Protein AF-A0A1H7WXF0-F1 (afdb_monomer_lite)

InterPro domains:
  IPR003615 HNH nuclease [PF13395] (508-558)
  IPR028629 CRISPR-associated endonuclease Cas9 [MF_01480] (1-1045)
  IPR028629 CRISPR-associated endonuclease Cas9 [TIGR01865] (2-1042)
  IPR032237 CRISPR-associated endonuclease Cas9, PAM-interacting domain [PF16595] (796-1045)
  IPR032240 CRISPR-associated endonuclease Cas9, REC lobe [PF16592] (1-393)
  IPR033114 Cas9-type HNH domain [PS51749] (450-608)
  IPR055228 Cas9, RuvC domain [PF22702] (612-788)

Secondary structure (DSSP, 8-state):
-HHHHHHHHHHHHHHHHHHHHH-GGGHHHHHT-TTSSSHHHHHHS---HHHHHHHHHHHHTTSTT-HHHHHHHHTT-SS--SS-GGGGGS-HHHHHHHHHHHHHHHTTT-HHHHHHHHHHHHHHH----TTT-----SS-TT---EESSSSPP-TTTHHHHEEHHHHHHHHHHTTSPBPSSSTTSBEEETT-HHHHHHHHHHHHTT-EEEETT--EEE--HHHHHHIIIIIITT-SS-BHHHHHHHHHHH-GGG-EEEEESS-TTTSB-S---HHHHHHTTTS-HHHHH-GGGHHHHHHHHHHHHH---HHHHHHHHGGGTTTS-HHHHHHHTT-----EEEEEHIIIII-B-TTT--BHHHHHH--TTT---HHHHTT-TTSTHHHHHHHHH--S-TT-HHHHHHHSSS-HHHHHHHHHHHHHHHHHHHHHTS--SEEEE--------HHHHHHHHS-HHHHHHHHHHHHT--HHHH---TT-SS---TTGGGSHHHHHHHHTTTB-TTT-PBPPSS-GGGEEEEESS-TTT----SGGGEEEEEHHHHHT--SSSSPHHHHHHHHHHHHHHHHTTSS-HHHHHHHTGGGGTSS-HHHHHHHHHHHHS---HHHHHHHHHHHHHH---B-TTSPBP-SSEEEE--HHHHHHHHHHTT----TTT-THHHHHHHHHHHHHHHHHHHH-GGGHHHHBTT------GGGGT-SSSGGGSSS-HHHHHHHHHHTTTGGG-SEEE-TTS-EEEPPSEEE-TTS-EEEETTHHHHHHHHHTT-S----PPPPB--SS-TTSSSS-SSEEPPPPTT----PEESSTTS-HHHH-EE-SPPEEEEEEEEEEETTEEEEEEEEEETTTHHHHHH-HHHHHHHTT--SEEEEEEE-BT-EEEEEETTEEEEEEEEETTEEEE-------HHHHHHHHHHHHSTT--GGGTT-HHHHHHHHHHHHHHHHHTT-S-TTHHHHHHHHHHHS-HHHHHHHHHHHGGGSSTT---SEEESSSS-EEE---EE-SSHHHHHHHHTTEEEEEE-SSS-SEEEEEGGGTT--

Sequence (1055 aa):
MIKRYVEHHEDLEKLKEFIKTNKPELYHDIFKDENKNGYAGYIENGVKQDEFYKYLKNTLSKIDGSDYFLDKIEREDFLRKQRTFDNGSIPHQIHLQEMHAILRRQGDYYPFLKEKQDRIEKILTFRIPYYVGPLVRKDSRFAWAEYRSDEKITPWNFDKVIDKEKSAEKFITRMTLNDLYLPEEKVLPKHSHVYEIYAVYNELTKIKYVNEQGKESFFDSNMKQEIFDHVFKENRKVTKEKLLNYLNKEFPEYRIKDLIGLDKENKSFNASLGTYHDLKKILDKSFLDDKVNEEVIEDIIKTLTLFEDKDMIHERLQKYSDIFTANQLKKLERRHYTGWGRLSYKLINGIRNKENNKTILDYLIDDGSANRNFMQLINDDTLPFKQIIQKSQVVGDVDDIEAVVHDLPGSPAIKKGILQSVKIVDELVKVMGGNPDNIVIEMARENQTTNRGRSQSQQRLKKLQNSLKELGSNILNEEKPSYIEDKVENSHLQNDQLFLYYIQNGKDMYTGDELDIDHLSDYDIDHIIPQAFIKDDSIDNRVLTSSAKNRGKSDDVPSLDIVRARKAEWVRLYKSGLISKRKFDNLTKAERGGLTEADKAGFIKRQLVETRQITKHVAQILDARFNTEHDENDKVIRDVKVITLKSNLVSQFRKDFEFYKVREINDYHHAHDAYLNAVVGTALLKKYPKLAPEFVYGEYKKYDVRKLIAKSSDDHSEMGKATAKYFFYSNLMNFFKTKVKYADGSVYERPIIETNADGEVVWNKQKDFEIIRKVLSYPQVNIVKKVEEQTVGQNGGLFDNNILAKPEKDDKKKLFPIKKSLSTTSYGGYARATIAYSILIVSEFGKNKELKLLGLPLLDKVKYEKNPIAYLNSIGIINVKSIFKLPKYCLFEFQEKNTNYRRYMVSNQELKRANQLFLTCKETELVYKHIKSDNDNTHLVGNEKTILSIWNKLVIFMERTKLIDKKLFASLKQLKDEVDLINILDMAAKSFDFTKISAGQKKISLSDSLSLPIKRWQFKSDEKMLNQLKDATLIHQSITGLYETRIDLSKLGEE

Organism: NCBI:txid315405

Structure (mmCIF, N/CA/C/O backbone):
data_AF-A0A1H7WXF0-F1
#
_entry.id   AF-A0A1H7WXF0-F1
#
loop_
_atom_site.group_PDB
_atom_site.id
_atom_site.type_symbol
_atom_site.label_atom_id
_atom_site.label_alt_id
_atom_site.label_comp_id
_atom_site.label_asym_id
_atom_site.label_entity_id
_atom_site.label_seq_id
_atom_site.pdbx_PDB_ins_code
_atom_site.Cartn_x
_atom_site.Cartn_y
_atom_site.Cartn_z
_atom_site.occupancy
_atom_site.B_iso_or_equiv
_atom_site.auth_seq_id
_atom_site.auth_comp_id
_atom_site.auth_asym_id
_atom_site.auth_atom_id
_atom_site.pdbx_PDB_model_num
ATOM 1 N N . MET A 1 1 ? 17.605 -23.536 30.566 1.00 89.38 1 MET A N 1
ATOM 2 C CA . MET A 1 1 ? 16.292 -23.484 31.255 1.00 89.38 1 MET A CA 1
ATOM 3 C C . MET A 1 1 ? 16.360 -23.860 32.728 1.00 89.38 1 MET A C 1
ATOM 5 O O . MET A 1 1 ? 15.808 -23.113 33.521 1.00 89.38 1 MET A O 1
ATOM 9 N N . ILE A 1 2 ? 17.022 -24.961 33.112 1.00 94.56 2 ILE A N 1
ATOM 10 C CA . ILE A 1 2 ? 17.179 -25.343 34.533 1.00 94.56 2 ILE A CA 1
ATOM 11 C C . ILE A 1 2 ? 17.946 -24.272 35.313 1.00 94.56 2 ILE A C 1
ATOM 13 O O . ILE A 1 2 ? 17.425 -23.770 36.297 1.00 94.56 2 ILE A O 1
ATOM 17 N N . LYS A 1 3 ? 19.117 -23.849 34.812 1.00 93.25 3 LYS A N 1
ATOM 18 C CA . LYS A 1 3 ? 19.907 -22.757 35.405 1.00 93.25 3 LYS A CA 1
ATOM 19 C C . LYS A 1 3 ? 19.048 -21.513 35.697 1.00 93.25 3 LYS A C 1
ATOM 21 O O . LYS A 1 3 ? 18.972 -21.092 36.837 1.00 93.25 3 LYS A O 1
ATOM 26 N N . ARG A 1 4 ? 18.279 -21.049 34.704 1.00 92.12 4 ARG A N 1
ATOM 27 C CA . ARG A 1 4 ? 17.332 -19.929 34.845 1.00 92.12 4 ARG A CA 1
ATOM 28 C C . ARG A 1 4 ? 16.289 -20.144 35.953 1.00 92.12 4 ARG A C 1
ATOM 30 O O . ARG A 1 4 ? 15.952 -19.201 36.647 1.00 92.12 4 ARG A O 1
ATOM 37 N N . TYR A 1 5 ? 15.748 -21.356 36.102 1.00 94.44 5 TYR A N 1
ATOM 38 C CA . TYR A 1 5 ? 14.787 -21.673 37.169 1.00 94.44 5 TYR A CA 1
ATOM 39 C C . TYR A 1 5 ? 15.438 -21.619 38.558 1.00 94.44 5 TYR A C 1
ATOM 41 O O . TYR A 1 5 ? 14.850 -21.067 39.482 1.00 94.44 5 TYR A O 1
ATOM 49 N N . VAL A 1 6 ? 16.654 -22.157 38.683 1.00 96.00 6 VAL A N 1
ATOM 50 C CA . VAL A 1 6 ? 17.428 -22.136 39.933 1.00 96.00 6 VAL A CA 1
ATOM 51 C C . VAL A 1 6 ? 17.803 -20.701 40.305 1.00 96.00 6 VAL A C 1
ATOM 53 O O . VAL A 1 6 ? 17.476 -20.256 41.397 1.00 96.00 6 VAL A O 1
ATOM 56 N N . GLU A 1 7 ? 18.370 -19.940 39.367 1.00 94.38 7 GLU A N 1
ATOM 57 C CA . GLU A 1 7 ? 18.722 -18.530 39.574 1.00 94.38 7 GLU A CA 1
ATOM 58 C C . GLU A 1 7 ? 17.495 -17.682 39.918 1.00 94.38 7 GLU A C 1
ATOM 60 O O . GLU A 1 7 ? 17.568 -16.840 40.804 1.00 94.38 7 GLU A O 1
ATOM 65 N N . HIS A 1 8 ? 16.342 -17.933 39.284 1.00 96.06 8 HIS A N 1
ATOM 66 C CA . HIS A 1 8 ? 15.089 -17.269 39.644 1.00 96.06 8 HIS A CA 1
ATOM 67 C C . HIS A 1 8 ? 14.723 -17.526 41.109 1.00 96.06 8 HIS A C 1
ATOM 69 O O . HIS A 1 8 ? 14.340 -16.594 41.811 1.00 96.06 8 HIS A O 1
ATOM 75 N N . HIS A 1 9 ? 14.808 -18.775 41.569 1.00 96.44 9 HIS A N 1
ATOM 76 C CA . HIS A 1 9 ? 14.486 -19.126 42.949 1.00 96.44 9 HIS A CA 1
ATOM 77 C C . HIS A 1 9 ? 15.428 -18.428 43.940 1.00 96.44 9 HIS A C 1
ATOM 79 O O . HIS A 1 9 ? 14.948 -17.750 44.846 1.00 96.44 9 HIS A O 1
ATOM 85 N N . GLU A 1 10 ? 16.739 -18.513 43.709 1.00 96.38 10 GLU A N 1
ATOM 86 C CA . GLU A 1 10 ? 17.759 -17.874 44.551 1.00 96.38 10 GLU A CA 1
ATOM 87 C C . GLU A 1 10 ? 17.603 -16.346 44.592 1.00 96.38 10 GLU A C 1
ATOM 89 O O . GLU A 1 10 ? 17.648 -15.728 45.657 1.00 96.38 10 GLU A O 1
ATOM 94 N N . ASP A 1 11 ? 17.378 -15.719 43.437 1.00 96.44 11 ASP A N 1
ATOM 95 C CA . ASP A 1 11 ? 17.163 -14.275 43.332 1.00 96.44 11 ASP A CA 1
ATOM 96 C C . ASP A 1 11 ? 15.875 -13.836 44.035 1.00 96.44 11 ASP A C 1
ATOM 98 O O . ASP A 1 11 ? 15.829 -12.760 44.634 1.00 96.44 11 ASP A O 1
ATOM 102 N N . LEU A 1 12 ? 14.826 -14.663 43.989 1.00 97.56 12 LEU A N 1
ATOM 103 C CA . LEU A 1 12 ? 13.555 -14.368 44.643 1.00 97.56 12 LEU A CA 1
ATOM 104 C C . LEU A 1 12 ? 13.685 -14.429 46.163 1.00 97.56 12 LEU A C 1
ATOM 106 O O . LEU A 1 12 ? 13.104 -13.588 46.851 1.00 97.56 12 LEU A O 1
ATOM 110 N N . GLU A 1 13 ? 14.417 -15.411 46.688 1.00 97.31 13 GLU A N 1
ATOM 111 C CA . GLU A 1 13 ? 14.703 -15.506 48.120 1.00 97.31 13 GLU A CA 1
ATOM 112 C C . GLU A 1 13 ? 15.490 -14.287 48.599 1.00 97.31 13 GLU A C 1
ATOM 114 O O . GLU A 1 13 ? 15.035 -13.602 49.518 1.00 97.31 13 GLU A O 1
ATOM 119 N N . LYS A 1 14 ? 16.574 -13.933 47.894 1.00 95.94 14 LYS A N 1
ATOM 120 C CA . LYS A 1 14 ? 17.369 -12.729 48.183 1.00 95.94 14 LYS A CA 1
ATOM 121 C C . LYS A 1 14 ? 16.529 -11.459 48.144 1.00 95.94 14 LYS A C 1
ATOM 123 O O . LYS A 1 14 ? 16.638 -10.624 49.037 1.00 95.94 14 LYS A O 1
ATOM 128 N N . LEU A 1 15 ? 15.670 -11.302 47.135 1.00 96.38 15 LEU A N 1
ATOM 129 C CA . LEU A 1 15 ? 14.812 -10.123 47.019 1.00 96.38 15 LEU A CA 1
ATOM 130 C C . LEU A 1 15 ? 13.787 -10.058 48.160 1.00 96.38 15 LEU A C 1
ATOM 132 O O . LEU A 1 15 ? 13.555 -8.988 48.719 1.00 96.38 15 LEU A O 1
ATOM 136 N N . LYS A 1 16 ? 13.174 -11.189 48.535 1.00 95.94 16 LYS A N 1
ATOM 137 C CA . LYS A 1 16 ? 12.225 -11.245 49.659 1.00 95.94 16 LYS A CA 1
ATOM 138 C C . LYS A 1 16 ? 12.896 -10.900 50.981 1.00 95.94 16 LYS A C 1
ATOM 140 O O . LYS A 1 16 ? 12.304 -10.165 51.767 1.00 95.94 16 LYS A O 1
ATOM 145 N N . GLU A 1 17 ? 14.087 -11.433 51.232 1.00 95.88 17 GLU A N 1
ATOM 146 C CA . GLU A 1 17 ? 14.867 -11.129 52.431 1.00 95.88 17 GLU A CA 1
ATOM 147 C C . GLU A 1 17 ? 15.278 -9.653 52.460 1.00 95.88 17 GLU A C 1
ATOM 149 O O . GLU A 1 17 ? 14.994 -8.956 53.432 1.00 95.88 17 GLU A O 1
ATOM 154 N N . PHE A 1 18 ? 15.820 -9.134 51.355 1.00 95.69 18 PHE A N 1
ATOM 155 C CA . PHE A 1 18 ? 16.218 -7.732 51.231 1.00 95.69 18 PHE A CA 1
ATOM 156 C C . PHE A 1 18 ? 15.062 -6.761 51.502 1.00 95.69 18 PHE A C 1
ATOM 158 O O . PHE A 1 18 ? 15.226 -5.808 52.265 1.00 95.69 18 PHE A O 1
ATOM 165 N N . ILE A 1 19 ? 13.881 -7.007 50.924 1.00 95.19 19 ILE A N 1
ATOM 166 C CA . ILE A 1 19 ? 12.701 -6.158 51.142 1.00 95.19 19 ILE A CA 1
ATOM 167 C C . ILE A 1 19 ? 12.186 -6.282 52.579 1.00 95.19 19 ILE A C 1
ATOM 169 O O . ILE A 1 19 ? 11.849 -5.266 53.179 1.00 95.19 19 ILE A O 1
ATOM 173 N N . LYS A 1 20 ? 12.161 -7.487 53.167 1.00 93.62 20 LYS A N 1
ATOM 174 C CA . LYS A 1 20 ? 11.760 -7.669 54.574 1.00 93.62 20 LYS A CA 1
ATOM 175 C C . LYS A 1 20 ? 12.663 -6.917 55.547 1.00 93.62 20 LYS A C 1
ATOM 177 O O . LYS A 1 20 ? 12.160 -6.446 56.558 1.00 93.62 20 LYS A O 1
ATOM 182 N N . THR A 1 21 ? 13.958 -6.823 55.260 1.00 92.81 21 THR A N 1
ATOM 183 C CA . THR A 1 21 ? 14.923 -6.153 56.140 1.00 92.81 21 THR A CA 1
ATOM 184 C C . THR A 1 21 ? 14.911 -4.637 55.956 1.00 92.81 21 THR A C 1
ATOM 186 O O . THR A 1 21 ? 14.915 -3.906 56.940 1.00 92.81 21 THR A O 1
ATOM 189 N N . ASN A 1 22 ? 14.873 -4.152 54.711 1.00 91.31 22 ASN A N 1
ATOM 190 C CA . ASN A 1 22 ? 15.101 -2.732 54.420 1.00 91.31 22 ASN A CA 1
ATOM 191 C C . ASN A 1 22 ? 13.815 -1.911 54.228 1.00 91.31 22 ASN A C 1
ATOM 193 O O . ASN A 1 22 ? 13.808 -0.720 54.537 1.00 91.31 22 ASN A O 1
ATOM 197 N N . LYS A 1 23 ? 12.741 -2.514 53.692 1.00 90.44 23 LYS A N 1
ATOM 198 C CA . LYS A 1 23 ? 11.458 -1.845 53.381 1.00 90.44 23 LYS A CA 1
ATOM 199 C C . LYS A 1 23 ? 10.246 -2.792 53.523 1.00 90.44 23 LYS A C 1
ATOM 201 O O . LYS A 1 23 ? 9.610 -3.131 52.515 1.00 90.44 23 LYS A O 1
ATOM 206 N N . PRO A 1 24 ? 9.907 -3.247 54.747 1.00 91.00 24 PRO A N 1
ATOM 207 C CA . PRO A 1 24 ? 8.825 -4.209 54.980 1.00 91.00 24 PRO A CA 1
ATOM 208 C C . PRO A 1 24 ? 7.461 -3.767 54.428 1.00 91.00 24 PRO A C 1
ATOM 210 O O . PRO A 1 24 ? 6.664 -4.602 53.998 1.00 91.00 24 PRO A O 1
ATOM 213 N N . GLU A 1 25 ? 7.192 -2.461 54.413 1.00 92.50 25 GLU A N 1
ATOM 214 C CA . GLU A 1 25 ? 5.947 -1.860 53.938 1.00 92.50 25 GLU A CA 1
ATOM 215 C C . GLU A 1 25 ? 5.671 -2.135 52.452 1.00 92.50 25 GLU A C 1
ATOM 217 O O . GLU A 1 25 ? 4.515 -2.233 52.046 1.00 92.50 25 GLU A O 1
ATOM 222 N N . LEU A 1 26 ? 6.718 -2.344 51.644 1.00 91.44 26 LEU A N 1
ATOM 223 C CA . LEU A 1 26 ? 6.600 -2.637 50.212 1.00 91.44 26 LEU A CA 1
ATOM 224 C C . LEU A 1 26 ? 6.369 -4.123 49.920 1.00 91.44 26 LEU A C 1
ATOM 226 O O . LEU A 1 26 ? 6.064 -4.496 48.787 1.00 91.44 26 LEU A O 1
ATOM 230 N N . TYR A 1 27 ? 6.507 -4.994 50.922 1.00 94.12 27 TYR A N 1
ATOM 231 C CA . TYR A 1 27 ? 6.451 -6.440 50.723 1.00 94.12 27 TYR A CA 1
ATOM 232 C C . TYR A 1 27 ? 5.099 -6.897 50.160 1.00 94.12 27 TYR A C 1
ATOM 234 O O . TYR A 1 27 ? 5.050 -7.765 49.286 1.00 94.12 27 TYR A O 1
ATOM 242 N N . HIS A 1 28 ? 3.998 -6.315 50.645 1.00 94.19 28 HIS A N 1
ATOM 243 C CA . HIS A 1 28 ? 2.659 -6.636 50.152 1.00 94.19 28 HIS A CA 1
ATOM 244 C C . HIS A 1 28 ? 2.502 -6.245 48.676 1.00 94.19 28 HIS A C 1
ATOM 246 O O . HIS A 1 28 ? 2.142 -7.085 47.852 1.00 94.19 28 HIS A O 1
ATOM 252 N N . ASP A 1 29 ? 2.850 -5.008 48.329 1.00 92.88 29 ASP A N 1
ATOM 253 C CA . ASP A 1 29 ? 2.709 -4.479 46.971 1.00 92.88 29 ASP A CA 1
ATOM 254 C C . ASP A 1 29 ? 3.603 -5.210 45.962 1.00 92.88 29 ASP A C 1
ATOM 256 O O . ASP A 1 29 ? 3.214 -5.411 44.814 1.00 92.88 29 ASP A O 1
ATOM 260 N N . ILE A 1 30 ? 4.802 -5.635 46.374 1.00 93.62 30 ILE A N 1
ATOM 261 C CA . ILE A 1 30 ? 5.714 -6.372 45.495 1.00 93.62 30 ILE A CA 1
ATOM 262 C C . ILE A 1 30 ? 5.264 -7.830 45.341 1.00 93.62 30 ILE A C 1
ATOM 264 O O . ILE A 1 30 ? 5.238 -8.335 44.223 1.00 93.62 30 ILE A O 1
ATOM 268 N N . PHE A 1 31 ? 4.934 -8.538 46.424 1.00 96.38 31 PHE A N 1
ATOM 269 C CA . PHE A 1 31 ? 4.809 -10.003 46.390 1.00 96.38 31 PHE A CA 1
ATOM 270 C C . PHE A 1 31 ? 3.388 -10.551 46.535 1.00 96.38 31 PHE A C 1
ATOM 272 O O . PHE A 1 31 ? 3.223 -11.763 46.399 1.00 96.38 31 PHE A O 1
ATOM 279 N N . LYS A 1 32 ? 2.384 -9.718 46.831 1.00 93.00 32 LYS A N 1
ATOM 280 C CA . LYS A 1 32 ? 0.998 -10.164 47.063 1.00 93.00 32 LYS A CA 1
ATOM 281 C C . LYS A 1 32 ? -0.054 -9.430 46.231 1.00 93.00 32 LYS A C 1
ATOM 283 O O . LYS A 1 32 ? -1.064 -10.042 45.910 1.00 93.00 32 LYS A O 1
ATOM 288 N N . ASP A 1 33 ? 0.152 -8.160 45.888 1.00 92.12 33 ASP A N 1
ATOM 289 C CA . ASP A 1 33 ? -0.827 -7.403 45.097 1.00 92.12 33 ASP A CA 1
ATOM 290 C C . ASP A 1 33 ? -0.677 -7.672 43.589 1.00 92.12 33 ASP A C 1
ATOM 292 O O . ASP A 1 33 ? 0.231 -7.172 42.924 1.00 92.12 33 ASP A O 1
ATOM 296 N N . GLU A 1 34 ? -1.598 -8.460 43.036 1.00 90.44 34 GLU A N 1
ATOM 297 C CA . GLU A 1 34 ? -1.656 -8.802 41.608 1.00 90.44 34 GLU A CA 1
ATOM 298 C C . GLU A 1 34 ? -2.022 -7.608 40.704 1.00 90.44 34 GLU A C 1
ATOM 300 O O . GLU A 1 34 ? -1.801 -7.657 39.491 1.00 90.44 34 GLU A O 1
ATOM 305 N N . ASN A 1 35 ? -2.559 -6.518 41.269 1.00 89.31 35 ASN A N 1
ATOM 306 C CA . ASN A 1 35 ? -2.896 -5.299 40.524 1.00 89.31 35 ASN A CA 1
ATOM 307 C C . ASN A 1 35 ? -1.704 -4.346 40.375 1.00 89.31 35 ASN A C 1
ATOM 309 O O . ASN A 1 35 ? -1.792 -3.352 39.649 1.00 89.31 35 ASN A O 1
ATOM 313 N N . LYS A 1 36 ? -0.599 -4.619 41.073 1.00 90.44 36 LYS A N 1
ATOM 314 C CA . LYS A 1 36 ? 0.653 -3.875 40.949 1.00 90.44 36 LYS A CA 1
ATOM 315 C C . LYS A 1 36 ? 1.570 -4.573 39.959 1.00 90.44 36 LYS A C 1
ATOM 317 O O . LYS A 1 36 ? 1.553 -5.790 39.801 1.00 90.44 36 LYS A O 1
ATOM 322 N N . ASN A 1 37 ? 2.486 -3.801 39.387 1.00 91.50 37 ASN A N 1
ATOM 323 C CA . ASN A 1 37 ? 3.532 -4.326 38.507 1.00 91.50 37 ASN A CA 1
ATOM 324 C C . ASN A 1 37 ? 4.679 -5.000 39.287 1.00 91.50 37 ASN A C 1
ATOM 326 O O . ASN A 1 37 ? 5.806 -5.049 38.804 1.00 91.50 37 ASN A O 1
ATOM 330 N N . GLY A 1 38 ? 4.406 -5.483 40.502 1.00 92.38 38 GLY A N 1
ATOM 331 C CA . GLY A 1 38 ? 5.329 -6.258 41.321 1.00 92.38 38 GLY A CA 1
ATOM 332 C C . GLY A 1 38 ? 5.433 -7.716 40.868 1.00 92.38 38 GLY A C 1
ATOM 333 O O . GLY A 1 38 ? 4.913 -8.115 39.827 1.00 92.38 38 GLY A O 1
ATOM 334 N N . TYR A 1 39 ? 6.099 -8.536 41.676 1.00 96.31 39 TYR A N 1
ATOM 335 C CA . TYR A 1 39 ? 6.274 -9.964 41.428 1.00 96.31 39 TYR A CA 1
ATOM 336 C C . TYR A 1 39 ? 4.936 -10.714 41.318 1.00 96.31 39 TYR A C 1
ATOM 338 O O . TYR A 1 39 ? 4.796 -11.552 40.432 1.00 96.31 39 TYR A O 1
ATOM 346 N N . ALA A 1 40 ? 3.936 -10.388 42.150 1.00 94.56 40 ALA A N 1
ATOM 347 C CA . ALA A 1 40 ? 2.605 -11.004 42.066 1.00 94.56 40 ALA A CA 1
ATOM 348 C C . ALA A 1 40 ? 1.936 -10.744 40.705 1.00 94.56 40 ALA A C 1
ATOM 350 O O . ALA A 1 40 ? 1.576 -11.690 40.006 1.00 94.56 40 ALA A O 1
ATOM 351 N N . GLY A 1 41 ? 1.862 -9.482 40.268 1.00 92.75 41 GLY A N 1
ATOM 352 C CA . GLY A 1 41 ? 1.333 -9.140 38.944 1.00 92.75 41 GLY A CA 1
ATOM 353 C C . GLY A 1 41 ? 2.159 -9.727 37.792 1.00 92.75 41 GLY A C 1
ATOM 354 O O . GLY A 1 41 ? 1.598 -10.166 36.785 1.00 92.75 41 GLY A O 1
ATOM 355 N N . TYR A 1 42 ? 3.487 -9.807 37.945 1.00 93.19 42 TYR A N 1
ATOM 356 C CA . TYR A 1 42 ? 4.371 -10.459 36.976 1.00 93.19 42 TYR A CA 1
ATOM 357 C C . TYR A 1 42 ? 4.069 -11.945 36.825 1.00 93.19 42 TYR A C 1
ATOM 359 O O . TYR A 1 42 ? 4.034 -12.423 35.693 1.00 93.19 42 TYR A O 1
ATOM 367 N N . ILE A 1 43 ? 3.821 -12.691 37.903 1.00 93.62 43 ILE A N 1
ATOM 368 C CA . ILE A 1 43 ? 3.525 -14.127 37.822 1.00 93.62 43 ILE A CA 1
ATOM 369 C C . ILE A 1 43 ? 2.073 -14.390 37.400 1.00 93.62 43 ILE A C 1
ATOM 371 O O . ILE A 1 43 ? 1.875 -15.123 36.429 1.00 93.62 43 ILE A O 1
ATOM 375 N N . GLU A 1 44 ? 1.100 -13.757 38.057 1.00 88.38 44 GLU A N 1
ATOM 376 C CA . GLU A 1 44 ? -0.324 -14.130 37.986 1.00 88.38 44 GLU A CA 1
ATOM 377 C C . GLU A 1 44 ? -1.135 -13.291 36.984 1.00 88.38 44 GLU A C 1
ATOM 379 O O . GLU A 1 44 ? -1.994 -13.818 36.278 1.00 88.38 44 GLU A O 1
ATOM 384 N N . ASN A 1 45 ? -0.834 -11.995 36.845 1.00 84.31 45 ASN A N 1
ATOM 385 C CA . ASN A 1 45 ? -1.649 -11.054 36.058 1.00 84.31 45 ASN A CA 1
ATOM 386 C C . ASN A 1 45 ? -1.033 -10.687 34.694 1.00 84.31 45 ASN A C 1
ATOM 388 O O . ASN A 1 45 ? -1.462 -9.758 34.010 1.00 84.31 45 ASN A O 1
ATOM 392 N N . GLY A 1 46 ? 0.007 -11.413 34.276 1.00 80.25 46 GLY A N 1
ATOM 393 C CA . GLY A 1 46 ? 0.613 -11.248 32.955 1.00 80.25 46 GLY A CA 1
ATOM 394 C C . GLY A 1 46 ? 1.347 -9.920 32.740 1.00 80.25 46 GLY A C 1
ATOM 395 O O . GLY A 1 46 ? 1.554 -9.549 31.581 1.00 80.25 46 GLY A O 1
ATOM 396 N N . VAL A 1 47 ? 1.765 -9.229 33.811 1.00 84.56 47 VAL A N 1
ATOM 397 C CA . VAL A 1 47 ? 2.650 -8.055 33.707 1.00 84.56 47 VAL A CA 1
ATOM 398 C C . VAL A 1 47 ? 3.904 -8.458 32.932 1.00 84.56 47 VAL A C 1
ATOM 400 O O . VAL A 1 47 ? 4.462 -9.545 33.121 1.00 84.56 47 VAL A O 1
ATOM 403 N N . LYS A 1 48 ? 4.322 -7.607 31.995 1.00 80.50 48 LYS A N 1
ATOM 404 C CA . LYS A 1 48 ? 5.471 -7.901 31.137 1.00 80.50 48 LYS A CA 1
ATOM 405 C C . LYS A 1 48 ? 6.788 -7.670 31.880 1.00 80.50 48 LYS A C 1
ATOM 407 O O . LYS A 1 48 ? 6.846 -6.933 32.858 1.00 80.50 48 LYS A O 1
ATOM 412 N N . GLN A 1 49 ? 7.856 -8.310 31.402 1.00 80.50 49 GLN A N 1
ATOM 413 C CA . GLN A 1 49 ? 9.181 -8.239 32.028 1.00 80.50 49 GLN A CA 1
ATOM 414 C C . GLN A 1 49 ? 9.705 -6.795 32.120 1.00 80.50 49 GLN A C 1
ATOM 416 O O . GLN A 1 49 ? 10.237 -6.410 33.151 1.00 80.50 49 GLN A O 1
ATOM 421 N N . ASP A 1 50 ? 9.514 -5.993 31.075 1.00 77.12 50 ASP A N 1
ATOM 422 C CA . ASP A 1 50 ? 9.899 -4.580 31.012 1.00 77.12 50 ASP A CA 1
ATOM 423 C C . ASP A 1 50 ? 9.134 -3.714 32.024 1.00 77.12 50 ASP A C 1
ATOM 425 O O . ASP A 1 50 ? 9.733 -2.906 32.731 1.00 77.12 50 ASP A O 1
ATOM 429 N N . GLU A 1 51 ? 7.820 -3.912 32.147 1.00 81.88 51 GLU A N 1
ATOM 430 C CA . GLU A 1 51 ? 6.988 -3.209 33.133 1.00 81.88 51 GLU A CA 1
ATOM 431 C C . GLU A 1 51 ? 7.350 -3.597 34.573 1.00 81.88 51 GLU A C 1
ATOM 433 O O . GLU A 1 51 ? 7.436 -2.727 35.444 1.00 81.88 51 GLU A O 1
ATOM 438 N N . PHE A 1 52 ? 7.611 -4.885 34.808 1.00 90.69 52 PHE A N 1
ATOM 439 C CA . PHE A 1 52 ? 8.081 -5.413 36.088 1.00 90.69 52 PHE A CA 1
ATOM 440 C C . PHE A 1 52 ? 9.461 -4.854 36.464 1.00 90.69 52 PHE A C 1
ATOM 442 O O . PHE A 1 52 ? 9.659 -4.376 37.580 1.00 90.69 52 PHE A O 1
ATOM 449 N N . TYR A 1 53 ? 10.406 -4.840 35.523 1.00 88.31 53 TYR A N 1
ATOM 450 C CA . TYR A 1 53 ? 11.739 -4.277 35.731 1.00 88.31 53 TYR A CA 1
ATOM 451 C C . TYR A 1 53 ? 11.697 -2.777 35.977 1.00 88.31 53 TYR A C 1
ATOM 453 O O . TYR A 1 53 ? 12.357 -2.305 36.896 1.00 88.31 53 TYR A O 1
ATOM 461 N N . LYS A 1 54 ? 10.879 -2.024 35.233 1.00 84.75 54 LYS A N 1
ATOM 462 C CA . LYS A 1 54 ? 10.691 -0.589 35.474 1.00 84.75 54 LYS A CA 1
ATOM 463 C C . LYS A 1 54 ? 10.123 -0.322 36.868 1.00 84.75 54 LYS A C 1
ATOM 465 O O . LYS A 1 54 ? 10.598 0.576 37.562 1.00 84.75 54 LYS A O 1
ATOM 470 N N . TYR A 1 55 ? 9.132 -1.108 37.292 1.00 92.38 55 TYR A N 1
ATOM 471 C CA . TYR A 1 55 ? 8.567 -1.016 38.638 1.00 92.38 55 TYR A CA 1
ATOM 472 C C . TYR A 1 55 ? 9.623 -1.298 39.715 1.00 92.38 55 TYR A C 1
ATOM 474 O O . TYR A 1 55 ? 9.792 -0.489 40.630 1.00 92.38 55 TYR A O 1
ATOM 482 N N . LEU A 1 56 ? 10.378 -2.395 39.586 1.00 92.38 56 LEU A N 1
ATOM 483 C CA . LEU A 1 56 ? 11.430 -2.735 40.540 1.00 92.38 56 LEU A CA 1
ATOM 484 C C . LEU A 1 56 ? 12.575 -1.726 40.535 1.00 92.38 56 LEU A C 1
ATOM 486 O O . LEU A 1 56 ? 12.965 -1.297 41.611 1.00 92.38 56 LEU A O 1
ATOM 490 N N . LYS A 1 57 ? 13.070 -1.282 39.377 1.00 89.00 57 LYS A N 1
ATOM 491 C CA . LYS A 1 57 ? 14.149 -0.287 39.276 1.00 89.00 57 LYS A CA 1
ATOM 492 C C . LYS A 1 57 ? 13.779 1.000 40.013 1.00 89.00 57 LYS A C 1
ATOM 494 O O . LYS A 1 57 ? 14.536 1.439 40.868 1.00 89.00 57 LYS A O 1
ATOM 499 N N . ASN A 1 58 ? 12.571 1.525 39.785 1.00 89.31 58 ASN A N 1
ATOM 500 C CA . ASN A 1 58 ? 12.062 2.720 40.472 1.00 89.31 58 ASN A CA 1
ATOM 501 C C . ASN A 1 58 ? 11.887 2.545 41.989 1.00 89.31 58 ASN A C 1
ATOM 503 O O . ASN A 1 58 ? 11.902 3.528 42.736 1.00 89.31 58 ASN A O 1
ATOM 507 N N . THR A 1 59 ? 11.636 1.313 42.431 1.00 89.88 59 THR A N 1
ATOM 508 C CA . THR A 1 59 ? 11.396 0.986 43.839 1.00 89.88 59 THR A CA 1
ATOM 509 C C . THR A 1 59 ? 12.712 0.750 44.578 1.00 89.88 59 THR A C 1
ATOM 511 O O . THR A 1 59 ? 12.920 1.287 45.661 1.00 89.88 59 THR A O 1
ATOM 514 N N . LEU A 1 60 ? 13.609 -0.027 43.970 1.00 90.94 60 LEU A N 1
ATOM 515 C CA . LEU A 1 60 ? 14.881 -0.466 44.531 1.00 90.94 60 LEU A CA 1
ATOM 516 C C . LEU A 1 60 ? 15.943 0.634 44.500 1.00 90.94 60 LEU A C 1
ATOM 518 O O . LEU A 1 60 ? 16.697 0.736 45.457 1.00 90.94 60 LEU A O 1
ATOM 522 N N . SER A 1 61 ? 15.951 1.519 43.493 1.00 87.94 61 SER A N 1
ATOM 523 C CA . SER A 1 61 ? 16.927 2.623 43.393 1.00 87.94 61 SER A CA 1
ATOM 524 C C . SER A 1 61 ? 16.876 3.624 44.554 1.00 87.94 61 SER A C 1
ATOM 526 O O . SER A 1 61 ? 17.723 4.504 44.645 1.00 87.94 61 SER A O 1
ATOM 528 N N . LYS A 1 62 ? 15.853 3.535 45.411 1.00 86.31 62 LYS A N 1
ATOM 529 C CA . LYS A 1 62 ? 15.657 4.369 46.607 1.00 86.31 62 LYS A CA 1
ATOM 530 C C . LYS A 1 62 ? 16.079 3.657 47.899 1.00 86.31 62 LYS A C 1
ATOM 532 O O . LYS A 1 62 ? 15.763 4.140 48.985 1.00 86.31 62 LYS A O 1
ATOM 537 N N . ILE A 1 63 ? 16.691 2.478 47.783 1.00 89.38 63 ILE A N 1
ATOM 538 C CA . ILE A 1 63 ? 17.087 1.615 48.893 1.00 89.38 63 ILE A CA 1
ATOM 539 C C . ILE A 1 63 ? 18.577 1.307 48.740 1.00 89.38 63 ILE A C 1
ATOM 541 O O . ILE A 1 63 ? 18.994 0.727 47.732 1.00 89.38 63 ILE A O 1
ATOM 545 N N . ASP A 1 64 ? 19.360 1.672 49.751 1.00 85.38 64 ASP A N 1
ATOM 546 C CA . ASP A 1 64 ? 20.795 1.395 49.791 1.00 85.38 64 ASP A CA 1
ATOM 547 C C . ASP A 1 64 ? 21.061 -0.123 49.803 1.00 85.38 64 ASP A C 1
ATOM 549 O O . ASP A 1 64 ? 20.328 -0.897 50.424 1.00 85.38 64 ASP A O 1
ATOM 553 N N . GLY A 1 65 ? 22.098 -0.568 49.085 1.00 87.06 65 GLY A N 1
ATOM 554 C CA . GLY A 1 65 ? 22.458 -1.989 48.962 1.00 87.06 65 GLY A CA 1
ATOM 555 C C . GLY A 1 65 ? 21.662 -2.781 47.914 1.00 87.06 65 GLY A C 1
ATOM 556 O O . GLY A 1 65 ? 21.726 -4.010 47.893 1.00 87.06 65 GLY A O 1
ATOM 557 N N . SER A 1 66 ? 20.916 -2.106 47.033 1.00 90.38 66 SER A N 1
ATOM 558 C CA . SER A 1 66 ? 20.124 -2.742 45.970 1.00 90.38 66 SER A CA 1
ATOM 559 C C . SER A 1 66 ? 20.895 -3.043 44.671 1.00 90.38 66 SER A C 1
ATOM 561 O O . SER A 1 66 ? 20.316 -3.617 43.742 1.00 90.38 66 SER A O 1
ATOM 563 N N . ASP A 1 67 ? 22.193 -2.723 44.608 1.00 90.31 67 ASP A N 1
ATOM 564 C CA . ASP A 1 67 ? 23.032 -2.792 43.398 1.00 90.31 67 ASP A CA 1
ATOM 565 C C . ASP A 1 67 ? 23.002 -4.161 42.707 1.00 90.31 67 ASP A C 1
ATOM 567 O O . ASP A 1 67 ? 22.918 -4.243 41.482 1.00 90.31 67 ASP A O 1
ATOM 571 N N . TYR A 1 68 ? 22.992 -5.245 43.491 1.00 92.81 68 TYR A N 1
ATOM 572 C CA . TYR A 1 68 ? 22.912 -6.615 42.975 1.00 92.81 68 TYR A CA 1
ATOM 573 C C . TYR A 1 68 ? 21.682 -6.841 42.085 1.00 92.81 68 TYR A C 1
ATOM 575 O O . TYR A 1 68 ? 21.770 -7.455 41.019 1.00 92.81 68 TYR A O 1
ATOM 583 N N . PHE A 1 69 ? 20.523 -6.352 42.528 1.00 92.81 69 PHE A N 1
ATOM 584 C CA . PHE A 1 69 ? 19.267 -6.516 41.804 1.00 92.81 69 PHE A CA 1
ATOM 585 C C . PHE A 1 69 ? 19.227 -5.604 40.579 1.00 92.81 69 PHE A C 1
ATOM 587 O O . PHE A 1 69 ? 18.789 -6.034 39.513 1.00 92.81 69 PHE A O 1
ATOM 594 N N . LEU A 1 70 ? 19.707 -4.363 40.719 1.00 88.75 70 LEU A N 1
ATOM 595 C CA . LEU A 1 70 ? 19.741 -3.383 39.635 1.00 88.75 70 LEU A CA 1
ATOM 596 C C . LEU A 1 70 ? 20.651 -3.843 38.486 1.00 88.75 70 LEU A C 1
ATOM 598 O O . LEU A 1 70 ? 20.217 -3.814 37.339 1.00 88.75 70 LEU A O 1
ATOM 602 N N . ASP A 1 71 ? 21.846 -4.364 38.777 1.00 89.19 71 ASP A N 1
ATOM 603 C CA . ASP A 1 71 ? 22.765 -4.899 37.759 1.00 89.19 71 ASP A CA 1
ATOM 604 C C . ASP A 1 71 ? 22.148 -6.076 36.981 1.00 89.19 71 ASP A C 1
ATOM 606 O O . ASP A 1 71 ? 22.199 -6.114 35.750 1.00 89.19 71 ASP A O 1
ATOM 610 N N . LYS A 1 72 ? 21.481 -7.016 37.665 1.00 87.50 72 LYS A N 1
ATOM 611 C CA . LYS A 1 72 ? 20.782 -8.120 36.984 1.00 87.50 72 LYS A CA 1
ATOM 612 C C . LYS A 1 72 ? 19.576 -7.655 36.161 1.00 87.50 72 LYS A C 1
ATOM 614 O O . LYS A 1 72 ? 19.280 -8.268 35.133 1.00 87.50 72 LYS A O 1
ATOM 619 N N . ILE A 1 73 ? 18.878 -6.605 36.600 1.00 85.62 73 ILE A N 1
ATOM 620 C CA . ILE A 1 73 ? 17.776 -5.991 35.845 1.00 85.62 73 ILE A CA 1
ATOM 621 C C . ILE A 1 73 ? 18.307 -5.343 34.559 1.00 85.62 73 ILE A C 1
ATOM 623 O O . ILE A 1 73 ? 17.734 -5.584 33.498 1.00 85.62 73 ILE A O 1
ATOM 627 N N . GLU A 1 74 ? 19.416 -4.598 34.622 1.00 79.06 74 GLU A N 1
ATOM 628 C CA . GLU A 1 74 ? 20.054 -3.977 33.446 1.00 79.06 74 GLU A CA 1
ATOM 629 C C . GLU A 1 74 ? 20.526 -5.010 32.416 1.00 79.06 74 GLU A C 1
ATOM 631 O O . GLU A 1 74 ? 20.413 -4.800 31.210 1.00 79.06 74 GLU A O 1
ATOM 636 N N . ARG A 1 75 ? 21.007 -6.170 32.878 1.00 77.69 75 ARG A N 1
ATOM 637 C CA . ARG A 1 75 ? 21.397 -7.299 32.011 1.00 77.69 75 ARG A CA 1
ATOM 638 C C . ARG A 1 75 ? 20.212 -8.107 31.476 1.00 77.69 75 ARG A C 1
ATOM 640 O O . ARG A 1 75 ? 20.416 -9.076 30.749 1.00 77.69 75 ARG A O 1
ATOM 647 N N . GLU A 1 76 ? 18.993 -7.742 31.863 1.00 80.56 76 GLU A N 1
ATOM 648 C CA . GLU A 1 76 ? 17.751 -8.458 31.579 1.00 80.56 76 GLU A CA 1
ATOM 649 C C . GLU A 1 76 ? 17.751 -9.941 32.005 1.00 80.56 76 GLU A C 1
ATOM 651 O O . GLU A 1 76 ? 17.131 -10.788 31.353 1.00 80.56 76 GLU A O 1
ATOM 656 N N . ASP A 1 77 ? 18.431 -10.273 33.109 1.00 87.81 77 ASP A N 1
ATOM 657 C CA . ASP A 1 77 ? 18.582 -11.655 33.594 1.00 87.81 77 ASP A CA 1
ATOM 658 C C . ASP A 1 77 ? 18.028 -11.879 35.013 1.00 87.81 77 ASP A C 1
ATOM 660 O O . ASP A 1 77 ? 18.313 -12.877 35.669 1.00 87.81 77 ASP A O 1
ATOM 664 N N . PHE A 1 78 ? 17.196 -10.960 35.508 1.00 93.25 78 PHE A N 1
ATOM 665 C CA . PHE A 1 78 ? 16.619 -11.034 36.852 1.00 93.25 78 PHE A CA 1
ATOM 666 C C . PHE A 1 78 ? 15.232 -11.697 36.864 1.00 93.25 78 PHE A C 1
ATOM 668 O O . PHE A 1 78 ? 14.340 -11.274 36.127 1.00 93.25 78 PHE A O 1
ATOM 675 N N . LEU A 1 79 ? 15.007 -12.719 37.701 1.00 94.56 79 LEU A N 1
ATOM 676 C CA . LEU A 1 79 ? 13.692 -13.380 37.878 1.00 94.56 79 LEU A CA 1
ATOM 677 C C . LEU A 1 79 ? 13.005 -13.777 36.554 1.00 94.56 79 LEU A C 1
ATOM 679 O O . LEU A 1 79 ? 11.789 -13.652 36.353 1.00 94.56 79 LEU A O 1
ATOM 683 N N . ARG A 1 80 ? 13.796 -14.265 35.599 1.00 89.88 80 ARG A N 1
ATOM 684 C CA . ARG A 1 80 ? 13.319 -14.599 34.254 1.00 89.88 80 ARG A CA 1
ATOM 685 C C . ARG A 1 80 ? 12.397 -15.815 34.274 1.00 89.88 80 ARG A C 1
ATOM 687 O O . ARG A 1 80 ? 12.679 -16.827 34.917 1.00 89.88 80 ARG A O 1
ATOM 694 N N . LYS A 1 81 ? 11.299 -15.757 33.518 1.00 89.75 81 LYS A N 1
ATOM 695 C CA . LYS A 1 81 ? 10.448 -16.931 33.264 1.00 89.75 81 LYS A CA 1
ATOM 696 C C . LYS A 1 81 ? 11.151 -17.904 32.309 1.00 89.75 81 LYS A C 1
ATOM 698 O O . LYS A 1 81 ? 11.993 -17.523 31.493 1.00 89.75 81 LYS A O 1
ATOM 703 N N . GLN A 1 82 ? 10.783 -19.184 32.364 1.00 89.69 82 GLN A N 1
ATOM 704 C CA . GLN A 1 82 ? 11.307 -20.180 31.419 1.00 89.69 82 GLN A CA 1
ATOM 705 C C . GLN A 1 82 ? 10.728 -20.009 30.012 1.00 89.69 82 GLN A C 1
ATOM 707 O O . GLN A 1 82 ? 11.433 -20.252 29.041 1.00 89.69 82 GLN A O 1
ATOM 712 N N . ARG A 1 83 ? 9.456 -19.599 29.893 1.00 84.75 83 ARG A N 1
ATOM 713 C CA . ARG A 1 83 ? 8.778 -19.344 28.614 1.00 84.75 83 ARG A CA 1
ATOM 714 C C . ARG A 1 83 ? 8.717 -17.845 28.360 1.00 84.75 83 ARG A C 1
ATOM 716 O O . ARG A 1 83 ? 7.937 -17.143 28.995 1.00 84.75 83 ARG A O 1
ATOM 723 N N . THR A 1 84 ? 9.544 -17.377 27.440 1.00 77.12 84 THR A N 1
ATOM 724 C CA . THR A 1 84 ? 9.717 -15.958 27.120 1.00 77.12 84 THR A CA 1
ATOM 725 C C . THR A 1 84 ? 9.781 -15.764 25.606 1.00 77.12 84 THR A C 1
ATOM 727 O O . THR A 1 84 ? 9.931 -16.728 24.853 1.00 77.12 84 THR A O 1
ATOM 730 N N . PHE A 1 85 ? 9.627 -14.522 25.140 1.00 68.69 85 PHE A N 1
ATOM 731 C CA . PHE A 1 85 ? 9.594 -14.214 23.706 1.00 68.69 85 PHE A CA 1
ATOM 732 C C . PHE A 1 85 ? 10.934 -14.509 23.002 1.00 68.69 85 PHE A C 1
ATOM 734 O O . PHE A 1 85 ? 10.939 -14.922 21.845 1.00 68.69 85 PHE A O 1
ATOM 741 N N . ASP A 1 86 ? 12.063 -14.353 23.700 1.00 71.25 86 ASP A N 1
ATOM 742 C CA . ASP A 1 86 ? 13.416 -14.589 23.181 1.00 71.25 86 ASP A CA 1
ATOM 743 C C . ASP A 1 86 ? 13.695 -16.067 22.879 1.00 71.25 86 ASP A C 1
ATOM 745 O O . ASP A 1 86 ? 14.510 -16.376 22.007 1.00 71.25 86 ASP A O 1
ATOM 749 N N . ASN A 1 87 ? 12.946 -16.990 23.494 1.00 79.12 87 ASN A N 1
ATOM 750 C CA . ASN A 1 87 ? 13.028 -18.418 23.178 1.00 79.12 87 ASN A CA 1
ATOM 751 C C . ASN A 1 87 ? 12.635 -18.735 21.726 1.00 79.12 87 ASN A C 1
ATOM 753 O O . ASN A 1 87 ? 12.967 -19.810 21.236 1.00 79.12 87 ASN A O 1
ATOM 757 N N . GLY A 1 88 ? 11.966 -17.816 21.019 1.00 73.62 88 GLY A N 1
ATOM 758 C CA . GLY A 1 88 ? 11.688 -17.958 19.587 1.00 73.62 88 GLY A CA 1
ATOM 759 C C . GLY A 1 88 ? 12.944 -18.001 18.703 1.00 73.62 88 GLY A C 1
ATOM 760 O O . GLY A 1 88 ? 12.840 -18.343 17.529 1.00 73.62 88 GLY A O 1
ATOM 761 N N . SER A 1 89 ? 14.121 -17.672 19.248 1.00 75.88 89 SER A N 1
ATOM 762 C CA . SER A 1 89 ? 15.417 -17.784 18.564 1.00 75.88 89 SER A CA 1
ATOM 763 C C . SER A 1 89 ? 16.027 -19.191 18.604 1.00 75.88 89 SER A C 1
ATOM 765 O O . SER A 1 89 ? 16.982 -19.451 17.872 1.00 75.88 89 SER A O 1
ATOM 767 N N . ILE A 1 90 ? 15.495 -20.099 19.433 1.00 81.56 90 ILE A N 1
ATOM 768 C CA . ILE A 1 90 ? 16.024 -21.459 19.577 1.00 81.56 90 ILE A CA 1
ATOM 769 C C . ILE A 1 90 ? 15.740 -22.240 18.283 1.00 81.56 90 ILE A C 1
ATOM 771 O O . ILE A 1 90 ? 14.575 -22.422 17.919 1.00 81.56 90 ILE A O 1
ATOM 775 N N . PRO A 1 91 ? 16.775 -22.722 17.573 1.00 85.25 91 PRO A N 1
ATOM 776 C CA . PRO A 1 91 ? 16.574 -23.473 16.346 1.00 85.25 91 PRO A CA 1
ATOM 777 C C . PRO A 1 91 ? 16.049 -24.881 16.660 1.00 85.25 91 PRO A C 1
ATOM 779 O O . PRO A 1 91 ? 16.445 -25.507 17.648 1.00 85.25 91 PRO A O 1
ATOM 782 N N . HIS A 1 92 ? 15.176 -25.411 15.799 1.00 91.69 92 HIS A N 1
ATOM 783 C CA . HIS A 1 92 ? 14.526 -26.710 16.019 1.00 91.69 92 HIS A CA 1
ATOM 784 C C . HIS A 1 92 ? 15.524 -27.877 16.161 1.00 91.69 92 HIS A C 1
ATOM 786 O O . HIS A 1 92 ? 15.189 -28.901 16.750 1.00 91.69 92 HIS A O 1
ATOM 792 N N . GLN A 1 93 ? 16.751 -27.728 15.651 1.00 93.81 93 GLN A N 1
ATOM 793 C CA . GLN A 1 93 ? 17.839 -28.701 15.750 1.00 93.81 93 GLN A CA 1
ATOM 794 C C . GLN A 1 93 ? 18.237 -28.997 17.203 1.00 93.81 93 GLN A C 1
ATOM 796 O O . GLN A 1 93 ? 18.589 -30.133 17.502 1.00 93.81 93 GLN A O 1
ATOM 801 N N . ILE A 1 94 ? 18.139 -28.019 18.112 1.00 94.00 94 ILE A N 1
ATOM 802 C CA . ILE A 1 94 ? 18.416 -28.245 19.540 1.00 94.00 94 ILE A CA 1
ATOM 803 C C . ILE A 1 94 ? 17.363 -29.186 20.134 1.00 94.00 94 ILE A C 1
ATOM 805 O O . ILE A 1 94 ? 17.700 -30.167 20.790 1.00 94.00 94 ILE A O 1
ATOM 809 N N . HIS A 1 95 ? 16.086 -28.954 19.818 1.00 95.06 95 HIS A N 1
ATOM 810 C CA . HIS A 1 95 ? 15.002 -29.853 20.219 1.00 95.06 95 HIS A CA 1
ATOM 811 C C . HIS A 1 95 ? 15.128 -31.241 19.576 1.00 95.06 95 HIS A C 1
ATOM 813 O O . HIS A 1 95 ? 14.811 -32.242 20.214 1.00 95.06 95 HIS A O 1
ATOM 819 N N . LEU A 1 96 ? 15.618 -31.317 18.334 1.00 95.81 96 LEU A N 1
ATOM 820 C CA . LEU A 1 96 ? 15.857 -32.585 17.645 1.00 95.81 96 LEU A CA 1
ATOM 821 C C . LEU A 1 96 ? 16.954 -33.409 18.334 1.00 95.81 96 LEU A C 1
ATOM 823 O O . LEU A 1 96 ? 16.770 -34.607 18.511 1.00 95.81 96 LEU A O 1
ATOM 827 N N . GLN A 1 97 ? 18.051 -32.786 18.773 1.00 96.56 97 GLN A N 1
ATOM 828 C CA . GLN A 1 97 ? 19.116 -33.480 19.507 1.00 96.56 97 GLN A CA 1
ATOM 829 C C . GLN A 1 97 ? 18.614 -34.076 20.830 1.00 96.56 97 GLN A C 1
ATOM 831 O O . GLN A 1 97 ? 18.910 -35.231 21.142 1.00 96.56 97 GLN A O 1
ATOM 836 N N . GLU A 1 98 ? 17.819 -33.320 21.593 1.00 96.50 98 GLU A N 1
ATOM 837 C CA . GLU A 1 98 ? 17.183 -33.832 22.813 1.00 96.50 98 GLU A CA 1
ATOM 838 C C . GLU A 1 98 ? 16.218 -34.986 22.496 1.00 96.50 98 GLU A C 1
ATOM 840 O O . GLU A 1 98 ? 16.263 -36.029 23.152 1.00 96.50 98 GLU A O 1
ATOM 845 N N . MET A 1 99 ? 15.397 -34.846 21.448 1.00 97.00 99 MET A N 1
ATOM 846 C CA . MET A 1 99 ? 14.490 -35.897 20.977 1.00 97.00 99 MET A CA 1
ATOM 847 C C . MET A 1 99 ? 15.248 -37.170 20.576 1.00 97.00 99 MET A C 1
ATOM 849 O O . MET A 1 99 ? 14.861 -38.255 21.002 1.00 97.00 99 MET A O 1
ATOM 853 N N . HIS A 1 100 ? 16.347 -37.056 19.824 1.00 96.62 100 HIS A N 1
ATOM 854 C CA . HIS A 1 100 ? 17.209 -38.184 19.453 1.00 96.62 100 HIS A CA 1
ATOM 855 C C . HIS A 1 100 ? 17.765 -38.899 20.682 1.00 96.62 100 HIS A C 1
ATOM 857 O O . HIS A 1 100 ? 17.718 -40.126 20.756 1.00 96.62 100 HIS A O 1
ATOM 863 N N . ALA A 1 101 ? 18.254 -38.150 21.673 1.00 96.88 101 ALA A N 1
ATOM 864 C CA . ALA A 1 101 ? 18.762 -38.730 22.911 1.00 96.88 101 ALA A CA 1
ATOM 865 C C . ALA A 1 101 ? 17.664 -39.478 23.687 1.00 96.88 101 ALA A C 1
ATOM 867 O O . ALA A 1 101 ? 17.915 -40.572 24.200 1.00 96.88 101 ALA A O 1
ATOM 868 N N . ILE A 1 102 ? 16.447 -38.925 23.746 1.00 97.06 102 ILE A N 1
ATOM 869 C CA . ILE A 1 102 ? 15.290 -39.560 24.394 1.00 97.06 102 ILE A CA 1
ATOM 870 C C . ILE A 1 102 ? 14.890 -40.840 23.653 1.00 97.06 102 ILE A C 1
ATOM 872 O O . ILE A 1 102 ? 14.793 -41.894 24.283 1.00 97.06 102 ILE A O 1
ATOM 876 N N . LEU A 1 103 ? 14.701 -40.771 22.331 1.00 95.94 103 LEU A N 1
ATOM 877 C CA . LEU A 1 103 ? 14.303 -41.914 21.505 1.00 95.94 103 LEU A CA 1
ATOM 878 C C . LEU A 1 103 ? 15.343 -43.032 21.563 1.00 95.94 103 LEU A C 1
ATOM 880 O O . LEU A 1 103 ? 14.976 -44.187 21.756 1.00 95.94 103 LEU A O 1
ATOM 884 N N . ARG A 1 104 ? 16.637 -42.695 21.499 1.00 94.81 104 ARG A N 1
ATOM 885 C CA . ARG A 1 104 ? 17.727 -43.669 21.629 1.00 94.81 104 ARG A CA 1
ATOM 886 C C . ARG A 1 104 ? 17.695 -44.375 22.984 1.00 94.81 104 ARG A C 1
ATOM 888 O O . ARG A 1 104 ? 17.782 -45.593 23.022 1.00 94.81 104 ARG A O 1
ATOM 895 N N . ARG A 1 105 ? 17.558 -43.626 24.086 1.00 96.19 105 ARG A N 1
ATOM 896 C CA . ARG A 1 105 ? 17.545 -44.196 25.448 1.00 96.19 105 ARG A CA 1
ATOM 897 C C . ARG A 1 105 ? 16.296 -45.033 25.725 1.00 96.19 105 ARG A C 1
ATOM 899 O O . ARG A 1 105 ? 16.386 -46.044 26.408 1.00 96.19 105 ARG A O 1
ATOM 906 N N . GLN A 1 106 ? 15.130 -44.599 25.248 1.00 97.06 106 GLN A N 1
ATOM 907 C CA . GLN A 1 106 ? 13.858 -45.284 25.502 1.00 97.06 106 GLN A CA 1
ATOM 908 C C . GLN A 1 106 ? 13.574 -46.409 24.501 1.00 97.06 106 GLN A C 1
ATOM 910 O O . GLN A 1 106 ? 12.835 -47.337 24.819 1.00 97.06 106 GLN A O 1
ATOM 915 N N . GLY A 1 107 ? 14.178 -46.372 23.312 1.00 95.19 107 GLY A N 1
ATOM 916 C CA . GLY A 1 107 ? 13.988 -47.381 22.272 1.00 95.19 107 GLY A CA 1
ATOM 917 C C . GLY A 1 107 ? 14.471 -48.779 22.657 1.00 95.19 107 GLY A C 1
ATOM 918 O O . GLY A 1 107 ? 14.029 -49.756 22.057 1.00 95.19 107 GLY A O 1
ATOM 919 N N . ASP A 1 108 ? 15.353 -48.898 23.650 1.00 94.56 108 ASP A N 1
ATOM 920 C CA . ASP A 1 108 ? 15.765 -50.194 24.204 1.00 94.56 108 ASP A CA 1
ATOM 921 C C . ASP A 1 108 ? 14.651 -50.865 25.020 1.00 94.56 108 ASP A C 1
ATOM 923 O O . ASP A 1 108 ? 14.561 -52.089 25.036 1.00 94.56 108 ASP A O 1
ATOM 927 N N . TYR A 1 109 ? 13.760 -50.075 25.624 1.00 97.00 109 TYR A N 1
ATOM 928 C CA . TYR A 1 109 ? 12.632 -50.559 26.425 1.00 97.00 109 TYR A CA 1
ATOM 929 C C . TYR A 1 109 ? 11.333 -50.655 25.618 1.00 97.00 109 TYR A C 1
ATOM 931 O O . TYR A 1 109 ? 10.479 -51.491 25.902 1.00 97.00 109 TYR A O 1
ATOM 939 N N . TYR A 1 110 ? 11.181 -49.805 24.600 1.00 96.94 110 TYR A N 1
ATOM 940 C CA . TYR A 1 110 ? 9.966 -49.690 23.799 1.00 96.94 110 TYR A CA 1
ATOM 941 C C . TYR A 1 110 ? 10.281 -49.880 22.304 1.00 96.94 110 TYR A C 1
ATOM 943 O O . TYR A 1 110 ? 10.548 -48.896 21.607 1.00 96.94 110 TYR A O 1
ATOM 951 N N . PRO A 1 111 ? 10.214 -51.118 21.770 1.00 94.69 111 PRO A N 1
ATOM 952 C CA . PRO A 1 111 ? 10.612 -51.427 20.390 1.00 94.69 111 PRO A CA 1
ATOM 953 C C . PRO A 1 111 ? 9.911 -50.588 19.314 1.00 94.69 111 PRO A C 1
ATOM 955 O O . PRO A 1 111 ? 10.525 -50.228 18.310 1.00 94.69 111 PRO A O 1
ATOM 958 N N . PHE A 1 112 ? 8.650 -50.201 19.538 1.00 96.94 112 PHE A N 1
ATOM 959 C CA . PHE A 1 112 ? 7.908 -49.351 18.603 1.00 96.94 112 PHE A CA 1
ATOM 960 C C . PHE A 1 112 ? 8.565 -47.973 18.402 1.00 96.94 112 PHE A C 1
ATOM 962 O O . PHE A 1 112 ? 8.387 -47.368 17.348 1.00 96.94 112 PHE A O 1
ATOM 969 N N . LEU A 1 113 ? 9.332 -47.466 19.379 1.00 96.06 113 LEU A N 1
ATOM 970 C CA . LEU A 1 113 ? 10.059 -46.203 19.234 1.00 96.06 113 LEU A CA 1
ATOM 971 C C . LEU A 1 113 ? 11.189 -46.329 18.217 1.00 96.06 113 LEU A C 1
ATOM 973 O O . LEU A 1 113 ? 11.367 -45.408 17.429 1.00 96.06 113 LEU A O 1
ATOM 977 N N . LYS A 1 114 ? 11.892 -47.470 18.183 1.00 93.50 114 LYS A N 1
ATOM 978 C CA . LYS A 1 114 ? 12.898 -47.758 17.149 1.00 93.50 114 LYS A CA 1
ATOM 979 C C . LYS A 1 114 ? 12.239 -47.880 15.775 1.00 93.50 114 LYS A C 1
ATOM 981 O O . LYS A 1 114 ? 12.699 -47.271 14.820 1.00 93.50 114 LYS A O 1
ATOM 986 N N . GLU A 1 115 ? 11.117 -48.596 15.689 1.00 94.75 115 GLU A N 1
ATOM 987 C CA . GLU A 1 115 ? 10.380 -48.780 14.429 1.00 94.75 115 GLU A CA 1
ATOM 988 C C . GLU A 1 115 ? 9.801 -47.463 13.872 1.00 94.75 115 GLU A C 1
ATOM 990 O O . GLU A 1 115 ? 9.738 -47.258 12.660 1.00 94.75 115 GLU A O 1
ATOM 995 N N . LYS A 1 116 ? 9.336 -46.559 14.745 1.00 95.06 116 LYS A N 1
ATOM 996 C CA . LYS A 1 116 ? 8.692 -45.294 14.351 1.00 95.06 116 LYS A CA 1
ATOM 997 C C . LYS A 1 116 ? 9.616 -44.079 14.412 1.00 95.06 116 LYS A C 1
ATOM 999 O O . LYS A 1 116 ? 9.133 -42.982 14.126 1.00 95.06 116 LYS A O 1
ATOM 1004 N N . GLN A 1 117 ? 10.895 -44.252 14.744 1.00 93.94 117 GLN A N 1
ATOM 1005 C CA . GLN A 1 117 ? 11.849 -43.162 14.955 1.00 93.94 117 GLN A CA 1
ATOM 1006 C C . GLN A 1 117 ? 11.834 -42.158 13.793 1.00 93.94 117 GLN A C 1
ATOM 1008 O O . GLN A 1 117 ? 11.524 -40.987 14.010 1.00 93.94 117 GLN A O 1
ATOM 1013 N N . ASP A 1 118 ? 11.999 -42.632 12.554 1.00 92.81 118 ASP A N 1
ATOM 1014 C CA . ASP A 1 118 ? 11.994 -41.782 11.356 1.00 92.81 118 ASP A CA 1
ATOM 1015 C C . ASP A 1 118 ? 10.712 -40.951 11.220 1.00 92.81 118 ASP A C 1
ATOM 1017 O O . ASP A 1 118 ? 10.748 -39.783 10.834 1.00 92.81 118 ASP A O 1
ATOM 1021 N N . ARG A 1 119 ? 9.549 -41.525 11.559 1.00 95.12 119 ARG A N 1
ATOM 1022 C CA . ARG A 1 119 ? 8.263 -40.812 11.477 1.00 95.12 119 ARG A CA 1
ATOM 1023 C C . ARG A 1 119 ? 8.148 -39.740 12.553 1.00 95.12 119 ARG A C 1
ATOM 1025 O O . ARG A 1 119 ? 7.626 -38.665 12.263 1.00 95.12 119 ARG A O 1
ATOM 1032 N N . ILE A 1 120 ? 8.614 -40.024 13.769 1.00 95.50 120 ILE A N 1
ATOM 1033 C CA . ILE A 1 120 ? 8.606 -39.072 14.888 1.00 95.50 120 ILE A CA 1
ATOM 1034 C C . ILE A 1 120 ? 9.524 -37.890 14.560 1.00 95.50 120 ILE A C 1
ATOM 1036 O O . ILE A 1 120 ? 9.103 -36.737 14.652 1.00 95.50 120 ILE A O 1
ATOM 1040 N N . GLU A 1 121 ? 10.736 -38.171 14.084 1.00 95.19 121 GLU A N 1
ATOM 1041 C CA . GLU A 1 121 ? 11.695 -37.147 13.665 1.00 95.19 121 GLU A CA 1
ATOM 1042 C C . GLU A 1 121 ? 11.165 -36.307 12.499 1.00 95.19 121 GLU A C 1
ATOM 1044 O O . GLU A 1 121 ? 11.302 -35.078 12.490 1.00 95.19 121 GLU A O 1
ATOM 1049 N N . LYS A 1 122 ? 10.495 -36.944 11.528 1.00 95.19 122 LYS A N 1
ATOM 1050 C CA . LYS A 1 122 ? 9.880 -36.240 10.399 1.00 95.19 122 LYS A CA 1
ATOM 1051 C C . LYS A 1 122 ? 8.786 -35.274 10.848 1.00 95.19 122 LYS A C 1
ATOM 1053 O O . LYS A 1 122 ? 8.677 -34.212 10.256 1.00 95.19 122 LYS A O 1
ATOM 1058 N N . ILE A 1 123 ? 8.005 -35.571 11.891 1.00 96.06 123 ILE A N 1
ATOM 1059 C CA . ILE A 1 123 ? 6.983 -34.635 12.403 1.00 96.06 123 ILE A CA 1
ATOM 1060 C C . ILE A 1 123 ? 7.619 -33.326 12.899 1.00 96.06 123 ILE A C 1
ATOM 1062 O O . ILE A 1 123 ? 7.069 -32.258 12.638 1.00 96.06 123 ILE A O 1
ATOM 1066 N N . LEU A 1 124 ? 8.766 -33.397 13.586 1.00 94.81 124 LEU A N 1
ATOM 1067 C CA . LEU A 1 124 ? 9.464 -32.212 14.101 1.00 94.81 124 LEU A CA 1
ATOM 1068 C C . LEU A 1 124 ? 10.183 -31.432 12.991 1.00 94.81 124 LEU A C 1
ATOM 1070 O O . LEU A 1 124 ? 10.211 -30.204 13.013 1.00 94.81 124 LEU A O 1
ATOM 1074 N N . THR A 1 125 ? 10.803 -32.142 12.047 1.00 94.88 125 THR A N 1
ATOM 1075 C CA . THR A 1 125 ? 11.680 -31.538 11.029 1.00 94.88 125 THR A CA 1
ATOM 1076 C C . THR A 1 125 ? 10.949 -31.107 9.764 1.00 94.88 125 THR A C 1
ATOM 1078 O O . THR A 1 125 ? 11.445 -30.254 9.027 1.00 94.88 125 THR A O 1
ATOM 1081 N N . PHE A 1 126 ? 9.784 -31.688 9.481 1.00 95.06 126 PHE A N 1
ATOM 1082 C CA . PHE A 1 126 ? 9.054 -31.417 8.255 1.00 95.06 126 PHE A CA 1
ATOM 1083 C C . PHE A 1 126 ? 8.506 -29.994 8.227 1.00 95.06 126 PHE A C 1
ATOM 1085 O O . PHE A 1 126 ? 7.817 -29.529 9.135 1.00 95.06 126 PHE A O 1
ATOM 1092 N N . ARG A 1 127 ? 8.753 -29.327 7.104 1.00 92.75 127 ARG A N 1
ATOM 1093 C CA . ARG A 1 127 ? 8.222 -28.010 6.795 1.00 92.75 127 ARG A CA 1
ATOM 1094 C C . ARG A 1 127 ? 7.579 -28.071 5.423 1.00 92.75 127 ARG A C 1
ATOM 1096 O O . ARG A 1 127 ? 8.240 -28.445 4.460 1.00 92.75 127 ARG A O 1
ATOM 1103 N N . ILE A 1 128 ? 6.314 -27.661 5.330 1.00 92.81 128 ILE A N 1
ATOM 1104 C CA . ILE A 1 128 ? 5.653 -27.495 4.033 1.00 92.81 128 ILE A CA 1
ATOM 1105 C C . ILE A 1 128 ? 6.426 -26.417 3.262 1.00 92.81 128 ILE A C 1
ATOM 1107 O O . ILE A 1 128 ? 6.536 -25.288 3.764 1.00 92.81 128 ILE A O 1
ATOM 1111 N N . PRO A 1 129 ? 6.973 -26.726 2.076 1.00 88.44 129 PRO A N 1
ATOM 1112 C CA . PRO A 1 129 ? 7.685 -25.733 1.296 1.00 88.44 129 PRO A CA 1
ATOM 1113 C C . PRO A 1 129 ? 6.754 -24.592 0.887 1.00 88.44 129 PRO A C 1
ATOM 1115 O O . PRO A 1 129 ? 5.593 -24.808 0.529 1.00 88.44 129 PRO A O 1
ATOM 1118 N N . TYR A 1 130 ? 7.265 -23.361 0.920 1.00 85.19 130 TYR A N 1
ATOM 1119 C CA . TYR A 1 130 ? 6.456 -22.178 0.617 1.00 85.19 130 TYR A CA 1
ATOM 1120 C C . TYR A 1 130 ? 5.881 -22.218 -0.805 1.00 85.19 130 TYR A C 1
ATOM 1122 O O . TYR A 1 130 ? 4.785 -21.716 -1.024 1.00 85.19 130 TYR A O 1
ATOM 1130 N N . TYR A 1 131 ? 6.594 -22.847 -1.742 1.00 84.25 131 TYR A N 1
ATOM 1131 C CA . TYR A 1 131 ? 6.188 -23.008 -3.135 1.00 84.25 131 TYR A CA 1
ATOM 1132 C C . TYR A 1 131 ? 5.108 -24.081 -3.336 1.00 84.25 131 TYR A C 1
ATOM 1134 O O . TYR A 1 131 ? 4.496 -24.120 -4.394 1.00 84.25 131 TYR A O 1
ATOM 1142 N N . VAL A 1 132 ? 4.807 -24.911 -2.332 1.00 90.31 132 VAL A N 1
ATOM 1143 C CA . VAL A 1 132 ? 3.644 -25.819 -2.356 1.00 90.31 132 VAL A CA 1
ATOM 1144 C C . VAL A 1 132 ? 2.404 -25.124 -1.795 1.00 90.31 132 VAL A C 1
ATOM 1146 O O . VAL A 1 132 ? 1.310 -25.248 -2.340 1.00 90.31 132 VAL A O 1
ATOM 1149 N N . GLY A 1 133 ? 2.577 -24.342 -0.728 1.00 90.31 133 GLY A N 1
ATOM 1150 C CA . GLY A 1 133 ? 1.484 -23.592 -0.116 1.00 90.31 133 GLY A CA 1
ATOM 1151 C C . GLY A 1 133 ? 0.464 -24.479 0.618 1.00 90.31 133 GLY A C 1
ATOM 1152 O O . GLY A 1 133 ? 0.801 -25.565 1.095 1.00 90.31 133 GLY A O 1
ATOM 1153 N N . PRO A 1 134 ? -0.785 -24.006 0.791 1.00 93.25 134 PRO A N 1
ATOM 1154 C CA . PRO A 1 134 ? -1.824 -24.743 1.510 1.00 93.25 134 PRO A CA 1
ATOM 1155 C C . PRO A 1 134 ? -2.200 -26.073 0.835 1.00 93.25 134 PRO A C 1
ATOM 1157 O O . PRO A 1 134 ? -2.552 -26.096 -0.341 1.00 93.25 134 PRO A O 1
ATOM 1160 N N . LEU A 1 135 ? -2.230 -27.161 1.614 1.00 93.06 135 LEU A N 1
ATOM 1161 C CA . LEU A 1 135 ? -2.512 -28.536 1.156 1.00 93.06 135 LEU A CA 1
ATOM 1162 C C . LEU A 1 135 ? -4.016 -28.845 1.030 1.00 93.06 135 LEU A C 1
ATOM 1164 O O . LEU A 1 135 ? -4.484 -29.928 1.387 1.00 93.06 135 LEU A O 1
ATOM 1168 N N . VAL A 1 136 ? -4.799 -27.854 0.604 1.00 88.31 136 VAL A N 1
ATOM 1169 C CA . VAL A 1 136 ? -6.252 -27.978 0.451 1.00 88.31 136 VAL A CA 1
ATOM 1170 C C . VAL A 1 136 ? -6.558 -28.453 -0.970 1.00 88.31 136 VAL A C 1
ATOM 1172 O O . VAL A 1 136 ? -6.114 -27.830 -1.931 1.00 88.31 136 VAL A O 1
ATOM 1175 N N . ARG A 1 137 ? -7.321 -29.545 -1.110 1.00 82.38 137 ARG A N 1
ATOM 1176 C CA . ARG A 1 137 ? -7.649 -30.142 -2.420 1.00 82.38 137 ARG A CA 1
ATOM 1177 C C . ARG A 1 137 ? -8.766 -29.421 -3.186 1.00 82.38 137 ARG A C 1
ATOM 1179 O O . ARG A 1 137 ? -8.764 -29.460 -4.408 1.00 82.38 137 ARG A O 1
ATOM 1186 N N . LYS A 1 138 ? -9.729 -28.790 -2.501 1.00 78.25 138 LYS A N 1
ATOM 1187 C CA . LYS A 1 138 ? -10.888 -28.116 -3.123 1.00 78.25 138 LYS A CA 1
ATOM 1188 C C . LYS A 1 138 ? -11.165 -26.753 -2.485 1.00 78.25 138 LYS A C 1
ATOM 1190 O O . LYS A 1 138 ? -10.867 -26.548 -1.312 1.00 78.25 138 LYS A O 1
ATOM 1195 N N . ASP A 1 139 ? -11.736 -25.844 -3.271 1.00 69.56 139 ASP A N 1
ATOM 1196 C CA . ASP A 1 139 ? -12.376 -24.603 -2.807 1.00 69.56 139 ASP A CA 1
ATOM 1197 C C . ASP A 1 139 ? -11.475 -23.623 -2.037 1.00 69.56 139 ASP A C 1
ATOM 1199 O O . ASP A 1 139 ? -11.890 -22.978 -1.073 1.00 69.56 139 ASP A O 1
ATOM 1203 N N . SER A 1 140 ? -10.225 -23.457 -2.480 1.00 79.44 140 SER A N 1
ATOM 1204 C CA . SER A 1 140 ? -9.341 -22.418 -1.947 1.00 79.44 140 SER A CA 1
ATOM 1205 C C . SER A 1 140 ? -8.687 -21.604 -3.054 1.00 79.44 140 SER A C 1
ATOM 1207 O O . SER A 1 140 ? -7.788 -22.073 -3.745 1.00 79.44 140 SER A O 1
ATOM 1209 N N . ARG A 1 141 ? -9.037 -20.314 -3.128 1.00 79.88 141 ARG A N 1
ATOM 1210 C CA . ARG A 1 141 ? -8.343 -19.323 -3.979 1.00 79.88 141 ARG A CA 1
ATOM 1211 C C . ARG A 1 141 ? -6.857 -19.135 -3.627 1.00 79.88 141 ARG A C 1
ATOM 1213 O O . ARG A 1 141 ? -6.102 -18.486 -4.351 1.00 79.88 141 ARG A O 1
ATOM 1220 N N . PHE A 1 142 ? -6.442 -19.653 -2.472 1.00 83.19 142 PHE A N 1
ATOM 1221 C CA . PHE A 1 142 ? -5.085 -19.548 -1.949 1.00 83.19 142 PHE A CA 1
ATOM 1222 C C . PHE A 1 142 ? -4.310 -20.862 -2.026 1.00 83.19 142 PHE A C 1
ATOM 1224 O O . PHE A 1 142 ? -3.155 -20.867 -1.628 1.00 83.19 142 PHE A O 1
ATOM 1231 N N . ALA A 1 143 ? -4.907 -21.957 -2.499 1.00 89.19 143 ALA A N 1
ATOM 1232 C CA . ALA A 1 143 ? -4.194 -23.211 -2.708 1.00 89.19 143 ALA A CA 1
ATOM 1233 C C . ALA A 1 143 ? -3.722 -23.312 -4.162 1.00 89.19 143 ALA A C 1
ATOM 1235 O O . ALA A 1 143 ? -4.406 -22.884 -5.090 1.00 89.19 143 ALA A O 1
ATOM 1236 N N . TRP A 1 144 ? -2.526 -23.854 -4.349 1.00 90.56 144 TRP A N 1
ATOM 1237 C CA . TRP A 1 144 ? -1.945 -24.142 -5.663 1.00 90.56 144 TRP A CA 1
ATOM 1238 C C . TRP A 1 144 ? -1.118 -25.433 -5.649 1.00 90.56 144 TRP A C 1
ATOM 1240 O O . TRP A 1 144 ? -0.440 -25.725 -6.628 1.00 90.56 144 TRP A O 1
ATOM 1250 N N . ALA A 1 145 ? -1.165 -26.182 -4.545 1.00 92.25 145 ALA A N 1
ATOM 1251 C CA . ALA A 1 145 ? -0.565 -27.499 -4.469 1.00 92.25 145 ALA A CA 1
ATOM 1252 C C . ALA A 1 145 ? -1.218 -28.418 -5.509 1.00 92.25 145 ALA A C 1
ATOM 1254 O O . ALA A 1 145 ? -2.442 -28.430 -5.653 1.00 92.25 145 ALA A O 1
ATOM 1255 N N . GLU A 1 146 ? -0.382 -29.172 -6.207 1.00 92.62 146 GLU A N 1
ATOM 1256 C CA . GLU A 1 146 ? -0.754 -30.198 -7.170 1.00 92.62 146 GLU A CA 1
ATOM 1257 C C . GLU A 1 146 ? -0.440 -31.576 -6.584 1.00 92.62 146 GLU A C 1
ATOM 1259 O O . GLU A 1 146 ? 0.484 -31.742 -5.780 1.00 92.62 146 GLU A O 1
ATOM 1264 N N . TYR A 1 147 ? -1.236 -32.573 -6.961 1.00 93.06 147 TYR A N 1
ATOM 1265 C CA . TYR A 1 147 ? -1.261 -33.875 -6.298 1.00 93.06 147 TYR A CA 1
ATOM 1266 C C . TYR A 1 147 ? -1.009 -34.995 -7.312 1.00 93.06 147 TYR A C 1
ATOM 1268 O O . TYR A 1 147 ? -1.608 -35.011 -8.384 1.00 93.06 147 TYR A O 1
ATOM 1276 N N . ARG A 1 148 ? -0.146 -35.953 -6.955 1.00 93.06 148 ARG A N 1
ATOM 1277 C CA . ARG A 1 148 ? 0.099 -37.189 -7.720 1.00 93.06 148 ARG A CA 1
ATOM 1278 C C . ARG A 1 148 ? -0.944 -38.269 -7.416 1.00 93.06 148 ARG A C 1
ATOM 1280 O O . ARG A 1 148 ? -1.190 -39.134 -8.246 1.00 93.06 148 ARG A O 1
ATOM 1287 N N . SER A 1 149 ? -1.552 -38.227 -6.229 1.00 92.75 149 SER A N 1
ATOM 1288 C CA . SER A 1 149 ? -2.586 -39.173 -5.798 1.00 92.75 149 SER A CA 1
ATOM 1289 C C . SER A 1 149 ? -3.621 -38.516 -4.882 1.00 92.75 149 SER A C 1
ATOM 1291 O O . SER A 1 149 ? -3.403 -37.417 -4.361 1.00 92.75 149 SER A O 1
ATOM 1293 N N . ASP A 1 150 ? -4.740 -39.206 -4.645 1.00 89.81 150 ASP A N 1
ATOM 1294 C CA . ASP A 1 150 ? -5.820 -38.773 -3.743 1.00 89.81 150 ASP A CA 1
ATOM 1295 C C . ASP A 1 150 ? -5.647 -39.197 -2.278 1.00 89.81 150 ASP A C 1
ATOM 1297 O O . ASP A 1 150 ? -6.521 -38.974 -1.439 1.00 89.81 150 ASP A O 1
ATOM 1301 N N . GLU A 1 151 ? -4.484 -39.744 -1.926 1.00 92.75 151 GLU A N 1
ATOM 1302 C CA . GLU A 1 151 ? -4.193 -40.168 -0.559 1.00 92.75 151 GLU A CA 1
ATOM 1303 C C . GLU A 1 151 ? -4.143 -38.998 0.441 1.00 92.75 151 GLU A C 1
ATOM 1305 O O . GLU A 1 151 ? -3.911 -37.827 0.107 1.00 92.75 151 GLU A O 1
ATOM 1310 N N . LYS A 1 152 ? -4.330 -39.319 1.726 1.00 92.25 152 LYS A N 1
ATOM 1311 C CA . LYS A 1 152 ? -4.175 -38.349 2.813 1.00 92.25 152 LYS A CA 1
ATOM 1312 C C . LYS A 1 152 ? -2.702 -37.969 2.975 1.00 92.25 152 LYS A C 1
ATOM 1314 O O . LYS A 1 152 ? -1.841 -38.834 3.102 1.00 92.25 152 LYS A O 1
ATOM 1319 N N . ILE A 1 153 ? -2.432 -36.670 3.037 1.00 94.38 153 ILE A N 1
ATOM 1320 C CA . ILE A 1 153 ? -1.071 -36.127 3.086 1.00 94.38 153 ILE A CA 1
ATOM 1321 C C . ILE A 1 153 ? -0.553 -36.144 4.527 1.00 94.38 153 ILE A C 1
ATOM 1323 O O . ILE A 1 153 ? -1.237 -35.704 5.454 1.00 94.38 153 ILE A O 1
ATOM 1327 N N . THR A 1 154 ? 0.667 -36.635 4.710 1.00 94.94 154 THR A N 1
ATOM 1328 C CA . THR A 1 154 ? 1.413 -36.702 5.969 1.00 94.94 154 THR A CA 1
ATOM 1329 C C . THR A 1 154 ? 2.873 -36.290 5.734 1.00 94.94 154 THR A C 1
ATOM 1331 O O . THR A 1 154 ? 3.345 -36.304 4.595 1.00 94.94 154 THR A O 1
ATOM 1334 N N . PRO A 1 155 ? 3.644 -35.969 6.790 1.00 95.88 155 PRO A N 1
ATOM 1335 C CA . PRO A 1 155 ? 5.064 -35.632 6.649 1.00 95.88 155 PRO A CA 1
ATOM 1336 C C . PRO A 1 155 ? 5.932 -36.709 5.973 1.00 95.88 155 PRO A C 1
ATOM 1338 O O . PRO A 1 155 ? 6.940 -36.382 5.353 1.00 95.88 155 PRO A O 1
ATOM 1341 N N . TRP A 1 156 ? 5.572 -37.993 6.097 1.00 94.25 156 TRP A N 1
ATOM 1342 C CA . TRP A 1 156 ? 6.360 -39.123 5.578 1.00 94.25 156 TRP A CA 1
ATOM 1343 C C . TRP A 1 156 ? 5.910 -39.629 4.202 1.00 94.25 156 TRP A C 1
ATOM 1345 O O . TRP A 1 156 ? 6.655 -40.376 3.574 1.00 94.25 156 TRP A O 1
ATOM 1355 N N . ASN A 1 157 ? 4.716 -39.257 3.721 1.00 94.56 157 ASN A N 1
ATOM 1356 C CA . ASN A 1 157 ? 4.286 -39.548 2.346 1.00 94.56 157 ASN A CA 1
ATOM 1357 C C . ASN A 1 157 ? 4.229 -38.298 1.451 1.00 94.56 157 ASN A C 1
ATOM 1359 O O . ASN A 1 157 ? 3.838 -38.412 0.292 1.00 94.56 157 ASN A O 1
ATOM 1363 N N . PHE A 1 158 ? 4.637 -37.130 1.961 1.00 94.12 158 PHE A N 1
ATOM 1364 C CA . PHE A 1 158 ? 4.546 -35.846 1.265 1.00 94.12 158 PHE A CA 1
ATOM 1365 C C . PHE A 1 158 ? 5.111 -35.891 -0.159 1.00 94.12 158 PHE A C 1
ATOM 1367 O O . PHE A 1 158 ? 4.391 -35.563 -1.094 1.00 94.12 158 PHE A O 1
ATOM 1374 N N . ASP A 1 159 ? 6.342 -36.380 -0.337 1.00 89.62 159 ASP A N 1
ATOM 1375 C CA . ASP A 1 159 ? 7.009 -36.445 -1.650 1.00 89.62 159 ASP A CA 1
ATOM 1376 C C . ASP A 1 159 ? 6.359 -37.448 -2.626 1.00 89.62 159 ASP A C 1
ATOM 1378 O O . ASP A 1 159 ? 6.597 -37.397 -3.832 1.00 89.62 159 ASP A O 1
ATOM 1382 N N . LYS A 1 160 ? 5.528 -38.369 -2.118 1.00 93.06 160 LYS A N 1
ATOM 1383 C CA . LYS A 1 160 ? 4.777 -39.331 -2.938 1.00 93.06 160 LYS A CA 1
ATOM 1384 C C . LYS A 1 160 ? 3.427 -38.772 -3.379 1.00 93.06 160 LYS A C 1
ATOM 1386 O O . LYS A 1 160 ? 3.012 -39.017 -4.505 1.00 93.06 160 LYS A O 1
ATOM 1391 N N . VAL A 1 161 ? 2.743 -38.045 -2.492 1.00 94.88 161 VAL A N 1
ATOM 1392 C CA . VAL A 1 161 ? 1.376 -37.546 -2.726 1.00 94.88 161 VAL A CA 1
ATOM 1393 C C . VAL A 1 161 ? 1.371 -36.175 -3.401 1.00 94.88 161 VAL A C 1
ATOM 1395 O O . VAL A 1 161 ? 0.508 -35.919 -4.238 1.00 94.88 161 VAL A O 1
ATOM 1398 N N . ILE A 1 162 ? 2.308 -35.289 -3.056 1.00 92.94 162 ILE A N 1
ATOM 1399 C CA . ILE A 1 162 ? 2.416 -33.942 -3.628 1.00 92.94 162 ILE A CA 1
ATOM 1400 C C . ILE A 1 162 ? 3.322 -33.955 -4.854 1.00 92.94 162 ILE A C 1
ATOM 1402 O O . ILE A 1 162 ? 4.456 -34.428 -4.809 1.00 92.94 162 ILE A O 1
ATOM 1406 N N . ASP A 1 163 ? 2.839 -33.348 -5.933 1.00 91.19 163 ASP A N 1
ATOM 1407 C CA . ASP A 1 163 ? 3.664 -32.992 -7.077 1.00 91.19 163 ASP A CA 1
ATOM 1408 C C . ASP A 1 163 ? 4.362 -31.658 -6.781 1.00 91.19 163 ASP A C 1
ATOM 1410 O O . ASP A 1 163 ? 3.830 -30.574 -7.051 1.00 91.19 163 ASP A O 1
ATOM 1414 N N . LYS A 1 164 ? 5.534 -31.725 -6.134 1.00 86.56 164 LYS A N 1
ATOM 1415 C CA . LYS A 1 164 ? 6.285 -30.523 -5.735 1.00 86.56 164 LYS A CA 1
ATOM 1416 C C . LYS A 1 164 ? 6.628 -29.660 -6.945 1.00 86.56 164 LYS A C 1
ATOM 1418 O O . LYS A 1 164 ? 6.529 -28.438 -6.848 1.00 86.56 164 LYS A O 1
ATOM 1423 N N . GLU A 1 165 ? 6.981 -30.291 -8.064 1.00 81.88 165 GLU A N 1
ATOM 1424 C CA . GLU A 1 165 ? 7.358 -29.611 -9.299 1.00 81.88 165 GLU A CA 1
ATOM 1425 C C . GLU A 1 165 ? 6.190 -28.798 -9.855 1.00 81.88 165 GLU A C 1
ATOM 1427 O O . GLU A 1 165 ? 6.295 -27.574 -9.970 1.00 81.88 165 GLU A O 1
ATOM 1432 N N . LYS A 1 166 ? 5.043 -29.441 -10.110 1.00 88.00 166 LYS A N 1
ATOM 1433 C CA . LYS A 1 166 ? 3.868 -28.729 -10.633 1.00 88.00 166 LYS A CA 1
ATOM 1434 C C . LYS A 1 166 ? 3.347 -27.680 -9.658 1.00 88.00 166 LYS A C 1
ATOM 1436 O O . LYS A 1 166 ? 2.932 -26.604 -10.086 1.00 88.00 166 LYS A O 1
ATOM 1441 N N . SER A 1 167 ? 3.407 -27.954 -8.353 1.00 89.12 167 SER A N 1
ATOM 1442 C CA . SER A 1 167 ? 3.002 -26.988 -7.324 1.00 89.12 167 SER A CA 1
ATOM 1443 C C . SER A 1 167 ? 3.847 -25.714 -7.387 1.00 89.12 167 SER A C 1
ATOM 1445 O O . SER A 1 167 ? 3.310 -24.607 -7.397 1.00 89.12 167 SER A O 1
ATOM 1447 N N . ALA A 1 168 ? 5.168 -25.857 -7.468 1.00 83.31 168 ALA A N 1
ATOM 1448 C CA . ALA A 1 168 ? 6.089 -24.733 -7.576 1.00 83.31 168 ALA A CA 1
ATOM 1449 C C . ALA A 1 168 ? 5.975 -24.003 -8.924 1.00 83.31 168 ALA A C 1
ATOM 1451 O O . ALA A 1 168 ? 6.012 -22.771 -8.956 1.00 83.31 168 ALA A O 1
ATOM 1452 N N . GLU A 1 169 ? 5.754 -24.722 -10.029 1.00 83.00 169 GLU A N 1
ATOM 1453 C CA . GLU A 1 169 ? 5.469 -24.092 -11.322 1.00 83.00 169 GLU A CA 1
ATOM 1454 C C . GLU A 1 169 ? 4.189 -23.256 -11.256 1.00 83.00 169 GLU A C 1
ATOM 1456 O O . GLU A 1 169 ? 4.190 -22.084 -11.643 1.00 83.00 169 GLU A O 1
ATOM 1461 N N . LYS A 1 170 ? 3.119 -23.790 -10.660 1.00 86.12 170 LYS A N 1
ATOM 1462 C CA . LYS A 1 170 ? 1.865 -23.061 -10.437 1.00 86.12 170 LYS A CA 1
ATOM 1463 C C . LYS A 1 170 ? 2.037 -21.875 -9.488 1.00 86.12 170 LYS A C 1
ATOM 1465 O O . LYS A 1 170 ? 1.433 -20.826 -9.713 1.00 86.12 170 LYS A O 1
ATOM 1470 N N . PHE A 1 171 ? 2.871 -22.007 -8.454 1.00 84.69 171 PHE A N 1
ATOM 1471 C CA . PHE A 1 171 ? 3.198 -20.935 -7.508 1.00 84.69 171 PHE A CA 1
ATOM 1472 C C . PHE A 1 171 ? 3.859 -19.738 -8.181 1.00 84.69 171 PHE A C 1
ATOM 1474 O O . PHE A 1 171 ? 3.518 -18.591 -7.889 1.00 84.69 171 PHE A O 1
ATOM 1481 N N . ILE A 1 172 ? 4.808 -19.993 -9.074 1.00 78.94 172 ILE A N 1
ATOM 1482 C CA . ILE A 1 172 ? 5.527 -18.925 -9.751 1.00 78.94 172 ILE A CA 1
ATOM 1483 C C . ILE A 1 172 ? 4.685 -18.365 -10.894 1.00 78.94 172 ILE A C 1
ATOM 1485 O O . ILE A 1 172 ? 4.468 -17.159 -10.933 1.00 78.94 172 ILE A O 1
ATOM 1489 N N . THR A 1 173 ? 4.096 -19.206 -11.748 1.00 78.81 173 THR A N 1
ATOM 1490 C CA . THR A 1 173 ? 3.284 -18.756 -12.897 1.00 78.81 173 THR A CA 1
ATOM 1491 C C . THR A 1 173 ? 2.082 -17.895 -12.500 1.00 78.81 173 THR A C 1
ATOM 1493 O O . THR A 1 173 ? 1.790 -16.921 -13.196 1.00 78.81 173 THR A O 1
ATOM 1496 N N . ARG A 1 174 ? 1.422 -18.159 -11.359 1.00 78.31 174 ARG A N 1
ATOM 1497 C CA . ARG A 1 174 ? 0.353 -17.282 -10.824 1.00 78.31 174 ARG A CA 1
ATOM 1498 C C . ARG A 1 174 ? 0.847 -15.889 -10.410 1.00 78.31 174 ARG A C 1
ATOM 1500 O O . ARG A 1 174 ? 0.040 -14.971 -10.313 1.00 78.31 174 ARG A O 1
ATOM 1507 N N . MET A 1 175 ? 2.136 -15.745 -10.093 1.00 75.44 175 MET A N 1
ATOM 1508 C CA . MET A 1 175 ? 2.770 -14.476 -9.708 1.00 75.44 175 MET A CA 1
ATOM 1509 C C . MET A 1 175 ? 3.529 -13.827 -10.871 1.00 75.44 175 MET A C 1
ATOM 1511 O O . MET A 1 175 ? 3.804 -12.627 -10.827 1.00 75.44 175 MET A O 1
ATOM 1515 N N . THR A 1 176 ? 3.868 -14.602 -11.901 1.00 80.00 176 THR A N 1
ATOM 1516 C CA . THR A 1 176 ? 4.489 -14.124 -13.132 1.00 80.00 176 THR A CA 1
ATOM 1517 C C . THR A 1 176 ? 3.498 -13.270 -13.910 1.00 80.00 176 THR A C 1
ATOM 1519 O O . THR A 1 176 ? 2.355 -13.673 -14.146 1.00 80.00 176 THR A O 1
ATOM 1522 N N . LEU A 1 177 ? 3.963 -12.086 -14.310 1.00 76.50 177 LEU A N 1
ATOM 1523 C CA . LEU A 1 177 ? 3.201 -11.161 -15.139 1.00 76.50 177 LEU A CA 1
ATOM 1524 C C . LEU A 1 177 ? 2.844 -11.809 -16.479 1.00 76.50 177 LEU A C 1
ATOM 1526 O O . LEU A 1 177 ? 3.613 -12.598 -17.032 1.00 76.50 177 LEU A O 1
ATOM 1530 N N . ASN A 1 178 ? 1.691 -11.428 -17.010 1.00 80.44 178 ASN A N 1
ATOM 1531 C CA . ASN A 1 178 ? 1.382 -11.687 -18.407 1.00 80.44 178 ASN A CA 1
ATOM 1532 C C . ASN A 1 178 ? 2.016 -10.592 -19.272 1.00 80.44 178 ASN A C 1
ATOM 1534 O O . ASN A 1 178 ? 2.319 -9.494 -18.786 1.00 80.44 178 ASN A O 1
ATOM 1538 N N . ASP A 1 179 ? 2.240 -10.906 -20.540 1.00 79.81 179 ASP A N 1
ATOM 1539 C CA . ASP A 1 179 ? 2.687 -9.937 -21.530 1.00 79.81 179 ASP A CA 1
ATOM 1540 C C . ASP A 1 179 ? 1.616 -8.853 -21.716 1.00 79.81 179 ASP A C 1
ATOM 1542 O O . ASP A 1 179 ? 0.426 -9.136 -21.832 1.00 79.81 179 ASP A O 1
ATOM 1546 N N . LEU A 1 180 ? 2.038 -7.589 -21.732 1.00 75.06 180 LEU A N 1
ATOM 1547 C CA . LEU A 1 180 ? 1.133 -6.459 -21.933 1.00 75.06 180 LEU A CA 1
ATOM 1548 C C . LEU A 1 180 ? 0.475 -6.489 -23.322 1.00 75.06 180 LEU A C 1
ATOM 1550 O O . LEU A 1 180 ? -0.654 -6.028 -23.477 1.00 75.06 180 LEU A O 1
ATOM 1554 N N . TYR A 1 181 ? 1.196 -6.976 -24.331 1.00 78.31 181 TYR A N 1
ATOM 1555 C CA . TYR A 1 181 ? 0.744 -6.993 -25.720 1.00 78.31 181 TYR A CA 1
ATOM 1556 C C . TYR A 1 181 ? -0.024 -8.271 -26.066 1.00 78.31 181 TYR A C 1
ATOM 1558 O O . TYR A 1 181 ? -0.894 -8.231 -26.929 1.00 78.31 181 TYR A O 1
ATOM 1566 N N . LEU A 1 182 ? 0.263 -9.377 -25.373 1.00 81.38 182 LEU A N 1
ATOM 1567 C CA . LEU A 1 182 ? -0.429 -10.661 -25.509 1.00 81.38 182 LEU A CA 1
ATOM 1568 C C . LEU A 1 182 ? -0.884 -11.146 -24.117 1.00 81.38 182 LEU A C 1
ATOM 1570 O O . LEU A 1 182 ? -0.190 -11.955 -23.502 1.00 81.38 182 LEU A O 1
ATOM 1574 N N . PRO A 1 183 ? -2.027 -10.660 -23.593 1.00 73.50 183 PRO A N 1
ATOM 1575 C CA . PRO A 1 183 ? -2.445 -10.883 -22.202 1.00 73.50 183 PRO A CA 1
ATOM 1576 C C . PRO A 1 183 ? -2.617 -12.344 -21.768 1.00 73.50 183 PRO A C 1
ATOM 1578 O O . PRO A 1 183 ? -2.599 -12.616 -20.568 1.00 73.50 183 PRO A O 1
ATOM 1581 N N . GLU A 1 184 ? -2.775 -13.281 -22.702 1.00 80.50 184 GLU A N 1
ATOM 1582 C CA . GLU A 1 184 ? -2.857 -14.722 -22.420 1.00 80.50 184 GLU A CA 1
ATOM 1583 C C . GLU A 1 184 ? -1.480 -15.375 -22.204 1.00 80.50 184 GLU A C 1
ATOM 1585 O O . GLU A 1 184 ? -1.379 -16.454 -21.623 1.00 80.50 184 GLU A O 1
ATOM 1590 N N . GLU A 1 185 ? -0.401 -14.714 -22.627 1.00 84.75 185 GLU A N 1
ATOM 1591 C CA . GLU A 1 185 ? 0.951 -15.265 -22.625 1.00 84.75 185 GLU A CA 1
ATOM 1592 C C . GLU A 1 185 ? 1.747 -14.825 -21.394 1.00 84.75 185 GLU A C 1
ATOM 1594 O O . GLU A 1 185 ? 1.695 -13.672 -20.955 1.00 84.75 185 GLU A O 1
ATOM 1599 N 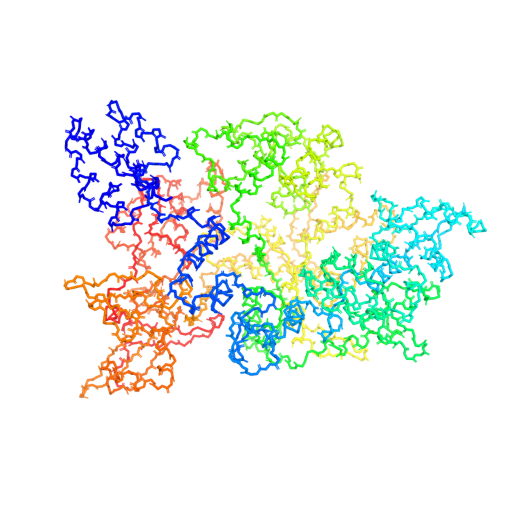N . LYS A 1 186 ? 2.559 -15.735 -20.845 1.00 86.31 186 LYS A N 1
ATOM 1600 C CA . LYS A 1 186 ? 3.486 -15.414 -19.750 1.00 86.31 186 LYS A CA 1
ATOM 1601 C C . LYS A 1 186 ? 4.757 -14.763 -20.284 1.00 86.31 186 LYS A C 1
ATOM 1603 O O . LYS A 1 186 ? 5.281 -15.140 -21.331 1.00 86.31 186 LYS A O 1
ATOM 1608 N N . VAL A 1 187 ? 5.285 -13.797 -19.533 1.00 91.50 187 VAL A N 1
ATOM 1609 C CA . VAL A 1 187 ? 6.579 -13.186 -19.864 1.00 91.50 187 VAL A CA 1
ATOM 1610 C C . VAL A 1 187 ? 7.726 -14.183 -19.679 1.00 91.50 187 VAL A C 1
ATOM 1612 O O . VAL A 1 187 ? 7.667 -15.064 -18.819 1.00 91.50 187 VAL A O 1
ATOM 1615 N N . LEU A 1 188 ? 8.798 -14.013 -20.451 1.00 93.94 188 LEU A N 1
ATOM 1616 C CA . LEU A 1 188 ? 10.028 -14.790 -20.294 1.00 93.94 188 LEU A CA 1
ATOM 1617 C C . LEU A 1 188 ? 10.780 -14.418 -19.003 1.00 93.94 188 LEU A C 1
ATOM 1619 O O . LEU A 1 188 ? 10.647 -13.288 -18.516 1.00 93.94 188 LEU A O 1
ATOM 1623 N N . PRO A 1 189 ? 11.612 -15.317 -18.443 1.00 94.25 189 PRO A N 1
ATOM 1624 C CA . PRO A 1 189 ? 12.613 -14.942 -17.449 1.00 94.25 189 PRO A CA 1
ATOM 1625 C C . PRO A 1 189 ? 13.462 -13.765 -17.937 1.00 94.25 189 PRO A C 1
ATOM 1627 O O . PRO A 1 189 ? 13.792 -13.675 -19.115 1.00 94.25 189 PRO A O 1
ATOM 1630 N N . LYS A 1 190 ? 13.876 -12.864 -17.040 1.00 93.69 190 LYS A N 1
ATOM 1631 C CA . LYS A 1 190 ? 14.719 -11.716 -17.432 1.00 93.69 190 LYS A CA 1
ATOM 1632 C C . LYS A 1 190 ? 16.061 -12.159 -18.035 1.00 93.69 190 LYS A C 1
ATOM 1634 O O . LYS A 1 190 ? 16.638 -11.439 -18.842 1.00 93.69 190 LYS A O 1
ATOM 1639 N N . HIS A 1 191 ? 16.531 -13.320 -17.595 1.00 95.69 191 HIS A N 1
ATOM 1640 C CA . HIS A 1 191 ? 17.775 -13.965 -17.998 1.00 95.69 191 HIS A CA 1
ATOM 1641 C C . HIS A 1 191 ? 17.589 -14.977 -19.138 1.00 95.69 191 HIS A C 1
ATOM 1643 O O . HIS A 1 191 ? 18.535 -15.677 -19.470 1.00 95.69 191 HIS A O 1
ATOM 1649 N N . SER A 1 192 ? 16.390 -15.079 -19.727 1.00 96.81 192 SER A N 1
ATOM 1650 C CA . SER A 1 192 ? 16.161 -15.880 -20.938 1.00 96.81 192 SER A CA 1
ATOM 1651 C C . SER A 1 192 ? 17.188 -15.516 -22.010 1.00 96.81 192 SER A C 1
ATOM 1653 O O . SER A 1 192 ? 17.499 -14.336 -22.204 1.00 96.81 192 SER A O 1
ATOM 1655 N N . HIS A 1 193 ? 17.711 -16.529 -22.694 1.00 94.31 193 HIS A N 1
ATOM 1656 C CA . HIS A 1 193 ? 18.659 -16.349 -23.780 1.00 94.31 193 HIS A CA 1
ATOM 1657 C C . HIS A 1 193 ? 18.010 -15.531 -24.898 1.00 94.31 193 HIS A C 1
ATOM 1659 O O . HIS A 1 193 ? 18.553 -14.506 -25.304 1.00 94.31 193 HIS A O 1
ATOM 1665 N N . VAL A 1 194 ? 16.783 -15.886 -25.284 1.00 96.31 194 VAL A N 1
ATOM 1666 C CA . VAL A 1 194 ? 15.992 -15.151 -26.282 1.00 96.31 194 VAL A CA 1
ATOM 1667 C C . VAL A 1 194 ? 15.713 -13.716 -25.839 1.00 96.31 194 VAL A C 1
ATOM 1669 O O . VAL A 1 194 ? 15.805 -12.786 -26.641 1.00 96.31 194 VAL A O 1
ATOM 1672 N N . TYR A 1 195 ? 15.422 -13.498 -24.553 1.00 97.19 195 TYR A N 1
ATOM 1673 C CA . TYR A 1 195 ? 15.177 -12.155 -24.027 1.00 97.19 195 TYR A CA 1
ATOM 1674 C C . TYR A 1 195 ? 16.441 -11.277 -24.030 1.00 97.19 195 TYR A C 1
ATOM 1676 O O . TYR A 1 195 ? 16.365 -10.093 -24.367 1.00 97.19 195 TYR A O 1
ATOM 1684 N N . GLU A 1 196 ? 17.606 -11.832 -23.678 1.00 97.00 196 GLU A N 1
ATOM 1685 C CA . GLU A 1 196 ? 18.890 -11.121 -23.747 1.00 97.00 196 GLU A CA 1
ATOM 1686 C C . GLU A 1 196 ? 19.288 -10.814 -25.199 1.00 97.00 196 GLU A C 1
ATOM 1688 O O . GLU A 1 196 ? 19.705 -9.689 -25.481 1.00 97.00 196 GLU A O 1
ATOM 1693 N N . ILE A 1 197 ? 19.091 -11.759 -26.125 1.00 96.38 197 ILE A N 1
ATOM 1694 C CA . ILE A 1 197 ? 19.304 -11.558 -27.567 1.00 96.38 197 ILE A CA 1
ATOM 1695 C C . ILE A 1 197 ? 18.427 -10.418 -28.081 1.00 96.38 197 ILE A C 1
ATOM 1697 O O . ILE A 1 197 ? 18.930 -9.468 -28.684 1.00 96.38 197 ILE A O 1
ATOM 1701 N N . TYR A 1 198 ? 17.126 -10.471 -27.787 1.00 97.31 198 TYR A N 1
ATOM 1702 C CA . TYR A 1 198 ? 16.185 -9.405 -28.113 1.00 97.31 198 TYR A CA 1
ATOM 1703 C C . TYR A 1 198 ? 16.662 -8.051 -27.581 1.00 97.31 198 TYR A C 1
ATOM 1705 O O . TYR A 1 198 ? 16.681 -7.068 -28.321 1.00 97.31 198 TYR A O 1
ATOM 1713 N N . ALA A 1 199 ? 17.077 -7.986 -26.312 1.00 96.94 199 ALA A N 1
ATOM 1714 C CA . ALA A 1 199 ? 17.532 -6.743 -25.701 1.00 96.94 199 ALA A CA 1
ATOM 1715 C C . ALA A 1 199 ? 18.773 -6.177 -26.410 1.00 96.94 199 ALA A C 1
ATOM 1717 O O . ALA A 1 199 ? 18.833 -4.968 -26.644 1.00 96.94 199 ALA A O 1
ATOM 1718 N N . VAL A 1 200 ? 19.724 -7.043 -26.781 1.00 97.25 200 VAL A N 1
ATOM 1719 C CA . VAL A 1 200 ? 20.934 -6.662 -27.521 1.00 97.25 200 VAL A CA 1
ATOM 1720 C C . VAL A 1 200 ? 20.581 -6.135 -28.907 1.00 97.25 200 VAL A C 1
ATOM 1722 O O . VAL A 1 200 ? 20.940 -5.001 -29.212 1.00 97.25 200 VAL A O 1
ATOM 1725 N N . TYR A 1 201 ? 19.841 -6.885 -29.728 1.00 97.62 201 TYR A N 1
ATOM 1726 C CA . TYR A 1 201 ? 19.508 -6.443 -31.089 1.00 97.62 201 TYR A CA 1
ATOM 1727 C C . TYR A 1 201 ? 18.606 -5.203 -31.106 1.00 97.62 201 TYR A C 1
ATOM 1729 O O . TYR A 1 201 ? 18.782 -4.318 -31.944 1.00 97.62 201 TYR A O 1
ATOM 1737 N N . ASN A 1 202 ? 17.689 -5.077 -30.144 1.00 96.75 202 ASN A N 1
ATOM 1738 C CA . ASN A 1 202 ? 16.831 -3.902 -30.016 1.00 96.75 202 ASN A CA 1
ATOM 1739 C C . ASN A 1 202 ? 17.612 -2.620 -29.664 1.00 96.75 202 ASN A C 1
ATOM 1741 O O . ASN A 1 202 ? 17.230 -1.535 -30.107 1.00 96.75 202 ASN A O 1
ATOM 1745 N N . GLU A 1 203 ? 18.695 -2.720 -28.884 1.00 95.19 203 GLU A N 1
ATOM 1746 C CA . GLU A 1 203 ? 19.619 -1.600 -28.648 1.00 95.19 203 GLU A CA 1
ATOM 1747 C C . GLU A 1 203 ? 20.531 -1.380 -29.867 1.00 95.19 203 GLU A C 1
ATOM 1749 O O . GLU A 1 203 ? 20.630 -0.260 -30.371 1.00 95.19 203 GLU A O 1
ATOM 1754 N N . LEU A 1 204 ? 21.131 -2.454 -30.392 1.00 94.50 204 LEU A N 1
ATOM 1755 C CA . LEU A 1 204 ? 22.099 -2.432 -31.489 1.00 94.50 204 LEU A CA 1
ATOM 1756 C C . LEU A 1 204 ? 21.525 -1.837 -32.778 1.00 94.50 204 LEU A C 1
ATOM 1758 O O . LEU A 1 204 ? 22.194 -1.031 -33.419 1.00 94.50 204 LEU A O 1
ATOM 1762 N N . THR A 1 205 ? 20.266 -2.134 -33.118 1.00 94.00 205 THR A N 1
ATOM 1763 C CA . THR A 1 205 ? 19.608 -1.583 -34.316 1.00 94.00 205 THR A CA 1
ATOM 1764 C C . THR A 1 205 ? 19.457 -0.058 -34.291 1.00 94.00 205 THR A C 1
ATOM 1766 O O . THR A 1 205 ? 19.126 0.544 -35.311 1.00 94.00 205 THR A O 1
ATOM 1769 N N . LYS A 1 206 ? 19.660 0.587 -33.132 1.00 93.81 206 LYS A N 1
ATOM 1770 C CA . LYS A 1 206 ? 19.621 2.049 -32.975 1.00 93.81 206 LYS A CA 1
ATOM 1771 C C . LYS A 1 206 ? 20.983 2.690 -32.755 1.00 93.81 206 LYS A C 1
ATOM 1773 O O . LYS A 1 206 ? 21.045 3.918 -32.679 1.00 93.81 206 LYS A O 1
ATOM 1778 N N . ILE A 1 207 ? 22.052 1.901 -32.715 1.00 93.25 207 ILE A N 1
ATOM 1779 C CA . ILE A 1 207 ? 23.412 2.429 -32.709 1.00 93.25 207 ILE A CA 1
ATOM 1780 C C . ILE A 1 207 ? 23.805 2.815 -34.132 1.00 93.25 207 ILE A C 1
ATOM 1782 O O . ILE A 1 207 ? 23.524 2.100 -35.094 1.00 93.25 207 ILE A O 1
ATOM 1786 N N . LYS A 1 208 ? 24.461 3.968 -34.250 1.00 93.44 208 LYS A N 1
ATOM 1787 C CA . LYS A 1 208 ? 25.063 4.438 -35.494 1.00 93.44 208 LYS A CA 1
ATOM 1788 C C . LYS A 1 208 ? 26.569 4.533 -35.345 1.00 93.44 208 LYS A C 1
ATOM 1790 O O . LYS A 1 208 ? 27.054 4.936 -34.286 1.00 93.44 208 LYS A O 1
ATOM 1795 N N . TYR A 1 209 ? 27.287 4.246 -36.418 1.00 93.25 209 TYR A N 1
ATOM 1796 C CA . TYR A 1 209 ? 28.695 4.587 -36.538 1.00 93.25 209 TYR A CA 1
ATOM 1797 C C . TYR A 1 209 ? 28.866 5.900 -37.308 1.00 93.25 209 TYR A C 1
ATOM 1799 O O . TYR A 1 209 ? 28.012 6.286 -38.111 1.00 93.25 209 TYR A O 1
ATOM 1807 N N . VAL A 1 210 ? 29.968 6.591 -37.034 1.00 92.81 210 VAL A N 1
ATOM 1808 C CA . VAL A 1 210 ? 30.379 7.830 -37.697 1.00 92.81 210 VAL A CA 1
ATOM 1809 C C . VAL A 1 210 ? 31.710 7.574 -38.380 1.00 92.81 210 VAL A C 1
ATOM 1811 O O . VAL A 1 210 ? 32.676 7.187 -37.718 1.00 92.81 210 VAL A O 1
ATOM 1814 N N . ASN A 1 211 ? 31.765 7.769 -39.694 1.00 90.88 211 ASN A N 1
ATOM 1815 C CA . ASN A 1 211 ? 33.003 7.615 -40.460 1.00 90.88 211 ASN A CA 1
ATOM 1816 C C . ASN A 1 211 ? 33.883 8.882 -40.403 1.00 90.88 211 ASN A C 1
ATOM 1818 O O . ASN A 1 211 ? 33.498 9.900 -39.825 1.00 90.88 211 ASN A O 1
ATOM 1822 N N . GLU A 1 212 ? 35.063 8.862 -41.031 1.00 88.44 212 GLU A N 1
ATOM 1823 C CA . GLU A 1 212 ? 35.975 10.023 -41.022 1.00 88.44 212 GLU A CA 1
ATOM 1824 C C . GLU A 1 212 ? 35.407 11.297 -41.652 1.00 88.44 212 GLU A C 1
ATOM 1826 O O . GLU A 1 212 ? 35.875 12.385 -41.325 1.00 88.44 212 GLU A O 1
ATOM 1831 N N . GLN A 1 213 ? 34.423 11.156 -42.542 1.00 84.50 213 GLN A N 1
ATOM 1832 C CA . GLN A 1 213 ? 33.731 12.263 -43.204 1.00 84.50 213 GLN A CA 1
ATOM 1833 C C . GLN A 1 213 ? 32.600 12.842 -42.337 1.00 84.50 213 GLN A C 1
ATOM 1835 O O . GLN A 1 213 ? 31.912 13.765 -42.763 1.00 84.50 213 GLN A O 1
ATOM 1840 N N . GLY A 1 214 ? 32.373 12.295 -41.137 1.00 84.12 214 GLY A N 1
ATOM 1841 C CA . GLY A 1 214 ? 31.289 12.704 -40.245 1.00 84.12 214 GLY A CA 1
ATOM 1842 C C . GLY A 1 214 ? 29.914 12.152 -40.636 1.00 84.12 214 GLY A C 1
ATOM 1843 O O . GLY A 1 214 ? 28.911 12.568 -40.059 1.00 84.12 214 GLY A O 1
ATOM 1844 N N . LYS A 1 215 ? 29.831 11.219 -41.596 1.00 89.94 215 LYS A N 1
ATOM 1845 C CA . LYS A 1 215 ? 28.565 10.602 -42.012 1.00 89.94 215 LYS A CA 1
ATOM 1846 C C . LYS A 1 215 ? 28.123 9.576 -40.973 1.00 89.94 215 LYS A C 1
ATOM 1848 O O . LYS A 1 215 ? 28.846 8.621 -40.692 1.00 89.94 215 LYS A O 1
ATOM 1853 N N . GLU A 1 216 ? 26.912 9.754 -40.451 1.00 92.94 216 GLU A N 1
ATOM 1854 C CA . GLU A 1 216 ? 26.267 8.784 -39.567 1.00 92.94 216 GLU A CA 1
ATOM 1855 C C . GLU A 1 216 ? 25.574 7.686 -40.379 1.00 92.94 216 GLU A C 1
ATOM 1857 O O . GLU A 1 216 ? 24.855 7.968 -41.341 1.00 92.94 216 GLU A O 1
ATOM 1862 N N . SER A 1 217 ? 25.728 6.426 -39.987 1.00 91.38 217 SER A N 1
ATOM 1863 C CA . SER A 1 217 ? 25.031 5.300 -40.620 1.00 91.38 217 SER A CA 1
ATOM 1864 C C . SER A 1 217 ? 24.693 4.224 -39.592 1.00 91.38 217 SER A C 1
ATOM 1866 O O . SER A 1 217 ? 25.413 4.043 -38.613 1.00 91.38 217 SER A O 1
ATOM 1868 N N . PHE A 1 218 ? 23.547 3.564 -39.769 1.00 93.50 218 PHE A N 1
ATOM 1869 C CA . PHE A 1 218 ? 23.189 2.396 -38.963 1.00 93.50 218 PHE A CA 1
ATOM 1870 C C . PHE A 1 218 ? 24.015 1.192 -39.410 1.00 93.50 218 PHE A C 1
ATOM 1872 O O . PHE A 1 218 ? 24.414 1.119 -40.571 1.00 93.50 218 PHE A O 1
ATOM 1879 N N . PHE A 1 219 ? 24.238 0.247 -38.501 1.00 93.56 219 PHE A N 1
ATOM 1880 C CA . PHE A 1 219 ? 24.801 -1.050 -38.865 1.00 93.56 219 PHE A CA 1
ATOM 1881 C C . PHE A 1 219 ? 23.822 -1.821 -39.752 1.00 93.56 219 PHE A C 1
ATOM 1883 O O . PHE A 1 219 ? 22.627 -1.875 -39.449 1.00 93.56 219 PHE A O 1
ATOM 1890 N N . ASP A 1 220 ? 24.331 -2.415 -40.828 1.00 92.06 220 ASP A N 1
ATOM 1891 C CA . ASP A 1 220 ? 23.577 -3.376 -41.628 1.00 92.06 220 ASP A CA 1
ATOM 1892 C C . ASP A 1 220 ? 23.482 -4.739 -40.917 1.00 92.06 220 ASP A C 1
ATOM 1894 O O . ASP A 1 220 ? 24.008 -4.931 -39.816 1.00 92.06 220 ASP A O 1
ATOM 1898 N N . SER A 1 221 ? 22.753 -5.681 -41.516 1.00 92.75 221 SER A N 1
ATOM 1899 C CA . SER A 1 221 ? 22.544 -7.013 -40.942 1.00 92.75 221 SER A CA 1
ATOM 1900 C C . SER A 1 221 ? 23.860 -7.761 -40.705 1.00 92.75 221 SER A C 1
ATOM 1902 O O . SER A 1 221 ? 24.028 -8.353 -39.638 1.00 92.75 221 SER A O 1
ATOM 1904 N N . ASN A 1 222 ? 24.808 -7.666 -41.642 1.00 93.81 222 ASN A N 1
ATOM 1905 C CA . ASN A 1 222 ? 26.112 -8.315 -41.547 1.00 93.81 222 ASN A CA 1
ATOM 1906 C C . ASN A 1 222 ? 26.926 -7.763 -40.369 1.00 93.81 222 ASN A C 1
ATOM 1908 O O . ASN A 1 222 ? 27.327 -8.512 -39.483 1.00 93.81 222 ASN A O 1
ATOM 1912 N N . MET A 1 223 ? 27.082 -6.438 -40.282 1.00 93.81 223 MET A N 1
ATOM 1913 C CA . MET A 1 223 ? 27.791 -5.797 -39.173 1.00 93.81 223 MET A CA 1
ATOM 1914 C C . MET A 1 223 ? 27.135 -6.114 -37.828 1.00 93.81 223 MET A C 1
ATOM 1916 O O . MET A 1 223 ? 27.835 -6.366 -36.850 1.00 93.81 223 MET A O 1
ATOM 1920 N N . LYS A 1 224 ? 25.797 -6.125 -37.740 1.00 96.12 224 LYS A N 1
ATOM 1921 C CA . LYS A 1 224 ? 25.115 -6.483 -36.487 1.00 96.12 224 LYS A CA 1
ATOM 1922 C C . LYS A 1 224 ? 25.417 -7.914 -36.060 1.00 96.12 224 LYS A C 1
ATOM 1924 O O . LYS A 1 224 ? 25.615 -8.147 -34.868 1.00 96.12 224 LYS A O 1
ATOM 1929 N N . GLN A 1 225 ? 25.414 -8.851 -37.003 1.00 95.12 225 GLN A N 1
ATOM 1930 C CA . GLN A 1 225 ? 25.695 -10.254 -36.729 1.00 95.12 225 GLN A CA 1
ATOM 1931 C C . GLN A 1 225 ? 27.150 -10.450 -36.288 1.00 95.12 225 GLN A C 1
ATOM 1933 O O . GLN A 1 225 ? 27.379 -11.020 -35.227 1.00 95.12 225 GLN A O 1
ATOM 1938 N N . GLU A 1 226 ? 28.108 -9.844 -36.988 1.00 96.19 226 GLU A N 1
ATOM 1939 C CA . GLU A 1 226 ? 29.530 -9.852 -36.618 1.00 96.19 226 GLU A CA 1
ATOM 1940 C C . GLU A 1 226 ? 29.770 -9.253 -35.219 1.00 96.19 226 GLU A C 1
ATOM 1942 O O . GLU A 1 226 ? 30.437 -9.842 -34.364 1.00 96.19 226 GLU A O 1
ATOM 1947 N N . ILE A 1 227 ? 29.136 -8.115 -34.908 1.00 96.25 227 ILE A N 1
ATOM 1948 C CA . ILE A 1 227 ? 29.189 -7.509 -33.568 1.00 96.25 227 ILE A CA 1
ATOM 1949 C C . ILE A 1 227 ? 28.606 -8.458 -32.511 1.00 96.25 227 ILE A C 1
ATOM 1951 O O . ILE A 1 227 ? 29.157 -8.596 -31.413 1.00 96.25 227 ILE A O 1
ATOM 1955 N N . PHE A 1 228 ? 27.478 -9.100 -32.805 1.00 96.62 228 PHE A N 1
ATOM 1956 C CA . PHE A 1 228 ? 26.844 -10.038 -31.889 1.00 96.62 228 PHE A CA 1
ATOM 1957 C C . PHE A 1 228 ? 27.750 -11.254 -31.618 1.00 96.62 228 PHE A C 1
ATOM 1959 O O . PHE A 1 228 ? 28.040 -11.560 -30.455 1.00 96.62 228 PHE A O 1
ATOM 1966 N N . ASP A 1 229 ? 28.267 -11.883 -32.672 1.00 94.62 229 ASP A N 1
ATOM 1967 C CA . ASP A 1 229 ? 29.029 -13.129 -32.598 1.00 94.62 229 ASP A CA 1
ATOM 1968 C C . ASP A 1 229 ? 30.457 -12.950 -32.069 1.00 94.62 229 ASP A C 1
ATOM 1970 O O . ASP A 1 229 ? 30.940 -13.791 -31.307 1.00 94.62 229 ASP A O 1
ATOM 1974 N N . HIS A 1 230 ? 31.123 -11.839 -32.387 1.00 95.25 230 HIS A N 1
ATOM 1975 C CA . HIS A 1 230 ? 32.534 -11.642 -32.038 1.00 95.25 230 HIS A CA 1
ATOM 1976 C C . HIS A 1 230 ? 32.774 -10.622 -30.925 1.00 95.25 230 HIS A C 1
ATOM 1978 O O . HIS A 1 230 ? 33.819 -10.663 -30.270 1.00 95.25 230 HIS A O 1
ATOM 1984 N N . VAL A 1 231 ? 31.813 -9.740 -30.635 1.00 95.81 231 VAL A N 1
ATOM 1985 C CA . VAL A 1 231 ? 31.945 -8.767 -29.540 1.00 95.81 231 VAL A CA 1
ATOM 1986 C C . VAL A 1 231 ? 31.098 -9.180 -28.342 1.00 95.81 231 VAL A C 1
ATOM 1988 O O . VAL A 1 231 ? 31.649 -9.337 -27.247 1.00 95.81 231 VAL A O 1
ATOM 1991 N N . PHE A 1 232 ? 29.790 -9.398 -28.517 1.00 96.38 232 PHE A N 1
ATOM 1992 C CA . PHE A 1 232 ? 28.890 -9.724 -27.401 1.00 96.38 232 PHE A CA 1
ATOM 1993 C C . PHE A 1 232 ? 29.102 -11.133 -26.842 1.00 96.38 232 PHE A C 1
ATOM 1995 O O . PHE A 1 232 ? 29.106 -11.283 -25.618 1.00 96.38 232 PHE A O 1
ATOM 2002 N N . LYS A 1 233 ? 29.333 -12.157 -27.675 1.00 95.06 233 LYS A N 1
ATOM 2003 C CA . LYS A 1 233 ? 29.621 -13.528 -27.194 1.00 95.06 233 LYS A CA 1
ATOM 2004 C C . LYS A 1 233 ? 31.014 -13.696 -26.573 1.00 95.06 233 LYS A C 1
ATOM 2006 O O . LYS A 1 233 ? 31.254 -14.670 -25.854 1.00 95.06 233 LYS A O 1
ATOM 2011 N N . GLU A 1 234 ? 31.921 -12.742 -26.780 1.00 93.81 234 GLU A N 1
ATOM 2012 C CA . GLU A 1 234 ? 33.268 -12.761 -26.188 1.00 93.81 234 GLU A CA 1
ATOM 2013 C C . GLU A 1 234 ? 33.418 -11.800 -24.998 1.00 93.81 234 GLU A C 1
ATOM 2015 O O . GLU A 1 234 ? 34.230 -12.032 -24.104 1.00 93.81 234 GLU A O 1
ATOM 2020 N N . ASN A 1 235 ? 32.570 -10.769 -24.891 1.00 92.75 235 ASN A N 1
ATOM 2021 C CA . ASN A 1 235 ? 32.623 -9.795 -23.803 1.00 92.75 235 ASN A CA 1
ATOM 2022 C C . ASN A 1 235 ? 31.293 -9.679 -23.057 1.00 92.75 235 ASN A C 1
ATOM 2024 O O . ASN A 1 235 ? 30.308 -9.183 -23.595 1.00 92.75 235 ASN A O 1
ATOM 2028 N N . ARG A 1 236 ? 31.291 -10.000 -21.754 1.00 92.69 236 ARG A N 1
ATOM 2029 C CA . ARG A 1 236 ? 30.096 -9.827 -20.903 1.00 92.69 236 ARG A CA 1
ATOM 2030 C C . ARG A 1 236 ? 29.593 -8.380 -20.859 1.00 92.69 236 ARG A C 1
ATOM 2032 O O . ARG A 1 236 ? 28.391 -8.160 -20.806 1.00 92.69 236 ARG A O 1
ATOM 2039 N N . LYS A 1 237 ? 30.499 -7.397 -20.864 1.00 92.56 237 LYS A N 1
ATOM 2040 C CA . LYS A 1 237 ? 30.170 -5.969 -20.985 1.00 92.56 237 LYS A CA 1
ATOM 2041 C C . LYS A 1 237 ? 30.864 -5.401 -22.217 1.00 92.56 237 LYS A C 1
ATOM 2043 O O . LYS A 1 237 ? 32.097 -5.431 -22.294 1.00 92.56 237 LYS A O 1
ATOM 2048 N N . VAL A 1 238 ? 30.069 -4.866 -23.140 1.00 94.62 238 VAL A N 1
ATOM 2049 C CA . VAL A 1 238 ? 30.547 -4.254 -24.383 1.00 94.62 238 VAL A CA 1
ATOM 2050 C C . VAL A 1 238 ? 30.636 -2.742 -24.196 1.00 94.62 238 VAL A C 1
ATOM 2052 O O . VAL A 1 238 ? 29.628 -2.056 -24.023 1.00 94.62 238 VAL A O 1
ATOM 2055 N N . THR A 1 239 ? 31.862 -2.223 -24.182 1.00 92.94 239 THR A N 1
ATOM 2056 C CA . THR A 1 239 ? 32.143 -0.784 -24.132 1.00 92.94 239 THR A CA 1
ATOM 2057 C C . THR A 1 239 ? 32.347 -0.238 -25.541 1.00 92.94 239 THR A C 1
ATOM 2059 O O . THR A 1 239 ? 32.683 -0.979 -26.465 1.00 92.94 239 THR A O 1
ATOM 2062 N N . LYS A 1 240 ? 32.186 1.078 -25.691 1.00 93.31 240 LYS A N 1
ATOM 2063 C CA . LYS A 1 240 ? 32.455 1.817 -26.927 1.00 93.31 240 LYS A CA 1
ATOM 2064 C C . LYS A 1 240 ? 33.841 1.504 -27.492 1.00 93.31 240 LYS A C 1
ATOM 2066 O O . LYS A 1 240 ? 33.969 1.255 -28.680 1.00 93.31 240 LYS A O 1
ATOM 2071 N N . GLU A 1 241 ? 34.849 1.471 -26.626 1.00 91.81 241 GLU A N 1
ATOM 2072 C CA . GLU A 1 241 ? 36.236 1.170 -26.990 1.00 91.81 241 GLU A CA 1
ATOM 2073 C C . GLU A 1 241 ? 36.392 -0.240 -27.572 1.00 91.81 241 GLU A C 1
ATOM 2075 O O . GLU A 1 241 ? 36.945 -0.400 -28.653 1.00 91.81 241 GLU A O 1
ATOM 2080 N N . LYS A 1 242 ? 35.838 -1.261 -26.904 1.00 93.62 242 LYS A N 1
ATOM 2081 C CA . LYS A 1 242 ? 35.906 -2.648 -27.386 1.00 93.62 242 LYS A CA 1
ATOM 2082 C C . LYS A 1 242 ? 35.244 -2.815 -28.749 1.00 93.62 242 LYS A C 1
ATOM 2084 O O . LYS A 1 242 ? 35.780 -3.516 -29.600 1.00 93.62 242 LYS A O 1
ATOM 2089 N N . LEU A 1 243 ? 34.095 -2.168 -28.942 1.00 94.12 243 LEU A N 1
ATOM 2090 C CA . LEU A 1 243 ? 33.383 -2.218 -30.211 1.00 94.12 243 LEU A CA 1
ATOM 2091 C C . LEU A 1 243 ? 34.151 -1.478 -31.317 1.00 94.12 243 LEU A C 1
ATOM 2093 O O . LEU A 1 243 ? 34.316 -2.033 -32.395 1.00 94.12 243 LEU A O 1
ATOM 2097 N N . LEU A 1 244 ? 34.670 -0.275 -31.054 1.00 93.25 244 LEU A N 1
ATOM 2098 C CA . LEU A 1 244 ? 35.484 0.467 -32.027 1.00 93.25 244 LEU A CA 1
ATOM 2099 C C . LEU A 1 244 ? 36.747 -0.300 -32.429 1.00 93.25 244 LEU A C 1
ATOM 2101 O O . LEU A 1 244 ? 37.065 -0.357 -33.611 1.00 93.25 244 LEU A O 1
ATOM 2105 N N . ASN A 1 245 ? 37.436 -0.927 -31.472 1.00 93.31 245 ASN A N 1
ATOM 2106 C CA . ASN A 1 245 ? 38.626 -1.728 -31.758 1.00 93.31 245 ASN A CA 1
ATOM 2107 C C . ASN A 1 245 ? 38.313 -2.899 -32.697 1.00 93.31 245 ASN A C 1
ATOM 2109 O O . ASN A 1 245 ? 39.082 -3.163 -33.616 1.00 93.31 245 ASN A O 1
ATOM 2113 N N . TYR A 1 246 ? 37.184 -3.579 -32.485 1.00 94.62 246 TYR A N 1
ATOM 2114 C CA . TYR A 1 246 ? 36.741 -4.657 -33.367 1.00 94.62 246 TYR A CA 1
ATOM 2115 C C . TYR A 1 246 ? 36.355 -4.128 -34.757 1.00 94.62 246 TYR A C 1
ATOM 2117 O O . TYR A 1 246 ? 36.865 -4.610 -35.764 1.00 94.62 246 TYR A O 1
ATOM 2125 N N . LEU A 1 247 ? 35.531 -3.078 -34.812 1.00 93.50 247 LEU A N 1
ATOM 2126 C CA . LEU A 1 247 ? 35.068 -2.482 -36.066 1.00 93.50 247 LEU A CA 1
ATOM 2127 C C . LEU A 1 247 ? 36.216 -1.946 -36.930 1.00 93.50 247 LEU A C 1
ATOM 2129 O O . LEU A 1 247 ? 36.219 -2.155 -38.134 1.00 93.50 247 LEU A O 1
ATOM 2133 N N . ASN A 1 248 ? 37.218 -1.303 -36.331 1.00 90.88 248 ASN A N 1
ATOM 2134 C CA . ASN A 1 248 ? 38.366 -0.779 -37.075 1.00 90.88 248 ASN A CA 1
ATOM 2135 C C . ASN A 1 248 ? 39.280 -1.873 -37.629 1.00 90.88 248 ASN A C 1
ATOM 2137 O O . ASN A 1 248 ? 40.032 -1.615 -38.567 1.00 90.88 248 ASN A O 1
ATOM 2141 N N . LYS A 1 249 ? 39.237 -3.071 -37.039 1.00 91.81 249 LYS A N 1
ATOM 2142 C CA . LYS A 1 249 ? 40.024 -4.215 -37.486 1.00 91.81 249 LYS A CA 1
ATOM 2143 C C . LYS A 1 249 ? 39.316 -4.991 -38.595 1.00 91.81 249 LYS A C 1
ATOM 2145 O O . LYS A 1 249 ? 39.952 -5.300 -39.594 1.00 91.81 249 LYS A O 1
ATOM 2150 N N . GLU A 1 250 ? 38.038 -5.309 -38.404 1.00 91.56 250 GLU A N 1
ATOM 2151 C CA . GLU A 1 250 ? 37.287 -6.182 -39.318 1.00 91.56 250 GLU A CA 1
ATOM 2152 C C . GLU A 1 250 ? 36.575 -5.406 -40.442 1.00 91.56 250 GLU A C 1
ATOM 2154 O O . GLU A 1 250 ? 36.304 -5.976 -41.491 1.00 91.56 250 GLU A O 1
ATOM 2159 N N . PHE A 1 251 ? 36.331 -4.100 -40.262 1.00 91.38 251 PHE A N 1
ATOM 2160 C CA . PHE A 1 251 ? 35.661 -3.223 -41.236 1.00 91.38 251 PHE A CA 1
ATOM 2161 C C . PHE A 1 251 ? 36.462 -1.932 -41.539 1.00 91.38 251 PHE A C 1
ATOM 2163 O O . PHE A 1 251 ? 35.921 -0.818 -41.437 1.00 91.38 251 PHE A O 1
ATOM 2170 N N . PRO A 1 252 ? 37.766 -2.022 -41.875 1.00 87.31 252 PRO A N 1
ATOM 2171 C CA . PRO A 1 252 ? 38.629 -0.855 -42.083 1.00 87.31 252 PRO A CA 1
ATOM 2172 C C . PRO A 1 252 ? 38.156 0.065 -43.223 1.00 87.31 252 PRO A C 1
ATOM 2174 O O . PRO A 1 252 ? 38.383 1.276 -43.182 1.00 87.31 252 PRO A O 1
ATOM 2177 N N . GLU A 1 253 ? 37.460 -0.474 -44.222 1.00 88.44 253 GLU A N 1
ATOM 2178 C CA . GLU A 1 253 ? 36.912 0.245 -45.373 1.00 88.44 253 GLU A CA 1
ATOM 2179 C C . GLU A 1 253 ? 35.859 1.294 -44.985 1.00 88.44 253 GLU A C 1
ATOM 2181 O O . GLU A 1 253 ? 35.724 2.316 -45.662 1.00 88.44 253 GLU A O 1
ATOM 2186 N N . TYR A 1 254 ? 35.173 1.104 -43.855 1.00 86.25 254 TYR A N 1
ATOM 2187 C CA . TYR A 1 254 ? 34.174 2.045 -43.343 1.00 86.25 254 TYR A CA 1
ATOM 2188 C C . TYR A 1 254 ? 34.795 3.212 -42.566 1.00 86.25 254 TYR A C 1
ATOM 2190 O O . TYR A 1 254 ? 34.113 4.212 -42.317 1.00 86.25 254 TYR A O 1
ATOM 2198 N N . ARG A 1 255 ? 36.080 3.095 -42.197 1.00 88.06 255 ARG A N 1
ATOM 2199 C CA . ARG A 1 255 ? 36.885 4.099 -41.483 1.00 88.06 255 ARG A CA 1
ATOM 2200 C C . ARG A 1 255 ? 36.135 4.760 -40.320 1.00 88.06 255 ARG A C 1
ATOM 2202 O O . ARG A 1 255 ? 35.873 5.969 -40.308 1.00 88.06 255 ARG A O 1
ATOM 2209 N N . ILE A 1 256 ? 35.733 3.934 -39.361 1.00 90.00 256 ILE A N 1
ATOM 2210 C CA . ILE A 1 256 ? 34.842 4.316 -38.266 1.00 90.00 256 ILE A CA 1
ATOM 2211 C C . ILE A 1 256 ? 35.625 5.077 -37.190 1.00 90.00 256 ILE A C 1
ATOM 2213 O O . ILE A 1 256 ? 36.564 4.567 -36.589 1.00 90.00 256 ILE A O 1
ATOM 2217 N N . LYS A 1 257 ? 35.217 6.316 -36.908 1.00 89.62 257 LYS A N 1
ATOM 2218 C CA . LYS A 1 257 ? 35.822 7.143 -35.853 1.00 89.62 257 LYS A CA 1
ATOM 2219 C C . LYS A 1 257 ? 35.027 7.135 -34.564 1.00 89.62 257 LYS A C 1
ATOM 2221 O O . LYS A 1 257 ? 35.621 7.230 -33.492 1.00 89.62 257 LYS A O 1
ATOM 2226 N N . ASP A 1 258 ? 33.700 7.066 -34.657 1.00 90.62 258 ASP A N 1
ATOM 2227 C CA . ASP A 1 258 ? 32.861 7.195 -33.474 1.00 90.62 258 ASP A CA 1
ATOM 2228 C C . ASP A 1 258 ? 31.554 6.392 -33.515 1.00 90.62 258 ASP A C 1
ATOM 2230 O O . ASP A 1 258 ? 31.125 5.926 -34.568 1.00 90.62 258 ASP A O 1
ATOM 2234 N N . LEU A 1 259 ? 30.916 6.245 -32.348 1.00 91.38 259 LEU A N 1
ATOM 2235 C CA . LEU A 1 259 ? 29.621 5.586 -32.156 1.00 91.38 259 LEU A CA 1
ATOM 2236 C C . LEU A 1 259 ? 28.619 6.507 -31.449 1.00 91.38 259 LEU A C 1
ATOM 2238 O O . LEU A 1 259 ? 28.919 7.082 -30.396 1.00 91.38 259 LEU A O 1
ATOM 2242 N N . ILE A 1 260 ? 27.397 6.561 -31.983 1.00 88.88 260 ILE A N 1
ATOM 2243 C CA . ILE A 1 260 ? 26.257 7.325 -31.463 1.00 88.88 260 ILE A CA 1
ATOM 2244 C C . ILE A 1 260 ? 25.149 6.358 -31.032 1.00 88.88 260 ILE A C 1
ATOM 2246 O O . ILE A 1 260 ? 24.845 5.394 -31.727 1.00 88.88 260 ILE A O 1
ATOM 2250 N N . GLY A 1 261 ? 24.510 6.645 -29.893 1.00 83.69 261 GLY A N 1
ATOM 2251 C CA . GLY A 1 261 ? 23.358 5.888 -29.380 1.00 83.69 261 GLY A CA 1
ATOM 2252 C C . GLY A 1 261 ? 23.639 5.065 -28.120 1.00 83.69 261 GLY A C 1
ATOM 2253 O O . GLY A 1 261 ? 22.696 4.581 -27.504 1.00 83.69 261 GLY A O 1
ATOM 2254 N N . LEU A 1 262 ? 24.907 4.951 -27.706 1.00 87.19 262 LEU A N 1
ATOM 2255 C CA . LEU A 1 262 ? 25.304 4.294 -26.455 1.00 87.19 262 LEU A CA 1
ATOM 2256 C C . LEU A 1 262 ? 24.982 5.148 -25.222 1.00 87.19 262 LEU A C 1
ATOM 2258 O O . LEU A 1 262 ? 24.799 6.367 -25.315 1.00 87.19 262 LEU A O 1
ATOM 2262 N N . ASP A 1 263 ? 24.978 4.506 -24.050 1.00 77.62 263 ASP A N 1
ATOM 2263 C CA . ASP A 1 263 ? 24.813 5.191 -22.771 1.00 77.62 263 ASP A CA 1
ATOM 2264 C C . ASP A 1 263 ? 25.876 6.286 -22.588 1.00 77.62 263 ASP A C 1
ATOM 2266 O O . ASP A 1 263 ? 27.081 6.042 -22.711 1.00 77.62 263 ASP A O 1
ATOM 2270 N N . LYS A 1 264 ? 25.425 7.511 -22.297 1.00 71.38 264 LYS A N 1
ATOM 2271 C CA . LYS A 1 264 ? 26.309 8.681 -22.210 1.00 71.38 264 LYS A CA 1
ATOM 2272 C C . LYS A 1 264 ? 27.256 8.619 -21.013 1.00 71.38 264 LYS A C 1
ATOM 2274 O O . LYS A 1 264 ? 28.341 9.190 -21.088 1.00 71.38 264 LYS A O 1
ATOM 2279 N N . GLU A 1 265 ? 26.856 7.956 -19.929 1.00 67.00 265 GLU A N 1
ATOM 2280 C CA . GLU A 1 265 ? 27.632 7.899 -18.687 1.00 67.00 265 GLU A CA 1
ATOM 2281 C C . GLU A 1 265 ? 28.704 6.813 -18.762 1.00 67.00 265 GLU A C 1
ATOM 2283 O O . GLU A 1 265 ? 29.887 7.069 -18.554 1.00 67.00 265 GLU A O 1
ATOM 2288 N N . ASN A 1 266 ? 28.292 5.595 -19.101 1.00 72.50 266 ASN A N 1
ATOM 2289 C CA . ASN A 1 266 ? 29.145 4.414 -19.060 1.00 72.50 266 ASN A CA 1
ATOM 2290 C C . ASN A 1 266 ? 29.872 4.154 -20.379 1.00 72.50 266 ASN A C 1
ATOM 2292 O O . ASN A 1 266 ? 30.743 3.282 -20.423 1.00 72.50 266 ASN A O 1
ATOM 2296 N N . LYS A 1 267 ? 29.499 4.872 -21.453 1.00 85.50 267 LYS A N 1
ATOM 2297 C CA . LYS A 1 267 ? 29.988 4.653 -22.823 1.00 85.50 267 LYS A CA 1
ATOM 2298 C C . LYS A 1 267 ? 29.952 3.163 -23.185 1.00 85.50 267 LYS A C 1
ATOM 2300 O O . LYS A 1 267 ? 30.909 2.619 -23.736 1.00 85.50 267 LYS A O 1
ATOM 2305 N N . SER A 1 268 ? 28.871 2.480 -22.819 1.00 89.69 268 SER A N 1
ATOM 2306 C CA . SER A 1 268 ? 28.684 1.040 -23.010 1.00 89.69 268 SER A CA 1
ATOM 2307 C C . SER A 1 268 ? 27.245 0.730 -23.395 1.00 89.69 268 SER A C 1
ATOM 2309 O O . SER A 1 268 ? 26.360 1.562 -23.194 1.00 89.69 268 SER A O 1
ATOM 2311 N N . PHE A 1 269 ? 27.016 -0.475 -23.908 1.00 91.56 269 PHE A N 1
ATOM 2312 C CA . PHE A 1 269 ? 25.662 -1.003 -24.054 1.00 91.56 269 PHE A CA 1
ATOM 2313 C C . PHE A 1 269 ? 25.022 -1.217 -22.682 1.00 91.56 269 PHE A C 1
ATOM 2315 O O . PHE A 1 269 ? 25.713 -1.528 -21.702 1.00 91.56 269 PHE A O 1
ATOM 2322 N N . ASN A 1 270 ? 23.706 -1.034 -22.621 1.00 89.94 270 ASN A N 1
ATOM 2323 C CA . ASN A 1 270 ? 22.903 -1.385 -21.454 1.00 89.94 270 ASN A CA 1
ATOM 2324 C C . ASN A 1 270 ? 22.542 -2.873 -21.465 1.00 89.94 270 ASN A C 1
ATOM 2326 O O . ASN A 1 270 ? 22.469 -3.500 -20.406 1.00 89.94 270 ASN A O 1
ATOM 2330 N N . ALA A 1 271 ? 22.311 -3.425 -22.656 1.00 92.94 271 ALA A N 1
ATOM 2331 C CA . ALA A 1 271 ? 22.093 -4.840 -22.878 1.00 92.94 271 ALA A CA 1
ATOM 2332 C C . ALA A 1 271 ? 23.412 -5.628 -22.827 1.00 92.94 271 ALA A C 1
ATOM 2334 O O . ALA A 1 271 ? 24.497 -5.128 -23.130 1.00 92.94 271 ALA A O 1
ATOM 2335 N N . SER A 1 272 ? 23.308 -6.895 -22.436 1.00 94.06 272 SER A N 1
ATOM 2336 C CA . SER A 1 272 ? 24.433 -7.824 -22.359 1.00 94.06 272 SER A CA 1
ATOM 2337 C C . SER A 1 272 ? 23.937 -9.260 -22.439 1.00 94.06 272 SER A C 1
ATOM 2339 O O . SER A 1 272 ? 22.889 -9.555 -21.867 1.00 94.06 272 SER A O 1
ATOM 2341 N N . LEU A 1 273 ? 24.741 -10.159 -23.009 1.00 96.06 273 LEU A N 1
ATOM 2342 C CA . LEU A 1 273 ? 24.493 -11.606 -23.003 1.00 96.06 273 LEU A CA 1
ATOM 2343 C C . LEU A 1 273 ? 24.990 -12.260 -21.701 1.00 96.06 273 LEU A C 1
ATOM 2345 O O . LEU A 1 273 ? 25.822 -13.169 -21.702 1.00 96.06 273 LEU A O 1
ATOM 2349 N N . GLY A 1 274 ? 24.558 -11.727 -20.557 1.00 94.50 274 GLY A N 1
ATOM 2350 C CA . GLY A 1 274 ? 25.041 -12.145 -19.241 1.00 94.50 274 GLY A CA 1
ATOM 2351 C C . GLY A 1 274 ? 24.872 -13.644 -18.994 1.00 94.50 274 GLY A C 1
ATOM 2352 O O . GLY A 1 274 ? 25.789 -14.277 -18.465 1.00 94.50 274 GLY A O 1
ATOM 2353 N N . THR A 1 275 ? 23.742 -14.199 -19.424 1.00 95.25 275 THR A N 1
ATOM 2354 C CA . THR A 1 275 ? 23.384 -15.607 -19.243 1.00 95.25 275 THR A CA 1
ATOM 2355 C C . THR A 1 275 ? 24.184 -16.509 -20.168 1.00 95.25 275 THR A C 1
ATOM 2357 O O . THR A 1 275 ? 24.736 -17.504 -19.702 1.00 95.25 275 THR A O 1
ATOM 2360 N N . TYR A 1 276 ? 24.381 -16.110 -21.428 1.00 95.94 276 TYR A N 1
ATOM 2361 C CA . TYR A 1 276 ? 25.276 -16.817 -22.351 1.00 95.94 276 TYR A CA 1
ATOM 2362 C C . TYR A 1 276 ? 26.688 -16.968 -21.760 1.00 95.94 276 TYR A C 1
ATOM 2364 O O . TYR A 1 276 ? 27.236 -18.065 -21.716 1.00 95.94 276 TYR A O 1
ATOM 2372 N N . HIS A 1 277 ? 27.257 -15.892 -21.201 1.00 95.94 277 HIS A N 1
ATOM 2373 C CA . HIS A 1 277 ? 28.578 -15.927 -20.551 1.00 95.94 277 HIS A CA 1
ATOM 2374 C C . HIS A 1 277 ? 28.616 -16.761 -19.269 1.00 95.94 277 HIS A C 1
ATOM 2376 O O . HIS A 1 277 ? 29.667 -17.286 -18.895 1.00 95.94 277 HIS A O 1
ATOM 2382 N N . ASP A 1 278 ? 27.501 -16.850 -18.548 1.00 94.81 278 ASP A N 1
ATOM 2383 C CA . ASP A 1 278 ? 27.402 -17.693 -17.361 1.00 94.81 278 ASP A CA 1
ATOM 2384 C C . ASP A 1 278 ? 27.317 -19.180 -17.719 1.00 94.81 278 ASP A C 1
ATOM 2386 O O . ASP A 1 278 ? 27.955 -19.986 -17.030 1.00 94.81 278 ASP A O 1
ATOM 2390 N N . LEU A 1 279 ? 26.601 -19.518 -18.797 1.00 94.75 279 LEU A N 1
ATOM 2391 C CA . LEU A 1 279 ? 26.461 -20.876 -19.317 1.00 94.75 279 LEU A CA 1
ATOM 2392 C C . LEU A 1 279 ? 27.699 -21.339 -20.092 1.00 94.75 279 LEU A C 1
ATOM 2394 O O . LEU A 1 279 ? 28.092 -22.480 -19.904 1.00 94.75 279 LEU A O 1
ATOM 2398 N N . LYS A 1 280 ? 28.400 -20.472 -20.839 1.00 94.88 280 LYS A N 1
ATOM 2399 C CA . LYS A 1 280 ? 29.663 -20.787 -21.557 1.00 94.88 280 LYS A CA 1
ATOM 2400 C C . LYS A 1 280 ? 30.790 -21.264 -20.627 1.00 94.88 280 LYS A C 1
ATOM 2402 O O . LYS A 1 280 ? 31.752 -21.882 -21.062 1.00 94.88 280 LYS A O 1
ATOM 2407 N N . LYS A 1 281 ? 30.688 -20.997 -19.318 1.00 94.06 281 LYS A N 1
ATOM 2408 C CA . LYS A 1 281 ? 31.608 -21.528 -18.286 1.00 94.06 281 LYS A CA 1
ATOM 2409 C C . LYS A 1 281 ? 31.306 -22.978 -17.882 1.00 94.06 281 LYS A C 1
ATOM 2411 O O . LYS A 1 281 ? 32.044 -23.560 -17.082 1.00 94.06 281 LYS A O 1
ATOM 2416 N N . ILE A 1 282 ? 30.175 -23.512 -18.329 1.00 93.81 282 ILE A N 1
ATOM 2417 C CA . ILE A 1 282 ? 29.621 -24.806 -17.926 1.00 93.81 282 ILE A CA 1
ATOM 2418 C C . ILE A 1 282 ? 29.413 -25.690 -19.160 1.00 93.81 282 ILE A C 1
ATOM 2420 O O . ILE A 1 282 ? 29.841 -26.839 -19.153 1.00 93.81 282 ILE A O 1
ATOM 2424 N N . LEU A 1 283 ? 28.769 -25.149 -20.190 1.00 93.00 283 LEU A N 1
ATOM 2425 C CA . LEU A 1 283 ? 28.398 -25.806 -21.436 1.00 93.00 283 LEU A CA 1
ATOM 2426 C C . LEU A 1 283 ? 29.343 -25.401 -22.568 1.00 93.00 283 LEU A C 1
ATOM 2428 O O . LEU A 1 283 ? 29.947 -24.325 -22.528 1.00 93.00 283 LEU A O 1
ATOM 2432 N N . ASP A 1 284 ? 29.429 -26.254 -23.584 1.00 90.94 284 ASP A N 1
ATOM 2433 C CA . ASP A 1 284 ? 30.267 -26.010 -24.753 1.00 90.94 284 ASP A CA 1
ATOM 2434 C C . ASP A 1 284 ? 29.699 -24.888 -25.626 1.00 90.94 284 ASP A C 1
ATOM 2436 O O . ASP A 1 284 ? 28.485 -24.747 -25.792 1.00 90.94 284 ASP A O 1
ATOM 2440 N N . LYS A 1 285 ? 30.594 -24.089 -26.220 1.00 90.06 285 LYS A N 1
ATOM 2441 C CA . LYS A 1 285 ? 30.212 -22.977 -27.105 1.00 90.06 285 LYS A CA 1
ATOM 2442 C C . LYS A 1 285 ? 29.368 -23.464 -28.289 1.00 90.06 285 LYS A C 1
ATOM 2444 O O . LYS A 1 285 ? 28.370 -22.832 -28.608 1.00 90.06 285 LYS A O 1
ATOM 2449 N N . SER A 1 286 ? 29.720 -24.608 -28.879 1.00 91.75 286 SER A N 1
ATOM 2450 C CA . SER A 1 286 ? 28.964 -25.217 -29.980 1.00 91.75 286 SER A CA 1
ATOM 2451 C C . SER A 1 286 ? 27.524 -25.556 -29.595 1.00 91.75 286 SER A C 1
ATOM 2453 O O . SER A 1 286 ? 26.631 -25.378 -30.411 1.00 91.75 286 SER A O 1
ATOM 2455 N N . PHE A 1 287 ? 27.282 -25.986 -28.352 1.00 93.19 287 PHE A N 1
ATOM 2456 C CA . PHE A 1 287 ? 25.932 -26.269 -27.865 1.00 93.19 287 PHE A CA 1
ATOM 2457 C C . PHE A 1 287 ? 25.098 -24.989 -27.735 1.00 93.19 287 PHE A C 1
ATOM 2459 O O . PHE A 1 287 ? 23.931 -24.977 -28.113 1.00 93.19 287 PHE A O 1
ATOM 2466 N N . LEU A 1 288 ? 25.700 -23.916 -27.210 1.00 92.19 288 LEU A N 1
ATOM 2467 C CA . LEU A 1 288 ? 25.026 -22.629 -27.006 1.00 92.19 288 LEU A CA 1
ATOM 2468 C C . LEU A 1 288 ? 24.750 -21.872 -28.309 1.00 92.19 288 LEU A C 1
ATOM 2470 O O . LEU A 1 288 ? 23.781 -21.124 -28.375 1.00 92.19 288 LEU A O 1
ATOM 2474 N N . ASP A 1 289 ? 25.619 -22.025 -29.307 1.00 91.31 289 ASP A N 1
ATOM 2475 C CA . ASP A 1 289 ? 25.509 -21.327 -30.590 1.00 91.31 289 ASP A CA 1
ATOM 2476 C C . ASP A 1 289 ? 24.572 -22.041 -31.587 1.00 91.31 289 ASP A C 1
ATOM 2478 O O . ASP A 1 289 ? 24.185 -21.444 -32.594 1.00 91.31 289 ASP A O 1
ATOM 2482 N N . ASP A 1 290 ? 24.180 -23.289 -31.314 1.00 91.81 290 ASP A N 1
ATOM 2483 C CA . ASP A 1 290 ? 23.265 -24.058 -32.160 1.00 91.81 290 ASP A CA 1
ATOM 2484 C C . ASP A 1 290 ? 21.793 -23.725 -31.857 1.00 91.81 290 ASP A C 1
ATOM 2486 O O . ASP A 1 290 ? 21.280 -23.968 -30.761 1.00 91.81 290 ASP A O 1
ATOM 2490 N N . LYS A 1 291 ? 21.085 -23.211 -32.872 1.00 87.19 291 LYS A N 1
ATOM 2491 C CA . LYS A 1 291 ? 19.659 -22.860 -32.794 1.00 87.19 291 LYS A CA 1
ATOM 2492 C C . LYS A 1 291 ? 18.758 -24.041 -32.429 1.00 87.19 291 LYS A C 1
ATOM 2494 O O . LYS A 1 291 ? 17.699 -23.809 -31.851 1.00 87.19 291 LYS A O 1
ATOM 2499 N N . VAL A 1 292 ? 19.147 -25.283 -32.732 1.00 91.94 292 VAL A N 1
ATOM 2500 C CA . VAL A 1 292 ? 18.352 -26.476 -32.381 1.00 91.94 292 VAL A CA 1
ATOM 2501 C C . VAL A 1 292 ? 18.222 -26.630 -30.860 1.00 91.94 292 VAL A C 1
ATOM 2503 O O . VAL A 1 292 ? 17.220 -27.151 -30.375 1.00 91.94 292 VAL A O 1
ATOM 2506 N N . ASN A 1 293 ? 19.184 -26.107 -30.094 1.00 92.81 293 ASN A N 1
ATOM 2507 C CA . ASN A 1 293 ? 19.203 -26.208 -28.637 1.00 92.81 293 ASN A CA 1
ATOM 2508 C C . ASN A 1 293 ? 18.472 -25.055 -27.923 1.00 92.81 293 ASN A C 1
ATOM 2510 O O . ASN A 1 293 ? 18.424 -25.058 -26.692 1.00 92.81 293 ASN A O 1
ATOM 2514 N N . GLU A 1 294 ? 17.894 -24.081 -28.644 1.00 92.75 294 GLU A N 1
ATOM 2515 C CA . GLU A 1 294 ? 17.246 -22.897 -28.046 1.00 92.75 294 GLU A CA 1
ATOM 2516 C C . GLU A 1 294 ? 16.178 -23.289 -27.014 1.00 92.75 294 GLU A C 1
ATOM 2518 O O . GLU A 1 294 ? 16.182 -22.774 -25.898 1.00 92.75 294 GLU A O 1
ATOM 2523 N N . GLU A 1 295 ? 15.307 -24.248 -27.342 1.00 91.81 295 GLU A N 1
ATOM 2524 C CA . GLU A 1 295 ? 14.226 -24.686 -26.451 1.00 91.81 295 GLU A CA 1
ATOM 2525 C C . GLU A 1 295 ? 14.761 -25.330 -25.161 1.00 91.81 295 GLU A C 1
ATOM 2527 O O . GLU A 1 295 ? 14.279 -25.040 -24.063 1.00 91.81 295 GLU A O 1
ATOM 2532 N N . VAL A 1 296 ? 15.812 -26.147 -25.278 1.00 94.12 296 VAL A N 1
ATOM 2533 C CA . VAL A 1 296 ? 16.480 -26.780 -24.132 1.00 94.12 296 VAL A CA 1
ATOM 2534 C C . VAL A 1 296 ? 17.129 -25.718 -23.244 1.00 94.12 296 VAL A C 1
ATOM 2536 O O . VAL A 1 296 ? 16.972 -25.748 -22.023 1.00 94.12 296 VAL A O 1
ATOM 2539 N N . ILE A 1 297 ? 17.823 -24.746 -23.841 1.00 94.56 297 ILE A N 1
ATOM 2540 C CA . ILE A 1 297 ? 18.462 -23.639 -23.118 1.00 94.56 297 ILE A CA 1
ATOM 2541 C C . ILE A 1 297 ? 17.407 -22.789 -22.396 1.00 94.56 297 ILE A C 1
ATOM 2543 O O . ILE A 1 297 ? 17.579 -22.472 -21.215 1.00 94.56 297 ILE A O 1
ATOM 2547 N N . GLU A 1 298 ? 16.301 -22.456 -23.062 1.00 94.62 298 GLU A N 1
ATOM 2548 C CA . GLU A 1 298 ? 15.203 -21.689 -22.471 1.00 94.62 298 GLU A CA 1
ATOM 2549 C C . GLU A 1 298 ? 14.540 -22.435 -21.308 1.00 94.62 298 GLU A C 1
ATOM 2551 O O . GLU A 1 298 ? 14.292 -21.824 -20.265 1.00 94.62 298 GLU A O 1
ATOM 2556 N N . ASP A 1 299 ? 14.303 -23.746 -21.414 1.00 92.44 299 ASP A N 1
ATOM 2557 C CA . ASP A 1 299 ? 13.732 -24.518 -20.304 1.00 92.44 299 ASP A CA 1
ATOM 2558 C C . ASP A 1 299 ? 14.716 -24.696 -19.135 1.00 92.44 299 ASP A C 1
ATOM 2560 O O . ASP A 1 299 ? 14.297 -24.622 -17.973 1.00 92.44 299 ASP A O 1
ATOM 2564 N N . ILE A 1 300 ? 16.023 -24.834 -19.393 1.00 93.75 300 ILE A N 1
ATOM 2565 C CA . ILE A 1 300 ? 17.045 -24.796 -18.334 1.00 93.75 300 ILE A CA 1
ATOM 2566 C C . ILE A 1 300 ? 16.988 -23.445 -17.619 1.00 93.75 300 ILE A C 1
ATOM 2568 O O . ILE A 1 300 ? 16.863 -23.402 -16.397 1.00 93.75 300 ILE A O 1
ATOM 2572 N N . ILE A 1 301 ? 17.020 -22.326 -18.346 1.00 94.50 301 ILE A N 1
ATOM 2573 C CA . ILE A 1 301 ? 16.977 -20.992 -17.733 1.00 94.50 301 ILE A CA 1
ATOM 2574 C C . ILE A 1 301 ? 15.660 -20.775 -16.981 1.00 94.50 301 ILE A C 1
ATOM 2576 O O . ILE A 1 301 ? 15.673 -20.251 -15.862 1.00 94.50 301 ILE A O 1
ATOM 2580 N N . LYS A 1 302 ? 14.525 -21.209 -17.544 1.00 90.56 302 LYS A N 1
ATOM 2581 C CA . LYS A 1 302 ? 13.217 -21.174 -16.879 1.00 90.56 302 LYS A CA 1
ATOM 2582 C C . LYS A 1 302 ? 13.267 -21.954 -15.568 1.00 90.56 302 LYS A C 1
ATOM 2584 O O . LYS A 1 302 ? 12.867 -21.408 -14.546 1.00 90.56 302 LYS A O 1
ATOM 2589 N N . THR A 1 303 ? 13.830 -23.161 -15.568 1.00 89.69 303 THR A N 1
ATOM 2590 C CA . THR A 1 303 ? 14.035 -23.993 -14.370 1.00 89.69 303 THR A CA 1
ATOM 2591 C C . THR A 1 303 ? 14.878 -23.261 -13.324 1.00 89.69 303 THR A C 1
ATOM 2593 O O . THR A 1 303 ? 14.441 -23.081 -12.189 1.00 89.69 303 THR A O 1
ATOM 2596 N N . LEU A 1 304 ? 16.041 -22.740 -13.718 1.00 92.19 304 LEU A N 1
ATOM 2597 C CA . LEU A 1 304 ? 16.956 -22.014 -12.829 1.00 92.19 304 LEU A CA 1
ATOM 2598 C C . LEU A 1 304 ? 16.383 -20.684 -12.311 1.00 92.19 304 LEU A C 1
ATOM 2600 O O . LEU A 1 304 ? 16.891 -20.142 -11.332 1.00 92.19 304 LEU A O 1
ATOM 2604 N N . THR A 1 305 ? 15.354 -20.143 -12.967 1.00 89.75 305 THR A N 1
ATOM 2605 C CA . THR A 1 305 ? 14.629 -18.942 -12.524 1.00 89.75 305 THR A CA 1
ATOM 2606 C C . THR A 1 305 ? 13.459 -19.300 -11.605 1.00 89.75 305 THR A C 1
ATOM 2608 O O . THR A 1 305 ? 13.140 -18.562 -10.674 1.00 89.75 305 THR A O 1
ATOM 2611 N N . LEU A 1 306 ? 12.791 -20.422 -11.879 1.00 83.12 306 LEU A N 1
ATOM 2612 C CA . LEU A 1 306 ? 11.565 -20.831 -11.202 1.00 83.12 306 LEU A CA 1
ATOM 2613 C C . LEU A 1 306 ? 11.839 -21.444 -9.822 1.00 83.12 306 LEU A C 1
ATOM 2615 O O . LEU A 1 306 ? 11.066 -21.212 -8.893 1.00 83.12 306 LEU A O 1
ATOM 2619 N N . PHE A 1 307 ? 12.946 -22.175 -9.671 1.00 81.94 307 PHE A N 1
ATOM 2620 C CA . PHE A 1 307 ? 13.295 -22.868 -8.432 1.00 81.94 307 PHE A CA 1
ATOM 2621 C C . PHE A 1 307 ? 14.518 -22.242 -7.755 1.00 81.94 307 PHE A C 1
ATOM 2623 O O . PHE A 1 307 ? 15.546 -22.018 -8.387 1.00 81.94 307 PHE A O 1
ATOM 2630 N N . GLU A 1 308 ? 14.407 -21.992 -6.450 1.00 77.75 308 GLU A N 1
ATOM 2631 C CA . GLU A 1 308 ? 15.536 -21.666 -5.561 1.00 77.75 308 GLU A CA 1
ATOM 2632 C C . GLU A 1 308 ? 16.106 -22.933 -4.889 1.00 77.75 308 GLU A C 1
ATOM 2634 O O . GLU A 1 308 ? 17.277 -22.992 -4.513 1.00 77.75 308 GLU A O 1
ATOM 2639 N N . ASP A 1 309 ? 15.265 -23.959 -4.739 1.00 79.44 309 ASP A N 1
ATOM 2640 C CA . ASP A 1 309 ? 15.589 -25.230 -4.098 1.00 79.44 309 ASP A CA 1
ATOM 2641 C C . ASP A 1 309 ? 16.454 -26.101 -5.021 1.00 79.44 309 ASP A C 1
ATOM 2643 O O . ASP A 1 309 ? 16.040 -26.466 -6.124 1.00 79.44 309 ASP A O 1
ATOM 2647 N N . LYS A 1 310 ? 17.661 -26.442 -4.559 1.00 84.25 310 LYS A N 1
ATOM 2648 C CA . LYS A 1 310 ? 18.631 -27.221 -5.338 1.00 84.25 310 LYS A CA 1
ATOM 2649 C C . LYS A 1 310 ? 18.134 -28.620 -5.671 1.00 84.25 310 LYS A C 1
ATOM 2651 O O . LYS A 1 310 ? 18.442 -29.099 -6.756 1.00 84.25 310 LYS A O 1
ATOM 2656 N N . ASP A 1 311 ? 17.369 -29.248 -4.782 1.00 81.12 311 ASP A N 1
ATOM 2657 C CA . ASP A 1 311 ? 16.877 -30.607 -5.006 1.00 81.12 311 ASP A CA 1
ATOM 2658 C C . ASP A 1 311 ? 15.836 -30.610 -6.133 1.00 81.12 311 ASP A C 1
ATOM 2660 O O . ASP A 1 311 ? 15.814 -31.512 -6.967 1.00 81.12 311 ASP A O 1
ATOM 2664 N N . MET A 1 312 ? 15.029 -29.547 -6.225 1.00 80.31 312 MET A N 1
ATOM 2665 C CA . MET A 1 312 ? 14.072 -29.371 -7.321 1.00 80.31 312 MET A CA 1
ATOM 2666 C C . MET A 1 312 ? 14.754 -29.069 -8.653 1.00 80.31 312 MET A C 1
ATOM 2668 O O . MET A 1 312 ? 14.359 -29.610 -9.685 1.00 80.31 312 MET A O 1
ATOM 2672 N N . ILE A 1 313 ? 15.782 -28.213 -8.635 1.00 87.44 313 ILE A N 1
ATOM 2673 C CA . ILE A 1 313 ? 16.588 -27.952 -9.831 1.00 87.44 313 ILE A CA 1
ATOM 2674 C C . ILE A 1 313 ? 17.229 -29.260 -10.304 1.00 87.44 313 ILE A C 1
ATOM 2676 O O . ILE A 1 313 ? 17.166 -29.572 -11.490 1.00 87.44 313 ILE A O 1
ATOM 2680 N N . HIS A 1 314 ? 17.798 -30.039 -9.381 1.00 87.25 314 HIS A N 1
ATOM 2681 C CA . HIS A 1 314 ? 18.390 -31.336 -9.678 1.00 87.25 314 HIS A CA 1
ATOM 2682 C C . HIS A 1 314 ? 17.378 -32.278 -10.343 1.00 87.25 314 HIS A C 1
ATOM 2684 O O . HIS A 1 314 ? 17.659 -32.762 -11.436 1.00 87.25 314 HIS A O 1
ATOM 2690 N N . GLU A 1 315 ? 16.196 -32.479 -9.742 1.00 83.12 315 GLU A N 1
ATOM 2691 C CA . GLU A 1 315 ? 15.136 -33.355 -10.274 1.00 83.12 315 GLU A CA 1
ATOM 2692 C C . GLU A 1 315 ? 14.734 -32.955 -11.703 1.00 83.12 315 GLU A C 1
ATOM 2694 O O . GLU A 1 315 ? 14.717 -33.798 -12.599 1.00 83.12 315 GLU A O 1
ATOM 2699 N N . ARG A 1 316 ? 14.501 -31.660 -11.960 1.00 84.19 316 ARG A N 1
ATOM 2700 C CA . ARG A 1 316 ? 14.065 -31.185 -13.283 1.00 84.19 316 ARG A CA 1
ATOM 2701 C C . ARG A 1 316 ? 15.168 -31.216 -14.339 1.00 84.19 316 ARG A C 1
ATOM 2703 O O . ARG A 1 316 ? 14.863 -31.401 -15.514 1.00 84.19 316 ARG A O 1
ATOM 2710 N N . LEU A 1 317 ? 16.434 -31.047 -13.954 1.00 90.38 317 LEU A N 1
ATOM 2711 C CA . LEU A 1 317 ? 17.562 -31.127 -14.885 1.00 90.38 317 LEU A CA 1
ATOM 2712 C C . LEU A 1 317 ? 17.954 -32.573 -15.236 1.00 90.38 317 LEU A C 1
ATOM 2714 O O . LEU A 1 317 ? 18.628 -32.768 -16.248 1.00 90.38 317 LEU A O 1
ATOM 2718 N N . GLN A 1 318 ? 17.505 -33.589 -14.482 1.00 88.12 318 GLN A N 1
ATOM 2719 C CA . GLN A 1 318 ? 17.808 -34.998 -14.788 1.00 88.12 318 GLN A CA 1
ATOM 2720 C C . GLN A 1 318 ? 17.307 -35.451 -16.164 1.00 88.12 318 GLN A C 1
ATOM 2722 O O . GLN A 1 318 ? 17.925 -36.325 -16.770 1.00 88.12 318 GLN A O 1
ATOM 2727 N N . LYS A 1 319 ? 16.248 -34.838 -16.710 1.00 89.06 319 LYS A N 1
ATOM 2728 C CA . LYS A 1 319 ? 15.771 -35.144 -18.073 1.00 89.06 319 LYS A CA 1
ATOM 2729 C C . LYS A 1 319 ? 16.785 -34.814 -19.176 1.00 89.06 319 LYS A C 1
ATOM 2731 O O . LYS A 1 319 ? 16.608 -35.245 -20.305 1.00 89.06 319 LYS A O 1
ATOM 2736 N N . TYR A 1 320 ? 17.831 -34.051 -18.855 1.00 92.12 320 TYR A N 1
ATOM 2737 C CA . TYR A 1 320 ? 18.925 -33.713 -19.765 1.00 92.12 320 TYR A CA 1
ATOM 2738 C C . TYR A 1 320 ? 20.219 -34.484 -19.455 1.00 92.12 320 TYR A C 1
ATOM 2740 O O . TYR A 1 320 ? 21.290 -34.100 -19.923 1.00 92.12 320 TYR A O 1
ATOM 2748 N N . SER A 1 321 ? 20.142 -35.560 -18.664 1.00 89.88 321 SER A N 1
ATOM 2749 C CA . SER A 1 321 ? 21.294 -36.413 -18.328 1.00 89.88 321 SER A CA 1
ATOM 2750 C C . SER A 1 321 ? 21.899 -37.136 -19.534 1.00 89.88 321 SER A C 1
ATOM 2752 O O . SER A 1 321 ? 23.096 -37.413 -19.524 1.00 89.88 321 SER A O 1
ATOM 2754 N N . ASP A 1 322 ? 21.118 -37.342 -20.596 1.00 90.38 322 ASP A N 1
ATOM 2755 C CA . ASP A 1 322 ? 21.606 -37.897 -21.864 1.00 90.38 322 ASP A CA 1
ATOM 2756 C C . ASP A 1 322 ? 22.441 -36.888 -22.677 1.00 90.38 322 ASP A C 1
ATOM 2758 O O . ASP A 1 322 ? 23.227 -37.277 -23.538 1.00 90.38 322 ASP A O 1
ATOM 2762 N N . ILE A 1 323 ? 22.280 -35.585 -22.406 1.00 90.69 323 ILE A N 1
ATOM 2763 C CA . ILE A 1 323 ? 22.916 -34.486 -23.154 1.00 90.69 323 ILE A CA 1
ATOM 2764 C C . ILE A 1 323 ? 24.089 -33.886 -22.363 1.00 90.69 323 ILE A C 1
ATOM 2766 O O . ILE A 1 323 ? 25.085 -33.463 -22.948 1.00 90.69 323 ILE A O 1
ATOM 2770 N N . PHE A 1 324 ? 23.996 -33.848 -21.028 1.00 92.19 324 PHE A N 1
ATOM 2771 C CA . PHE A 1 324 ? 24.991 -33.213 -20.162 1.00 92.19 324 PHE A CA 1
ATOM 2772 C C . PHE A 1 324 ? 25.670 -34.193 -19.212 1.00 92.19 324 PHE A C 1
ATOM 2774 O O . PHE A 1 324 ? 25.048 -35.047 -18.587 1.00 92.19 324 PHE A O 1
ATOM 2781 N N . THR A 1 325 ? 26.964 -33.973 -18.986 1.00 92.50 325 THR A N 1
ATOM 2782 C CA . THR A 1 325 ? 27.720 -34.728 -17.981 1.00 92.50 325 THR A CA 1
ATOM 2783 C C . THR A 1 325 ? 27.238 -34.420 -16.557 1.00 92.50 325 THR A C 1
ATOM 2785 O O . THR A 1 325 ? 26.820 -33.301 -16.243 1.00 92.50 325 THR A O 1
ATOM 2788 N N . ALA A 1 326 ? 27.413 -35.368 -15.630 1.00 90.81 326 ALA A N 1
ATOM 2789 C CA . ALA A 1 326 ? 27.065 -35.175 -14.216 1.00 90.81 326 ALA A CA 1
ATOM 2790 C C . ALA A 1 326 ? 27.735 -33.934 -13.580 1.00 90.81 326 ALA A C 1
ATOM 2792 O O . ALA A 1 326 ? 27.160 -33.277 -12.712 1.00 90.81 326 ALA A O 1
ATOM 2793 N N . ASN A 1 327 ? 28.945 -33.568 -14.025 1.00 92.56 327 ASN A N 1
ATOM 2794 C CA . ASN A 1 327 ? 29.633 -32.362 -13.554 1.00 92.56 327 ASN A CA 1
ATOM 2795 C C . ASN A 1 327 ? 28.980 -31.071 -14.084 1.00 92.56 327 ASN A C 1
ATOM 2797 O O . ASN A 1 327 ? 28.901 -30.081 -13.357 1.00 92.56 327 ASN A O 1
ATOM 2801 N N . GLN A 1 328 ? 28.504 -31.070 -15.333 1.00 93.00 328 GLN A N 1
ATOM 2802 C CA . GLN A 1 328 ? 27.772 -29.938 -15.908 1.00 93.00 328 GLN A CA 1
ATOM 2803 C C . GLN A 1 328 ? 26.443 -29.725 -15.185 1.00 93.00 328 GLN A C 1
ATOM 2805 O O . GLN A 1 328 ? 26.191 -28.611 -14.723 1.00 93.00 328 GLN A O 1
ATOM 2810 N N . LEU A 1 329 ? 25.663 -30.791 -14.980 1.00 92.31 329 LEU A N 1
ATOM 2811 C CA . LEU A 1 329 ? 24.411 -30.740 -14.216 1.00 92.31 329 LEU A CA 1
ATOM 2812 C C . LEU A 1 329 ? 24.638 -30.179 -12.805 1.00 92.31 329 LEU A C 1
ATOM 2814 O O . LEU A 1 329 ? 24.020 -29.186 -12.427 1.00 92.31 329 LEU A O 1
ATOM 2818 N N . LYS A 1 330 ? 25.647 -30.681 -12.081 1.00 91.75 330 LYS A N 1
ATOM 2819 C CA . LYS A 1 330 ? 26.001 -30.190 -10.737 1.00 91.75 330 LYS A CA 1
ATOM 2820 C C . LYS A 1 330 ? 26.410 -28.713 -10.701 1.00 91.75 330 LYS A C 1
ATOM 2822 O O . LYS A 1 330 ? 26.240 -28.038 -9.681 1.00 91.75 330 LYS A O 1
ATOM 2827 N N . LYS A 1 331 ? 27.001 -28.188 -11.780 1.00 93.44 331 LYS A N 1
ATOM 2828 C CA . LYS A 1 331 ? 27.313 -26.754 -11.909 1.00 93.44 331 LYS A CA 1
ATOM 2829 C C . LYS A 1 331 ? 26.060 -25.931 -12.218 1.00 93.44 331 LYS A C 1
ATOM 2831 O O . LYS A 1 331 ? 25.939 -24.840 -11.661 1.00 93.44 331 LYS A O 1
ATOM 2836 N N . LEU A 1 332 ? 25.151 -26.439 -13.054 1.00 92.88 332 LEU A N 1
ATOM 2837 C CA . LEU A 1 332 ? 23.861 -25.803 -13.351 1.00 92.88 332 LEU A CA 1
ATOM 2838 C C . LEU A 1 332 ? 22.978 -25.727 -12.099 1.00 92.88 332 LEU A C 1
ATOM 2840 O O . LEU A 1 332 ? 22.483 -24.652 -11.788 1.00 92.88 332 LEU A O 1
ATOM 2844 N N . GLU A 1 333 ? 22.900 -26.798 -11.305 1.00 91.38 333 GLU A N 1
ATOM 2845 C CA . GLU A 1 333 ? 22.153 -26.869 -10.033 1.00 91.38 333 GLU A CA 1
ATOM 2846 C C . GLU A 1 333 ? 22.538 -25.793 -9.005 1.00 91.38 333 GLU A C 1
ATOM 2848 O O . GLU A 1 333 ? 21.777 -25.466 -8.097 1.00 91.38 333 GLU A O 1
ATOM 2853 N N . ARG A 1 334 ? 23.754 -25.246 -9.107 1.00 89.44 334 ARG A N 1
ATOM 2854 C CA . ARG A 1 334 ? 24.262 -24.198 -8.208 1.00 89.44 334 ARG A CA 1
ATOM 2855 C C . ARG A 1 334 ? 23.949 -22.789 -8.695 1.00 89.44 334 ARG A C 1
ATOM 2857 O O . ARG A 1 334 ? 24.223 -21.832 -7.969 1.00 89.44 334 ARG A O 1
ATOM 2864 N N . ARG A 1 335 ? 23.455 -22.643 -9.923 1.00 89.88 335 ARG A N 1
ATOM 2865 C CA . ARG A 1 335 ? 23.055 -21.359 -10.495 1.00 89.88 335 ARG A CA 1
ATOM 2866 C C . ARG A 1 335 ? 21.586 -21.114 -10.173 1.00 89.88 335 ARG A C 1
ATOM 2868 O O . ARG A 1 335 ? 20.771 -22.021 -10.216 1.00 89.88 335 ARG A O 1
ATOM 2875 N N . HIS A 1 336 ? 21.260 -19.866 -9.870 1.00 89.94 336 HIS A N 1
ATOM 2876 C CA . HIS A 1 336 ? 19.887 -19.418 -9.703 1.00 89.94 336 HIS A CA 1
ATOM 2877 C C . HIS A 1 336 ? 19.765 -18.030 -10.323 1.00 89.94 336 HIS A C 1
ATOM 2879 O O . HIS A 1 336 ? 20.607 -17.159 -10.076 1.00 89.94 336 HIS A O 1
ATOM 2885 N N . TYR A 1 337 ? 18.740 -17.840 -11.145 1.00 92.12 337 TYR A N 1
ATOM 2886 C CA . TYR A 1 337 ? 18.423 -16.562 -11.769 1.00 92.12 337 TYR A CA 1
ATOM 2887 C C . TYR A 1 337 ? 17.193 -15.960 -11.102 1.00 92.12 337 TYR A C 1
ATOM 2889 O O . TYR A 1 337 ? 16.313 -16.668 -10.631 1.00 92.12 337 TYR A O 1
ATOM 2897 N N . THR A 1 338 ? 17.115 -14.630 -11.060 1.00 87.81 338 THR A N 1
ATOM 2898 C CA . THR A 1 338 ? 15.961 -13.945 -10.469 1.00 87.81 338 THR A CA 1
ATOM 2899 C C . THR A 1 338 ? 15.388 -12.912 -11.425 1.00 87.81 338 THR A C 1
ATOM 2901 O O . THR A 1 338 ? 16.103 -12.229 -12.159 1.00 87.81 338 THR A O 1
ATOM 2904 N N . GLY A 1 339 ? 14.068 -12.760 -11.370 1.00 85.62 339 GLY A N 1
ATOM 2905 C CA . GLY A 1 339 ? 13.347 -11.730 -12.104 1.00 85.62 339 GLY A CA 1
ATOM 2906 C C . GLY A 1 339 ? 12.807 -12.180 -13.460 1.00 85.62 339 GLY A C 1
ATOM 2907 O O . GLY A 1 339 ? 13.348 -13.044 -14.146 1.00 85.62 339 GLY A O 1
ATOM 2908 N N . TRP A 1 340 ? 11.720 -11.521 -13.844 1.00 89.75 340 TRP A N 1
ATOM 2909 C CA . TRP A 1 340 ? 10.980 -11.756 -15.076 1.00 89.75 340 TRP A CA 1
ATOM 2910 C C . TRP A 1 340 ? 11.134 -10.563 -16.020 1.00 89.75 340 TRP A C 1
ATOM 2912 O O . TRP A 1 340 ? 11.298 -9.420 -15.577 1.00 89.75 340 TRP A O 1
ATOM 2922 N N . GLY A 1 341 ? 11.123 -10.842 -17.319 1.00 90.44 341 GLY A N 1
ATOM 2923 C CA . GLY A 1 341 ? 11.096 -9.850 -18.381 1.00 90.44 341 GLY A CA 1
ATOM 2924 C C . GLY A 1 341 ? 9.748 -9.132 -18.464 1.00 90.44 341 GLY A C 1
ATOM 2925 O O . GLY A 1 341 ? 8.924 -9.166 -17.550 1.00 90.44 341 GLY A O 1
ATOM 2926 N N . ARG A 1 342 ? 9.535 -8.426 -19.575 1.00 88.25 342 ARG A N 1
ATOM 2927 C CA . ARG A 1 342 ? 8.289 -7.686 -19.858 1.00 88.25 342 ARG A CA 1
ATOM 2928 C C . ARG A 1 342 ? 7.475 -8.283 -21.002 1.00 88.25 342 ARG A C 1
ATOM 2930 O O . ARG A 1 342 ? 6.329 -7.888 -21.166 1.00 88.25 342 ARG A O 1
ATOM 2937 N N . LEU A 1 343 ? 8.093 -9.161 -21.785 1.00 92.56 343 LEU A N 1
ATOM 2938 C CA . LEU A 1 343 ? 7.577 -9.680 -23.045 1.00 92.56 343 LEU A CA 1
ATOM 2939 C C . LEU A 1 343 ? 7.636 -11.208 -23.015 1.00 92.56 343 LEU A C 1
ATOM 2941 O O . LEU A 1 343 ? 8.507 -11.792 -22.361 1.00 92.56 343 LEU A O 1
ATOM 2945 N N . SER A 1 344 ? 6.699 -11.834 -23.707 1.00 94.44 344 SER A N 1
ATOM 2946 C CA . SER A 1 344 ? 6.598 -13.276 -23.908 1.00 94.44 344 SER A CA 1
ATOM 2947 C C . SER A 1 344 ? 7.509 -13.754 -25.039 1.00 94.44 344 SER A C 1
ATOM 2949 O O . SER A 1 344 ? 7.888 -12.985 -25.928 1.00 94.44 344 SER A O 1
ATOM 2951 N N . TYR A 1 345 ? 7.812 -15.055 -25.040 1.00 95.81 345 TYR A N 1
ATOM 2952 C CA . TYR A 1 345 ? 8.478 -15.709 -26.171 1.00 95.81 345 TYR A CA 1
ATOM 2953 C C . TYR A 1 345 ? 7.658 -15.536 -27.449 1.00 95.81 345 TYR A C 1
ATOM 2955 O O . TYR A 1 345 ? 8.193 -15.152 -28.487 1.00 95.81 345 TYR A O 1
ATOM 2963 N N . LYS A 1 346 ? 6.337 -15.743 -27.354 1.00 95.50 346 LYS A N 1
ATOM 2964 C CA . LYS A 1 346 ? 5.422 -15.652 -28.493 1.00 95.50 346 LYS A CA 1
ATOM 2965 C C . LYS A 1 346 ? 5.469 -14.283 -29.163 1.00 95.50 346 LYS A C 1
ATOM 2967 O O . LYS A 1 346 ? 5.477 -14.221 -30.386 1.00 95.50 346 LYS A O 1
ATOM 2972 N N . LEU A 1 347 ? 5.559 -13.197 -28.398 1.00 95.38 347 LEU A N 1
ATOM 2973 C CA . LEU A 1 347 ? 5.689 -11.860 -28.972 1.00 95.38 347 LEU A CA 1
ATOM 2974 C C . LEU A 1 347 ? 7.048 -11.649 -29.654 1.00 95.38 347 LEU A C 1
ATOM 2976 O O . LEU A 1 347 ? 7.095 -11.135 -30.766 1.00 95.38 347 LEU A O 1
ATOM 2980 N N . ILE A 1 348 ? 8.148 -12.029 -28.996 1.00 96.44 348 ILE A N 1
ATOM 2981 C CA . ILE A 1 348 ? 9.507 -11.769 -29.499 1.00 96.44 348 ILE A CA 1
ATOM 2982 C C . ILE A 1 348 ? 9.828 -12.635 -30.726 1.00 96.44 348 ILE A C 1
ATOM 2984 O O . ILE A 1 348 ? 10.315 -12.115 -31.730 1.00 96.44 348 ILE A O 1
ATOM 2988 N N . ASN A 1 349 ? 9.569 -13.942 -30.640 1.00 94.62 349 ASN A N 1
ATOM 2989 C CA . ASN A 1 349 ? 10.034 -14.937 -31.610 1.00 94.62 349 ASN A CA 1
ATOM 2990 C C . ASN A 1 349 ? 8.953 -15.947 -32.057 1.00 94.62 349 ASN A C 1
ATOM 2992 O O . ASN A 1 349 ? 9.265 -16.924 -32.730 1.00 94.62 349 ASN A O 1
ATOM 2996 N N . GLY A 1 350 ? 7.679 -15.746 -31.695 1.00 92.81 350 GLY A N 1
ATOM 2997 C CA . GLY A 1 350 ? 6.586 -16.659 -32.068 1.00 92.81 350 GLY A CA 1
ATOM 2998 C C . GLY A 1 350 ? 5.669 -16.136 -33.174 1.00 92.81 350 GLY A C 1
ATOM 2999 O O . GLY A 1 350 ? 5.374 -16.863 -34.121 1.00 92.81 350 GLY A O 1
ATOM 3000 N N . ILE A 1 351 ? 5.203 -14.887 -33.075 1.00 93.31 351 ILE A N 1
ATOM 3001 C CA . ILE A 1 351 ? 4.351 -14.267 -34.096 1.00 93.31 351 ILE A CA 1
ATOM 3002 C C . ILE A 1 351 ? 5.178 -13.916 -35.332 1.00 93.31 351 ILE A C 1
ATOM 3004 O O . ILE A 1 351 ? 6.286 -13.389 -35.226 1.00 93.31 351 ILE A O 1
ATOM 3008 N N . ARG A 1 352 ? 4.629 -14.197 -36.514 1.00 93.19 352 ARG A N 1
ATOM 3009 C CA . ARG A 1 352 ? 5.331 -14.051 -37.794 1.00 93.19 352 ARG A CA 1
ATOM 3010 C C . ARG A 1 352 ? 4.563 -13.151 -38.743 1.00 93.19 352 ARG A C 1
ATOM 3012 O O . ARG A 1 352 ? 3.331 -13.182 -38.779 1.00 93.19 352 ARG A O 1
ATOM 3019 N N . ASN A 1 353 ? 5.297 -12.374 -39.533 1.00 91.56 353 ASN A N 1
ATOM 3020 C CA . ASN A 1 353 ? 4.718 -11.726 -40.696 1.00 91.56 353 ASN A CA 1
ATOM 3021 C C . ASN A 1 353 ? 4.373 -12.791 -41.748 1.00 91.56 353 ASN A C 1
ATOM 3023 O O . ASN A 1 353 ? 5.209 -13.621 -42.093 1.00 91.56 353 ASN A O 1
ATOM 3027 N N . LYS A 1 354 ? 3.138 -12.765 -42.255 1.00 85.81 354 LYS A N 1
ATOM 3028 C CA . LYS A 1 354 ? 2.643 -13.734 -43.238 1.00 85.81 354 LYS A CA 1
ATOM 3029 C C . LYS A 1 354 ? 3.403 -13.682 -44.565 1.00 85.81 354 LYS A C 1
ATOM 3031 O O . LYS A 1 354 ? 3.482 -14.702 -45.234 1.00 85.81 354 LYS A O 1
ATOM 3036 N N . GLU A 1 355 ? 3.949 -12.525 -44.937 1.00 87.25 355 GLU A N 1
ATOM 3037 C CA . GLU A 1 355 ? 4.579 -12.332 -46.250 1.00 87.25 355 GLU A CA 1
ATOM 3038 C C . GLU A 1 355 ? 6.004 -12.888 -46.327 1.00 87.25 355 GLU A C 1
ATOM 3040 O O . GLU A 1 355 ? 6.365 -13.535 -47.304 1.00 87.25 355 GLU A O 1
ATOM 3045 N N . ASN A 1 356 ? 6.824 -12.650 -45.301 1.00 89.19 356 ASN A N 1
ATOM 3046 C CA . ASN A 1 356 ? 8.248 -13.012 -45.304 1.00 89.19 356 ASN A CA 1
ATOM 3047 C C . ASN A 1 356 ? 8.648 -13.958 -44.161 1.00 89.19 356 ASN A C 1
ATOM 3049 O O . ASN A 1 356 ? 9.831 -14.238 -43.978 1.00 89.19 356 ASN A O 1
ATOM 3053 N N . ASN A 1 357 ? 7.672 -14.425 -43.379 1.00 91.75 357 ASN A N 1
ATOM 3054 C CA . ASN A 1 357 ? 7.834 -15.345 -42.256 1.00 91.75 357 ASN A CA 1
ATOM 3055 C C . ASN A 1 357 ? 8.763 -14.854 -41.122 1.00 91.75 357 ASN A C 1
ATOM 3057 O O . ASN A 1 357 ? 9.105 -15.642 -40.234 1.00 91.75 357 ASN A O 1
ATOM 3061 N N . LYS A 1 358 ? 9.146 -13.566 -41.115 1.00 94.50 358 LYS A N 1
ATOM 3062 C CA . LYS A 1 358 ? 10.012 -12.962 -40.090 1.00 94.50 358 LYS A CA 1
ATOM 3063 C C . LYS A 1 358 ? 9.246 -12.710 -38.789 1.00 94.50 358 LYS A C 1
ATOM 3065 O O . LYS A 1 358 ? 8.112 -12.218 -38.806 1.00 94.50 358 LYS A O 1
ATOM 3070 N N . THR A 1 359 ? 9.878 -13.022 -37.662 1.00 96.50 359 THR A N 1
ATOM 3071 C CA . THR A 1 359 ? 9.437 -12.620 -36.316 1.00 96.50 359 THR A CA 1
ATOM 3072 C C . THR A 1 359 ? 9.889 -11.195 -35.992 1.00 96.50 359 THR A C 1
ATOM 3074 O O . THR A 1 359 ? 10.645 -10.579 -36.744 1.00 96.50 359 THR A O 1
ATOM 3077 N N . ILE A 1 360 ? 9.460 -10.653 -34.847 1.00 96.44 360 ILE A N 1
ATOM 3078 C CA . ILE A 1 360 ? 9.984 -9.371 -34.353 1.00 96.44 360 ILE A CA 1
ATOM 3079 C C . ILE A 1 360 ? 11.506 -9.443 -34.183 1.00 96.44 360 ILE A C 1
ATOM 3081 O O . ILE A 1 360 ? 12.202 -8.513 -34.587 1.00 96.44 360 ILE A O 1
ATOM 3085 N N . LEU A 1 361 ? 12.029 -10.533 -33.616 1.00 96.75 361 LEU A N 1
ATOM 3086 C CA . LEU A 1 361 ? 13.468 -10.716 -33.458 1.00 96.75 361 LEU A CA 1
ATOM 3087 C C . LEU A 1 361 ? 14.196 -10.766 -34.810 1.00 96.75 361 LEU A C 1
ATOM 3089 O O . LEU A 1 361 ? 15.219 -10.101 -34.958 1.00 96.75 361 LEU A O 1
ATOM 3093 N N . ASP A 1 362 ? 13.642 -11.464 -35.805 1.00 96.31 362 ASP A N 1
ATOM 3094 C CA . ASP A 1 362 ? 14.227 -11.526 -37.152 1.00 96.31 362 ASP A CA 1
ATOM 3095 C C . ASP A 1 362 ? 14.321 -10.137 -37.800 1.00 96.31 362 ASP A C 1
ATOM 3097 O O . ASP A 1 362 ? 15.323 -9.820 -38.438 1.00 96.31 362 ASP A O 1
ATOM 3101 N N . TYR A 1 363 ? 13.316 -9.277 -37.599 1.00 96.19 363 TYR A N 1
ATOM 3102 C CA . TYR A 1 363 ? 13.383 -7.881 -38.038 1.00 96.19 363 TYR A CA 1
ATOM 3103 C C . TYR A 1 363 ? 14.459 -7.086 -37.288 1.00 96.19 363 TYR A C 1
ATOM 3105 O O . TYR A 1 363 ? 15.186 -6.309 -37.894 1.00 96.19 363 TYR A O 1
ATOM 3113 N N . LEU A 1 364 ? 14.627 -7.273 -35.977 1.00 96.50 364 LEU A N 1
ATOM 3114 C CA . LEU A 1 364 ? 15.686 -6.566 -35.241 1.00 96.50 364 LEU A CA 1
ATOM 3115 C C . LEU A 1 364 ? 17.095 -6.935 -35.741 1.00 96.50 364 LEU A C 1
ATOM 3117 O O . LEU A 1 364 ? 17.989 -6.077 -35.755 1.00 96.50 364 LEU A O 1
ATOM 3121 N N . ILE A 1 365 ? 17.276 -8.188 -36.167 1.00 95.62 365 ILE A N 1
ATOM 3122 C CA . ILE A 1 365 ? 18.498 -8.676 -36.815 1.00 95.62 365 ILE A CA 1
ATOM 3123 C C . ILE A 1 365 ? 18.628 -8.043 -38.207 1.00 95.62 365 ILE A C 1
ATOM 3125 O O . ILE A 1 365 ? 19.620 -7.368 -38.487 1.00 95.62 365 ILE A O 1
ATOM 3129 N N . ASP A 1 366 ? 17.603 -8.183 -39.048 1.00 94.38 366 ASP A N 1
ATOM 3130 C CA . ASP A 1 366 ? 17.585 -7.692 -40.424 1.00 94.38 366 ASP A CA 1
ATOM 3131 C C . ASP A 1 366 ? 16.234 -7.054 -40.807 1.00 94.38 366 ASP A C 1
ATOM 3133 O O . ASP A 1 366 ? 15.259 -7.734 -41.147 1.00 94.38 366 ASP A O 1
ATOM 3137 N N . ASP A 1 367 ? 16.223 -5.720 -40.823 1.00 92.38 367 ASP A N 1
ATOM 3138 C CA . ASP A 1 367 ? 15.113 -4.871 -41.274 1.00 92.38 367 ASP A CA 1
ATOM 3139 C C . ASP A 1 367 ? 15.503 -4.031 -42.506 1.00 92.38 367 ASP A C 1
ATOM 3141 O O . ASP A 1 367 ? 15.018 -2.909 -42.696 1.00 92.38 367 ASP A O 1
ATOM 3145 N N . GLY A 1 368 ? 16.465 -4.511 -43.304 1.00 88.06 368 GLY A N 1
ATOM 3146 C CA . GLY A 1 368 ? 17.056 -3.727 -44.386 1.00 88.06 368 GLY A CA 1
ATOM 3147 C C . GLY A 1 368 ? 17.602 -2.380 -43.889 1.00 88.06 368 GLY A C 1
ATOM 3148 O O . GLY A 1 368 ? 18.279 -2.295 -42.864 1.00 88.06 368 GLY A O 1
ATOM 3149 N N . SER A 1 369 ? 17.288 -1.293 -44.596 1.00 83.94 369 SER A N 1
ATOM 3150 C CA . SER A 1 369 ? 17.733 0.059 -44.225 1.00 83.94 369 SER A CA 1
ATOM 3151 C C . SER A 1 369 ? 16.865 0.734 -43.152 1.00 83.94 369 SER A C 1
ATOM 3153 O O . SER A 1 369 ? 17.301 1.725 -42.558 1.00 83.94 369 SER A O 1
ATOM 3155 N N . ALA A 1 370 ? 15.668 0.207 -42.863 1.00 87.25 370 ALA A N 1
ATOM 3156 C CA . ALA A 1 370 ? 14.705 0.833 -41.954 1.00 87.25 370 ALA A CA 1
ATOM 3157 C C . ALA A 1 370 ? 15.126 0.727 -40.478 1.00 87.25 370 ALA A C 1
ATOM 3159 O O . ALA A 1 370 ? 14.916 1.671 -39.704 1.00 87.25 370 ALA A O 1
ATOM 3160 N N . ASN A 1 371 ? 15.779 -0.381 -40.100 1.00 89.94 371 ASN A N 1
ATOM 3161 C CA . ASN A 1 371 ? 16.364 -0.599 -38.773 1.00 89.94 371 ASN A CA 1
ATOM 3162 C C . ASN A 1 371 ? 15.387 -0.298 -37.622 1.00 89.94 371 ASN A C 1
ATOM 3164 O O . ASN A 1 371 ? 15.764 0.321 -36.617 1.00 89.94 371 ASN A O 1
ATOM 3168 N N . ARG A 1 372 ? 14.108 -0.652 -37.780 1.00 93.19 372 ARG A N 1
ATOM 3169 C CA . ARG A 1 372 ? 13.043 -0.405 -36.801 1.00 93.19 372 ARG A CA 1
ATOM 3170 C C . ARG A 1 372 ? 13.349 -1.149 -35.501 1.00 93.19 372 ARG A C 1
ATOM 3172 O O . ARG A 1 372 ? 13.759 -2.300 -35.508 1.00 93.19 372 ARG A O 1
ATOM 3179 N N . ASN A 1 373 ? 13.166 -0.474 -34.364 1.00 92.94 373 ASN A N 1
ATOM 3180 C CA . ASN A 1 373 ? 13.220 -1.141 -33.058 1.00 92.94 373 ASN A CA 1
ATOM 3181 C C . ASN A 1 373 ? 11.855 -1.747 -32.702 1.00 92.94 373 ASN A C 1
ATOM 3183 O O . ASN A 1 373 ? 10.865 -1.498 -33.388 1.00 92.94 373 ASN A O 1
ATOM 3187 N N . PHE A 1 374 ? 11.778 -2.468 -31.583 1.00 94.50 374 PHE A N 1
ATOM 3188 C CA . PHE A 1 374 ? 10.560 -3.124 -31.104 1.00 94.50 374 PHE A CA 1
ATOM 3189 C C . PHE A 1 374 ? 9.323 -2.219 -31.152 1.00 94.50 374 PHE A C 1
ATOM 3191 O O . PHE A 1 374 ? 8.310 -2.580 -31.741 1.00 94.50 374 PHE A O 1
ATOM 3198 N N . MET A 1 375 ? 9.424 -1.010 -30.584 1.00 87.88 375 MET A N 1
ATOM 3199 C CA . MET A 1 375 ? 8.299 -0.071 -30.526 1.00 87.88 375 MET A CA 1
ATOM 3200 C C . MET A 1 375 ? 7.847 0.401 -31.907 1.00 87.88 375 MET A C 1
ATOM 3202 O O . MET A 1 375 ? 6.675 0.720 -32.072 1.00 87.88 375 MET A O 1
ATOM 3206 N N . GLN A 1 376 ? 8.754 0.490 -32.877 1.00 90.50 376 GLN A N 1
ATOM 3207 C CA . GLN A 1 376 ? 8.392 0.826 -34.249 1.00 90.50 376 GLN A CA 1
ATOM 3208 C C . GLN A 1 376 ? 7.724 -0.363 -34.938 1.00 90.50 376 GLN A C 1
ATOM 3210 O O . GLN A 1 376 ? 6.679 -0.168 -35.537 1.00 90.50 376 GLN A O 1
ATOM 3215 N N . LEU A 1 377 ? 8.258 -1.579 -34.779 1.00 92.56 377 LEU A N 1
ATOM 3216 C CA . LEU A 1 377 ? 7.715 -2.793 -35.399 1.00 92.56 377 LEU A CA 1
ATOM 3217 C C . LEU A 1 377 ? 6.272 -3.088 -34.964 1.00 92.56 377 LEU A C 1
ATOM 3219 O O . LEU A 1 377 ? 5.432 -3.396 -35.801 1.00 92.56 377 LEU A O 1
ATOM 3223 N N . ILE A 1 378 ? 5.956 -2.957 -33.671 1.00 89.38 378 ILE A N 1
ATOM 3224 C CA . ILE A 1 378 ? 4.602 -3.248 -33.162 1.00 89.38 378 ILE A CA 1
ATOM 3225 C C . ILE A 1 378 ? 3.563 -2.163 -33.484 1.00 89.38 378 ILE A C 1
ATOM 3227 O O . ILE A 1 378 ? 2.373 -2.390 -33.292 1.00 89.38 378 ILE A O 1
ATOM 3231 N N . ASN A 1 379 ? 4.002 -0.977 -33.915 1.00 83.31 379 ASN A N 1
ATOM 3232 C CA . ASN A 1 379 ? 3.127 0.146 -34.268 1.00 83.31 379 ASN A CA 1
ATOM 3233 C C . ASN A 1 379 ? 3.129 0.438 -35.774 1.00 83.31 379 ASN A C 1
ATOM 3235 O O . ASN A 1 379 ? 2.535 1.430 -36.192 1.00 83.31 379 ASN A O 1
ATOM 3239 N N . ASP A 1 380 ? 3.815 -0.383 -36.567 1.00 84.94 380 ASP A N 1
ATOM 3240 C CA . ASP A 1 380 ? 3.895 -0.217 -38.009 1.00 84.94 380 ASP A CA 1
ATOM 3241 C C . ASP A 1 380 ? 2.622 -0.751 -38.670 1.00 84.94 380 ASP A C 1
ATOM 3243 O O . ASP A 1 380 ? 2.301 -1.932 -38.536 1.00 84.94 380 ASP A O 1
ATOM 3247 N N . ASP A 1 381 ? 1.905 0.116 -39.384 1.00 83.88 381 ASP A N 1
ATOM 3248 C CA . ASP A 1 381 ? 0.668 -0.238 -40.089 1.00 83.88 381 ASP A CA 1
ATOM 3249 C C . ASP A 1 381 ? 0.908 -1.185 -41.273 1.00 83.88 381 ASP A C 1
ATOM 3251 O O . ASP A 1 381 ? -0.014 -1.869 -41.711 1.00 83.88 381 ASP A O 1
ATOM 3255 N N . THR A 1 382 ? 2.148 -1.264 -41.769 1.00 85.81 382 THR A N 1
ATOM 3256 C CA . THR A 1 382 ? 2.534 -2.195 -42.841 1.00 85.81 382 THR A CA 1
ATOM 3257 C C . THR A 1 382 ? 2.806 -3.610 -42.332 1.00 85.81 382 THR A C 1
ATOM 3259 O O . THR A 1 382 ? 2.933 -4.533 -43.132 1.00 85.81 382 THR A O 1
ATOM 3262 N N . LEU A 1 383 ? 2.902 -3.807 -41.011 1.00 89.06 383 LEU A N 1
ATOM 3263 C CA . LEU A 1 383 ? 3.191 -5.104 -40.404 1.00 89.06 383 LEU A CA 1
ATOM 3264 C C . LEU A 1 383 ? 1.960 -5.661 -39.674 1.00 89.06 383 LEU A C 1
ATOM 3266 O O . LEU A 1 383 ? 1.234 -4.928 -39.001 1.00 89.06 383 LEU A O 1
ATOM 3270 N N . PRO A 1 384 ? 1.748 -6.990 -39.687 1.00 88.62 384 PRO A N 1
ATOM 3271 C CA . PRO A 1 384 ? 0.572 -7.590 -39.056 1.00 88.62 384 PRO A CA 1
ATOM 3272 C C . PRO A 1 384 ? 0.617 -7.560 -37.520 1.00 88.62 384 PRO A C 1
ATOM 3274 O O . PRO A 1 384 ? -0.392 -7.833 -36.870 1.00 88.62 384 PRO A O 1
ATOM 3277 N N . PHE A 1 385 ? 1.767 -7.237 -36.916 1.00 90.50 385 PHE A N 1
ATOM 3278 C CA . PHE A 1 385 ? 1.958 -7.269 -35.465 1.00 90.50 385 PHE A CA 1
ATOM 3279 C C . PHE A 1 385 ? 0.988 -6.343 -34.725 1.00 90.50 385 PHE A C 1
ATOM 3281 O O . PHE A 1 385 ? 0.408 -6.762 -33.724 1.00 90.50 385 PHE A O 1
ATOM 3288 N N . LYS A 1 386 ? 0.750 -5.130 -35.243 1.00 86.44 386 LYS A N 1
ATOM 3289 C CA . LYS A 1 386 ? -0.174 -4.158 -34.639 1.00 86.44 386 LYS A CA 1
ATOM 3290 C C . LYS A 1 386 ? -1.586 -4.734 -34.504 1.00 86.44 386 LYS A C 1
ATOM 3292 O O . LYS A 1 386 ? -2.163 -4.707 -33.420 1.00 86.44 386 LYS A O 1
ATOM 3297 N N . GLN A 1 387 ? -2.099 -5.333 -35.579 1.00 83.12 387 GLN A N 1
ATOM 3298 C CA . GLN A 1 387 ? -3.436 -5.930 -35.611 1.00 83.12 387 GLN A CA 1
ATOM 3299 C C . GLN A 1 387 ? -3.540 -7.180 -34.724 1.00 83.12 387 GLN A C 1
ATOM 3301 O O . GLN A 1 387 ? -4.547 -7.370 -34.045 1.00 83.12 387 GLN A O 1
ATOM 3306 N N . ILE A 1 388 ? -2.510 -8.038 -34.706 1.00 85.19 388 ILE A N 1
ATOM 3307 C CA . ILE A 1 388 ? -2.473 -9.236 -33.846 1.00 85.19 388 ILE A CA 1
ATOM 3308 C C . ILE A 1 388 ? -2.524 -8.836 -32.364 1.00 85.19 388 ILE A C 1
ATOM 3310 O O . ILE A 1 388 ? -3.287 -9.421 -31.593 1.00 85.19 388 ILE A O 1
ATOM 3314 N N . ILE A 1 389 ? -1.747 -7.821 -31.976 1.00 81.62 389 ILE A N 1
ATOM 3315 C CA . ILE A 1 389 ? -1.723 -7.282 -30.611 1.00 81.62 389 ILE A CA 1
ATOM 3316 C C . ILE A 1 389 ? -3.084 -6.684 -30.249 1.00 81.62 389 ILE A C 1
ATOM 3318 O O . ILE A 1 389 ? -3.645 -7.046 -29.220 1.00 81.62 389 ILE A O 1
ATOM 3322 N N . GLN A 1 390 ? -3.652 -5.831 -31.109 1.00 76.06 390 GLN A N 1
ATOM 3323 C CA . GLN A 1 390 ? -4.962 -5.216 -30.871 1.00 76.06 390 GLN A CA 1
ATOM 3324 C C . GLN A 1 390 ? -6.055 -6.266 -30.657 1.00 76.06 390 GLN A C 1
ATOM 3326 O O . GLN A 1 390 ? -6.782 -6.185 -29.673 1.00 76.06 390 GLN A O 1
ATOM 3331 N N . LYS A 1 391 ? -6.121 -7.298 -31.511 1.00 79.00 391 LYS A N 1
ATOM 3332 C CA . LYS A 1 391 ? -7.085 -8.404 -31.370 1.00 79.00 391 LYS A CA 1
ATOM 3333 C C . LYS A 1 391 ? -6.916 -9.178 -30.064 1.00 79.00 391 LYS A C 1
ATOM 3335 O O . LYS A 1 391 ? -7.905 -9.588 -29.474 1.00 79.00 391 LYS A O 1
ATOM 3340 N N . SER A 1 392 ? -5.677 -9.348 -29.606 1.00 73.38 392 SER A N 1
ATOM 3341 C CA . SER A 1 392 ? -5.369 -10.052 -28.353 1.00 73.38 392 SER A CA 1
ATOM 3342 C C . SER A 1 392 ? -5.688 -9.218 -27.102 1.00 73.38 392 SER A C 1
ATOM 3344 O O . SER A 1 392 ? -5.756 -9.761 -26.005 1.00 73.38 392 SER A O 1
ATOM 3346 N N . GLN A 1 393 ? -5.853 -7.899 -27.246 1.00 66.50 393 GLN A N 1
ATOM 3347 C CA . GLN A 1 393 ? -6.139 -6.963 -26.155 1.00 66.50 393 GLN A CA 1
ATOM 3348 C C . GLN A 1 393 ? -7.628 -6.620 -26.007 1.00 66.50 393 GLN A C 1
ATOM 3350 O O . GLN A 1 393 ? -7.985 -5.915 -25.061 1.00 66.50 393 GLN A O 1
ATOM 3355 N N . VAL A 1 394 ? -8.495 -7.094 -26.910 1.00 59.50 394 VAL A N 1
ATOM 3356 C CA . VAL A 1 394 ? -9.945 -6.893 -26.801 1.00 59.50 394 VAL A CA 1
ATOM 3357 C C . VAL A 1 394 ? -10.461 -7.692 -25.605 1.00 59.50 394 VAL A C 1
ATOM 3359 O O . VAL A 1 394 ? -10.522 -8.918 -25.633 1.00 59.50 394 VAL A O 1
ATOM 3362 N N . VAL A 1 395 ? -10.808 -6.985 -24.532 1.00 51.38 395 VAL A N 1
ATOM 3363 C CA . VAL A 1 395 ? -11.465 -7.562 -23.357 1.00 51.38 395 VAL A CA 1
ATOM 3364 C C . VAL A 1 395 ? -12.925 -7.831 -23.725 1.00 51.38 395 VAL A C 1
ATOM 3366 O O . VAL A 1 395 ? -13.632 -6.910 -24.128 1.00 51.38 395 VAL A O 1
ATOM 3369 N N . GLY A 1 396 ? -13.365 -9.086 -23.613 1.00 45.50 396 GLY A N 1
ATOM 3370 C CA . GLY A 1 396 ? -14.784 -9.438 -23.705 1.00 45.50 396 GLY A CA 1
ATOM 3371 C C . GLY A 1 396 ? -15.594 -8.801 -22.567 1.00 45.50 396 GLY A C 1
ATOM 3372 O O . GLY A 1 396 ? -15.119 -8.770 -21.436 1.00 45.50 396 GLY A O 1
ATOM 3373 N N . ASP A 1 397 ? -16.782 -8.291 -22.908 1.00 48.25 397 ASP A N 1
ATOM 3374 C CA . ASP A 1 397 ? -17.789 -7.611 -22.072 1.00 48.25 397 ASP A CA 1
ATOM 3375 C C . ASP A 1 397 ? -17.286 -6.503 -21.126 1.00 48.25 397 ASP A C 1
ATOM 3377 O O . ASP A 1 397 ? -16.992 -6.702 -19.948 1.00 48.25 397 ASP A O 1
ATOM 3381 N N . VAL A 1 398 ? -17.315 -5.267 -21.640 1.00 54.31 398 VAL A N 1
ATOM 3382 C CA . VAL A 1 398 ? -17.113 -4.009 -20.889 1.00 54.31 398 VAL A CA 1
ATOM 3383 C C . VAL A 1 398 ? -18.259 -3.734 -19.891 1.00 54.31 398 VAL A C 1
ATOM 3385 O O . VAL A 1 398 ? -18.156 -2.829 -19.060 1.00 54.31 398 VAL A O 1
ATOM 3388 N N . ASP A 1 399 ? -19.336 -4.524 -19.929 1.00 57.25 399 ASP A N 1
ATOM 3389 C CA . ASP A 1 399 ? -20.535 -4.315 -19.113 1.00 57.25 399 ASP A CA 1
ATOM 3390 C C . ASP A 1 399 ? -20.338 -4.659 -17.623 1.00 57.25 399 ASP A C 1
ATOM 3392 O O . ASP A 1 399 ? -20.958 -4.024 -16.763 1.00 57.25 399 ASP A O 1
ATOM 3396 N N . ASP A 1 400 ? -19.424 -5.578 -17.271 1.00 71.19 400 ASP A N 1
ATOM 3397 C CA . ASP A 1 400 ? -19.079 -5.860 -15.868 1.00 71.19 400 ASP A CA 1
ATOM 3398 C C . ASP A 1 400 ? -17.842 -5.071 -15.406 1.00 71.19 400 ASP A C 1
ATOM 3400 O O . ASP A 1 400 ? -16.712 -5.563 -15.308 1.00 71.19 400 ASP A O 1
ATOM 3404 N N . ILE A 1 401 ? -18.080 -3.807 -15.047 1.00 74.81 401 ILE A N 1
ATOM 3405 C CA . ILE A 1 401 ? -17.055 -2.918 -14.488 1.00 74.81 401 ILE A CA 1
ATOM 3406 C C . ILE A 1 401 ? -16.398 -3.478 -13.215 1.00 74.81 401 ILE A C 1
ATOM 3408 O O . ILE A 1 401 ? -15.250 -3.146 -12.907 1.00 74.81 401 ILE A O 1
ATOM 3412 N N . GLU A 1 402 ? -17.108 -4.302 -12.440 1.00 77.94 402 GLU A N 1
ATOM 3413 C CA . GLU A 1 402 ? -16.568 -4.873 -11.208 1.00 77.94 402 GLU A CA 1
ATOM 3414 C C . GLU A 1 402 ? -15.536 -5.953 -11.525 1.00 77.94 402 GLU A C 1
ATOM 3416 O O . GLU A 1 402 ? -14.463 -5.938 -10.913 1.00 77.94 402 GLU A O 1
ATOM 3421 N N . ALA A 1 403 ? -15.801 -6.802 -12.522 1.00 73.88 403 ALA A N 1
ATOM 3422 C CA . ALA A 1 403 ? -14.844 -7.777 -13.041 1.00 73.88 403 ALA A CA 1
ATOM 3423 C C . ALA A 1 403 ? -13.616 -7.097 -13.669 1.00 73.88 403 ALA A C 1
ATOM 3425 O O . ALA A 1 403 ? -12.482 -7.379 -13.271 1.00 73.88 403 ALA A O 1
ATOM 3426 N N . VAL A 1 404 ? -13.823 -6.108 -14.549 1.00 72.50 404 VAL A N 1
ATOM 3427 C CA . VAL A 1 404 ? -12.724 -5.368 -15.198 1.00 72.50 404 VAL A CA 1
ATOM 3428 C C . VAL A 1 404 ? -11.796 -4.731 -14.158 1.00 72.50 404 VAL A C 1
ATOM 3430 O O . VAL A 1 404 ? -10.573 -4.862 -14.229 1.00 72.50 404 VAL A O 1
ATOM 3433 N N . VAL A 1 405 ? -12.354 -4.066 -13.139 1.00 76.75 405 VAL A N 1
ATOM 3434 C CA . VAL A 1 405 ? -11.556 -3.436 -12.073 1.00 76.75 405 VAL A CA 1
ATOM 3435 C C . VAL A 1 405 ? -10.932 -4.473 -11.132 1.00 76.75 405 VAL A C 1
ATOM 3437 O O . VAL A 1 405 ? -9.847 -4.235 -10.583 1.00 76.75 405 VAL A O 1
ATOM 3440 N N . HIS A 1 406 ? -11.585 -5.619 -10.930 1.00 74.00 406 HIS A N 1
ATOM 3441 C CA . HIS A 1 406 ? -11.047 -6.721 -10.140 1.00 74.00 406 HIS A CA 1
ATOM 3442 C C . HIS A 1 406 ? -9.772 -7.298 -10.760 1.00 74.00 406 HIS A C 1
ATOM 3444 O O . HIS A 1 406 ? -8.840 -7.600 -10.010 1.00 74.00 406 HIS A O 1
ATOM 3450 N N . ASP A 1 407 ? -9.671 -7.365 -12.082 1.00 68.25 407 ASP A N 1
ATOM 3451 C CA . ASP A 1 407 ? -8.522 -7.980 -12.756 1.00 68.25 407 ASP A CA 1
ATOM 3452 C C . ASP A 1 407 ? -7.350 -7.015 -12.972 1.00 68.25 407 ASP A C 1
ATOM 3454 O O . ASP A 1 407 ? -6.213 -7.439 -13.195 1.00 68.25 407 ASP A O 1
ATOM 3458 N N . LEU A 1 408 ? -7.568 -5.709 -12.772 1.00 66.06 408 LEU A N 1
ATOM 3459 C CA . LEU A 1 408 ? -6.484 -4.729 -12.806 1.00 66.06 408 LEU A CA 1
ATOM 3460 C C . LEU A 1 408 ? -5.381 -5.056 -11.778 1.00 66.06 408 LEU A C 1
ATOM 3462 O O . LEU A 1 408 ? -5.661 -5.375 -10.615 1.00 66.06 408 LEU A O 1
ATOM 3466 N N . PRO A 1 409 ? -4.096 -4.904 -12.127 1.00 56.38 409 PRO A N 1
ATOM 3467 C CA . PRO A 1 409 ? -3.013 -5.033 -11.162 1.00 56.38 409 PRO A CA 1
ATOM 3468 C C . PRO A 1 409 ? -3.027 -3.836 -10.196 1.00 56.38 409 PRO A C 1
ATOM 3470 O O . PRO A 1 409 ? -2.967 -2.679 -10.608 1.00 56.38 409 PRO A O 1
ATOM 3473 N N . GLY A 1 410 ? -3.081 -4.081 -8.883 1.00 56.94 410 GLY A N 1
ATOM 3474 C CA . GLY A 1 410 ? -3.070 -2.998 -7.893 1.00 56.94 410 GLY A CA 1
ATOM 3475 C C . GLY A 1 410 ? -3.615 -3.384 -6.521 1.00 56.94 410 GLY A C 1
ATOM 3476 O O . GLY A 1 410 ? -4.132 -4.483 -6.322 1.00 56.94 410 GLY A O 1
ATOM 3477 N N . SER A 1 411 ? -3.494 -2.469 -5.553 1.00 56.53 411 SER A N 1
ATOM 3478 C CA . SER A 1 411 ? -4.023 -2.680 -4.199 1.00 56.53 411 SER A CA 1
ATOM 3479 C C . SER A 1 411 ? -5.565 -2.672 -4.195 1.00 56.53 411 SER A C 1
ATOM 3481 O O . SER A 1 411 ? -6.178 -1.998 -5.026 1.00 56.53 411 SER A O 1
ATOM 3483 N N . PRO A 1 412 ? -6.230 -3.335 -3.232 1.00 66.12 412 PRO A N 1
ATOM 3484 C CA . PRO A 1 412 ? -7.684 -3.240 -3.084 1.00 66.12 412 PRO A CA 1
ATOM 3485 C C . PRO A 1 412 ? -8.198 -1.803 -2.896 1.00 66.12 412 PRO A C 1
ATOM 3487 O O . PRO A 1 412 ? -9.305 -1.483 -3.324 1.00 66.12 412 PRO A O 1
ATOM 3490 N N . ALA A 1 413 ? -7.397 -0.919 -2.288 1.00 65.75 413 ALA A N 1
ATOM 3491 C CA . ALA A 1 413 ? -7.753 0.489 -2.115 1.00 65.75 413 ALA A CA 1
ATOM 3492 C C . ALA A 1 413 ? -7.765 1.246 -3.456 1.00 65.75 413 ALA A C 1
ATOM 3494 O O . ALA A 1 413 ? -8.705 2.000 -3.707 1.00 65.75 413 ALA A O 1
ATOM 3495 N N . ILE A 1 414 ? -6.789 0.980 -4.338 1.00 68.44 414 ILE A N 1
ATOM 3496 C CA . ILE A 1 414 ? -6.758 1.482 -5.726 1.00 68.44 414 ILE A CA 1
ATOM 3497 C C . ILE A 1 414 ? -8.030 1.038 -6.449 1.00 68.44 414 ILE A C 1
ATOM 3499 O O . ILE A 1 414 ? -8.762 1.875 -6.968 1.00 68.44 414 ILE A O 1
ATOM 3503 N N . LYS A 1 415 ? -8.323 -0.267 -6.432 1.00 78.69 415 LYS A N 1
ATOM 3504 C CA . LYS A 1 415 ? -9.488 -0.851 -7.117 1.00 78.69 415 LYS A CA 1
ATOM 3505 C C . LYS A 1 415 ? -10.804 -0.251 -6.626 1.00 78.69 415 LYS A C 1
ATOM 3507 O O . LYS A 1 415 ? -11.641 0.138 -7.434 1.00 78.69 415 LYS A O 1
ATOM 3512 N N . LYS A 1 416 ? -10.962 -0.088 -5.304 1.00 80.44 416 LYS A N 1
ATOM 3513 C CA . LYS A 1 416 ? -12.131 0.587 -4.714 1.00 80.44 416 LYS A CA 1
ATOM 3514 C C . LYS A 1 416 ? -12.258 2.019 -5.240 1.00 80.44 416 LYS A C 1
ATOM 3516 O O . LYS A 1 416 ? -13.359 2.410 -5.607 1.00 80.44 416 LYS A O 1
ATOM 3521 N N . GLY A 1 417 ? -11.157 2.773 -5.300 1.00 81.12 417 GLY A N 1
ATOM 3522 C CA . GLY A 1 417 ? -11.131 4.131 -5.850 1.00 81.12 417 GLY A CA 1
ATOM 3523 C C . GLY A 1 417 ? -11.587 4.186 -7.310 1.00 81.12 417 GLY A C 1
ATOM 3524 O O . GLY A 1 417 ? -12.529 4.911 -7.609 1.00 81.12 417 GLY A O 1
ATOM 3525 N N . ILE A 1 418 ? -10.990 3.358 -8.179 1.00 83.19 418 ILE A N 1
ATOM 3526 C CA . ILE A 1 418 ? -11.354 3.248 -9.605 1.00 83.19 418 ILE A CA 1
ATOM 3527 C C . ILE A 1 418 ? -12.853 2.964 -9.752 1.00 83.19 418 ILE A C 1
ATOM 3529 O O . ILE A 1 418 ? -13.560 3.708 -10.429 1.00 83.19 418 ILE A O 1
ATOM 3533 N N . LEU A 1 419 ? -13.351 1.932 -9.063 1.00 87.62 419 LEU A N 1
ATOM 3534 C CA . LEU A 1 419 ? -14.747 1.516 -9.166 1.00 87.62 419 LEU A CA 1
ATOM 3535 C C . LEU A 1 419 ? -15.718 2.618 -8.721 1.00 87.62 419 LEU A C 1
ATOM 3537 O O . LEU A 1 419 ? -16.748 2.824 -9.354 1.00 87.62 419 LEU A O 1
ATOM 3541 N N . GLN A 1 420 ? -15.423 3.321 -7.620 1.00 88.19 420 GLN A N 1
ATOM 3542 C CA . GLN A 1 420 ? -16.289 4.417 -7.172 1.00 88.19 420 GLN A CA 1
ATOM 3543 C C . GLN A 1 420 ? -16.247 5.610 -8.132 1.00 88.19 420 GLN A C 1
ATOM 3545 O O . GLN A 1 420 ? -17.298 6.183 -8.391 1.00 88.19 420 GLN A O 1
ATOM 3550 N N . SER A 1 421 ? -15.081 5.961 -8.685 1.00 88.88 421 SER A N 1
ATOM 3551 C CA . SER A 1 421 ? -14.972 7.042 -9.671 1.00 88.88 421 SER A CA 1
ATOM 3552 C C . SER A 1 421 ? -15.836 6.775 -10.902 1.00 88.88 421 SER A C 1
ATOM 3554 O O . SER A 1 421 ? -16.580 7.661 -11.308 1.00 88.88 421 SER A O 1
ATOM 3556 N N . VAL A 1 422 ? -15.802 5.553 -11.446 1.00 89.00 422 VAL A N 1
ATOM 3557 C CA . VAL A 1 422 ? -16.632 5.186 -12.606 1.00 89.00 422 VAL A CA 1
ATOM 3558 C C . VAL A 1 422 ? -18.122 5.248 -12.260 1.00 89.00 422 VAL A C 1
ATOM 3560 O O . VAL A 1 422 ? -18.883 5.895 -12.970 1.00 89.00 422 VAL A O 1
ATOM 3563 N N . LYS A 1 423 ? -18.537 4.687 -11.114 1.00 91.00 423 LYS A N 1
ATOM 3564 C CA . LYS A 1 423 ? -19.946 4.734 -10.673 1.00 91.00 423 LYS A CA 1
ATOM 3565 C C . LYS A 1 423 ? -20.466 6.159 -10.435 1.00 91.00 423 LYS A C 1
ATOM 3567 O O . LYS A 1 423 ? -21.639 6.419 -10.678 1.00 91.00 423 LYS A O 1
ATOM 3572 N N . ILE A 1 424 ? -19.618 7.076 -9.957 1.00 93.38 424 ILE A N 1
ATOM 3573 C CA . ILE A 1 424 ? -19.979 8.495 -9.798 1.00 93.38 424 ILE A CA 1
ATOM 3574 C C . ILE A 1 424 ? -20.237 9.134 -11.163 1.00 93.38 424 ILE A C 1
ATOM 3576 O O . ILE A 1 424 ? -21.244 9.817 -11.320 1.00 93.38 424 ILE A O 1
ATOM 3580 N N . VAL A 1 425 ? -19.357 8.903 -12.144 1.00 93.31 425 VAL A N 1
ATOM 3581 C CA . VAL A 1 425 ? -19.543 9.434 -13.502 1.00 93.31 425 VAL A CA 1
ATOM 3582 C C . VAL A 1 425 ? -20.839 8.896 -14.112 1.00 93.31 425 VAL A C 1
ATOM 3584 O O . VAL A 1 425 ? -21.632 9.687 -14.609 1.00 93.31 425 VAL A O 1
ATOM 3587 N N . ASP A 1 426 ? -21.107 7.594 -13.987 1.00 90.75 426 ASP A N 1
ATOM 3588 C CA . ASP A 1 426 ? -22.340 6.978 -14.495 1.00 90.75 426 ASP A CA 1
ATOM 3589 C C . ASP A 1 426 ? -23.607 7.625 -13.924 1.00 90.75 426 ASP A C 1
ATOM 3591 O O . ASP A 1 426 ? -24.570 7.868 -14.651 1.00 90.75 426 ASP A O 1
ATOM 3595 N N . GLU A 1 427 ? -23.634 7.893 -12.614 1.00 94.94 427 GLU A N 1
ATOM 3596 C CA . GLU A 1 427 ? -24.782 8.542 -11.979 1.00 94.94 427 GLU A CA 1
ATOM 3597 C C . GLU A 1 427 ? -24.927 9.998 -12.438 1.00 94.94 427 GLU A C 1
ATOM 3599 O O . GLU A 1 427 ? -26.040 10.428 -12.726 1.00 94.94 427 GLU A O 1
ATOM 3604 N N . LEU A 1 428 ? -23.825 10.742 -12.580 1.00 95.31 428 LEU A N 1
ATOM 3605 C CA . LEU A 1 428 ? -23.864 12.122 -13.073 1.00 95.31 428 LEU A CA 1
ATOM 3606 C C . LEU A 1 428 ? -24.364 12.208 -14.522 1.00 95.31 428 LEU A C 1
ATOM 3608 O O . LEU A 1 428 ? -25.181 13.073 -14.821 1.00 95.31 428 LEU A O 1
ATOM 3612 N N . VAL A 1 429 ? -23.944 11.296 -15.405 1.00 94.00 429 VAL A N 1
ATOM 3613 C CA . VAL A 1 429 ? -24.444 11.228 -16.792 1.00 94.00 429 VAL A CA 1
ATOM 3614 C C . VAL A 1 429 ? -25.948 10.960 -16.816 1.00 94.00 429 VAL A C 1
ATOM 3616 O O . VAL A 1 429 ? -26.685 11.638 -17.528 1.00 94.00 429 VAL A O 1
ATOM 3619 N N . LYS A 1 430 ? -26.429 10.036 -15.974 1.00 93.88 430 LYS A N 1
ATOM 3620 C CA . LYS A 1 430 ? -27.868 9.760 -15.831 1.00 93.88 430 LYS A CA 1
ATOM 3621 C C . LYS A 1 430 ? -28.650 10.974 -15.333 1.00 93.88 430 LYS A C 1
ATOM 3623 O O . LYS A 1 430 ? -29.730 11.238 -15.847 1.00 93.88 430 LYS A O 1
ATOM 3628 N N . VAL A 1 431 ? -28.112 11.711 -14.358 1.00 95.00 431 VAL A N 1
ATOM 3629 C CA . VAL A 1 431 ? -28.734 12.938 -13.830 1.00 95.00 431 VAL A CA 1
ATOM 3630 C C . VAL A 1 431 ? -28.822 14.024 -14.904 1.00 95.00 431 VAL A C 1
ATOM 3632 O O . VAL A 1 431 ? -29.835 14.711 -14.988 1.00 95.00 431 VAL A O 1
ATOM 3635 N N . MET A 1 432 ? -27.773 14.184 -15.715 1.00 94.12 432 MET A N 1
ATOM 3636 C CA . MET A 1 432 ? -27.705 15.225 -16.746 1.00 94.12 432 MET A CA 1
ATOM 3637 C C . MET A 1 432 ? -28.457 14.864 -18.036 1.00 94.12 432 MET A C 1
ATOM 3639 O O . MET A 1 432 ? -28.763 15.758 -18.819 1.00 94.12 432 MET A O 1
ATOM 3643 N N . GLY A 1 433 ? -28.760 13.581 -18.264 1.00 92.00 433 GLY A N 1
ATOM 3644 C CA . GLY A 1 433 ? -29.492 13.102 -19.442 1.00 92.00 433 GLY A CA 1
ATOM 3645 C C . GLY A 1 433 ? -28.670 13.042 -20.737 1.00 92.00 433 GLY A C 1
ATOM 3646 O O . GLY A 1 433 ? -29.241 12.805 -21.797 1.00 92.00 433 GLY A O 1
ATOM 3647 N N . GLY A 1 434 ? -27.350 13.242 -20.670 1.00 90.38 434 GLY A N 1
ATOM 3648 C CA . GLY A 1 434 ? -26.455 13.238 -21.828 1.00 90.38 434 GLY A CA 1
ATOM 3649 C C . GLY A 1 434 ? -24.979 13.125 -21.441 1.00 90.38 434 GLY A C 1
ATOM 3650 O O . GLY A 1 434 ? -24.609 13.329 -20.280 1.00 90.38 434 GLY A O 1
ATOM 3651 N N . ASN A 1 435 ? -24.139 12.781 -22.421 1.00 91.75 435 ASN A N 1
ATOM 3652 C CA . ASN A 1 435 ? -22.695 12.648 -22.230 1.00 91.75 435 ASN A CA 1
ATOM 3653 C C . ASN A 1 435 ? -22.032 14.022 -22.002 1.00 91.75 435 ASN A C 1
ATOM 3655 O O . ASN A 1 435 ? -22.463 15.016 -22.587 1.00 91.75 435 ASN A O 1
ATOM 3659 N N . PRO A 1 436 ? -20.984 14.105 -21.164 1.00 94.62 436 PRO A N 1
ATOM 3660 C CA . PRO A 1 436 ? -20.258 15.347 -20.933 1.00 94.62 436 PRO A CA 1
ATOM 3661 C C . PRO A 1 436 ? -19.232 15.607 -22.042 1.00 94.62 436 PRO A C 1
ATOM 3663 O O . PRO A 1 436 ? -18.573 14.679 -22.495 1.00 94.62 436 PRO A O 1
ATOM 3666 N N . ASP A 1 437 ? -18.969 16.875 -22.367 1.00 93.12 437 ASP A N 1
ATOM 3667 C CA . ASP A 1 437 ? -17.890 17.228 -23.309 1.00 93.12 437 ASP A CA 1
ATOM 3668 C C . ASP A 1 437 ? -16.503 16.798 -22.797 1.00 93.12 437 ASP A C 1
ATOM 3670 O O . ASP A 1 437 ? -15.613 16.406 -23.552 1.00 93.12 437 ASP A O 1
ATOM 3674 N N . ASN A 1 438 ? -16.280 16.937 -21.485 1.00 94.50 438 ASN A N 1
ATOM 3675 C CA . ASN A 1 438 ? -14.995 16.666 -20.852 1.00 94.50 438 ASN A CA 1
ATOM 3676 C C . ASN A 1 438 ? -15.188 15.994 -19.489 1.00 94.50 438 ASN A C 1
ATOM 3678 O O . ASN A 1 438 ? -15.984 16.453 -18.669 1.00 94.50 438 ASN A O 1
ATOM 3682 N N . ILE A 1 439 ? -14.371 14.982 -19.200 1.00 95.25 439 ILE A N 1
ATOM 3683 C CA . ILE A 1 439 ? -14.254 14.373 -17.871 1.00 95.25 439 ILE A CA 1
ATOM 3684 C C . ILE A 1 439 ? -12.848 14.650 -17.355 1.00 95.25 439 ILE A C 1
ATOM 3686 O O . ILE A 1 439 ? -11.876 14.109 -17.879 1.00 95.25 439 ILE A O 1
ATOM 3690 N N . VAL A 1 440 ? -12.721 15.490 -16.324 1.00 93.75 440 VAL A N 1
ATOM 3691 C CA . VAL A 1 440 ? -11.413 15.845 -15.753 1.00 93.75 440 VAL A CA 1
ATOM 3692 C C . VAL A 1 440 ? -11.136 15.044 -14.494 1.00 93.75 440 VAL A C 1
ATOM 3694 O O . VAL A 1 440 ? -11.877 15.118 -13.517 1.00 93.75 440 VAL A O 1
ATOM 3697 N N . ILE A 1 441 ? -10.036 14.298 -14.511 1.00 89.94 441 ILE A N 1
ATOM 3698 C CA . ILE A 1 441 ? -9.660 13.374 -13.449 1.00 89.94 441 ILE A CA 1
ATOM 3699 C C . ILE A 1 441 ? -8.347 13.838 -12.829 1.00 89.94 441 ILE A C 1
ATOM 3701 O O . ILE A 1 441 ? -7.323 13.990 -13.501 1.00 89.94 441 ILE A O 1
ATOM 3705 N N . GLU A 1 442 ? -8.372 13.988 -11.511 1.00 86.44 442 GLU A N 1
ATOM 3706 C CA . GLU A 1 442 ? -7.190 14.150 -10.678 1.00 86.44 442 GLU A CA 1
ATOM 3707 C C . GLU A 1 442 ? -7.219 13.073 -9.598 1.00 86.44 442 GLU A C 1
ATOM 3709 O O . GLU A 1 442 ? -8.229 12.876 -8.924 1.00 86.44 442 GLU A O 1
ATOM 3714 N N . MET A 1 443 ? -6.103 12.373 -9.418 1.00 70.44 443 MET A N 1
ATOM 3715 C CA . MET A 1 443 ? -5.953 11.434 -8.313 1.00 70.44 443 MET A CA 1
ATOM 3716 C C . MET A 1 443 ? -4.960 11.990 -7.306 1.00 70.44 443 MET A C 1
ATOM 3718 O O . MET A 1 443 ? -3.785 12.220 -7.619 1.00 70.44 443 MET A O 1
ATOM 3722 N N . ALA A 1 444 ? -5.427 12.140 -6.067 1.00 57.84 444 ALA A N 1
ATOM 3723 C CA . ALA A 1 444 ? -4.629 12.647 -4.966 1.00 57.84 444 ALA A CA 1
ATOM 3724 C C . ALA A 1 444 ? -3.316 11.861 -4.803 1.00 57.84 444 ALA A C 1
ATOM 3726 O O . ALA A 1 444 ? -3.201 10.669 -5.112 1.00 57.84 444 ALA A O 1
ATOM 3727 N N . ARG A 1 445 ? -2.280 12.518 -4.266 1.00 51.94 445 ARG A N 1
ATOM 3728 C CA . ARG A 1 445 ? -1.029 11.869 -3.840 1.00 51.94 445 ARG A CA 1
ATOM 3729 C C . ARG A 1 445 ? -1.226 10.979 -2.606 1.00 51.94 445 ARG A C 1
ATOM 3731 O O . ARG A 1 445 ? -0.474 11.101 -1.646 1.00 51.94 445 ARG A O 1
ATOM 3738 N N . GLU A 1 446 ? -2.155 10.034 -2.632 1.00 40.03 446 GLU A N 1
ATOM 3739 C CA . GLU A 1 446 ? -2.036 8.899 -1.729 1.00 40.03 446 GLU A CA 1
ATOM 3740 C C . GLU A 1 446 ? -0.914 8.013 -2.255 1.00 40.03 446 GLU A C 1
ATOM 3742 O O . GLU A 1 446 ? -0.980 7.439 -3.341 1.00 40.03 446 GLU A O 1
ATOM 3747 N N . ASN A 1 447 ? 0.180 7.975 -1.499 1.00 37.44 447 ASN A N 1
ATOM 3748 C CA . ASN A 1 447 ? 1.300 7.080 -1.741 1.00 37.44 447 ASN A CA 1
ATOM 3749 C C . ASN A 1 447 ? 0.853 5.642 -1.469 1.00 37.44 447 ASN A C 1
ATOM 3751 O O . ASN A 1 447 ? 1.225 5.045 -0.464 1.00 37.44 447 ASN A O 1
ATOM 3755 N N . GLN A 1 448 ? 0.047 5.088 -2.371 1.00 35.06 448 GLN A N 1
ATOM 3756 C CA . GLN A 1 448 ? -0.398 3.702 -2.347 1.00 35.06 448 GLN A CA 1
ATOM 3757 C C . GLN A 1 448 ? 0.696 2.780 -2.894 1.00 35.06 448 GLN A C 1
ATOM 3759 O O . GLN A 1 448 ? 0.489 2.018 -3.834 1.00 35.06 448 GLN A O 1
ATOM 3764 N N . THR A 1 449 ? 1.891 2.852 -2.307 1.00 32.50 449 THR A N 1
ATOM 3765 C CA . THR A 1 449 ? 2.874 1.781 -2.445 1.00 32.50 449 THR A CA 1
ATOM 3766 C C . THR A 1 449 ? 2.938 1.013 -1.136 1.00 32.50 449 THR A C 1
ATOM 3768 O O . THR A 1 449 ? 3.156 1.568 -0.057 1.00 32.50 449 THR A O 1
ATOM 3771 N N . THR A 1 450 ? 2.805 -0.307 -1.246 1.00 36.06 450 THR A N 1
ATOM 3772 C CA . THR A 1 450 ? 3.148 -1.271 -0.193 1.00 36.06 450 THR A CA 1
ATOM 3773 C C . THR A 1 450 ? 4.568 -1.055 0.333 1.00 36.06 450 THR A C 1
ATOM 3775 O O . THR A 1 450 ? 4.836 -1.395 1.476 1.00 36.06 450 THR A O 1
ATOM 3778 N N . ASN A 1 451 ? 5.451 -0.418 -0.448 1.00 33.41 451 ASN A N 1
ATOM 3779 C CA . ASN A 1 451 ? 6.792 -0.011 -0.031 1.00 33.41 451 ASN A CA 1
ATOM 3780 C C . ASN A 1 451 ? 6.805 1.106 1.018 1.00 33.41 451 ASN A C 1
ATOM 3782 O O . ASN A 1 451 ? 7.673 1.060 1.879 1.00 33.41 451 ASN A O 1
ATOM 3786 N N . ARG A 1 452 ? 5.868 2.070 1.010 1.00 37.09 452 ARG A N 1
ATOM 3787 C CA . ARG A 1 452 ? 5.774 3.078 2.085 1.00 37.09 452 ARG A CA 1
ATOM 3788 C C . ARG A 1 452 ? 5.017 2.540 3.296 1.00 37.09 452 ARG A C 1
ATOM 3790 O O . ARG A 1 452 ? 5.407 2.844 4.410 1.00 37.09 452 ARG A O 1
ATOM 3797 N N . GLY A 1 453 ? 4.038 1.654 3.091 1.00 37.06 453 GLY A N 1
ATOM 3798 C CA . GLY A 1 453 ? 3.481 0.826 4.169 1.00 37.06 453 GLY A CA 1
ATOM 3799 C C . GLY A 1 453 ? 4.568 -0.020 4.838 1.00 37.06 453 GLY A C 1
ATOM 3800 O O . GLY A 1 453 ? 4.658 -0.023 6.055 1.00 37.06 453 GLY A O 1
ATOM 3801 N N . ARG A 1 454 ? 5.479 -0.615 4.052 1.00 35.19 454 ARG A N 1
ATOM 3802 C CA . ARG A 1 454 ? 6.712 -1.267 4.522 1.00 35.19 454 ARG A CA 1
ATOM 3803 C C . ARG A 1 454 ? 7.760 -0.299 5.059 1.00 35.19 454 ARG A C 1
ATOM 3805 O O . ARG A 1 454 ? 8.518 -0.732 5.899 1.00 35.19 454 ARG A O 1
ATOM 3812 N N . SER A 1 455 ? 7.839 0.961 4.627 1.00 39.41 455 SER A N 1
ATOM 3813 C CA . SER A 1 455 ? 8.789 1.953 5.173 1.00 39.41 455 SER A CA 1
ATOM 3814 C C . SER A 1 455 ? 8.247 2.698 6.398 1.00 39.41 455 SER A C 1
ATOM 3816 O O . SER A 1 455 ? 8.997 3.408 7.056 1.00 39.41 455 SER A O 1
ATOM 3818 N N . GLN A 1 456 ? 6.940 2.608 6.650 1.00 41.25 456 GLN A N 1
ATOM 3819 C CA . GLN A 1 456 ? 6.281 2.993 7.895 1.00 41.25 456 GLN A CA 1
ATOM 3820 C C . GLN A 1 456 ? 6.204 1.791 8.850 1.00 41.25 456 GLN A C 1
ATOM 3822 O O . GLN A 1 456 ? 6.297 1.985 10.055 1.00 41.25 456 GLN A O 1
ATOM 3827 N N . SER A 1 457 ? 6.088 0.555 8.333 1.00 36.94 457 SER A N 1
ATOM 3828 C CA . SER A 1 457 ? 6.101 -0.683 9.132 1.00 36.94 457 SER A CA 1
ATOM 3829 C C . SER A 1 457 ? 7.511 -1.205 9.425 1.00 36.94 457 SER A C 1
ATOM 3831 O O . SER A 1 457 ? 7.712 -1.872 10.435 1.00 36.94 457 SER A O 1
ATOM 3833 N N . GLN A 1 458 ? 8.502 -0.928 8.571 1.00 47.62 458 GLN A N 1
ATOM 3834 C CA . GLN A 1 458 ? 9.912 -1.005 8.935 1.00 47.62 458 GLN A CA 1
ATOM 3835 C C . GLN A 1 458 ? 10.233 0.282 9.666 1.00 47.62 458 GLN A C 1
ATOM 3837 O O . GLN A 1 458 ? 10.288 1.358 9.078 1.00 47.62 458 GLN A O 1
ATOM 3842 N N . GLN A 1 459 ? 10.429 0.130 10.965 1.00 59.19 459 GLN A N 1
ATOM 3843 C CA . GLN A 1 459 ? 10.998 1.128 11.847 1.00 59.19 459 GLN A CA 1
ATOM 3844 C C . GLN A 1 459 ? 12.151 1.862 11.136 1.00 59.19 459 GLN A C 1
ATOM 3846 O O . GLN A 1 459 ? 13.150 1.221 10.796 1.00 59.19 459 GLN A O 1
ATOM 3851 N N . ARG A 1 460 ? 12.007 3.180 10.879 1.00 70.44 460 ARG A N 1
ATOM 3852 C CA . ARG A 1 460 ? 13.073 4.058 10.335 1.00 70.44 460 ARG A CA 1
ATOM 3853 C C . ARG A 1 460 ? 14.399 3.775 11.049 1.00 70.44 460 ARG A C 1
ATOM 3855 O O . ARG A 1 460 ? 15.438 3.682 10.399 1.00 70.44 460 ARG A O 1
ATOM 3862 N N . LEU A 1 461 ? 14.307 3.515 12.353 1.00 79.88 461 LEU A N 1
ATOM 3863 C CA . LEU A 1 461 ? 15.396 3.116 13.231 1.00 79.88 461 LEU A CA 1
ATOM 3864 C C . LEU A 1 461 ? 16.144 1.863 12.753 1.00 79.88 461 LEU A C 1
ATOM 3866 O O . LEU A 1 461 ? 17.361 1.893 12.673 1.00 79.88 461 LEU A O 1
ATOM 3870 N N . LYS A 1 462 ? 15.458 0.783 12.358 1.00 78.25 462 LYS A N 1
ATOM 3871 C CA . LYS A 1 462 ? 16.112 -0.472 11.939 1.00 78.25 462 LYS A CA 1
ATOM 3872 C C . LYS A 1 462 ? 16.906 -0.308 10.642 1.00 78.25 462 LYS A C 1
ATOM 3874 O O . LYS A 1 462 ? 17.999 -0.851 10.503 1.00 78.25 462 LYS A O 1
ATOM 3879 N N . LYS A 1 463 ? 16.358 0.439 9.676 1.00 78.12 463 LYS A N 1
ATOM 3880 C CA . LYS A 1 463 ? 17.070 0.745 8.425 1.00 78.12 463 LYS A CA 1
ATOM 3881 C C . LYS A 1 463 ? 18.302 1.601 8.713 1.00 78.12 463 LYS A C 1
ATOM 3883 O O . LYS A 1 463 ? 19.372 1.321 8.175 1.00 78.12 463 LYS A O 1
ATOM 3888 N N . LEU A 1 464 ? 18.131 2.614 9.558 1.00 84.44 464 LEU A N 1
ATOM 3889 C CA . LEU A 1 464 ? 19.199 3.507 9.973 1.00 84.44 464 LEU A CA 1
ATOM 3890 C C . LEU A 1 464 ? 20.308 2.729 10.698 1.00 84.44 464 LEU A C 1
ATOM 3892 O O . LEU A 1 464 ? 21.442 2.796 10.251 1.00 84.44 464 LEU A O 1
ATOM 3896 N N . GLN A 1 465 ? 19.975 1.895 11.690 1.00 83.75 465 GLN A N 1
ATOM 3897 C CA . GLN A 1 465 ? 20.908 1.024 12.423 1.00 83.75 465 GLN A CA 1
ATOM 3898 C C . GLN A 1 465 ? 21.735 0.126 11.497 1.00 83.75 465 GLN A C 1
ATOM 3900 O O . GLN A 1 465 ? 22.955 0.082 11.616 1.00 83.75 465 GLN A O 1
ATOM 3905 N N . ASN A 1 466 ? 21.094 -0.561 10.545 1.00 84.44 466 ASN A N 1
ATOM 3906 C CA . ASN A 1 466 ? 21.812 -1.406 9.587 1.00 84.44 466 ASN A CA 1
ATOM 3907 C C . ASN A 1 466 ? 22.775 -0.588 8.710 1.00 84.44 466 ASN A C 1
ATOM 3909 O O . ASN A 1 466 ? 23.894 -1.022 8.460 1.00 84.44 466 ASN A O 1
ATOM 3913 N N . SER A 1 467 ? 22.340 0.591 8.259 1.00 86.19 467 SER A N 1
ATOM 3914 C CA . SER A 1 467 ? 23.117 1.440 7.345 1.00 86.19 467 SER A CA 1
ATOM 3915 C C . SER A 1 467 ? 24.278 2.149 8.063 1.00 86.19 467 SER A C 1
ATOM 3917 O O . SER A 1 467 ? 25.363 2.281 7.509 1.00 86.19 467 SER A O 1
ATOM 3919 N N . LEU A 1 468 ? 24.082 2.568 9.317 1.00 88.88 468 LEU A N 1
ATOM 3920 C CA . LEU A 1 468 ? 25.126 3.127 10.187 1.00 88.88 468 LEU A CA 1
ATOM 3921 C C . LEU A 1 468 ? 26.164 2.066 10.564 1.00 88.88 468 LEU A C 1
ATOM 3923 O O . LEU A 1 468 ? 27.360 2.342 10.504 1.00 88.88 468 LEU A O 1
ATOM 3927 N N . LYS A 1 469 ? 25.722 0.832 10.851 1.00 87.62 469 LYS A N 1
ATOM 3928 C CA . LYS A 1 469 ? 26.623 -0.302 11.092 1.00 87.62 469 LYS A CA 1
ATOM 3929 C C . LYS A 1 469 ? 27.511 -0.590 9.880 1.00 87.62 469 LYS A C 1
ATOM 3931 O O . LYS A 1 469 ? 28.706 -0.789 10.054 1.00 87.62 469 LYS A O 1
ATOM 3936 N N . GLU A 1 470 ? 26.948 -0.563 8.672 1.00 87.44 470 GLU A N 1
ATOM 3937 C CA . GLU A 1 470 ? 27.709 -0.724 7.423 1.00 87.44 470 GLU A CA 1
ATOM 3938 C C . GLU A 1 470 ? 28.680 0.443 7.175 1.00 87.44 470 GLU A C 1
ATOM 3940 O O . GLU A 1 470 ? 29.776 0.251 6.654 1.00 87.44 470 GLU A O 1
ATOM 3945 N N . LEU A 1 471 ? 28.308 1.666 7.573 1.00 88.19 471 LEU A N 1
ATOM 3946 C CA . LEU A 1 471 ? 29.204 2.825 7.523 1.00 88.19 471 LEU A CA 1
ATOM 3947 C C . LEU A 1 471 ? 30.354 2.727 8.549 1.00 88.19 471 LEU A C 1
ATOM 3949 O O . LEU A 1 471 ? 31.395 3.356 8.347 1.00 88.19 471 LEU A O 1
ATOM 3953 N N . GLY A 1 472 ? 30.161 1.958 9.627 1.00 86.75 472 GLY A N 1
ATOM 3954 C CA . GLY A 1 472 ? 31.043 1.911 10.795 1.00 86.75 472 GLY A CA 1
ATOM 3955 C C . GLY A 1 472 ? 30.827 3.074 11.769 1.00 86.75 472 GLY A C 1
ATOM 3956 O O . GLY A 1 472 ? 31.759 3.449 12.469 1.00 86.75 472 GLY A O 1
ATOM 3957 N N . SER A 1 473 ? 29.632 3.675 11.784 1.00 88.00 473 SER A N 1
ATOM 3958 C CA . SER A 1 473 ? 29.283 4.799 12.661 1.00 88.00 473 SER A CA 1
ATOM 3959 C C . SER A 1 473 ? 28.382 4.362 13.814 1.00 88.00 473 SER A C 1
ATOM 3961 O O . SER A 1 473 ? 27.426 3.607 13.615 1.00 88.00 473 SER A O 1
ATOM 3963 N N . ASN A 1 474 ? 28.667 4.888 15.005 1.00 86.81 474 ASN A N 1
ATOM 3964 C CA . ASN A 1 474 ? 27.926 4.639 16.239 1.00 86.81 474 ASN A CA 1
ATOM 3965 C C . ASN A 1 474 ? 27.136 5.876 16.724 1.00 86.81 474 ASN A C 1
ATOM 3967 O O . ASN A 1 474 ? 26.605 5.881 17.832 1.00 86.81 474 ASN A O 1
ATOM 3971 N N . ILE A 1 475 ? 26.962 6.880 15.851 1.00 87.50 475 ILE A N 1
ATOM 3972 C CA . ILE A 1 475 ? 26.293 8.161 16.145 1.00 87.50 475 ILE A CA 1
ATOM 3973 C C . ILE A 1 475 ? 24.895 8.015 16.774 1.00 87.50 475 ILE A C 1
ATOM 3975 O O . ILE A 1 475 ? 24.474 8.859 17.545 1.00 87.50 475 ILE A O 1
ATOM 3979 N N . LEU A 1 476 ? 24.171 6.925 16.494 1.00 84.44 476 LEU A N 1
ATOM 3980 C CA . LEU A 1 476 ? 22.854 6.647 17.092 1.00 84.44 476 LEU A CA 1
ATOM 3981 C C . LEU A 1 476 ? 22.896 6.417 18.614 1.00 84.44 476 LEU A C 1
ATOM 3983 O O . LEU A 1 476 ? 21.873 6.593 19.273 1.00 84.44 476 LEU A O 1
ATOM 3987 N N . ASN A 1 477 ? 24.033 5.951 19.135 1.00 80.31 477 ASN A N 1
ATOM 3988 C CA . ASN A 1 477 ? 24.248 5.681 20.556 1.00 80.31 477 ASN A CA 1
ATOM 3989 C C . ASN A 1 477 ? 25.056 6.795 21.239 1.00 80.31 477 ASN A C 1
ATOM 3991 O O . ASN A 1 477 ? 24.950 6.947 22.451 1.00 80.31 477 ASN A O 1
ATOM 3995 N N . GLU A 1 478 ? 25.864 7.529 20.471 1.00 82.44 478 GLU A N 1
ATOM 3996 C CA . GLU A 1 478 ? 26.743 8.601 20.960 1.00 82.44 478 GLU A CA 1
ATOM 3997 C C . GLU A 1 478 ? 26.031 9.958 21.003 1.00 82.44 478 GLU A C 1
ATOM 3999 O O . GLU A 1 478 ? 26.128 10.656 22.004 1.00 82.44 478 GLU A O 1
ATOM 4004 N N . GLU A 1 479 ? 25.250 10.288 19.970 1.00 82.81 479 GLU A N 1
ATOM 4005 C CA . GLU A 1 479 ? 24.609 11.595 19.804 1.00 82.81 479 GLU A CA 1
ATOM 4006 C C . GLU A 1 479 ? 23.080 11.455 19.832 1.00 82.81 479 GLU A C 1
ATOM 4008 O O . GLU A 1 479 ? 22.456 10.849 18.945 1.00 82.81 479 GLU A O 1
ATOM 4013 N N . LYS A 1 480 ? 22.445 12.038 20.855 1.00 84.94 480 LYS A N 1
ATOM 4014 C CA . LYS A 1 480 ? 20.983 12.125 20.989 1.00 84.94 480 LYS A CA 1
ATOM 4015 C C . LYS A 1 480 ? 20.574 13.521 21.474 1.00 84.94 480 LYS A C 1
ATOM 4017 O O . LYS A 1 480 ? 21.287 14.084 22.297 1.00 84.94 480 LYS A O 1
ATOM 4022 N N . PRO A 1 481 ? 19.419 14.051 21.033 1.00 83.38 481 PRO A N 1
ATOM 4023 C CA . PRO A 1 481 ? 18.890 15.288 21.590 1.00 83.38 481 PRO A CA 1
ATOM 4024 C C . PRO A 1 481 ? 18.677 15.190 23.104 1.00 83.38 481 PRO A C 1
ATOM 4026 O O . PRO A 1 481 ? 18.187 14.174 23.601 1.00 83.38 481 PRO A O 1
ATOM 4029 N N . SER A 1 482 ? 18.947 16.280 23.811 1.00 82.88 482 SER A N 1
ATOM 4030 C CA . SER A 1 482 ? 18.794 16.458 25.260 1.00 82.88 482 SER A CA 1
ATOM 4031 C C . SER A 1 482 ? 17.395 16.128 25.797 1.00 82.88 482 SER A C 1
ATOM 4033 O O . SER A 1 482 ? 17.262 15.667 26.929 1.00 82.88 482 SER A O 1
ATOM 4035 N N . TYR A 1 483 ? 16.343 16.283 24.986 1.00 79.06 483 TYR A N 1
ATOM 4036 C CA . TYR A 1 483 ? 14.973 15.899 25.357 1.00 79.06 483 TYR A CA 1
ATOM 4037 C C . TYR A 1 483 ? 14.711 14.378 25.317 1.00 79.06 483 TYR A C 1
ATOM 4039 O O . TYR A 1 483 ? 13.606 13.940 25.643 1.00 79.06 483 TYR A O 1
ATOM 4047 N N . ILE A 1 484 ? 15.683 13.560 24.893 1.00 78.00 484 ILE A N 1
ATOM 4048 C CA . ILE A 1 484 ? 15.586 12.094 24.850 1.00 78.00 484 ILE A CA 1
ATOM 4049 C C . ILE A 1 484 ? 16.378 11.484 26.016 1.00 78.00 484 ILE A C 1
ATOM 4051 O O . ILE A 1 484 ? 17.594 11.302 25.946 1.00 78.00 484 ILE A O 1
ATOM 4055 N N . GLU A 1 485 ? 15.668 11.083 27.072 1.00 69.94 485 GLU A N 1
ATOM 4056 C CA . GLU A 1 485 ? 16.278 10.544 28.298 1.00 69.94 485 GLU A CA 1
ATOM 4057 C C . GLU A 1 485 ? 17.009 9.210 28.073 1.00 69.94 485 GLU A C 1
ATOM 4059 O O . GLU A 1 485 ? 18.173 9.081 28.447 1.00 69.94 485 GLU A O 1
ATOM 4064 N N . ASP A 1 486 ? 16.388 8.247 27.384 1.00 73.44 486 ASP A N 1
ATOM 4065 C CA . ASP A 1 486 ? 16.934 6.890 27.226 1.00 73.44 486 ASP A CA 1
ATOM 4066 C C . ASP A 1 486 ? 17.589 6.673 25.850 1.00 73.44 486 ASP A C 1
ATOM 4068 O O . ASP A 1 486 ? 18.799 6.845 25.684 1.00 73.44 486 ASP A O 1
ATOM 4072 N N . LYS A 1 487 ? 16.792 6.287 24.845 1.00 78.06 487 LYS A N 1
ATOM 4073 C CA . LYS A 1 487 ? 17.253 5.874 23.511 1.00 78.06 487 LYS A CA 1
ATOM 4074 C C . LYS A 1 487 ? 16.397 6.463 22.396 1.00 78.06 487 LYS A C 1
ATOM 4076 O O . LYS A 1 487 ? 15.205 6.719 22.563 1.00 78.06 487 LYS A O 1
ATOM 4081 N N . VAL A 1 488 ? 16.987 6.598 21.210 1.00 77.62 488 VAL A N 1
ATOM 4082 C CA . VAL A 1 488 ? 16.278 7.076 20.018 1.00 77.62 488 VAL A CA 1
ATOM 4083 C C . VAL A 1 488 ? 15.248 6.043 19.556 1.00 77.62 488 VAL A C 1
ATOM 4085 O O . VAL A 1 488 ? 15.565 5.025 18.944 1.00 77.62 488 VAL A O 1
ATOM 4088 N N . GLU A 1 489 ? 13.978 6.314 19.836 1.00 74.12 489 GLU A N 1
ATOM 4089 C CA . GLU A 1 489 ? 12.846 5.544 19.311 1.00 74.12 489 GLU A CA 1
ATOM 4090 C C . GLU A 1 489 ? 12.344 6.013 17.931 1.00 74.12 489 GLU A C 1
ATOM 4092 O O . GLU A 1 489 ? 12.657 7.094 17.432 1.00 74.12 489 GLU A O 1
ATOM 4097 N N . ASN A 1 490 ? 11.495 5.196 17.297 1.00 72.06 490 ASN A N 1
ATOM 4098 C CA . ASN A 1 490 ? 10.925 5.506 15.979 1.00 72.06 490 ASN A CA 1
ATOM 4099 C C . ASN A 1 490 ? 9.980 6.712 15.962 1.00 72.06 490 ASN A C 1
ATOM 4101 O O . ASN A 1 490 ? 9.799 7.307 14.901 1.00 72.06 490 ASN A O 1
ATOM 4105 N N . SER A 1 491 ? 9.349 7.035 17.093 1.00 70.06 491 SER A N 1
ATOM 4106 C CA . SER A 1 491 ? 8.513 8.227 17.264 1.00 70.06 491 SER A CA 1
ATOM 4107 C C . SER A 1 491 ? 9.329 9.501 17.039 1.00 70.06 491 SER A C 1
ATOM 4109 O O . SER A 1 491 ? 8.898 10.360 16.276 1.00 70.06 491 SER A O 1
ATOM 4111 N N . HIS A 1 492 ? 10.538 9.578 17.602 1.00 76.81 492 HIS A N 1
ATOM 4112 C CA . HIS A 1 492 ? 11.439 10.724 17.446 1.00 76.81 492 HIS A CA 1
ATOM 4113 C C . HIS A 1 492 ? 11.876 10.911 15.989 1.00 76.81 492 HIS A C 1
ATOM 4115 O O . HIS A 1 492 ? 11.846 12.016 15.452 1.00 76.81 492 HIS A O 1
ATOM 4121 N N . LEU A 1 493 ? 12.175 9.808 15.295 1.00 77.81 493 LEU A N 1
ATOM 4122 C CA . LEU A 1 493 ? 12.570 9.816 13.882 1.00 77.81 493 LEU A CA 1
ATOM 4123 C C . LEU A 1 493 ? 11.438 10.208 12.917 1.00 77.81 493 LEU A C 1
ATOM 4125 O O . LEU A 1 493 ? 11.643 10.134 11.705 1.00 77.81 493 LEU A O 1
ATOM 4129 N N . GLN A 1 494 ? 10.244 10.580 13.397 1.00 71.31 494 GLN A N 1
ATOM 4130 C CA . GLN A 1 494 ? 9.217 11.226 12.570 1.00 71.31 494 GLN A CA 1
ATOM 4131 C C . GLN A 1 494 ? 9.572 12.679 12.240 1.00 71.31 494 GLN A C 1
ATOM 4133 O O . GLN A 1 494 ? 9.145 13.162 11.191 1.00 71.31 494 GLN A O 1
ATOM 4138 N N . ASN A 1 495 ? 10.376 13.338 13.082 1.00 80.00 495 ASN A N 1
ATOM 4139 C CA . ASN A 1 495 ? 10.940 14.647 12.781 1.00 80.00 495 ASN A CA 1
ATOM 4140 C C . ASN A 1 495 ? 11.942 14.513 11.620 1.00 80.00 495 ASN A C 1
ATOM 4142 O O . ASN A 1 495 ? 12.901 13.738 11.683 1.00 80.00 495 ASN A O 1
ATOM 4146 N N . ASP A 1 496 ? 11.696 15.248 10.536 1.00 82.12 496 ASP A N 1
ATOM 4147 C CA . ASP A 1 496 ? 12.510 15.166 9.328 1.00 82.12 496 ASP A CA 1
ATOM 4148 C C . ASP A 1 496 ? 13.921 15.745 9.519 1.00 82.12 496 ASP A C 1
ATOM 4150 O O . ASP A 1 496 ? 14.843 15.197 8.923 1.00 82.12 496 ASP A O 1
ATOM 4154 N N . GLN A 1 497 ? 14.124 16.771 10.355 1.00 89.06 497 GLN A N 1
ATOM 4155 C CA . GLN A 1 497 ? 15.461 17.314 10.647 1.00 89.06 497 GLN A CA 1
ATOM 4156 C C . GLN A 1 497 ? 16.310 16.281 11.392 1.00 89.06 497 GLN A C 1
ATOM 4158 O O . GLN A 1 497 ? 17.402 15.950 10.940 1.00 89.06 497 GLN A O 1
ATOM 4163 N N . LEU A 1 498 ? 15.766 15.675 12.454 1.00 88.50 498 LEU A N 1
ATOM 4164 C CA . LEU A 1 498 ? 16.462 14.629 13.214 1.00 88.50 498 LEU A CA 1
ATOM 4165 C C . LEU A 1 498 ? 16.763 13.399 12.346 1.00 88.50 498 LEU A C 1
ATOM 4167 O O . LEU A 1 498 ? 17.835 12.802 12.420 1.00 88.50 498 LEU A O 1
ATOM 4171 N N . PHE A 1 499 ? 15.831 13.013 11.473 1.00 89.19 499 PHE A N 1
ATOM 4172 C CA . PHE A 1 499 ? 16.079 11.911 10.550 1.00 89.19 499 PHE A CA 1
ATOM 4173 C C . PHE A 1 499 ? 17.153 12.256 9.505 1.00 89.19 499 PHE A C 1
ATOM 4175 O O . PHE A 1 499 ? 17.987 11.405 9.193 1.00 89.19 499 PHE A O 1
ATOM 4182 N N . LEU A 1 500 ? 17.146 13.484 8.969 1.00 92.25 500 LEU A N 1
ATOM 4183 C CA . LEU A 1 500 ? 18.167 13.969 8.038 1.00 92.25 500 LEU A CA 1
ATOM 4184 C C . LEU A 1 500 ? 19.550 14.024 8.700 1.00 92.25 500 LEU A C 1
ATOM 4186 O O . LEU A 1 500 ? 20.506 13.551 8.094 1.00 92.25 500 LEU A O 1
ATOM 4190 N N . TYR A 1 501 ? 19.638 14.488 9.947 1.00 94.44 501 TYR A N 1
ATOM 4191 C CA . TYR A 1 501 ? 20.864 14.490 10.746 1.00 94.44 501 TYR A CA 1
ATOM 4192 C C . TYR A 1 501 ? 21.531 13.106 10.767 1.00 94.44 501 TYR A C 1
ATOM 4194 O O . TYR A 1 501 ? 22.679 12.952 10.345 1.00 94.44 501 TYR A O 1
ATOM 4202 N N . TYR A 1 502 ? 20.787 12.061 11.146 1.00 92.81 502 TYR A N 1
ATOM 4203 C CA . TYR A 1 502 ? 21.363 10.720 11.249 1.00 92.81 502 TYR A CA 1
ATOM 4204 C C . TYR A 1 502 ? 21.724 10.092 9.896 1.00 92.81 502 TYR A C 1
ATOM 4206 O O . TYR A 1 502 ? 22.753 9.425 9.796 1.00 92.81 502 TYR A O 1
ATOM 4214 N N . ILE A 1 503 ? 20.934 10.292 8.830 1.00 93.00 503 ILE A N 1
ATOM 4215 C CA . ILE A 1 503 ? 21.311 9.755 7.504 1.00 93.00 503 ILE A CA 1
ATOM 4216 C C . ILE A 1 503 ? 22.501 10.497 6.883 1.00 93.00 503 ILE A C 1
ATOM 4218 O O . ILE A 1 503 ? 23.146 9.972 5.977 1.00 93.00 503 ILE A O 1
ATOM 4222 N N . GLN A 1 504 ? 22.771 11.715 7.349 1.00 95.06 504 GLN A N 1
ATOM 4223 C CA . GLN A 1 504 ? 23.940 12.508 6.981 1.00 95.06 504 GLN A CA 1
ATOM 4224 C C . GLN A 1 504 ? 25.123 12.268 7.920 1.00 95.06 504 GLN A C 1
ATOM 4226 O O . GLN A 1 504 ? 26.174 12.872 7.740 1.00 95.06 504 GLN A O 1
ATOM 4231 N N . ASN A 1 505 ? 24.962 11.368 8.895 1.00 94.19 505 ASN A N 1
ATOM 4232 C CA . ASN A 1 505 ? 25.968 11.053 9.896 1.00 94.19 505 ASN A CA 1
ATOM 4233 C C . ASN A 1 505 ? 26.455 12.294 10.668 1.00 94.19 505 ASN A C 1
ATOM 4235 O O . ASN A 1 505 ? 27.657 12.465 10.858 1.00 94.19 505 ASN A O 1
ATOM 4239 N N . GLY A 1 506 ? 25.516 13.162 11.060 1.00 92.94 506 GLY A N 1
ATOM 4240 C CA . GLY A 1 506 ? 25.780 14.339 11.892 1.00 92.94 506 GLY A CA 1
ATOM 4241 C C . GLY A 1 506 ? 26.493 15.482 11.180 1.00 92.94 506 GLY A C 1
ATOM 4242 O O . GLY A 1 506 ? 27.022 16.364 11.840 1.00 92.94 506 GLY A O 1
ATOM 4243 N N . LYS A 1 507 ? 26.536 15.471 9.843 1.00 93.81 507 LYS A N 1
ATOM 4244 C CA . LYS A 1 507 ? 27.265 16.473 9.060 1.00 93.81 507 LYS A CA 1
ATOM 4245 C C . LYS A 1 507 ? 26.387 17.219 8.072 1.00 93.81 507 LYS A C 1
ATOM 4247 O O . LYS A 1 507 ? 25.424 16.679 7.516 1.00 93.81 507 LYS A O 1
ATOM 4252 N N . ASP A 1 508 ? 26.756 18.467 7.825 1.00 93.62 508 ASP A N 1
ATOM 4253 C CA . ASP A 1 508 ? 26.188 19.295 6.774 1.00 93.62 508 ASP A CA 1
ATOM 4254 C C . ASP A 1 508 ? 26.524 18.684 5.405 1.00 93.62 508 ASP A C 1
ATOM 4256 O O . ASP A 1 508 ? 27.678 18.375 5.097 1.00 93.62 508 ASP A O 1
ATOM 4260 N N . MET A 1 509 ? 25.513 18.511 4.551 1.00 91.50 509 MET A N 1
ATOM 4261 C CA . MET A 1 509 ? 25.701 17.862 3.249 1.00 91.50 509 MET A CA 1
ATOM 4262 C C . MET A 1 509 ? 26.523 18.670 2.247 1.00 91.50 509 MET A C 1
ATOM 4264 O O . MET A 1 509 ? 27.022 18.078 1.288 1.00 91.50 509 MET A O 1
ATOM 4268 N N . TYR A 1 510 ? 26.644 19.983 2.424 1.00 87.00 510 TYR A N 1
ATOM 4269 C CA . TYR A 1 510 ? 27.333 20.887 1.510 1.00 87.00 510 TYR A CA 1
ATOM 4270 C C . TYR A 1 510 ? 28.685 21.348 2.043 1.00 87.00 510 TYR A C 1
ATOM 4272 O O . TYR A 1 510 ? 29.634 21.411 1.259 1.00 87.00 510 TYR A O 1
ATOM 4280 N N . THR A 1 511 ? 28.806 21.638 3.339 1.00 85.44 511 THR A N 1
ATOM 4281 C CA . THR A 1 511 ? 30.091 22.067 3.920 1.00 85.44 511 THR A CA 1
ATOM 4282 C C . THR A 1 511 ? 30.915 20.896 4.442 1.00 85.44 511 THR A C 1
ATOM 4284 O O . THR A 1 511 ? 32.132 20.869 4.254 1.00 85.44 511 THR A O 1
ATOM 4287 N N . GLY A 1 512 ? 30.249 19.876 4.991 1.00 85.75 512 GLY A N 1
ATOM 4288 C CA . GLY A 1 512 ? 30.885 18.778 5.716 1.00 85.75 512 GLY A CA 1
ATOM 4289 C C . GLY A 1 512 ? 31.192 19.093 7.180 1.00 85.75 512 GLY A C 1
ATOM 4290 O O . GLY A 1 512 ? 31.825 18.261 7.832 1.00 85.75 512 GLY A O 1
ATOM 4291 N N . ASP A 1 513 ? 30.765 20.258 7.672 1.00 91.69 513 ASP A N 1
ATOM 4292 C CA . ASP A 1 513 ? 30.886 20.637 9.080 1.00 91.69 513 ASP A CA 1
ATOM 4293 C C . ASP A 1 513 ? 29.939 19.794 9.938 1.00 91.69 513 ASP A C 1
ATOM 4295 O O . ASP A 1 513 ? 28.927 19.278 9.452 1.00 91.69 513 ASP A O 1
ATOM 4299 N N . GLU A 1 514 ? 30.271 19.646 11.215 1.00 92.44 514 GLU A N 1
ATOM 4300 C CA . GLU A 1 514 ? 29.414 18.954 12.173 1.00 92.44 514 GLU A CA 1
ATOM 4301 C C . GLU A 1 514 ? 28.158 19.782 12.461 1.00 92.44 514 GLU A C 1
ATOM 4303 O O . GLU A 1 514 ? 28.195 21.010 12.558 1.00 92.44 514 GLU A O 1
ATOM 4308 N N . LEU A 1 515 ? 27.027 19.090 12.545 1.00 92.25 515 LEU A N 1
ATOM 4309 C CA . LEU A 1 515 ? 25.750 19.657 12.944 1.00 92.25 515 LEU A CA 1
ATOM 4310 C C . LEU A 1 515 ? 25.560 19.409 14.437 1.00 92.25 515 LEU A C 1
ATOM 4312 O O . LEU A 1 515 ? 25.860 18.326 14.938 1.00 92.25 515 LEU A O 1
ATOM 4316 N N . ASP A 1 516 ? 25.001 20.391 15.121 1.00 91.88 516 ASP A N 1
ATOM 4317 C CA . ASP A 1 516 ? 24.607 20.263 16.513 1.00 91.88 516 ASP A CA 1
ATOM 4318 C C . ASP A 1 516 ? 23.213 19.616 16.600 1.00 91.88 516 ASP A C 1
ATOM 4320 O O . ASP A 1 516 ? 22.246 20.068 15.977 1.00 91.88 516 ASP A O 1
ATOM 4324 N N . ILE A 1 517 ? 23.113 18.511 17.339 1.00 91.19 517 ILE A N 1
ATOM 4325 C CA . ILE A 1 517 ? 21.883 17.724 17.448 1.00 91.19 517 ILE A CA 1
ATOM 4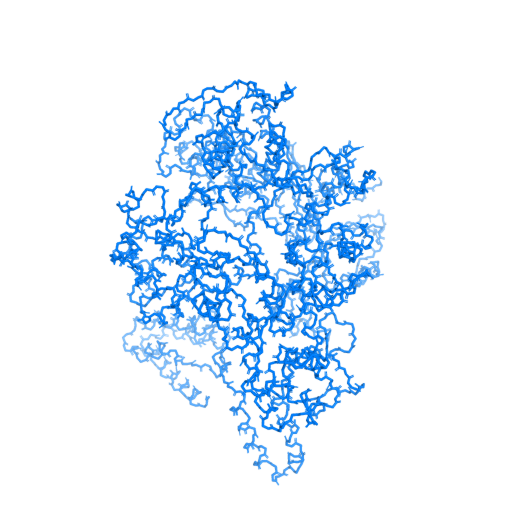326 C C . ILE A 1 517 ? 20.823 18.375 18.351 1.00 91.19 517 ILE A C 1
ATOM 4328 O O . ILE A 1 517 ? 19.633 18.084 18.196 1.00 91.19 517 ILE A O 1
ATOM 4332 N N . ASP A 1 518 ? 21.224 19.268 19.257 1.00 89.31 518 ASP A N 1
ATOM 4333 C CA . ASP A 1 518 ? 20.308 20.009 20.129 1.00 89.31 518 ASP A CA 1
ATOM 4334 C C . ASP A 1 518 ? 19.758 21.269 19.447 1.00 89.31 518 ASP A C 1
ATOM 4336 O O . ASP A 1 518 ? 18.649 21.712 19.748 1.00 89.31 518 ASP A O 1
ATOM 4340 N N . HIS A 1 519 ? 20.476 21.779 18.446 1.00 88.12 519 HIS A N 1
ATOM 4341 C CA . HIS A 1 519 ? 20.158 23.012 17.723 1.00 88.12 519 HIS A CA 1
ATOM 4342 C C . HIS A 1 519 ? 19.648 22.770 16.293 1.00 88.12 519 HIS A C 1
ATOM 4344 O O . HIS A 1 519 ? 19.829 23.582 15.386 1.00 88.12 519 HIS A O 1
ATOM 4350 N N . LEU A 1 520 ? 18.942 21.655 16.068 1.00 86.62 520 LEU A N 1
ATOM 4351 C CA . LEU A 1 520 ? 18.453 21.287 14.732 1.00 86.62 520 LEU A CA 1
ATOM 4352 C C . LEU A 1 520 ? 17.486 22.303 14.100 1.00 86.62 520 LEU A C 1
ATOM 4354 O O . LEU A 1 520 ? 17.371 22.340 12.874 1.00 86.62 520 LEU A O 1
ATOM 4358 N N . SER A 1 521 ? 16.800 23.114 14.912 1.00 84.62 521 SER A N 1
ATOM 4359 C CA . SER A 1 521 ? 15.923 24.201 14.455 1.00 84.62 521 SER A CA 1
ATOM 4360 C C . SER A 1 521 ? 16.667 25.316 13.725 1.00 84.62 521 SER A C 1
ATOM 4362 O O . SER A 1 521 ? 16.053 26.014 12.922 1.00 84.62 521 SER A O 1
ATOM 4364 N N . ASP A 1 522 ? 17.966 25.461 13.985 1.00 85.88 522 ASP A N 1
ATOM 4365 C CA . ASP A 1 522 ? 18.798 26.543 13.456 1.00 85.88 522 ASP A CA 1
ATOM 4366 C C . ASP A 1 522 ? 19.330 26.214 12.049 1.00 85.88 522 ASP A C 1
ATOM 4368 O O . ASP A 1 522 ? 19.911 27.066 11.373 1.00 85.88 522 ASP A O 1
ATOM 4372 N N . TYR A 1 523 ? 19.115 24.975 11.590 1.00 85.94 523 TYR A N 1
ATOM 4373 C CA . TYR A 1 523 ? 19.487 24.494 10.264 1.00 85.94 523 TYR A CA 1
ATOM 4374 C C . TYR A 1 523 ? 18.281 24.393 9.326 1.00 85.94 523 TYR A C 1
ATOM 4376 O O . TYR A 1 523 ? 17.162 24.034 9.708 1.00 85.94 523 TYR A O 1
ATOM 4384 N N . ASP A 1 524 ? 18.547 24.600 8.040 1.00 82.94 524 ASP A N 1
ATOM 4385 C CA . ASP A 1 524 ? 17.535 24.559 6.998 1.00 82.94 524 ASP A CA 1
ATOM 4386 C C . ASP A 1 524 ? 17.448 23.172 6.354 1.00 82.94 524 ASP A C 1
ATOM 4388 O O . ASP A 1 524 ? 18.446 22.475 6.145 1.00 82.94 524 ASP A O 1
ATOM 4392 N N . ILE A 1 525 ? 16.237 22.803 5.937 1.00 84.75 525 ILE A N 1
ATOM 4393 C CA . ILE A 1 525 ? 16.040 21.705 4.991 1.00 84.75 525 ILE A CA 1
ATOM 4394 C C . ILE A 1 525 ? 16.033 22.278 3.570 1.00 84.75 525 ILE A C 1
ATOM 4396 O O . ILE A 1 525 ? 15.047 22.884 3.151 1.00 84.75 525 ILE A O 1
ATOM 4400 N N . ASP A 1 526 ? 17.102 22.034 2.813 1.00 83.44 526 ASP A N 1
ATOM 4401 C CA . ASP A 1 526 ? 17.212 22.412 1.400 1.00 83.44 526 ASP A CA 1
ATOM 4402 C C . ASP A 1 526 ? 16.732 21.288 0.469 1.00 83.44 526 ASP A C 1
ATOM 4404 O O . ASP A 1 526 ? 16.876 20.093 0.761 1.00 83.44 526 ASP A O 1
ATOM 4408 N N . HIS A 1 527 ? 16.206 21.668 -0.698 1.00 83.62 527 HIS A N 1
ATOM 4409 C CA . HIS A 1 527 ? 15.869 20.746 -1.776 1.00 83.62 527 HIS A CA 1
ATOM 4410 C C . HIS A 1 527 ? 17.007 20.658 -2.794 1.00 83.62 527 HIS A C 1
ATOM 4412 O O . HIS A 1 527 ? 17.326 21.637 -3.467 1.00 83.62 527 HIS A O 1
ATOM 4418 N N . ILE A 1 528 ? 17.579 19.461 -2.979 1.00 84.06 528 ILE A N 1
ATOM 4419 C CA . ILE A 1 528 ? 18.743 19.238 -3.860 1.00 84.06 528 ILE A CA 1
ATOM 4420 C C . ILE A 1 528 ? 18.458 19.763 -5.270 1.00 84.06 528 ILE A C 1
ATOM 4422 O O . ILE A 1 528 ? 19.209 20.596 -5.771 1.00 84.06 528 ILE A O 1
ATOM 4426 N N . ILE A 1 529 ? 17.357 19.307 -5.880 1.00 80.00 529 ILE A N 1
ATOM 4427 C CA . ILE A 1 529 ? 16.776 19.951 -7.058 1.00 80.00 529 ILE A CA 1
ATOM 4428 C C . ILE A 1 529 ? 15.746 20.976 -6.564 1.00 80.00 529 ILE A C 1
ATOM 4430 O O . ILE A 1 529 ? 14.788 20.564 -5.894 1.00 80.00 529 ILE A O 1
ATOM 4434 N N . PRO A 1 530 ? 15.883 22.264 -6.933 1.00 78.38 530 PRO A N 1
ATOM 4435 C CA . PRO A 1 530 ? 15.002 23.322 -6.458 1.00 78.38 530 PRO A CA 1
ATOM 4436 C C . PRO A 1 530 ? 13.517 23.045 -6.705 1.00 78.38 530 PRO A C 1
ATOM 4438 O O . PRO A 1 530 ? 13.104 22.558 -7.769 1.00 78.38 530 PRO A O 1
ATOM 4441 N N . GLN A 1 531 ? 12.685 23.439 -5.737 1.00 65.00 531 GLN A N 1
ATOM 4442 C CA . GLN A 1 531 ? 11.232 23.274 -5.814 1.00 65.00 531 GLN A CA 1
ATOM 4443 C C . GLN A 1 531 ? 10.575 24.013 -6.987 1.00 65.00 531 GLN A C 1
ATOM 4445 O O . GLN A 1 531 ? 9.453 23.664 -7.370 1.00 65.00 531 GLN A O 1
ATOM 4450 N N . ALA A 1 532 ? 11.251 25.022 -7.545 1.00 64.69 532 ALA A N 1
ATOM 4451 C CA . ALA A 1 532 ? 10.822 25.714 -8.755 1.00 64.69 532 ALA A CA 1
ATOM 4452 C C . ALA A 1 532 ? 10.693 24.744 -9.945 1.00 64.69 532 ALA A C 1
ATOM 4454 O O . ALA A 1 532 ? 9.745 24.839 -10.722 1.00 64.69 532 ALA A O 1
ATOM 4455 N N . PHE A 1 533 ? 11.582 23.746 -10.045 1.00 65.44 533 PHE A N 1
ATOM 4456 C CA . PHE A 1 533 ? 11.590 22.782 -11.150 1.00 65.44 533 PHE A CA 1
ATOM 4457 C C . PHE A 1 533 ? 10.901 21.470 -10.808 1.00 65.44 533 PHE A C 1
ATOM 4459 O O . PHE A 1 533 ? 10.264 20.875 -11.680 1.00 65.44 533 PHE A O 1
ATOM 4466 N N . ILE A 1 534 ? 10.971 21.002 -9.556 1.00 69.38 534 ILE A N 1
ATOM 4467 C CA . ILE A 1 534 ? 10.318 19.758 -9.129 1.00 69.38 534 ILE A CA 1
ATOM 4468 C C . ILE A 1 534 ? 9.717 19.864 -7.719 1.00 69.38 534 ILE A C 1
ATOM 4470 O O . ILE A 1 534 ? 10.412 20.060 -6.730 1.00 69.38 534 ILE A O 1
ATOM 4474 N N . LYS A 1 535 ? 8.401 19.652 -7.599 1.00 64.31 535 LYS A N 1
ATOM 4475 C CA . LYS A 1 535 ? 7.704 19.530 -6.303 1.00 64.31 535 LYS A CA 1
ATOM 4476 C C . LYS A 1 535 ? 7.861 18.125 -5.702 1.00 64.31 535 LYS A C 1
ATOM 4478 O O . LYS A 1 535 ? 6.916 17.318 -5.724 1.00 64.31 535 LYS A O 1
ATOM 4483 N N . ASP A 1 536 ? 9.071 17.834 -5.221 1.00 63.88 536 ASP A N 1
ATOM 4484 C CA . ASP A 1 536 ? 9.468 16.582 -4.562 1.00 63.88 536 ASP A CA 1
ATOM 4485 C C . ASP A 1 536 ? 9.961 16.835 -3.125 1.00 63.88 536 ASP A C 1
ATOM 4487 O O . ASP A 1 536 ? 11.110 17.217 -2.920 1.00 63.88 536 ASP A O 1
ATOM 4491 N N . ASP A 1 537 ? 9.085 16.581 -2.146 1.00 68.75 537 ASP A N 1
ATOM 4492 C CA . ASP A 1 537 ? 9.371 16.664 -0.701 1.00 68.75 537 ASP A CA 1
ATOM 4493 C C . ASP A 1 537 ? 9.809 15.320 -0.095 1.00 68.75 537 ASP A C 1
ATOM 4495 O O . ASP A 1 537 ? 9.735 15.104 1.115 1.00 68.75 537 ASP A O 1
ATOM 4499 N N . SER A 1 538 ? 10.215 14.353 -0.920 1.00 73.56 538 SER A N 1
ATOM 4500 C CA . SER A 1 538 ? 10.785 13.113 -0.396 1.00 73.56 538 SER A CA 1
ATOM 4501 C C . SER A 1 538 ? 12.168 13.354 0.218 1.00 73.56 538 SER A C 1
ATOM 4503 O O . SER A 1 538 ? 12.887 14.281 -0.146 1.00 73.56 538 SER A O 1
ATOM 4505 N N . ILE A 1 539 ? 12.582 12.475 1.136 1.00 81.50 539 ILE A N 1
ATOM 4506 C CA . ILE A 1 539 ? 13.942 12.481 1.710 1.00 81.50 539 ILE A CA 1
ATOM 4507 C C . ILE A 1 539 ? 15.033 12.379 0.624 1.00 81.50 539 ILE A C 1
ATOM 4509 O O . ILE A 1 539 ? 16.145 12.867 0.819 1.00 81.50 539 ILE A O 1
ATOM 4513 N N . ASP A 1 540 ? 14.712 11.795 -0.536 1.00 83.25 540 ASP A N 1
ATOM 4514 C CA . ASP A 1 540 ? 15.628 11.673 -1.677 1.00 83.25 540 ASP A CA 1
ATOM 4515 C C . ASP A 1 540 ? 15.942 13.006 -2.368 1.00 83.25 540 ASP A C 1
ATOM 4517 O O . ASP A 1 540 ? 16.900 13.077 -3.135 1.00 83.25 540 ASP A O 1
ATOM 4521 N N . ASN A 1 541 ? 15.156 14.054 -2.111 1.00 83.69 541 ASN A N 1
ATOM 4522 C CA . ASN A 1 541 ? 15.397 15.392 -2.642 1.00 83.69 541 ASN A CA 1
ATOM 4523 C C . ASN A 1 541 ? 15.626 16.434 -1.540 1.00 83.69 541 ASN A C 1
ATOM 4525 O O . ASN A 1 541 ? 15.647 17.610 -1.859 1.00 83.69 541 ASN A O 1
ATOM 4529 N N . ARG A 1 542 ? 15.790 16.034 -0.271 1.00 90.19 542 ARG A N 1
ATOM 4530 C CA . ARG A 1 542 ? 15.977 16.959 0.860 1.00 90.19 542 ARG A CA 1
ATOM 4531 C C . ARG A 1 542 ? 17.273 16.692 1.609 1.00 90.19 542 ARG A C 1
ATOM 4533 O O . ARG A 1 542 ? 17.623 15.527 1.797 1.00 90.19 542 ARG A O 1
ATOM 4540 N N . VAL A 1 543 ? 17.953 17.732 2.062 1.00 91.44 543 VAL A N 1
ATOM 4541 C CA . VAL A 1 543 ? 19.152 17.652 2.909 1.00 91.44 543 VAL A CA 1
ATOM 4542 C C . VAL A 1 543 ? 19.068 18.683 4.024 1.00 91.44 543 VAL A C 1
ATOM 4544 O O . VAL A 1 543 ? 18.433 19.714 3.847 1.00 91.44 543 VAL A O 1
ATOM 4547 N N . LEU A 1 544 ? 19.684 18.389 5.161 1.00 93.38 544 LEU A N 1
ATOM 4548 C CA . LEU A 1 544 ? 19.874 19.320 6.264 1.00 93.38 544 LEU A CA 1
ATOM 4549 C C . LEU A 1 544 ? 21.208 20.051 6.067 1.00 93.38 544 LEU A C 1
ATOM 4551 O O . LEU A 1 544 ? 22.231 19.401 5.827 1.00 93.38 544 LEU A O 1
ATOM 4555 N N . THR A 1 545 ? 21.185 21.380 6.113 1.00 89.06 545 THR A N 1
ATOM 4556 C CA . THR A 1 545 ? 22.356 22.238 5.879 1.00 89.06 545 THR A CA 1
ATOM 4557 C C . THR A 1 545 ? 22.215 23.572 6.617 1.00 89.06 545 THR A C 1
ATOM 4559 O O . THR A 1 545 ? 21.120 23.987 6.987 1.00 89.06 545 THR A O 1
ATOM 4562 N N . SER A 1 546 ? 23.325 24.268 6.819 1.00 82.25 546 SER A N 1
ATOM 4563 C CA . SER A 1 546 ? 23.387 25.606 7.396 1.00 82.25 546 SER A CA 1
ATOM 4564 C C . SER A 1 546 ? 22.675 26.658 6.534 1.00 82.25 546 SER A C 1
ATOM 4566 O O . SER A 1 546 ? 22.867 26.749 5.315 1.00 82.25 546 SER A O 1
ATOM 4568 N N . SER A 1 547 ? 21.893 27.536 7.173 1.00 69.00 547 SER A N 1
ATOM 4569 C CA . SER A 1 547 ? 21.094 28.557 6.474 1.00 69.00 547 SER A CA 1
ATOM 4570 C C . SER A 1 547 ? 21.938 29.569 5.690 1.00 69.00 547 SER A C 1
ATOM 4572 O O . SER A 1 547 ? 21.473 30.180 4.726 1.00 69.00 547 SER A O 1
ATOM 4574 N N . ALA A 1 548 ? 23.205 29.768 6.072 1.00 61.88 548 ALA A N 1
ATOM 4575 C CA . ALA A 1 548 ? 24.143 30.606 5.324 1.00 61.88 548 ALA A CA 1
ATOM 4576 C C . ALA A 1 548 ? 24.461 30.024 3.934 1.00 61.88 548 ALA A C 1
ATOM 4578 O O . ALA A 1 548 ? 24.522 30.768 2.955 1.00 61.88 548 ALA A O 1
ATOM 4579 N N . LYS A 1 549 ? 24.616 28.698 3.822 1.00 65.75 549 LYS A N 1
ATOM 4580 C CA . LYS A 1 549 ? 24.864 28.028 2.539 1.00 65.75 549 LYS A CA 1
ATOM 4581 C C . LYS A 1 549 ? 23.594 27.784 1.744 1.00 65.75 549 LYS A C 1
ATOM 4583 O O . LYS A 1 549 ? 23.640 27.924 0.524 1.00 65.75 549 LYS A O 1
ATOM 4588 N N . ASN A 1 550 ? 22.472 27.526 2.413 1.00 58.66 550 ASN A N 1
ATOM 4589 C CA . ASN A 1 550 ? 21.171 27.444 1.756 1.00 58.66 550 ASN A CA 1
ATOM 4590 C C . ASN A 1 550 ? 20.835 28.743 0.991 1.00 58.66 550 ASN A C 1
ATOM 4592 O O . ASN A 1 550 ? 20.485 28.705 -0.184 1.00 58.66 550 ASN A O 1
ATOM 4596 N N . ARG A 1 551 ? 21.059 29.913 1.612 1.00 51.75 551 ARG A N 1
ATOM 4597 C CA . ARG A 1 551 ? 20.842 31.235 0.985 1.00 51.75 551 ARG A CA 1
ATOM 4598 C C . ARG A 1 551 ? 21.807 31.574 -0.160 1.00 51.75 551 ARG A C 1
ATOM 4600 O O . ARG A 1 551 ? 21.478 32.416 -0.989 1.00 51.75 551 ARG A O 1
ATOM 4607 N N . GLY A 1 552 ? 22.988 30.954 -0.201 1.00 46.97 552 GLY A N 1
ATOM 4608 C CA . GLY A 1 552 ? 24.010 31.184 -1.232 1.00 46.97 552 GLY A CA 1
ATOM 4609 C C . GLY A 1 552 ? 23.890 30.284 -2.468 1.00 46.97 552 GLY A C 1
ATOM 4610 O O . GLY A 1 552 ? 24.675 30.432 -3.405 1.00 46.97 552 GLY A O 1
ATOM 4611 N N . LYS A 1 553 ? 22.948 29.334 -2.477 1.00 55.66 553 LYS A N 1
ATOM 4612 C CA . LYS A 1 553 ? 22.706 28.421 -3.597 1.00 55.66 553 LYS A CA 1
ATOM 4613 C C . LYS A 1 553 ? 21.862 29.126 -4.670 1.00 55.66 553 LYS A C 1
ATOM 4615 O O . LYS A 1 553 ? 20.805 29.672 -4.374 1.00 55.66 553 LYS A O 1
ATOM 4620 N N . SER A 1 554 ? 22.334 29.125 -5.917 1.00 53.75 554 SER A N 1
ATOM 4621 C CA . SER A 1 554 ? 21.552 29.563 -7.084 1.00 53.75 554 SER A CA 1
ATOM 4622 C C . SER A 1 554 ? 20.385 28.596 -7.359 1.00 53.75 554 SER A C 1
ATOM 4624 O O . SER A 1 554 ? 20.334 27.516 -6.775 1.00 53.75 554 SER A O 1
ATOM 4626 N N . ASP A 1 555 ? 19.445 28.945 -8.250 1.00 61.56 555 ASP A N 1
ATOM 4627 C CA . ASP A 1 555 ? 18.350 28.059 -8.706 1.00 61.56 555 ASP A CA 1
ATOM 4628 C C . ASP A 1 555 ? 18.875 26.855 -9.537 1.00 61.56 555 ASP A C 1
ATOM 4630 O O . ASP A 1 555 ? 18.462 26.619 -10.674 1.00 61.56 555 ASP A O 1
ATOM 4634 N N . ASP A 1 556 ? 19.816 26.079 -8.997 1.00 64.44 556 ASP A N 1
ATOM 4635 C CA . ASP A 1 556 ? 20.427 24.905 -9.620 1.00 64.44 556 ASP A CA 1
ATOM 4636 C C . ASP A 1 556 ? 20.812 23.842 -8.566 1.00 64.44 556 ASP A C 1
ATOM 4638 O O . ASP A 1 556 ? 20.621 24.015 -7.363 1.00 64.44 556 ASP A O 1
ATOM 4642 N N . VAL A 1 557 ? 21.303 22.688 -9.016 1.00 77.75 557 VAL A N 1
ATOM 4643 C CA . VAL A 1 557 ? 21.878 21.629 -8.164 1.00 77.75 557 VAL A CA 1
ATOM 4644 C C . VAL A 1 557 ? 23.160 22.108 -7.456 1.00 77.75 557 VAL A C 1
ATOM 4646 O O . VAL A 1 557 ? 23.704 23.147 -7.834 1.00 77.75 557 VAL A O 1
ATOM 4649 N N . PRO A 1 558 ? 23.684 21.379 -6.443 1.00 80.19 558 PRO A N 1
ATOM 4650 C CA . PRO A 1 558 ? 24.926 21.767 -5.769 1.00 80.19 558 PRO A CA 1
ATOM 4651 C C . PRO A 1 558 ? 26.053 22.052 -6.767 1.00 80.19 558 PRO A C 1
ATOM 4653 O O . PRO A 1 558 ? 26.233 21.294 -7.721 1.00 80.19 558 PRO A O 1
ATOM 4656 N N . SER A 1 559 ? 26.802 23.139 -6.556 1.00 78.62 559 SER A N 1
ATOM 4657 C CA . SER A 1 559 ? 27.843 23.581 -7.492 1.00 78.62 559 SER A CA 1
ATOM 4658 C C . SER A 1 559 ? 28.950 22.538 -7.652 1.00 78.62 559 SER A C 1
ATOM 4660 O O . SER A 1 559 ? 29.188 21.713 -6.769 1.00 78.62 559 SER A O 1
ATOM 4662 N N . LEU A 1 560 ? 29.668 22.586 -8.778 1.00 77.38 560 LEU A N 1
ATOM 4663 C CA . LEU A 1 560 ? 30.724 21.617 -9.079 1.00 77.38 560 LEU A CA 1
ATOM 4664 C C . LEU A 1 560 ? 31.802 21.553 -7.983 1.00 77.38 560 LEU A C 1
ATOM 4666 O O . LEU A 1 560 ? 32.307 20.469 -7.699 1.00 77.38 560 LEU A O 1
ATOM 4670 N N . ASP A 1 561 ? 32.111 22.678 -7.338 1.00 77.06 561 ASP A N 1
ATOM 4671 C CA . ASP A 1 561 ? 33.088 22.739 -6.248 1.00 77.06 561 ASP A CA 1
ATOM 4672 C C . ASP A 1 561 ? 32.594 22.019 -4.989 1.00 77.06 561 ASP A C 1
ATOM 4674 O O . ASP A 1 561 ? 33.342 21.242 -4.395 1.00 77.06 561 ASP A O 1
ATOM 4678 N N . ILE A 1 562 ? 31.311 22.182 -4.635 1.00 84.06 562 ILE A N 1
ATOM 4679 C CA . ILE A 1 562 ? 30.680 21.425 -3.542 1.00 84.06 562 ILE A CA 1
ATOM 4680 C C . ILE A 1 562 ? 30.700 19.933 -3.874 1.00 84.06 562 ILE A C 1
ATOM 4682 O O . ILE A 1 562 ? 31.085 19.116 -3.037 1.00 84.06 562 ILE A O 1
ATOM 4686 N N . VAL A 1 563 ? 30.336 19.568 -5.110 1.00 85.25 563 VAL A N 1
ATOM 4687 C CA . VAL A 1 563 ? 30.353 18.167 -5.543 1.00 85.25 563 VAL A CA 1
ATOM 4688 C C . VAL A 1 563 ? 31.756 17.585 -5.423 1.00 85.25 563 VAL A C 1
ATOM 4690 O O . VAL A 1 563 ? 31.920 16.533 -4.813 1.00 85.25 563 VAL A O 1
ATOM 4693 N N . ARG A 1 564 ? 32.784 18.267 -5.932 1.00 84.50 564 ARG A N 1
ATOM 4694 C CA . ARG A 1 564 ? 34.176 17.803 -5.835 1.00 84.50 564 ARG A CA 1
ATOM 4695 C C . ARG A 1 564 ? 34.628 17.641 -4.383 1.00 84.50 564 ARG A C 1
ATOM 4697 O O . ARG A 1 564 ? 35.249 16.630 -4.068 1.00 84.50 564 ARG A O 1
ATOM 4704 N N . ALA A 1 565 ? 34.274 18.582 -3.508 1.00 85.69 565 ALA A N 1
ATOM 4705 C CA . ALA A 1 565 ? 34.650 18.544 -2.098 1.00 85.69 565 ALA A CA 1
ATOM 4706 C C . ALA A 1 565 ? 33.950 17.421 -1.311 1.00 85.69 565 ALA A C 1
ATOM 4708 O O . ALA A 1 565 ? 34.562 16.819 -0.432 1.00 85.69 565 ALA A O 1
ATOM 4709 N N . ARG A 1 566 ? 32.675 17.131 -1.607 1.00 90.75 566 ARG A N 1
ATOM 4710 C CA . ARG A 1 566 ? 31.836 16.227 -0.795 1.00 90.75 566 ARG A CA 1
ATOM 4711 C C . ARG A 1 566 ? 31.597 14.846 -1.404 1.00 90.75 566 ARG A C 1
ATOM 4713 O O . ARG A 1 566 ? 31.171 13.928 -0.706 1.00 90.75 566 ARG A O 1
ATOM 4720 N N . LYS A 1 567 ? 31.884 14.636 -2.692 1.00 91.19 567 LYS A N 1
ATOM 4721 C CA . LYS A 1 567 ? 31.554 13.389 -3.405 1.00 91.19 567 LYS A CA 1
ATOM 4722 C C . LYS A 1 567 ? 32.117 12.134 -2.747 1.00 91.19 567 LYS A C 1
ATOM 4724 O O . LYS A 1 567 ? 31.418 11.125 -2.717 1.00 91.19 567 LYS A O 1
ATOM 4729 N N . ALA A 1 568 ? 33.339 12.175 -2.213 1.00 92.38 568 ALA A N 1
ATOM 4730 C CA . ALA A 1 568 ? 33.924 11.026 -1.518 1.00 92.38 568 ALA A CA 1
ATOM 4731 C C . ALA A 1 568 ? 33.056 10.579 -0.326 1.00 92.38 568 ALA A C 1
ATOM 4733 O O . ALA A 1 568 ? 32.788 9.389 -0.154 1.00 92.38 568 ALA A O 1
ATOM 4734 N N . GLU A 1 569 ? 32.550 11.540 0.444 1.00 91.25 569 GLU A N 1
ATOM 4735 C CA . GLU A 1 569 ? 31.659 11.315 1.579 1.00 91.25 569 GLU A CA 1
ATOM 4736 C C . GLU A 1 569 ? 30.278 10.834 1.119 1.00 91.25 569 GLU A C 1
ATOM 4738 O O . GLU A 1 569 ? 29.795 9.803 1.586 1.00 91.25 569 GLU A O 1
ATOM 4743 N N . TRP A 1 570 ? 29.687 11.472 0.106 1.00 95.19 570 TRP A N 1
ATOM 4744 C CA . TRP A 1 570 ? 28.409 11.026 -0.458 1.00 95.19 570 TRP A CA 1
ATOM 4745 C C . TRP A 1 570 ? 28.474 9.610 -1.051 1.00 95.19 570 TRP A C 1
ATOM 4747 O O . TRP A 1 570 ? 27.508 8.858 -0.939 1.00 95.19 570 TRP A O 1
ATOM 4757 N N . VAL A 1 571 ? 29.606 9.203 -1.640 1.00 93.38 571 VAL A N 1
ATOM 4758 C CA . VAL A 1 571 ? 29.822 7.819 -2.098 1.00 93.38 571 VAL A CA 1
ATOM 4759 C C . VAL A 1 571 ? 29.805 6.847 -0.917 1.00 93.38 571 VAL A C 1
ATOM 4761 O O . VAL A 1 571 ? 29.232 5.765 -1.048 1.00 93.38 571 VAL A O 1
ATOM 4764 N N . ARG A 1 572 ? 30.391 7.211 0.234 1.00 92.88 572 ARG A N 1
ATOM 4765 C CA . ARG A 1 572 ? 30.330 6.381 1.451 1.00 92.88 572 ARG A CA 1
ATOM 4766 C C . ARG A 1 572 ? 28.894 6.246 1.954 1.00 92.88 572 ARG A C 1
ATOM 4768 O O . ARG A 1 572 ? 28.448 5.121 2.156 1.00 92.88 572 ARG A O 1
ATOM 4775 N N . LEU A 1 573 ? 28.161 7.358 2.057 1.00 93.19 573 LEU A N 1
ATOM 4776 C CA . LEU A 1 573 ? 26.748 7.362 2.464 1.00 93.19 573 LEU A CA 1
ATOM 4777 C C . LEU A 1 573 ? 25.862 6.541 1.510 1.00 93.19 573 LEU A C 1
ATOM 4779 O O . LEU A 1 573 ? 24.913 5.883 1.934 1.00 93.19 573 LEU A O 1
ATOM 4783 N N . TYR A 1 574 ? 26.153 6.582 0.208 1.00 92.38 574 TYR A N 1
ATOM 4784 C CA . TYR A 1 574 ? 25.430 5.800 -0.793 1.00 92.38 574 TYR A CA 1
ATOM 4785 C C . TYR A 1 574 ? 25.727 4.301 -0.663 1.00 92.38 574 TYR A C 1
ATOM 4787 O O . TYR A 1 574 ? 24.799 3.493 -0.636 1.00 92.38 574 TYR A O 1
ATOM 4795 N N . LYS A 1 575 ? 27.007 3.923 -0.545 1.00 90.25 575 LYS A N 1
ATOM 4796 C CA . LYS A 1 575 ? 27.424 2.519 -0.405 1.00 90.25 575 LYS A CA 1
ATOM 4797 C C . LYS A 1 575 ? 26.887 1.868 0.870 1.00 90.25 575 LYS A C 1
ATOM 4799 O O . LYS A 1 575 ? 26.531 0.697 0.818 1.00 90.25 575 LYS A O 1
ATOM 4804 N N . SER A 1 576 ? 26.776 2.618 1.969 1.00 89.88 576 SER A N 1
ATOM 4805 C CA . SER A 1 576 ? 26.190 2.127 3.224 1.00 89.88 576 SER A CA 1
ATOM 4806 C C . SER A 1 576 ? 24.655 2.089 3.222 1.00 89.88 576 SER A C 1
ATOM 4808 O O . SER A 1 576 ? 24.045 1.552 4.143 1.00 89.88 576 SER A O 1
ATOM 4810 N N . GLY A 1 577 ? 24.004 2.650 2.195 1.00 86.81 577 GLY A N 1
ATOM 4811 C CA . GLY A 1 577 ? 22.546 2.669 2.060 1.00 86.81 577 GLY A CA 1
ATOM 4812 C C . GLY A 1 577 ? 21.826 3.792 2.821 1.00 86.81 577 GLY A C 1
ATOM 4813 O O . GLY A 1 577 ? 20.588 3.801 2.845 1.00 86.81 577 GLY A O 1
ATOM 4814 N N . LEU A 1 578 ? 22.563 4.753 3.399 1.00 88.81 578 LEU A N 1
ATOM 4815 C CA . LEU A 1 578 ? 21.998 5.927 4.083 1.00 88.81 578 LEU A CA 1
ATOM 4816 C C . LEU A 1 578 ? 21.311 6.890 3.110 1.00 88.81 578 LEU A C 1
ATOM 4818 O O . LEU A 1 578 ? 20.239 7.420 3.412 1.00 88.81 578 LEU A O 1
ATOM 4822 N N . ILE A 1 579 ? 21.876 7.060 1.911 1.00 91.19 579 ILE A N 1
ATOM 4823 C CA . ILE A 1 579 ? 21.246 7.804 0.813 1.00 91.19 579 ILE A CA 1
ATOM 4824 C C . ILE A 1 579 ? 20.970 6.892 -0.383 1.00 91.19 579 ILE A C 1
ATOM 4826 O O . ILE A 1 579 ? 21.695 5.936 -0.650 1.00 91.19 579 ILE A O 1
ATOM 4830 N N . SER A 1 580 ? 19.898 7.175 -1.124 1.00 86.88 580 SER A N 1
ATOM 4831 C CA . SER A 1 580 ? 19.555 6.404 -2.321 1.00 86.88 580 SER A CA 1
ATOM 4832 C C . SER A 1 580 ? 20.451 6.763 -3.508 1.00 86.88 580 SER A C 1
ATOM 4834 O O . SER A 1 580 ? 21.011 7.860 -3.574 1.00 86.88 580 SER A O 1
ATOM 4836 N N . LYS A 1 581 ? 20.497 5.872 -4.510 1.00 85.56 581 LYS A N 1
ATOM 4837 C CA . LYS A 1 581 ? 21.145 6.161 -5.798 1.00 85.56 581 LYS A CA 1
ATOM 4838 C C . LYS A 1 581 ? 20.602 7.455 -6.412 1.00 85.56 581 LYS A C 1
ATOM 4840 O O . LYS A 1 581 ? 21.366 8.311 -6.821 1.00 85.56 581 LYS A O 1
ATOM 4845 N N . ARG A 1 582 ? 19.277 7.640 -6.388 1.00 85.31 582 ARG A N 1
ATOM 4846 C CA . ARG A 1 582 ? 18.619 8.846 -6.909 1.00 85.31 582 ARG A CA 1
ATOM 4847 C C . ARG A 1 582 ? 19.101 10.117 -6.204 1.00 85.31 582 ARG A C 1
ATOM 4849 O O . ARG A 1 582 ? 19.361 11.110 -6.875 1.00 85.31 582 ARG A O 1
ATOM 4856 N N . LYS A 1 583 ? 19.219 10.093 -4.871 1.00 91.50 583 LYS A N 1
ATOM 4857 C CA . LYS A 1 583 ? 19.724 11.231 -4.091 1.00 91.50 583 LYS A CA 1
ATOM 4858 C C . LYS A 1 583 ? 21.177 11.542 -4.454 1.00 91.50 583 LYS A C 1
ATOM 4860 O O . LYS A 1 583 ? 21.496 12.693 -4.730 1.00 91.50 583 LYS A O 1
ATOM 4865 N N . PHE A 1 584 ? 22.025 10.516 -4.532 1.00 92.62 584 PHE A N 1
ATOM 4866 C CA . PHE A 1 584 ? 23.421 10.642 -4.957 1.00 92.62 584 PHE A CA 1
ATOM 4867 C C . PHE A 1 584 ? 23.562 11.203 -6.385 1.00 92.62 584 PHE A C 1
ATOM 4869 O O . PHE A 1 584 ? 24.344 12.126 -6.623 1.00 92.62 584 PHE A O 1
ATOM 4876 N N . ASP A 1 585 ? 22.762 10.703 -7.327 1.00 88.25 585 ASP A N 1
ATOM 4877 C CA . ASP A 1 585 ? 22.749 11.166 -8.716 1.00 88.25 585 ASP A CA 1
ATOM 4878 C C . ASP A 1 585 ? 22.260 12.624 -8.818 1.00 88.25 585 ASP A C 1
ATOM 4880 O O . ASP A 1 585 ? 22.745 13.385 -9.651 1.00 88.25 585 ASP A O 1
ATOM 4884 N N . ASN A 1 586 ? 21.332 13.059 -7.964 1.00 87.75 586 ASN A N 1
ATOM 4885 C CA . ASN A 1 586 ? 20.908 14.460 -7.926 1.00 87.75 586 ASN A CA 1
ATOM 4886 C C . ASN A 1 586 ? 21.998 15.369 -7.336 1.00 87.75 586 ASN A C 1
ATOM 4888 O O . ASN A 1 586 ? 22.275 16.424 -7.901 1.00 87.75 586 ASN A O 1
ATOM 4892 N N . LEU A 1 587 ? 22.639 14.948 -6.239 1.00 89.50 587 LEU A N 1
ATOM 4893 C CA . LEU A 1 587 ? 23.720 15.696 -5.583 1.00 89.50 587 LEU A CA 1
ATOM 4894 C C . LEU A 1 587 ? 24.920 15.894 -6.512 1.00 89.50 587 LEU A C 1
ATOM 4896 O O . LEU A 1 587 ? 25.492 16.973 -6.562 1.00 89.50 587 LEU A O 1
ATOM 4900 N N . THR A 1 588 ? 25.277 14.870 -7.290 1.00 89.44 588 THR A N 1
ATOM 4901 C CA . THR A 1 588 ? 26.444 14.893 -8.191 1.00 89.44 588 THR A CA 1
ATOM 4902 C C . THR A 1 588 ? 26.136 15.420 -9.593 1.00 89.44 588 THR A C 1
ATOM 4904 O O . THR A 1 588 ? 26.978 15.336 -10.488 1.00 89.44 588 THR A O 1
ATOM 4907 N N . LYS A 1 589 ? 24.930 15.950 -9.834 1.00 85.19 589 LYS A N 1
ATOM 4908 C CA . LYS A 1 589 ? 24.478 16.294 -11.189 1.00 85.19 589 LYS A CA 1
ATOM 4909 C C . LYS A 1 589 ? 25.296 17.414 -11.850 1.00 85.19 589 LYS A C 1
ATOM 4911 O O . LYS A 1 589 ? 25.411 17.414 -13.074 1.00 85.19 589 LYS A O 1
ATOM 4916 N N . ALA A 1 590 ? 25.934 18.302 -11.084 1.00 82.00 590 ALA A N 1
ATOM 4917 C CA . ALA A 1 590 ? 26.804 19.344 -11.638 1.00 82.00 590 ALA A CA 1
ATOM 4918 C C . ALA A 1 590 ? 27.989 18.792 -12.454 1.00 82.00 590 ALA A C 1
ATOM 4920 O O . ALA A 1 590 ? 28.342 19.376 -13.473 1.00 82.00 590 ALA A O 1
ATOM 4921 N N . GLU A 1 591 ? 28.541 17.623 -12.101 1.00 83.75 591 GLU A N 1
ATOM 4922 C CA . GLU A 1 591 ? 29.607 16.971 -12.890 1.00 83.75 591 GLU A CA 1
ATOM 4923 C C . GLU A 1 591 ? 29.144 16.535 -14.287 1.00 83.75 591 GLU A C 1
ATOM 4925 O O . GLU A 1 591 ? 29.962 16.296 -15.171 1.00 83.75 591 GLU A O 1
ATOM 4930 N N . ARG A 1 592 ? 27.827 16.427 -14.490 1.00 79.88 592 ARG A N 1
ATOM 4931 C CA . ARG A 1 592 ? 27.191 16.030 -15.752 1.00 79.88 592 ARG A CA 1
ATOM 4932 C C . ARG A 1 592 ? 26.565 17.220 -16.488 1.00 79.88 592 ARG A C 1
ATOM 4934 O O . ARG A 1 592 ? 25.686 17.026 -17.323 1.00 79.88 592 ARG A O 1
ATOM 4941 N N . GLY A 1 593 ? 27.011 18.440 -16.182 1.00 73.00 593 GLY A N 1
ATOM 4942 C CA . GLY A 1 593 ? 26.528 19.667 -16.822 1.00 73.00 593 GLY A CA 1
ATOM 4943 C C . GLY A 1 593 ? 25.317 20.312 -16.143 1.00 73.00 593 GLY A C 1
ATOM 4944 O O . GLY A 1 593 ? 24.652 21.132 -16.768 1.00 73.00 593 GLY A O 1
ATOM 4945 N N . GLY A 1 594 ? 25.021 19.952 -14.886 1.00 79.94 594 GLY A N 1
ATOM 4946 C CA . GLY A 1 594 ? 23.982 20.604 -14.079 1.00 79.94 594 GLY A CA 1
ATOM 4947 C C . GLY A 1 594 ? 22.558 20.361 -14.587 1.00 79.94 594 GLY A C 1
ATOM 4948 O O . GLY A 1 594 ? 22.265 19.338 -15.217 1.00 79.94 594 GLY A O 1
ATOM 4949 N N . LEU A 1 595 ? 21.636 21.277 -14.278 1.00 77.38 595 LEU A N 1
ATOM 4950 C CA . LEU A 1 595 ? 20.285 21.253 -14.838 1.00 77.38 595 LEU A CA 1
ATOM 4951 C C . LEU A 1 595 ? 20.268 21.915 -16.217 1.00 77.38 595 LEU A C 1
ATOM 4953 O O . LEU A 1 595 ? 20.144 23.132 -16.346 1.00 77.38 595 LEU A O 1
ATOM 4957 N N . THR A 1 596 ? 20.312 21.097 -17.269 1.00 77.62 596 THR A N 1
ATOM 4958 C CA . THR A 1 596 ? 20.123 21.592 -18.640 1.00 77.62 596 THR A CA 1
ATOM 4959 C C . THR A 1 596 ? 18.716 22.172 -18.837 1.00 77.62 596 THR A C 1
ATOM 4961 O O . THR A 1 596 ? 17.755 21.750 -18.191 1.00 77.62 596 THR A O 1
ATOM 4964 N N . GLU A 1 597 ? 18.536 23.076 -19.802 1.00 67.12 597 GLU A N 1
ATOM 4965 C CA . GLU A 1 597 ? 17.200 23.600 -20.145 1.00 67.12 597 GLU A CA 1
ATOM 4966 C C . GLU A 1 597 ? 16.212 22.488 -20.547 1.00 67.12 597 GLU A C 1
ATOM 4968 O O . GLU A 1 597 ? 15.014 22.563 -20.271 1.00 67.12 597 GLU A O 1
ATOM 4973 N N . ALA A 1 598 ? 16.710 21.398 -21.143 1.00 65.31 598 ALA A N 1
ATOM 4974 C CA . ALA A 1 598 ? 15.900 20.226 -21.466 1.00 65.31 598 ALA A CA 1
ATOM 4975 C C . ALA A 1 598 ? 15.455 19.464 -20.207 1.00 65.31 598 ALA A C 1
ATOM 4977 O O . ALA A 1 598 ? 14.310 19.007 -20.142 1.00 65.31 598 ALA A O 1
ATOM 4978 N N . ASP A 1 599 ? 16.329 19.362 -19.201 1.00 68.31 599 ASP A N 1
ATOM 4979 C CA . ASP A 1 599 ? 15.994 18.794 -17.897 1.00 68.31 599 ASP A CA 1
ATOM 4980 C C . ASP A 1 599 ? 14.945 19.642 -17.186 1.00 68.31 599 ASP A C 1
ATOM 4982 O O . ASP A 1 599 ? 13.925 19.096 -16.762 1.00 68.31 599 ASP A O 1
ATOM 4986 N N . LYS A 1 600 ? 15.142 20.966 -17.114 1.00 71.06 600 LYS A N 1
ATOM 4987 C CA . LYS A 1 600 ? 14.182 21.908 -16.516 1.00 71.06 600 LYS A CA 1
ATOM 4988 C C . LYS A 1 600 ? 12.817 21.803 -17.198 1.00 71.06 600 LYS A C 1
ATOM 4990 O O . LYS A 1 600 ? 11.815 21.554 -16.529 1.00 71.06 600 LYS A O 1
ATOM 4995 N N . ALA A 1 601 ? 12.772 21.858 -18.533 1.00 67.56 601 ALA A N 1
ATOM 4996 C CA . ALA A 1 601 ? 11.542 21.663 -19.303 1.00 67.56 601 ALA A CA 1
ATOM 4997 C C . ALA A 1 601 ? 10.904 20.284 -19.054 1.00 67.56 601 ALA A C 1
ATOM 4999 O O . ALA A 1 601 ? 9.682 20.158 -18.980 1.00 67.56 601 ALA A O 1
ATOM 5000 N N . GLY A 1 602 ? 11.716 19.232 -18.916 1.00 66.81 602 GLY A N 1
ATOM 5001 C CA . GLY A 1 602 ? 11.260 17.880 -18.606 1.00 66.81 602 GLY A CA 1
ATOM 5002 C C . GLY A 1 602 ? 10.726 17.725 -17.180 1.00 66.81 602 GLY A C 1
ATOM 5003 O O . GLY A 1 602 ? 9.780 16.966 -16.962 1.00 66.81 602 GLY A O 1
ATOM 5004 N N . PHE A 1 603 ? 11.301 18.423 -16.199 1.00 70.25 603 PHE A N 1
ATOM 5005 C CA . PHE A 1 603 ? 10.797 18.462 -14.828 1.00 70.25 603 PHE A CA 1
ATOM 5006 C C . PHE A 1 603 ? 9.466 19.208 -14.760 1.00 70.25 603 PHE A C 1
ATOM 5008 O O . PHE A 1 603 ? 8.505 18.641 -14.244 1.00 70.25 603 PHE A O 1
ATOM 5015 N N . ILE A 1 604 ? 9.360 20.384 -15.386 1.00 66.62 604 ILE A N 1
ATOM 5016 C CA . ILE A 1 604 ? 8.109 21.153 -15.445 1.00 66.62 604 ILE A CA 1
ATOM 5017 C C . ILE A 1 604 ? 7.032 20.379 -16.212 1.00 66.62 604 ILE A C 1
ATOM 5019 O O . ILE A 1 604 ? 5.930 20.208 -15.701 1.00 66.62 604 ILE A O 1
ATOM 5023 N N . LYS A 1 605 ? 7.346 19.790 -17.375 1.00 69.25 605 LYS A N 1
ATOM 5024 C CA . LYS A 1 605 ? 6.400 18.922 -18.099 1.00 69.25 605 LYS A CA 1
ATOM 5025 C C . LYS A 1 605 ? 5.918 17.759 -17.225 1.00 69.25 605 LYS A C 1
ATOM 5027 O O . LYS A 1 605 ? 4.730 17.447 -17.207 1.00 69.25 605 LYS A O 1
ATOM 5032 N N . ARG A 1 606 ? 6.813 17.139 -16.446 1.00 67.56 606 ARG A N 1
ATOM 5033 C CA . ARG A 1 606 ? 6.434 16.110 -15.465 1.00 67.56 606 ARG A CA 1
ATOM 5034 C C . ARG A 1 606 ? 5.578 16.656 -14.327 1.00 67.56 606 ARG A C 1
ATOM 5036 O O . ARG A 1 606 ? 4.882 15.856 -13.716 1.00 67.56 606 ARG A O 1
ATOM 5043 N N . GLN A 1 607 ? 5.599 17.947 -14.008 1.00 64.56 607 GLN A N 1
ATOM 5044 C CA . GLN A 1 607 ? 4.655 18.526 -13.046 1.00 64.56 607 GLN A CA 1
ATOM 5045 C C . GLN A 1 607 ? 3.241 18.676 -13.617 1.00 64.56 607 GLN A C 1
ATOM 5047 O O . GLN A 1 607 ? 2.296 18.728 -12.833 1.00 64.56 607 GLN A O 1
ATOM 5052 N N . LEU A 1 608 ? 3.104 18.715 -14.943 1.00 67.44 608 LEU A N 1
ATOM 5053 C CA . LEU A 1 608 ? 1.845 18.953 -15.651 1.00 67.44 608 LEU A CA 1
ATOM 5054 C C . LEU A 1 608 ? 1.155 17.649 -16.063 1.00 67.44 608 LEU A C 1
ATOM 5056 O O . LEU A 1 608 ? -0.032 17.478 -15.808 1.00 67.44 608 LEU A O 1
ATOM 5060 N N . VAL A 1 609 ? 1.913 16.718 -16.647 1.00 66.81 609 VAL A N 1
ATOM 5061 C CA . VAL A 1 609 ? 1.381 15.467 -17.207 1.00 66.81 609 VAL A CA 1
ATOM 5062 C C . VAL A 1 609 ? 1.274 14.387 -16.134 1.00 66.81 609 VAL A C 1
ATOM 5064 O O . VAL A 1 609 ? 2.248 14.105 -15.420 1.00 66.81 609 VAL A O 1
ATOM 5067 N N . GLU A 1 610 ? 0.105 13.749 -16.038 1.00 70.25 610 GLU A N 1
ATOM 5068 C CA . GLU A 1 610 ? -0.122 12.615 -15.145 1.00 70.25 610 GLU A CA 1
ATOM 5069 C C . GLU A 1 610 ? 0.553 11.340 -15.670 1.00 70.25 610 GLU A C 1
ATOM 5071 O O . GLU A 1 610 ? 0.393 10.918 -16.812 1.00 70.25 610 GLU A O 1
ATOM 5076 N N . THR A 1 611 ? 1.354 10.707 -14.817 1.00 63.03 611 THR A N 1
ATOM 5077 C CA . THR A 1 611 ? 2.149 9.522 -15.167 1.00 63.03 611 THR A CA 1
ATOM 5078 C C . THR A 1 611 ? 1.766 8.297 -14.345 1.00 63.03 611 THR A C 1
ATOM 5080 O O . THR A 1 611 ? 2.329 7.226 -14.559 1.00 63.03 611 THR A O 1
ATOM 5083 N N . ARG A 1 612 ? 0.845 8.432 -13.387 1.00 65.31 612 ARG A N 1
ATOM 5084 C CA . ARG A 1 612 ? 0.423 7.344 -12.502 1.00 65.31 612 ARG A CA 1
ATOM 5085 C C . ARG A 1 612 ? -0.473 6.345 -13.217 1.00 65.31 612 ARG A C 1
ATOM 5087 O O . ARG A 1 612 ? -1.459 6.709 -13.848 1.00 65.31 612 ARG A O 1
ATOM 5094 N N . GLN A 1 613 ? -0.158 5.069 -13.018 1.00 63.19 613 GLN A N 1
ATOM 5095 C CA . GLN A 1 613 ? -0.869 3.955 -13.634 1.00 63.19 613 GLN A CA 1
ATOM 5096 C C . GLN A 1 613 ? -2.352 3.898 -13.226 1.00 63.19 613 GLN A C 1
ATOM 5098 O O . GLN A 1 613 ? -3.196 3.638 -14.072 1.00 63.19 613 GLN A O 1
ATOM 5103 N N . ILE A 1 614 ? -2.690 4.218 -11.968 1.00 66.75 614 ILE A N 1
ATOM 5104 C CA . ILE A 1 614 ? -4.090 4.264 -11.506 1.00 66.75 614 ILE A CA 1
ATOM 5105 C C . ILE A 1 614 ? -4.925 5.284 -12.288 1.00 66.75 614 ILE A C 1
ATOM 5107 O O . ILE A 1 614 ? -5.992 4.938 -12.781 1.00 66.75 614 ILE A O 1
ATOM 5111 N N . THR A 1 615 ? -4.434 6.517 -12.442 1.00 71.81 615 THR A N 1
ATOM 5112 C CA . THR A 1 615 ? -5.163 7.569 -13.161 1.00 71.81 615 THR A CA 1
ATOM 5113 C C . THR A 1 615 ? -5.322 7.201 -14.628 1.00 71.81 615 THR A C 1
ATOM 5115 O O . THR A 1 615 ? -6.386 7.415 -15.195 1.00 71.81 615 THR A O 1
ATOM 5118 N N . LYS A 1 616 ? -4.294 6.577 -15.220 1.00 74.25 616 LYS A N 1
ATOM 5119 C CA . LYS A 1 616 ? -4.366 6.045 -16.583 1.00 74.25 616 LYS A CA 1
ATOM 5120 C C . LYS A 1 616 ? -5.409 4.940 -16.728 1.00 74.25 616 LYS A C 1
ATOM 5122 O O . LYS A 1 616 ? -6.098 4.943 -17.731 1.00 74.25 616 LYS A O 1
ATOM 5127 N N . HIS A 1 617 ? -5.559 4.046 -15.749 1.00 75.06 617 HIS A N 1
ATOM 5128 C CA . HIS A 1 617 ? -6.599 3.014 -15.790 1.00 75.06 617 HIS A CA 1
ATOM 5129 C C . HIS A 1 617 ? -8.009 3.595 -15.672 1.00 75.06 617 HIS A C 1
ATOM 5131 O O . HIS A 1 617 ? -8.880 3.188 -16.429 1.00 75.06 617 HIS A O 1
ATOM 5137 N N . VAL A 1 618 ? -8.241 4.571 -14.784 1.00 80.44 618 VAL A N 1
ATOM 5138 C CA . VAL A 1 618 ? -9.547 5.259 -14.736 1.00 80.44 618 VAL A CA 1
ATOM 5139 C C . VAL A 1 618 ? -9.824 5.967 -16.057 1.00 80.44 618 VAL A C 1
ATOM 5141 O O . VAL A 1 618 ? -10.916 5.832 -16.597 1.00 80.44 618 VAL A O 1
ATOM 5144 N N . ALA A 1 619 ? -8.830 6.679 -16.594 1.00 84.94 619 ALA A N 1
ATOM 5145 C CA . ALA A 1 619 ? -8.973 7.377 -17.862 1.00 84.94 619 ALA A CA 1
ATOM 5146 C C . ALA A 1 619 ? -9.254 6.413 -19.023 1.00 84.94 619 ALA A C 1
ATOM 5148 O O . ALA A 1 619 ? -10.148 6.676 -19.811 1.00 84.94 619 ALA A O 1
ATOM 5149 N N . GLN A 1 620 ? -8.553 5.277 -19.072 1.00 82.75 620 GLN A N 1
ATOM 5150 C CA . GLN A 1 620 ? -8.755 4.220 -20.062 1.00 82.75 620 GLN A CA 1
ATOM 5151 C C . GLN A 1 620 ? -10.164 3.634 -20.004 1.00 82.75 620 GLN A C 1
ATOM 5153 O O . GLN A 1 620 ? -10.799 3.492 -21.039 1.00 82.75 620 GLN A O 1
ATOM 5158 N N . ILE A 1 621 ? -10.643 3.288 -18.806 1.00 83.69 621 ILE A N 1
ATOM 5159 C CA . ILE A 1 621 ? -11.977 2.705 -18.626 1.00 83.69 621 ILE A CA 1
ATOM 5160 C C . ILE A 1 621 ? -13.054 3.695 -19.071 1.00 83.69 621 ILE A C 1
ATOM 5162 O O . ILE A 1 621 ? -13.995 3.307 -19.752 1.00 83.69 621 ILE A O 1
ATOM 5166 N N . LEU A 1 622 ? -12.925 4.968 -18.689 1.00 87.69 622 LEU A N 1
ATOM 5167 C CA . LEU A 1 622 ? -13.889 5.993 -19.081 1.00 87.69 622 LEU A CA 1
ATOM 5168 C C . LEU A 1 622 ? -13.819 6.282 -20.589 1.00 87.69 622 LEU A C 1
ATOM 5170 O O . LEU A 1 622 ? -14.864 6.351 -21.219 1.00 87.69 622 LEU A O 1
ATOM 5174 N N . ASP A 1 623 ? -12.622 6.386 -21.177 1.00 87.00 623 ASP A N 1
ATOM 5175 C CA . ASP A 1 623 ? -12.444 6.596 -22.625 1.00 87.00 623 ASP A CA 1
ATOM 5176 C C . ASP A 1 623 ? -13.079 5.454 -23.425 1.00 87.00 623 ASP A C 1
ATOM 5178 O O . ASP A 1 623 ? -13.914 5.708 -24.283 1.00 87.00 623 ASP A O 1
ATOM 5182 N N . ALA A 1 624 ? -12.777 4.200 -23.073 1.00 83.31 624 ALA A N 1
ATOM 5183 C CA . ALA A 1 624 ? -13.340 3.025 -23.740 1.00 83.31 624 ALA A CA 1
ATOM 5184 C C . ALA A 1 624 ? -14.867 2.926 -23.604 1.00 83.31 624 ALA A C 1
ATOM 5186 O O . ALA A 1 624 ? -15.530 2.371 -24.473 1.00 83.31 624 ALA A O 1
ATOM 5187 N N . ARG A 1 625 ? -15.428 3.449 -22.510 1.00 83.50 625 ARG A N 1
ATOM 5188 C CA . ARG A 1 625 ? -16.868 3.402 -22.250 1.00 83.50 625 ARG A CA 1
ATOM 5189 C C . ARG A 1 625 ? -17.650 4.476 -22.998 1.00 83.50 625 ARG A C 1
ATOM 5191 O O . ARG A 1 625 ? -18.780 4.220 -23.397 1.00 83.50 625 ARG A O 1
ATOM 5198 N N . PHE A 1 626 ? -17.089 5.676 -23.123 1.00 87.12 626 PHE A N 1
ATOM 5199 C CA . PHE A 1 626 ? -17.781 6.810 -23.739 1.00 87.12 626 PHE A CA 1
ATOM 5200 C C . PHE A 1 626 ? -17.466 6.987 -25.228 1.00 87.12 626 PHE A C 1
ATOM 5202 O O . PHE A 1 626 ? -18.277 7.581 -25.929 1.00 87.12 626 PHE A O 1
ATOM 5209 N N . ASN A 1 627 ? -16.328 6.479 -25.708 1.00 87.69 627 ASN A N 1
ATOM 5210 C CA . ASN A 1 627 ? -15.863 6.657 -27.084 1.00 87.69 627 ASN A CA 1
ATOM 5211 C C . ASN A 1 627 ? -15.791 5.298 -27.802 1.00 87.69 627 ASN A C 1
ATOM 5213 O O . ASN A 1 627 ? -14.714 4.720 -27.952 1.00 87.69 627 ASN A O 1
ATOM 5217 N N . THR A 1 628 ? -16.950 4.768 -28.202 1.00 82.75 628 THR A N 1
ATOM 5218 C CA . THR A 1 628 ? -17.087 3.451 -28.856 1.00 82.75 628 THR A CA 1
ATOM 5219 C C . THR A 1 628 ? -17.177 3.523 -30.380 1.00 82.75 628 THR A C 1
ATOM 5221 O O . THR A 1 628 ? -17.052 2.497 -31.045 1.00 82.75 628 THR A O 1
ATOM 5224 N N . GLU A 1 629 ? -17.400 4.710 -30.944 1.00 84.19 629 GLU A N 1
ATOM 5225 C CA . GLU A 1 629 ? -17.546 4.916 -32.385 1.00 84.19 629 GLU A CA 1
ATOM 5226 C C . GLU A 1 629 ? -16.189 5.134 -33.070 1.00 84.19 629 GLU A C 1
ATOM 5228 O O . GLU A 1 629 ? -15.251 5.690 -32.493 1.00 84.19 629 GLU A O 1
ATOM 5233 N N . HIS A 1 630 ? -16.080 4.688 -34.322 1.00 81.19 630 HIS A N 1
ATOM 5234 C CA . HIS A 1 630 ? -14.870 4.771 -35.140 1.00 81.19 630 HIS A CA 1
ATOM 5235 C C . HIS A 1 630 ? -15.178 5.493 -36.457 1.00 81.19 630 HIS A C 1
ATOM 5237 O O . HIS A 1 630 ? -16.263 5.335 -37.015 1.00 81.19 630 HIS A O 1
ATOM 5243 N N . ASP A 1 631 ? -14.223 6.285 -36.948 1.00 82.44 631 ASP A N 1
ATOM 5244 C CA . ASP A 1 631 ? -14.313 6.925 -38.259 1.00 82.44 631 ASP A CA 1
ATOM 5245 C C . ASP A 1 631 ? -14.011 5.938 -39.405 1.00 82.44 631 ASP A C 1
ATOM 5247 O O . ASP A 1 631 ? -13.661 4.775 -39.196 1.00 82.44 631 ASP A O 1
ATOM 5251 N N . GLU A 1 632 ? -14.132 6.418 -40.643 1.00 79.75 632 GLU A N 1
ATOM 5252 C CA . GLU A 1 632 ? -13.872 5.656 -41.875 1.00 79.75 632 GLU A CA 1
ATOM 5253 C C . GLU A 1 632 ? -12.452 5.057 -41.974 1.00 79.75 632 GLU A C 1
ATOM 5255 O O . GLU A 1 632 ? -12.227 4.141 -42.763 1.00 79.75 632 GLU A O 1
ATOM 5260 N N . ASN A 1 633 ? -11.502 5.533 -41.159 1.00 72.56 633 ASN A N 1
ATOM 5261 C CA . ASN A 1 633 ? -10.124 5.046 -41.086 1.00 72.56 633 ASN A CA 1
ATOM 5262 C C . ASN A 1 633 ? -9.866 4.194 -39.826 1.00 72.56 633 ASN A C 1
ATOM 5264 O O . ASN A 1 633 ? -8.714 4.057 -39.404 1.00 72.56 633 ASN A O 1
ATOM 5268 N N . ASP A 1 634 ? -10.923 3.653 -39.209 1.00 70.06 634 ASP A N 1
ATOM 5269 C CA . ASP A 1 634 ? -10.887 2.863 -37.969 1.00 70.06 634 ASP A CA 1
ATOM 5270 C C . ASP A 1 634 ? -10.280 3.619 -36.770 1.00 70.06 634 ASP A C 1
ATOM 5272 O O . ASP A 1 634 ? -9.724 3.046 -35.827 1.00 70.06 634 ASP A O 1
ATOM 5276 N N . LYS A 1 635 ? -10.359 4.953 -36.783 1.00 73.81 635 LYS A N 1
ATOM 5277 C CA . LYS A 1 635 ? -9.870 5.777 -35.682 1.00 73.81 635 LYS A CA 1
ATOM 5278 C C . LYS A 1 635 ? -11.033 6.173 -34.781 1.00 73.81 635 LYS A C 1
ATOM 5280 O O . LYS A 1 635 ? -12.002 6.775 -35.221 1.00 73.81 635 LYS A O 1
ATOM 5285 N N . VAL A 1 636 ? -10.879 5.890 -33.487 1.00 78.06 636 VAL A N 1
ATOM 5286 C CA . VAL A 1 636 ? -11.861 6.234 -32.446 1.00 78.06 636 VAL A CA 1
ATOM 5287 C C . VAL A 1 636 ? -12.246 7.717 -32.513 1.00 78.06 636 VAL A C 1
ATOM 5289 O O . VAL A 1 636 ? -11.375 8.594 -32.378 1.00 78.06 636 VAL A O 1
ATOM 5292 N N . ILE A 1 637 ? -13.545 7.971 -32.673 1.00 84.31 637 ILE A N 1
ATOM 5293 C CA . ILE A 1 637 ? -14.175 9.288 -32.586 1.00 84.31 637 ILE A CA 1
ATOM 5294 C C . ILE A 1 637 ? -14.315 9.623 -31.099 1.00 84.31 637 ILE A C 1
ATOM 5296 O O . ILE A 1 637 ? -14.878 8.859 -30.321 1.00 84.31 637 ILE A O 1
ATOM 5300 N N . ARG A 1 638 ? -13.712 10.739 -30.676 1.00 85.00 638 ARG A N 1
ATOM 5301 C CA . ARG A 1 638 ? -13.660 11.152 -29.265 1.00 85.00 638 ARG A CA 1
ATOM 5302 C C . ARG A 1 638 ? -14.560 12.346 -29.019 1.00 85.00 638 ARG A C 1
ATOM 5304 O O . ARG A 1 638 ? -14.084 13.484 -28.999 1.00 85.00 638 ARG A O 1
ATOM 5311 N N . ASP A 1 639 ? -15.829 12.061 -28.784 1.00 87.19 639 ASP A N 1
ATOM 5312 C CA . ASP A 1 639 ? -16.797 13.077 -28.378 1.00 87.19 639 ASP A CA 1
ATOM 5313 C C . ASP A 1 639 ? -16.596 13.466 -26.912 1.00 87.19 639 ASP A C 1
ATOM 5315 O O . ASP A 1 639 ? -16.633 14.647 -26.564 1.00 87.19 639 ASP A O 1
ATOM 5319 N N . VAL A 1 640 ? -16.273 12.489 -26.055 1.00 92.00 640 VAL A N 1
ATOM 5320 C CA . VAL A 1 640 ? -15.990 12.720 -24.635 1.00 92.00 640 VAL A CA 1
ATOM 5321 C C . VAL A 1 640 ? -14.484 12.773 -24.399 1.00 92.00 640 VAL A C 1
ATOM 5323 O O . VAL A 1 640 ? -13.774 11.768 -24.481 1.00 92.00 640 VAL A O 1
ATOM 5326 N N . LYS A 1 641 ? -13.966 13.948 -24.028 1.00 93.00 641 LYS A N 1
ATOM 5327 C CA . LYS A 1 641 ? -12.532 14.126 -23.749 1.00 93.00 641 LYS A CA 1
ATOM 5328 C C . LYS A 1 641 ? -12.205 13.786 -22.300 1.00 93.00 641 LYS A C 1
ATOM 5330 O O . LYS A 1 641 ? -12.540 14.528 -21.375 1.00 93.00 641 LYS A O 1
ATOM 5335 N N . VAL A 1 642 ? -11.477 12.692 -22.088 1.00 91.75 642 VAL A N 1
ATOM 5336 C CA . VAL A 1 642 ? -11.012 12.295 -20.752 1.00 91.75 642 VAL A CA 1
ATOM 5337 C C . VAL A 1 642 ? -9.659 12.940 -20.443 1.00 91.75 642 VAL A C 1
ATOM 5339 O O . VAL A 1 642 ? -8.618 12.531 -20.959 1.00 91.75 642 VAL A O 1
ATOM 5342 N N . ILE A 1 643 ? -9.674 13.969 -19.595 1.00 90.94 643 ILE A N 1
ATOM 5343 C CA . ILE A 1 643 ? -8.531 14.827 -19.265 1.00 90.94 643 ILE A CA 1
ATOM 5344 C C . ILE A 1 643 ? -7.898 14.368 -17.950 1.00 90.94 643 ILE A C 1
ATOM 5346 O O . ILE A 1 643 ? -8.571 14.247 -16.929 1.00 90.94 643 ILE A O 1
ATOM 5350 N N . THR A 1 644 ? -6.580 14.190 -17.937 1.00 87.38 644 THR A N 1
ATOM 5351 C CA . THR A 1 644 ? -5.816 13.878 -16.722 1.00 87.38 644 THR A CA 1
ATOM 5352 C C . THR A 1 644 ? -4.978 15.073 -16.281 1.00 87.38 644 THR A C 1
ATOM 5354 O O . THR A 1 644 ? -4.148 15.576 -17.037 1.00 87.38 644 THR A O 1
ATOM 5357 N N . LEU A 1 645 ? -5.177 15.532 -15.042 1.00 83.19 645 LEU A N 1
ATOM 5358 C CA . LEU A 1 645 ? -4.424 16.647 -14.462 1.00 83.19 645 LEU A CA 1
ATOM 5359 C C . LEU A 1 645 ? -3.620 16.209 -13.240 1.00 83.19 645 LEU A C 1
ATOM 5361 O O . LEU A 1 645 ? -4.040 15.358 -12.455 1.00 83.19 645 LEU A O 1
ATOM 5365 N N . LYS A 1 646 ? -2.469 16.854 -13.032 1.00 79.25 646 LYS A N 1
ATOM 5366 C CA . LYS A 1 646 ? -1.738 16.768 -11.766 1.00 79.25 646 LYS A CA 1
ATOM 5367 C C . LYS A 1 646 ? -2.247 17.782 -10.749 1.00 79.25 646 LYS A C 1
ATOM 5369 O O . LYS A 1 646 ? -2.389 18.964 -11.052 1.00 79.25 646 LYS A O 1
ATOM 5374 N N . SER A 1 647 ? -2.339 17.343 -9.492 1.00 72.31 647 SER A N 1
ATOM 5375 C CA . SER A 1 647 ? -2.762 18.147 -8.331 1.00 72.31 647 SER A CA 1
ATOM 5376 C C . SER A 1 647 ? -2.007 19.477 -8.163 1.00 72.31 647 SER A C 1
ATOM 5378 O O . SER A 1 647 ? -2.499 20.410 -7.524 1.00 72.31 647 SER A O 1
ATOM 5380 N N . ASN A 1 648 ? -0.786 19.574 -8.704 1.00 75.31 648 ASN A N 1
ATOM 5381 C CA . ASN A 1 648 ? 0.034 20.780 -8.624 1.00 75.31 648 ASN A CA 1
ATOM 5382 C C . ASN A 1 648 ? -0.576 21.957 -9.398 1.00 75.31 648 ASN A C 1
ATOM 5384 O O . ASN A 1 648 ? -0.449 23.089 -8.947 1.00 75.31 648 ASN A O 1
ATOM 5388 N N . LEU A 1 649 ? -1.273 21.701 -10.512 1.00 82.44 649 LEU A N 1
ATOM 5389 C CA . LEU A 1 649 ? -1.896 22.753 -11.322 1.00 82.44 649 LEU A CA 1
ATOM 5390 C C . LEU A 1 649 ? -2.978 23.499 -10.539 1.00 82.44 649 LEU A C 1
ATOM 5392 O O . LEU A 1 649 ? -2.917 24.719 -10.408 1.00 82.44 649 LEU A O 1
ATOM 5396 N N . VAL A 1 650 ? -3.916 22.763 -9.941 1.00 87.00 650 VAL A N 1
ATOM 5397 C CA . VAL A 1 650 ? -4.958 23.348 -9.084 1.00 87.00 650 VAL A CA 1
ATOM 5398 C C . VAL A 1 650 ? -4.369 23.939 -7.805 1.00 87.00 650 VAL A C 1
ATOM 5400 O O . VAL A 1 650 ? -4.824 24.984 -7.349 1.00 87.00 650 VAL A O 1
ATOM 5403 N N . SER A 1 651 ? -3.325 23.333 -7.232 1.00 83.06 651 SER A N 1
ATOM 5404 C CA . SER A 1 651 ? -2.650 23.910 -6.057 1.00 83.06 651 SER A CA 1
ATOM 5405 C C . SER A 1 651 ? -2.009 25.268 -6.369 1.00 83.06 651 SER A C 1
ATOM 5407 O O . SER A 1 651 ? -2.161 26.206 -5.587 1.00 83.06 651 SER A O 1
ATOM 5409 N N . GLN A 1 652 ? -1.344 25.394 -7.521 1.00 81.88 652 GLN A N 1
ATOM 5410 C CA . GLN A 1 652 ? -0.779 26.659 -7.987 1.00 81.88 652 GLN A CA 1
ATOM 5411 C C . GLN A 1 652 ? -1.884 27.678 -8.280 1.00 81.88 652 GLN A C 1
ATOM 5413 O O . GLN A 1 652 ? -1.801 28.808 -7.812 1.00 81.88 652 GLN A O 1
ATOM 5418 N N . PHE A 1 653 ? -2.949 27.264 -8.975 1.00 89.00 653 PHE A N 1
ATOM 5419 C CA . PHE A 1 653 ? -4.109 28.111 -9.258 1.00 89.00 653 PHE A CA 1
ATOM 5420 C C . PHE A 1 653 ? -4.737 28.666 -7.973 1.00 89.00 653 PHE A C 1
ATOM 5422 O O . PHE A 1 653 ? -4.997 29.860 -7.865 1.00 89.00 653 PHE A O 1
ATOM 5429 N N . ARG A 1 654 ? -4.910 27.824 -6.948 1.00 90.00 654 ARG A N 1
ATOM 5430 C CA . ARG A 1 654 ? -5.394 28.261 -5.633 1.00 90.00 654 ARG A CA 1
ATOM 5431 C C . ARG A 1 654 ? -4.491 29.307 -4.989 1.00 90.00 654 ARG A C 1
ATOM 5433 O O . ARG A 1 654 ? -5.008 30.267 -4.432 1.00 90.00 654 ARG A O 1
ATOM 5440 N N . LYS A 1 655 ? -3.170 29.111 -5.041 1.00 85.06 655 LYS A N 1
ATOM 5441 C CA . LYS A 1 655 ? -2.196 30.041 -4.455 1.00 85.06 655 LYS A CA 1
ATOM 5442 C C . LYS A 1 655 ? -2.198 31.385 -5.184 1.00 85.06 655 LYS A C 1
ATOM 5444 O O . LYS A 1 655 ? -2.218 32.415 -4.526 1.00 85.06 655 LYS A O 1
ATOM 5449 N N . ASP A 1 656 ? -2.195 31.357 -6.513 1.00 85.44 656 ASP A N 1
ATOM 5450 C CA . ASP A 1 656 ? -2.101 32.556 -7.351 1.00 85.44 656 ASP A CA 1
ATOM 5451 C C . ASP A 1 656 ? -3.347 33.450 -7.262 1.00 85.44 656 ASP A C 1
ATOM 5453 O O . ASP A 1 656 ? -3.230 34.662 -7.418 1.00 85.44 656 ASP A O 1
ATOM 5457 N N . PHE A 1 657 ? -4.522 32.865 -7.009 1.00 89.44 657 PHE A N 1
ATOM 5458 C CA . PHE A 1 657 ? -5.805 33.582 -6.970 1.00 89.44 657 PHE A CA 1
ATOM 5459 C C . PHE A 1 657 ? -6.480 33.568 -5.594 1.00 89.44 657 PHE A C 1
ATOM 5461 O O . PHE A 1 657 ? -7.663 33.890 -5.482 1.00 89.44 657 PHE A O 1
ATOM 5468 N N . GLU A 1 658 ? -5.726 33.208 -4.551 1.00 89.94 658 GLU A N 1
ATOM 5469 C CA . GLU A 1 658 ? -6.158 33.284 -3.149 1.00 89.94 658 GLU A CA 1
ATOM 5470 C C . GLU A 1 658 ? -7.405 32.427 -2.836 1.00 89.94 658 GLU A C 1
ATOM 5472 O O . GLU A 1 658 ? -8.238 32.753 -1.991 1.00 89.94 658 GLU A O 1
ATOM 5477 N N . PHE A 1 659 ? -7.534 31.272 -3.497 1.00 91.75 659 PHE A N 1
ATOM 5478 C CA . PHE A 1 659 ? -8.559 30.264 -3.197 1.00 91.75 659 PHE A CA 1
ATOM 5479 C C . PHE A 1 659 ? -8.062 29.289 -2.130 1.00 91.75 659 PHE A C 1
ATOM 5481 O O . PHE A 1 659 ? -7.783 28.109 -2.397 1.00 91.75 659 PHE A O 1
ATOM 5488 N N . TYR A 1 660 ? -7.934 29.808 -0.913 1.00 88.38 660 TYR A N 1
ATOM 5489 C CA . TYR A 1 660 ? -7.352 29.101 0.221 1.00 88.38 660 TYR A CA 1
ATOM 5490 C C . TYR A 1 660 ? -8.100 27.814 0.588 1.00 88.38 660 TYR A C 1
ATOM 5492 O O . TYR A 1 660 ? -9.310 27.674 0.403 1.00 88.38 660 TYR A O 1
ATOM 5500 N N . LYS A 1 661 ? -7.340 26.843 1.102 1.00 88.94 661 LYS A N 1
ATOM 5501 C CA . LYS A 1 661 ? -7.825 25.521 1.505 1.00 88.94 661 LYS A CA 1
ATOM 5502 C C . LYS A 1 661 ? -7.298 25.193 2.897 1.00 88.94 661 LYS A C 1
ATOM 5504 O O . LYS A 1 661 ? -6.087 25.101 3.075 1.00 88.94 661 LYS A O 1
ATOM 5509 N N . VAL A 1 662 ? -8.215 24.940 3.826 1.00 86.62 662 VAL A N 1
ATOM 5510 C CA . VAL A 1 662 ? -7.939 24.473 5.191 1.00 86.62 662 VAL A CA 1
ATOM 5511 C C . VAL A 1 662 ? -8.704 23.161 5.370 1.00 86.62 662 VAL A C 1
ATOM 5513 O O . VAL A 1 662 ? -9.933 23.145 5.320 1.00 86.62 662 VAL A O 1
ATOM 5516 N N . ARG A 1 663 ? -7.985 22.038 5.459 1.00 84.38 663 ARG A N 1
ATOM 5517 C CA . ARG A 1 663 ? -8.577 20.680 5.428 1.00 84.38 663 ARG A CA 1
ATOM 5518 C C . ARG A 1 663 ? -9.229 20.299 6.753 1.00 84.38 663 ARG A C 1
ATOM 5520 O O . ARG A 1 663 ? -10.015 19.358 6.818 1.00 84.38 663 ARG A O 1
ATOM 5527 N N . GLU A 1 664 ? -8.853 21.008 7.801 1.00 8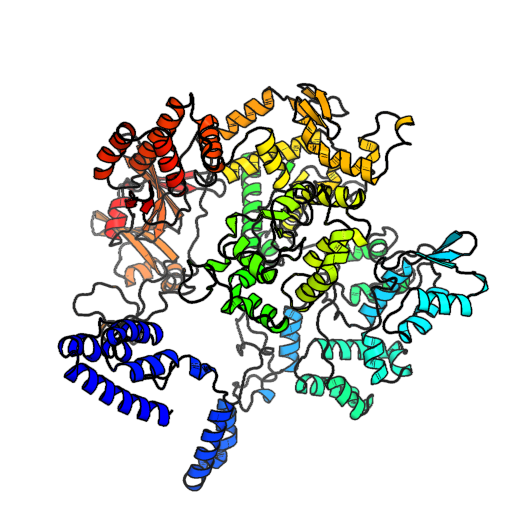4.25 664 GLU A N 1
ATOM 5528 C CA . GLU A 1 664 ? -9.254 20.800 9.179 1.00 84.25 664 GLU A CA 1
ATOM 5529 C C . GLU A 1 664 ? -10.734 21.172 9.349 1.00 84.25 664 GLU A C 1
ATOM 5531 O O . GLU A 1 664 ? -11.458 20.454 10.027 1.00 84.25 664 GLU A O 1
ATOM 5536 N N . ILE A 1 665 ? -11.215 22.210 8.646 1.00 86.81 665 ILE A N 1
ATOM 5537 C CA . ILE A 1 665 ? -12.595 22.724 8.740 1.00 86.81 665 ILE A CA 1
ATOM 5538 C C . ILE A 1 665 ? -13.626 21.697 8.251 1.00 86.81 665 ILE A C 1
ATOM 5540 O O . ILE A 1 665 ? -14.608 21.406 8.926 1.00 86.81 665 ILE A O 1
ATOM 5544 N N . ASN A 1 666 ? -13.472 21.165 7.041 1.00 89.50 666 ASN A N 1
ATOM 5545 C CA . ASN A 1 666 ? -14.454 20.249 6.463 1.00 89.50 666 ASN A CA 1
ATOM 5546 C C . ASN A 1 666 ? -13.881 19.452 5.284 1.00 89.50 666 ASN A C 1
ATOM 5548 O O . ASN A 1 666 ? -12.785 19.705 4.778 1.00 89.50 666 ASN A O 1
ATOM 5552 N N . ASP A 1 667 ? -14.670 18.488 4.816 1.00 90.12 667 ASP A N 1
ATOM 5553 C CA . ASP A 1 667 ? -14.332 17.624 3.685 1.00 90.12 667 ASP A CA 1
ATOM 5554 C C . ASP A 1 667 ? -14.730 18.254 2.322 1.00 90.12 667 ASP A C 1
ATOM 5556 O O . ASP A 1 667 ? -14.525 17.633 1.278 1.00 90.12 667 ASP A O 1
ATOM 5560 N N . TYR A 1 668 ? -15.241 19.501 2.287 1.00 91.88 668 TYR A N 1
ATOM 5561 C CA . TYR A 1 668 ? -15.688 20.170 1.044 1.00 91.88 668 TYR A CA 1
ATOM 5562 C C . TYR A 1 668 ? -14.536 20.414 0.076 1.00 91.88 668 TYR A C 1
ATOM 5564 O O . TYR A 1 668 ? -14.731 20.515 -1.134 1.00 91.88 668 TYR A O 1
ATOM 5572 N N . HIS A 1 669 ? -13.312 20.473 0.598 1.00 87.38 669 HIS A N 1
ATOM 5573 C CA . HIS A 1 669 ? -12.119 20.674 -0.201 1.00 87.38 669 HIS A CA 1
ATOM 5574 C C . HIS A 1 669 ? -11.955 19.631 -1.321 1.00 87.38 669 HIS A C 1
ATOM 5576 O O . HIS A 1 669 ? -11.408 19.980 -2.362 1.00 87.38 669 HIS A O 1
ATOM 5582 N N . HIS A 1 670 ? -12.474 18.405 -1.161 1.00 88.62 670 HIS A N 1
ATOM 5583 C CA . HIS A 1 670 ? -12.502 17.405 -2.233 1.00 88.62 670 HIS A CA 1
ATOM 5584 C C . HIS A 1 670 ? -13.410 17.822 -3.399 1.00 88.62 670 HIS A C 1
ATOM 5586 O O . HIS A 1 670 ? -12.986 17.771 -4.551 1.00 88.62 670 HIS A O 1
ATOM 5592 N N . ALA A 1 671 ? -14.627 18.289 -3.107 1.00 92.88 671 ALA A N 1
ATOM 5593 C CA . ALA A 1 671 ? -15.560 18.785 -4.119 1.00 92.88 671 ALA A CA 1
ATOM 5594 C C . ALA A 1 671 ? -15.034 20.068 -4.782 1.00 92.88 671 ALA A C 1
ATOM 5596 O O . ALA A 1 671 ? -15.084 20.210 -6.001 1.00 92.88 671 ALA A O 1
ATOM 5597 N N . HIS A 1 672 ? -14.458 20.977 -3.991 1.00 93.56 672 HIS A N 1
ATOM 5598 C CA . HIS A 1 672 ? -13.842 22.198 -4.505 1.00 93.56 672 HIS A CA 1
ATOM 5599 C C . HIS A 1 672 ? -12.642 21.902 -5.413 1.00 93.56 672 HIS A C 1
ATOM 5601 O O . HIS A 1 672 ? -12.493 22.543 -6.447 1.00 93.56 672 HIS A O 1
ATOM 5607 N N . ASP A 1 673 ? -11.775 20.954 -5.044 1.00 92.19 673 ASP A N 1
ATOM 5608 C CA . ASP A 1 673 ? -10.658 20.532 -5.895 1.00 92.19 673 ASP A CA 1
ATOM 5609 C C . ASP A 1 673 ? -11.180 19.893 -7.200 1.00 92.19 673 ASP A C 1
ATOM 5611 O O . ASP A 1 673 ? -10.692 20.243 -8.270 1.00 92.19 673 ASP A O 1
ATOM 5615 N N . ALA A 1 674 ? -12.221 19.049 -7.154 1.00 93.12 674 ALA A N 1
ATOM 5616 C CA . ALA A 1 674 ? -12.853 18.482 -8.354 1.00 93.12 674 ALA A CA 1
ATOM 5617 C C . ALA A 1 674 ? -13.442 19.559 -9.288 1.00 93.12 674 ALA A C 1
ATOM 5619 O O . ALA A 1 674 ? -13.195 19.531 -10.493 1.00 93.12 674 ALA A O 1
ATOM 5620 N N . TYR A 1 675 ? -14.144 20.552 -8.733 1.00 96.12 675 TYR A N 1
ATOM 5621 C CA . TYR A 1 675 ? -14.647 21.702 -9.490 1.00 96.12 675 TYR A CA 1
ATOM 5622 C C . TYR A 1 675 ? -13.507 22.496 -10.143 1.00 96.12 675 TYR A C 1
ATOM 5624 O O . TYR A 1 675 ? -13.535 22.756 -11.344 1.00 96.12 675 TYR A O 1
ATOM 5632 N N . LEU A 1 676 ? -12.466 22.843 -9.379 1.00 95.31 676 LEU A N 1
ATOM 5633 C CA . LEU A 1 676 ? -11.327 23.591 -9.912 1.00 95.31 676 LEU A CA 1
ATOM 5634 C C . LEU A 1 676 ? -10.542 22.795 -10.959 1.00 95.31 676 LEU A C 1
ATOM 5636 O O . LEU A 1 676 ? -10.041 23.395 -11.906 1.00 95.31 676 LEU A O 1
ATOM 5640 N N . ASN A 1 677 ? -10.455 21.468 -10.834 1.00 93.19 677 ASN A N 1
ATOM 5641 C CA . ASN A 1 677 ? -9.886 20.617 -11.879 1.00 93.19 677 ASN A CA 1
ATOM 5642 C C . ASN A 1 677 ? -10.682 20.754 -13.180 1.00 93.19 677 ASN A C 1
ATOM 5644 O O . ASN A 1 677 ? -10.078 20.981 -14.228 1.00 93.19 677 ASN A O 1
ATOM 5648 N N . ALA A 1 678 ? -12.017 20.689 -13.118 1.00 95.00 678 ALA A N 1
ATOM 5649 C CA . ALA A 1 678 ? -12.859 20.882 -14.296 1.00 95.00 678 ALA A CA 1
ATOM 5650 C C . ALA A 1 678 ? -12.655 22.272 -14.925 1.00 95.00 678 ALA A C 1
ATOM 5652 O O . ALA A 1 678 ? -12.446 22.370 -16.134 1.00 95.00 678 ALA A O 1
ATOM 5653 N N . VAL A 1 679 ? -12.619 23.334 -14.111 1.00 94.88 679 VAL A N 1
ATOM 5654 C CA . VAL A 1 679 ? -12.404 24.716 -14.581 1.00 94.88 679 VAL A CA 1
ATOM 5655 C C . VAL A 1 679 ? -11.028 24.885 -15.228 1.00 94.88 679 VAL A C 1
ATOM 5657 O O . VAL A 1 679 ? -10.924 25.384 -16.346 1.00 94.88 679 VAL A O 1
ATOM 5660 N N . VAL A 1 680 ? -9.963 24.447 -14.554 1.00 92.12 680 VAL A N 1
ATOM 5661 C CA . VAL A 1 680 ? -8.585 24.630 -15.031 1.00 92.12 680 VAL A CA 1
ATOM 5662 C C . VAL A 1 680 ? -8.323 23.764 -16.261 1.00 92.12 680 VAL A C 1
ATOM 5664 O O . VAL A 1 680 ? -7.761 24.255 -17.236 1.00 92.12 680 VAL A O 1
ATOM 5667 N N . GLY A 1 681 ? -8.749 22.499 -16.249 1.00 90.31 681 GLY A N 1
ATOM 5668 C CA . GLY A 1 681 ? -8.537 21.570 -17.360 1.00 90.31 681 GLY A CA 1
ATOM 5669 C C . GLY A 1 681 ? -9.256 21.994 -18.633 1.00 90.31 681 GLY A C 1
ATOM 5670 O O . GLY A 1 681 ? -8.649 21.998 -19.704 1.00 90.31 681 GLY A O 1
ATOM 5671 N N . THR A 1 682 ? -10.520 22.414 -18.516 1.00 92.00 682 THR A N 1
ATOM 5672 C CA . THR A 1 682 ? -11.293 22.867 -19.681 1.00 92.00 682 THR A CA 1
ATOM 5673 C C . THR A 1 682 ? -10.767 24.195 -20.222 1.00 92.00 682 THR A C 1
ATOM 5675 O O . THR A 1 682 ? -10.546 24.306 -21.426 1.00 92.00 682 THR A O 1
ATOM 5678 N N . ALA A 1 683 ? -10.473 25.176 -19.359 1.00 91.38 683 ALA A N 1
ATOM 5679 C CA . ALA A 1 683 ? -9.893 26.452 -19.780 1.00 91.38 683 ALA A CA 1
ATOM 5680 C C . ALA A 1 683 ? -8.517 26.280 -20.448 1.00 91.38 683 ALA A C 1
ATOM 5682 O O . ALA A 1 683 ? -8.239 26.929 -21.457 1.00 91.38 683 ALA A O 1
ATOM 5683 N N . LEU A 1 684 ? -7.668 25.376 -19.940 1.00 88.50 684 LEU A N 1
ATOM 5684 C CA . LEU A 1 684 ? -6.363 25.077 -20.539 1.00 88.50 684 LEU A CA 1
ATOM 5685 C C . LEU A 1 684 ? -6.493 24.517 -21.956 1.00 88.50 684 LEU A C 1
ATOM 5687 O O . LEU A 1 684 ? -5.793 24.987 -22.853 1.00 88.50 684 LEU A O 1
ATOM 5691 N N . LEU A 1 685 ? -7.383 23.542 -22.171 1.00 87.81 685 LEU A N 1
ATOM 5692 C CA . LEU A 1 685 ? -7.591 22.966 -23.501 1.00 87.81 685 LEU A CA 1
ATOM 5693 C C . LEU A 1 685 ? -8.290 23.934 -24.455 1.00 87.81 685 LEU A C 1
ATOM 5695 O O . LEU A 1 685 ? -7.937 23.958 -25.628 1.00 87.81 685 LEU A O 1
ATOM 5699 N N . LYS A 1 686 ? -9.212 24.776 -23.974 1.00 88.81 686 LYS A N 1
ATOM 5700 C CA . LYS A 1 686 ? -9.810 25.839 -24.797 1.00 88.81 686 LYS A CA 1
ATOM 5701 C C . LYS A 1 686 ? -8.776 26.885 -25.214 1.00 88.81 686 LYS A C 1
ATOM 5703 O O . LYS A 1 686 ? -8.754 27.286 -26.374 1.00 88.81 686 LYS A O 1
ATOM 5708 N N . LYS A 1 687 ? -7.886 27.306 -24.301 1.00 86.06 687 LYS A N 1
ATOM 5709 C CA . LYS A 1 687 ? -6.812 28.267 -24.616 1.00 86.06 687 LYS A CA 1
ATOM 5710 C C . LYS A 1 687 ? -5.780 27.673 -25.566 1.00 86.06 687 LYS A C 1
ATOM 5712 O O . LYS A 1 687 ? -5.310 28.352 -26.477 1.00 86.06 687 LYS A O 1
ATOM 5717 N N . TYR A 1 688 ? -5.405 26.421 -25.318 1.00 85.12 688 TYR A N 1
ATOM 5718 C CA . TYR A 1 688 ? -4.335 25.732 -26.021 1.00 85.12 688 TYR A CA 1
ATOM 5719 C C . TYR A 1 688 ? -4.795 24.351 -26.524 1.00 85.12 688 TYR A C 1
ATOM 5721 O O . TYR A 1 688 ? -4.322 23.331 -26.014 1.00 85.12 688 TYR A O 1
ATOM 5729 N N . PRO A 1 689 ? -5.643 24.279 -27.572 1.00 83.44 689 PRO A N 1
ATOM 5730 C CA . PRO A 1 689 ? -6.176 23.005 -28.073 1.00 83.44 689 PRO A CA 1
ATOM 5731 C C . PRO A 1 689 ? -5.093 22.008 -28.493 1.00 83.44 689 PRO A C 1
ATOM 5733 O O . PRO A 1 689 ? -5.233 20.803 -28.302 1.00 83.44 689 PRO A O 1
ATOM 5736 N N . LYS A 1 690 ? -3.943 22.500 -28.978 1.00 80.06 690 LYS A N 1
ATOM 5737 C CA . LYS A 1 690 ? -2.803 21.649 -29.363 1.00 80.06 690 LYS A CA 1
ATOM 5738 C C . LYS A 1 690 ? -2.123 20.944 -28.174 1.00 80.06 690 LYS A C 1
ATOM 5740 O O . LYS A 1 690 ? -1.205 20.165 -28.406 1.00 80.06 690 LYS A O 1
ATOM 5745 N N . LEU A 1 691 ? -2.527 21.214 -26.926 1.00 78.50 691 LEU A N 1
ATOM 5746 C CA . LEU A 1 691 ? -2.082 20.474 -25.737 1.00 78.50 691 LEU A CA 1
ATOM 5747 C C . LEU A 1 691 ? -2.934 19.244 -25.428 1.00 78.50 691 LEU A C 1
ATOM 5749 O O . LEU A 1 691 ? -2.587 18.512 -24.501 1.00 78.50 691 LEU A O 1
ATOM 5753 N N . ALA A 1 692 ? -3.999 18.980 -26.191 1.00 82.81 692 ALA A N 1
ATOM 5754 C CA . ALA A 1 692 ? -4.797 17.771 -26.024 1.00 82.81 692 ALA A CA 1
ATOM 5755 C C . ALA A 1 692 ? -3.938 16.486 -25.954 1.00 82.81 692 ALA A C 1
ATOM 5757 O O . ALA A 1 692 ? -4.125 15.739 -24.998 1.00 82.81 692 ALA A O 1
ATOM 5758 N N . PRO A 1 693 ? -2.879 16.291 -26.773 1.00 79.88 693 PRO A N 1
ATOM 5759 C CA . PRO A 1 693 ? -1.992 15.127 -26.658 1.00 79.88 693 PRO A CA 1
ATOM 5760 C C . PRO A 1 693 ? -1.261 14.930 -25.322 1.00 79.88 693 PRO A C 1
ATOM 5762 O O . PRO A 1 693 ? -0.742 13.843 -25.065 1.00 79.88 693 PRO A O 1
ATOM 5765 N N . GLU A 1 694 ? -1.143 15.972 -24.492 1.00 75.38 694 GLU A N 1
ATOM 5766 C CA . GLU A 1 694 ? -0.486 15.890 -23.179 1.00 75.38 694 GLU A CA 1
ATOM 5767 C C . GLU A 1 694 ? -1.461 15.574 -22.039 1.00 75.38 694 GLU A C 1
ATOM 5769 O O . GLU A 1 694 ? -1.032 15.050 -21.010 1.00 75.38 694 GLU A O 1
ATOM 5774 N N . PHE A 1 695 ? -2.747 15.906 -22.199 1.00 81.12 695 PHE A N 1
ATOM 5775 C CA . PHE A 1 695 ? -3.742 15.830 -21.125 1.00 81.12 695 PHE A CA 1
ATOM 5776 C C . PHE A 1 695 ? -4.902 14.876 -21.428 1.00 81.12 695 PHE A C 1
ATOM 5778 O O . PHE A 1 695 ? -5.393 14.232 -20.500 1.00 81.12 695 PHE A O 1
ATOM 5785 N N . VAL A 1 696 ? -5.324 14.776 -22.691 1.00 84.50 696 VAL A N 1
ATOM 5786 C CA . VAL A 1 696 ? -6.420 13.919 -23.156 1.00 84.50 696 VAL A CA 1
ATOM 5787 C C . VAL A 1 696 ? -5.893 12.510 -23.396 1.00 84.50 696 VAL A C 1
ATOM 5789 O O . VAL A 1 696 ? -4.914 12.293 -24.115 1.00 84.50 696 VAL A O 1
ATOM 5792 N N . TYR A 1 697 ? -6.532 11.537 -22.758 1.00 81.69 697 TYR A N 1
ATOM 5793 C CA . TYR A 1 697 ? -6.194 10.133 -22.933 1.00 81.69 697 TYR A CA 1
ATOM 5794 C C . TYR A 1 697 ? -6.456 9.679 -24.383 1.00 81.69 697 TYR A C 1
ATOM 5796 O O . TYR A 1 697 ? -7.430 10.085 -25.006 1.00 81.69 697 TYR A O 1
ATOM 5804 N N . GLY A 1 698 ? -5.560 8.860 -24.944 1.00 71.88 698 GLY A N 1
ATOM 5805 C CA . GLY A 1 698 ? -5.697 8.317 -26.304 1.00 71.88 698 GLY A CA 1
ATOM 5806 C C . GLY A 1 698 ? -5.220 9.229 -27.446 1.00 71.88 698 GLY A C 1
ATOM 5807 O O . GLY A 1 698 ? -4.987 8.737 -28.547 1.00 71.88 698 GLY A O 1
ATOM 5808 N N . GLU A 1 699 ? -4.959 10.519 -27.205 1.00 74.62 699 GLU A N 1
ATOM 5809 C CA . GLU A 1 699 ? -4.521 11.475 -28.242 1.00 74.62 699 GLU A CA 1
ATOM 5810 C C . GLU A 1 699 ? -2.996 11.686 -28.325 1.00 74.62 699 GLU A C 1
ATOM 5812 O O . GLU A 1 699 ? -2.521 12.749 -28.722 1.00 74.62 699 GLU A O 1
ATOM 5817 N N . TYR A 1 700 ? -2.186 10.684 -27.973 1.00 63.69 700 TYR A N 1
ATOM 5818 C CA . TYR A 1 700 ? -0.726 10.813 -27.863 1.00 63.69 700 TYR A CA 1
ATOM 5819 C C . TYR A 1 700 ? -0.013 11.063 -29.212 1.00 63.69 700 TYR A C 1
ATOM 5821 O O . TYR A 1 700 ? 0.595 10.167 -29.795 1.00 63.69 700 TYR A O 1
ATOM 5829 N N . LYS A 1 701 ? -0.020 12.306 -29.705 1.00 59.72 701 LYS A N 1
ATOM 5830 C CA . LYS A 1 701 ? 0.754 12.761 -30.871 1.00 59.72 701 LYS A CA 1
ATOM 5831 C C . LYS A 1 701 ? 1.954 13.607 -30.446 1.00 59.72 701 LYS A C 1
ATOM 5833 O O . LYS A 1 701 ? 1.859 14.471 -29.577 1.00 59.72 701 LYS A O 1
ATOM 5838 N N . LYS A 1 702 ? 3.105 13.406 -31.099 1.00 52.22 702 LYS A N 1
ATOM 5839 C CA . LYS A 1 702 ? 4.248 14.328 -30.979 1.00 52.22 702 LYS A CA 1
ATOM 5840 C C . LYS A 1 702 ? 3.916 15.626 -31.718 1.00 52.22 702 LYS A C 1
ATOM 5842 O O . LYS A 1 702 ? 3.739 15.606 -32.930 1.00 52.22 702 LYS A O 1
ATOM 5847 N N . TYR A 1 703 ? 3.903 16.746 -31.005 1.00 59.62 703 TYR A N 1
ATOM 5848 C CA . TYR A 1 703 ? 3.794 18.082 -31.591 1.00 59.62 703 TYR A CA 1
ATOM 5849 C C . TYR A 1 703 ? 5.005 18.938 -31.197 1.00 59.62 703 TYR A C 1
ATOM 5851 O O . TYR A 1 703 ? 5.612 18.742 -30.139 1.00 59.62 703 TYR A O 1
ATOM 5859 N N . ASP A 1 704 ? 5.395 19.871 -32.070 1.00 59.12 704 ASP A N 1
ATOM 5860 C CA . ASP A 1 704 ? 6.478 20.810 -31.773 1.00 59.12 704 ASP A CA 1
ATOM 5861 C C . ASP A 1 704 ? 5.918 22.009 -31.000 1.00 59.12 704 ASP A C 1
ATOM 5863 O O . ASP A 1 704 ? 5.205 22.846 -31.555 1.00 59.12 704 ASP A O 1
ATOM 5867 N N . VAL A 1 705 ? 6.256 22.087 -29.710 1.00 57.72 705 VAL A N 1
ATOM 5868 C CA . VAL A 1 705 ? 5.854 23.175 -28.804 1.00 57.72 705 VAL A CA 1
ATOM 5869 C C . VAL A 1 705 ? 6.319 24.542 -29.332 1.00 57.72 705 VAL A C 1
ATOM 5871 O O . VAL A 1 705 ? 5.662 25.542 -29.068 1.00 57.72 705 VAL A O 1
ATOM 5874 N N . ARG A 1 706 ? 7.383 24.612 -30.151 1.00 57.91 706 ARG A N 1
ATOM 5875 C CA . ARG A 1 706 ? 7.833 25.869 -30.779 1.00 57.91 706 ARG A CA 1
ATOM 5876 C C . ARG A 1 706 ? 6.778 26.504 -31.689 1.00 57.91 706 ARG A C 1
ATOM 5878 O O . ARG A 1 706 ? 6.677 27.726 -31.736 1.00 57.91 706 ARG A O 1
ATOM 5885 N N . LYS A 1 707 ? 5.948 25.692 -32.358 1.00 59.34 707 LYS A N 1
ATOM 5886 C CA . LYS A 1 707 ? 4.874 26.160 -33.259 1.00 59.34 707 LYS A CA 1
ATOM 5887 C C . LYS A 1 707 ? 3.677 26.784 -32.521 1.00 59.34 707 LYS A C 1
ATOM 5889 O O . LYS A 1 707 ? 2.707 27.176 -33.162 1.00 59.34 707 LYS A O 1
ATOM 5894 N N . LEU A 1 708 ? 3.699 26.811 -31.186 1.00 55.41 708 LEU A N 1
ATOM 5895 C CA . LEU A 1 708 ? 2.674 27.434 -30.341 1.00 55.41 708 LEU A CA 1
ATOM 5896 C C . LEU A 1 708 ? 3.072 28.821 -29.815 1.00 55.41 708 LEU A C 1
ATOM 5898 O O . LEU A 1 708 ? 2.222 29.505 -29.255 1.00 55.41 708 LEU A O 1
ATOM 5902 N N . ILE A 1 709 ? 4.345 29.210 -29.951 1.00 51.72 709 ILE A N 1
ATOM 5903 C CA . ILE A 1 709 ? 4.914 30.406 -29.306 1.00 51.72 709 ILE A CA 1
ATOM 5904 C C . ILE A 1 709 ? 5.331 31.466 -30.336 1.00 51.72 709 ILE A C 1
ATOM 5906 O O . ILE A 1 709 ? 5.274 32.653 -30.034 1.00 51.72 709 ILE A O 1
ATOM 5910 N N . ALA A 1 710 ? 5.730 31.059 -31.545 1.00 49.75 710 ALA A N 1
ATOM 5911 C CA . ALA A 1 710 ? 6.162 31.985 -32.591 1.00 49.75 710 ALA A CA 1
ATOM 5912 C C . ALA A 1 710 ? 4.971 32.745 -33.206 1.00 49.75 710 ALA A C 1
ATOM 5914 O O . ALA A 1 710 ? 3.982 32.120 -33.595 1.00 49.75 710 ALA A O 1
ATOM 5915 N N . LYS A 1 711 ? 5.076 34.080 -33.295 1.00 45.53 711 LYS A N 1
ATOM 5916 C CA . LYS A 1 711 ? 4.058 34.958 -33.902 1.00 45.53 711 LYS A CA 1
ATOM 5917 C C . LYS A 1 711 ? 4.286 35.207 -35.404 1.00 45.53 711 LYS A C 1
ATOM 5919 O O . LYS A 1 711 ? 3.348 35.623 -36.075 1.00 45.53 711 LYS A O 1
ATOM 5924 N N . SER A 1 712 ? 5.475 34.910 -35.938 1.00 45.06 712 SER A N 1
ATOM 5925 C CA . SER A 1 712 ? 5.807 34.963 -37.373 1.00 45.06 712 SER A CA 1
ATOM 5926 C C . SER A 1 712 ? 6.918 33.961 -37.741 1.00 45.06 712 SER A C 1
ATOM 5928 O O . SER A 1 712 ? 7.500 33.316 -36.863 1.00 45.06 712 SER A O 1
ATOM 5930 N N . SER A 1 713 ? 7.194 33.814 -39.043 1.00 42.31 713 SER A N 1
ATOM 5931 C CA . SER A 1 713 ? 8.232 32.930 -39.594 1.00 42.31 713 SER A CA 1
ATOM 5932 C C . SER A 1 713 ? 9.671 33.376 -39.310 1.00 42.31 713 SER A C 1
ATOM 5934 O O . SER A 1 713 ? 10.578 32.545 -39.353 1.00 42.31 713 SER A O 1
ATOM 5936 N N . ASP A 1 714 ? 9.876 34.652 -38.980 1.00 41.72 714 ASP A N 1
ATOM 5937 C CA . ASP A 1 714 ? 11.208 35.240 -38.783 1.00 41.72 714 ASP A CA 1
ATOM 5938 C C . ASP A 1 714 ? 11.701 35.124 -37.324 1.00 41.72 714 ASP A C 1
ATOM 5940 O O . ASP A 1 714 ? 12.903 35.059 -37.086 1.00 41.72 714 ASP A O 1
ATOM 5944 N N . ASP A 1 715 ? 10.793 34.925 -36.354 1.00 44.78 715 ASP A N 1
ATOM 5945 C CA . ASP A 1 715 ? 11.098 34.604 -34.939 1.00 44.78 715 ASP A CA 1
ATOM 5946 C C . ASP A 1 715 ? 11.640 33.166 -34.740 1.00 44.78 715 ASP A C 1
ATOM 5948 O O . ASP A 1 715 ? 11.892 32.704 -33.621 1.00 44.78 715 ASP A O 1
ATOM 5952 N N . HIS A 1 716 ? 11.766 32.387 -35.819 1.00 44.50 716 HIS A N 1
ATOM 5953 C CA . HIS A 1 716 ? 12.113 30.966 -35.775 1.00 44.50 716 HIS A CA 1
ATOM 5954 C C . HIS A 1 716 ? 13.595 30.672 -35.463 1.00 44.50 716 HIS A C 1
ATOM 5956 O O . HIS A 1 716 ? 13.913 29.517 -35.154 1.00 44.50 716 HIS A O 1
ATOM 5962 N N . SER A 1 717 ? 14.491 31.666 -35.525 1.00 45.25 717 SER A N 1
ATOM 5963 C CA . SER A 1 717 ? 15.950 31.460 -35.530 1.00 45.25 717 SER A CA 1
ATOM 5964 C C . SER A 1 717 ? 16.667 31.656 -34.180 1.00 45.25 717 SER A C 1
ATOM 5966 O O . SER A 1 717 ? 17.705 31.025 -33.986 1.00 45.25 717 SER A O 1
ATOM 5968 N N . GLU A 1 718 ? 16.130 32.420 -33.215 1.00 46.78 718 GLU A N 1
ATOM 5969 C CA . GLU A 1 718 ? 16.899 32.788 -32.003 1.00 46.78 718 GLU A CA 1
ATOM 5970 C C . GLU A 1 718 ? 16.684 31.890 -30.760 1.00 46.78 718 GLU A C 1
ATOM 5972 O O . GLU A 1 718 ? 17.596 31.743 -29.947 1.00 46.78 718 GLU A O 1
ATOM 5977 N N . MET A 1 719 ? 15.531 31.217 -30.587 1.00 51.31 719 MET A N 1
ATOM 5978 C CA . MET A 1 719 ? 15.258 30.412 -29.372 1.00 51.31 719 MET A CA 1
ATOM 5979 C C . MET A 1 719 ? 15.439 28.883 -29.527 1.00 51.31 719 MET A C 1
ATOM 5981 O O . MET A 1 719 ? 14.801 28.183 -30.328 1.00 51.31 719 MET A O 1
ATOM 5985 N N . GLY A 1 720 ? 16.254 28.299 -28.641 1.00 56.38 720 GLY A N 1
ATOM 5986 C CA . GLY A 1 720 ? 16.453 26.850 -28.494 1.00 56.38 720 GLY A CA 1
ATOM 5987 C C . GLY A 1 720 ? 15.165 26.055 -28.187 1.00 56.38 720 GLY A C 1
ATOM 5988 O O . GLY A 1 720 ? 14.231 26.542 -27.559 1.00 56.38 720 GLY A O 1
ATOM 5989 N N . LYS A 1 721 ? 15.098 24.788 -28.632 1.00 59.38 721 LYS A N 1
ATOM 5990 C CA . LYS A 1 721 ? 13.903 23.899 -28.600 1.00 59.38 721 LYS A CA 1
ATOM 5991 C C . LYS A 1 721 ? 13.506 23.565 -27.166 1.00 59.38 721 LYS A C 1
ATOM 5993 O O . LYS A 1 721 ? 12.326 23.483 -26.835 1.00 59.38 721 LYS A O 1
ATOM 5998 N N . ALA A 1 722 ? 14.519 23.413 -26.319 1.00 50.25 722 ALA A N 1
ATOM 5999 C CA . ALA A 1 722 ? 14.381 23.216 -24.887 1.00 50.25 722 ALA A CA 1
ATOM 6000 C C . ALA A 1 722 ? 13.937 24.500 -24.169 1.00 50.25 722 ALA A C 1
ATOM 6002 O O . ALA A 1 722 ? 12.995 24.444 -23.388 1.00 50.25 722 ALA A O 1
ATOM 6003 N N . THR A 1 723 ? 14.539 25.644 -24.503 1.00 57.62 723 THR A N 1
ATOM 6004 C CA . THR A 1 723 ? 14.228 26.965 -23.935 1.00 57.62 723 THR A CA 1
ATOM 6005 C C . THR A 1 723 ? 12.780 27.368 -24.214 1.00 57.62 723 THR A C 1
ATOM 6007 O O . THR A 1 723 ? 12.031 27.661 -23.289 1.00 57.62 723 THR A O 1
ATOM 6010 N N . ALA A 1 724 ? 12.325 27.252 -25.464 1.00 61.19 724 ALA A N 1
ATOM 6011 C CA . ALA A 1 724 ? 10.934 27.494 -25.850 1.00 61.19 724 ALA A CA 1
ATOM 6012 C C . ALA A 1 724 ? 9.947 26.609 -25.062 1.00 61.19 724 ALA A C 1
ATOM 6014 O O . ALA A 1 724 ? 8.921 27.071 -24.568 1.00 61.19 724 ALA A O 1
ATOM 6015 N N . LYS A 1 725 ? 10.283 25.326 -24.888 1.00 62.22 725 LYS A N 1
ATOM 6016 C CA . LYS A 1 725 ? 9.471 24.373 -24.125 1.00 62.22 725 LYS A CA 1
ATOM 6017 C C . LYS A 1 725 ? 9.444 24.704 -22.627 1.00 62.22 725 LYS A C 1
ATOM 6019 O O . LYS A 1 725 ? 8.389 24.584 -22.010 1.00 62.22 725 LYS A O 1
ATOM 6024 N N . TYR A 1 726 ? 10.575 25.120 -22.058 1.00 62.81 726 TYR A N 1
ATOM 6025 C CA . TYR A 1 726 ? 10.677 25.599 -20.679 1.00 62.81 726 TYR A CA 1
ATOM 6026 C C . TYR A 1 726 ? 9.784 26.825 -20.461 1.00 62.81 726 TYR A C 1
ATOM 6028 O O . TYR A 1 726 ? 8.886 26.759 -19.625 1.00 62.81 726 TYR A O 1
ATOM 6036 N N . PHE A 1 727 ? 9.956 27.876 -21.273 1.00 64.38 727 PHE A N 1
ATOM 6037 C CA . PHE A 1 727 ? 9.157 29.104 -21.206 1.00 64.38 727 PHE A CA 1
ATOM 6038 C C . PHE A 1 727 ? 7.662 28.846 -21.397 1.00 64.38 727 PHE A C 1
ATOM 6040 O O . PHE A 1 727 ? 6.842 29.451 -20.715 1.00 64.38 727 PHE A O 1
ATOM 6047 N N . PHE A 1 728 ? 7.276 27.949 -22.303 1.00 67.69 728 PHE A N 1
ATOM 6048 C CA . PHE A 1 728 ? 5.867 27.631 -22.516 1.00 67.69 728 PHE A CA 1
ATOM 6049 C C . PHE A 1 728 ? 5.229 26.990 -21.283 1.00 67.69 728 PHE A C 1
ATOM 6051 O O . PHE A 1 728 ? 4.180 27.431 -20.819 1.00 67.69 728 PHE A O 1
ATOM 6058 N N . TYR A 1 729 ? 5.867 25.957 -20.729 1.00 67.50 729 TYR A N 1
ATOM 6059 C CA . TYR A 1 729 ? 5.299 25.229 -19.600 1.00 67.50 729 TYR A CA 1
ATOM 6060 C C . TYR A 1 729 ? 5.378 26.003 -18.282 1.00 67.50 729 TYR A C 1
ATOM 6062 O O . TYR A 1 729 ? 4.469 25.871 -17.465 1.00 67.50 729 TYR A O 1
ATOM 6070 N N . SER A 1 730 ? 6.411 26.827 -18.077 1.00 64.75 730 SER A N 1
ATOM 6071 C CA . SER A 1 730 ? 6.506 27.705 -16.902 1.00 64.75 730 SER A CA 1
ATOM 6072 C C . SER A 1 730 ? 5.454 28.818 -16.921 1.00 64.75 730 SER A C 1
ATOM 6074 O O . SER A 1 730 ? 4.976 29.225 -15.866 1.00 64.75 730 SER A O 1
ATOM 6076 N N . ASN A 1 731 ? 5.028 29.250 -18.113 1.00 71.12 731 ASN A N 1
ATOM 6077 C CA . ASN A 1 731 ? 4.044 30.316 -18.295 1.00 71.12 731 ASN A CA 1
ATOM 6078 C C . ASN A 1 731 ? 2.626 29.816 -18.619 1.00 71.12 731 ASN A C 1
ATOM 6080 O O . ASN A 1 731 ? 1.738 30.630 -18.879 1.00 71.12 731 ASN A O 1
ATOM 6084 N N . LEU A 1 732 ? 2.382 28.501 -18.579 1.00 78.31 732 LEU A N 1
ATOM 6085 C CA . LEU A 1 732 ? 1.118 27.888 -19.003 1.00 78.31 732 LEU A CA 1
ATOM 6086 C C . LEU A 1 732 ? -0.106 28.457 -18.263 1.00 78.31 732 LEU A C 1
ATOM 6088 O O . LEU A 1 732 ? -1.164 28.629 -18.857 1.00 78.31 732 LEU A O 1
ATOM 6092 N N . MET A 1 733 ? 0.048 28.788 -16.979 1.00 82.50 733 MET A N 1
ATOM 6093 C CA . MET A 1 733 ? -1.028 29.316 -16.128 1.00 82.50 733 MET A CA 1
ATOM 6094 C C . MET A 1 733 ? -1.152 30.846 -16.177 1.00 82.50 733 MET A C 1
ATOM 6096 O O . MET A 1 733 ? -2.069 31.415 -15.586 1.00 82.50 733 MET A O 1
ATOM 6100 N N . ASN A 1 734 ? -0.254 31.543 -16.879 1.00 84.25 734 ASN A N 1
ATOM 6101 C CA . ASN A 1 734 ? -0.199 33.003 -16.837 1.00 84.25 734 ASN A CA 1
ATOM 6102 C C . ASN A 1 734 ? -1.392 33.678 -17.517 1.00 84.25 734 ASN A C 1
ATOM 6104 O O . ASN A 1 734 ? -1.650 34.842 -17.229 1.00 84.25 734 ASN A O 1
ATOM 6108 N N . PHE A 1 735 ? -2.132 32.989 -18.393 1.00 86.25 735 PHE A N 1
ATOM 6109 C CA . PHE A 1 735 ? -3.322 33.575 -19.022 1.00 86.25 735 PHE A CA 1
ATOM 6110 C C . PHE A 1 735 ? -4.454 33.843 -18.028 1.00 86.25 735 PHE A C 1
ATOM 6112 O O . PHE A 1 735 ? -5.286 34.701 -18.288 1.00 86.25 735 PHE A O 1
ATOM 6119 N N . PHE A 1 736 ? -4.447 33.207 -16.856 1.00 88.81 736 PHE A N 1
ATOM 6120 C CA . PHE A 1 736 ? -5.377 33.540 -15.780 1.00 88.81 736 PHE A CA 1
ATOM 6121 C C . PHE A 1 736 ? -5.014 34.855 -15.059 1.00 88.81 736 PHE A C 1
ATOM 6123 O O . PHE A 1 736 ? -5.871 35.462 -14.421 1.00 88.81 736 PHE A O 1
ATOM 6130 N N . LYS A 1 737 ? -3.759 35.324 -15.158 1.00 87.62 737 LYS A N 1
ATOM 6131 C CA . LYS A 1 737 ? -3.252 36.511 -14.447 1.00 87.62 737 LYS A CA 1
ATOM 6132 C C . LYS A 1 737 ? -3.502 37.792 -15.244 1.00 87.62 737 LYS A C 1
ATOM 6134 O O . LYS A 1 737 ? -3.424 37.799 -16.473 1.00 87.62 737 LYS A O 1
ATOM 6139 N N . THR A 1 738 ? -3.778 38.894 -14.551 1.00 84.25 738 THR A N 1
ATOM 6140 C CA . THR A 1 738 ? -3.856 40.243 -15.145 1.00 84.25 738 THR A CA 1
ATOM 6141 C C . THR A 1 738 ? -2.474 40.858 -15.323 1.00 84.25 738 THR A C 1
ATOM 6143 O O . THR A 1 738 ? -2.207 41.447 -16.363 1.00 84.25 738 THR A O 1
ATOM 6146 N N . LYS A 1 739 ? -1.574 40.661 -14.353 1.00 83.38 739 LYS A N 1
ATOM 6147 C CA . LYS A 1 739 ? -0.174 41.097 -14.412 1.00 83.38 739 LYS A CA 1
ATOM 6148 C C . LYS A 1 739 ? 0.748 39.896 -14.269 1.00 83.38 739 LYS A C 1
ATOM 6150 O O . LYS A 1 739 ? 0.603 39.100 -13.342 1.00 83.38 739 LYS A O 1
ATOM 6155 N N . VAL A 1 740 ? 1.689 39.759 -15.194 1.00 79.38 740 VAL A N 1
ATOM 6156 C CA . VAL A 1 740 ? 2.693 38.694 -15.190 1.00 79.38 740 VAL A CA 1
ATOM 6157 C C . VAL A 1 740 ? 4.054 39.343 -15.035 1.00 79.38 740 VAL A C 1
ATOM 6159 O O . VAL A 1 740 ? 4.468 40.094 -15.911 1.00 79.38 740 VAL A O 1
ATOM 6162 N N . LYS A 1 741 ? 4.739 39.056 -13.928 1.00 76.00 741 LYS A N 1
ATOM 6163 C CA . LYS A 1 741 ? 6.139 39.433 -13.747 1.00 76.00 741 LYS A CA 1
ATOM 6164 C C . LYS A 1 741 ? 7.015 38.288 -14.246 1.00 76.00 741 LYS A C 1
ATOM 6166 O O . LYS A 1 741 ? 6.917 37.179 -13.720 1.00 76.00 741 LYS A O 1
ATOM 6171 N N . TYR A 1 742 ? 7.817 38.541 -15.270 1.00 68.06 742 TYR A N 1
ATOM 6172 C CA . TYR A 1 742 ? 8.771 37.569 -15.790 1.00 68.06 742 TYR A CA 1
ATOM 6173 C C . TYR A 1 742 ? 10.059 37.567 -14.958 1.00 68.06 742 TYR A C 1
ATOM 6175 O O . TYR A 1 742 ? 10.302 38.454 -14.137 1.00 68.06 742 TYR A O 1
ATOM 6183 N N . ALA A 1 743 ? 10.870 36.523 -15.141 1.00 58.16 743 ALA A N 1
ATOM 6184 C CA . ALA A 1 743 ? 12.102 36.312 -14.377 1.00 58.16 743 ALA A CA 1
ATOM 6185 C C . ALA A 1 743 ? 13.160 37.408 -14.609 1.00 58.16 743 ALA A C 1
ATOM 6187 O O . ALA A 1 743 ? 13.995 37.637 -13.743 1.00 58.16 743 ALA A O 1
ATOM 6188 N N . ASP A 1 744 ? 13.091 38.110 -15.741 1.00 55.41 744 ASP A N 1
ATOM 6189 C CA . ASP A 1 744 ? 13.927 39.271 -16.077 1.00 55.41 744 ASP A CA 1
ATOM 6190 C C . ASP A 1 744 ? 13.460 40.580 -15.405 1.00 55.41 744 ASP A C 1
ATOM 6192 O O . ASP A 1 744 ? 14.052 41.636 -15.609 1.00 55.41 744 ASP A O 1
ATOM 6196 N N . GLY A 1 745 ? 12.396 40.522 -14.596 1.00 62.41 745 GLY A N 1
ATOM 6197 C CA . GLY A 1 745 ? 11.824 41.668 -13.894 1.00 62.41 745 GLY A CA 1
ATOM 6198 C C . GLY A 1 745 ? 10.783 42.451 -14.695 1.00 62.41 745 GLY A C 1
ATOM 6199 O O . GLY A 1 745 ? 10.111 43.301 -14.104 1.00 62.41 745 GLY A O 1
ATOM 6200 N N . SER A 1 746 ? 10.587 42.146 -15.983 1.00 72.31 746 SER A N 1
ATOM 6201 C CA . SER A 1 746 ? 9.573 42.795 -16.817 1.00 72.31 746 SER A CA 1
ATOM 6202 C C . SER A 1 746 ? 8.153 42.435 -16.363 1.00 72.31 746 SER A C 1
ATOM 6204 O O . SER A 1 746 ? 7.884 41.322 -15.901 1.00 72.31 746 SER A O 1
ATOM 6206 N N . VAL A 1 747 ? 7.222 43.389 -16.467 1.00 77.69 747 VAL A N 1
ATOM 6207 C CA . VAL A 1 747 ? 5.807 43.201 -16.113 1.00 77.69 747 VAL A CA 1
ATOM 6208 C C . VAL A 1 747 ? 4.961 43.349 -17.367 1.00 77.69 747 VAL A C 1
ATOM 6210 O O . VAL A 1 747 ? 4.981 44.390 -18.014 1.00 77.69 747 VAL A O 1
ATOM 6213 N N . TYR A 1 748 ? 4.196 42.313 -17.692 1.00 78.38 748 TYR A N 1
ATOM 6214 C CA . TYR A 1 748 ? 3.280 42.308 -18.825 1.00 78.38 748 TYR A CA 1
ATOM 6215 C C . TYR A 1 748 ? 1.831 42.290 -18.344 1.00 78.38 748 TYR A C 1
ATOM 6217 O O . TYR A 1 748 ? 1.426 41.399 -17.586 1.00 78.38 748 TYR A O 1
ATOM 6225 N N . GLU A 1 749 ? 1.048 43.268 -18.796 1.00 81.88 749 GLU A N 1
ATOM 6226 C CA . GLU A 1 749 ? -0.388 43.339 -18.537 1.00 81.88 749 GLU A CA 1
ATOM 6227 C C . GLU A 1 749 ? -1.152 42.567 -19.616 1.00 81.88 749 GLU A C 1
ATOM 6229 O O . GLU A 1 749 ? -0.969 42.771 -20.815 1.00 81.88 749 GLU A O 1
ATOM 6234 N N . ARG A 1 750 ? -1.994 41.630 -19.185 1.00 83.69 750 ARG A N 1
ATOM 6235 C CA . ARG A 1 750 ? -2.790 40.767 -20.061 1.00 83.69 750 ARG A CA 1
ATOM 6236 C C . ARG A 1 750 ? -4.237 41.255 -20.127 1.00 83.69 750 ARG A C 1
ATOM 6238 O O . ARG A 1 750 ? -4.748 41.742 -19.117 1.00 83.69 750 ARG A O 1
ATOM 6245 N N . PRO A 1 751 ? -4.942 41.035 -21.252 1.00 85.44 751 PRO A N 1
ATOM 6246 C CA . PRO A 1 751 ? -6.327 41.471 -21.406 1.00 85.44 751 PRO A CA 1
ATOM 6247 C C . PRO A 1 751 ? -7.255 40.808 -20.379 1.00 85.44 751 PRO A C 1
ATOM 6249 O O . PRO A 1 751 ? -6.993 39.700 -19.905 1.00 85.44 751 PRO A O 1
ATOM 6252 N N . ILE A 1 752 ? -8.351 41.487 -20.034 1.00 87.25 752 ILE A N 1
ATOM 6253 C CA . ILE A 1 752 ? -9.373 40.971 -19.104 1.00 87.25 752 ILE A CA 1
ATOM 6254 C C . ILE A 1 752 ? -10.105 39.766 -19.713 1.00 87.25 752 ILE A C 1
ATOM 6256 O O . ILE A 1 752 ? -10.420 38.811 -19.001 1.00 87.25 752 ILE A O 1
ATOM 6260 N N . ILE A 1 753 ? -10.333 39.807 -21.027 1.00 89.56 753 ILE A N 1
ATOM 6261 C CA . ILE A 1 753 ? -10.930 38.730 -21.814 1.00 89.56 753 ILE A CA 1
ATOM 6262 C C . ILE A 1 753 ? -9.808 38.031 -22.580 1.00 89.56 753 ILE A C 1
ATOM 6264 O O . ILE A 1 753 ? -9.115 38.644 -23.389 1.00 89.56 753 ILE A O 1
ATOM 6268 N N . GLU A 1 754 ? -9.618 36.746 -22.317 1.00 88.44 754 GLU A N 1
ATOM 6269 C CA . GLU A 1 754 ? -8.700 35.890 -23.058 1.00 88.44 754 GLU A CA 1
ATOM 6270 C C . GLU A 1 754 ? -9.493 35.095 -24.095 1.00 88.44 754 GLU A C 1
ATOM 6272 O O . GLU A 1 754 ? -10.452 34.406 -23.748 1.00 88.44 754 GLU A O 1
ATOM 6277 N N . THR A 1 755 ? -9.061 35.151 -25.352 1.00 86.75 755 THR A N 1
ATOM 6278 C CA . THR A 1 755 ? -9.636 34.377 -26.460 1.00 86.75 755 THR A CA 1
ATOM 6279 C C . THR A 1 755 ? -8.682 33.281 -26.942 1.00 86.75 755 THR A C 1
ATOM 6281 O O . THR A 1 755 ? -7.485 33.304 -26.619 1.00 86.75 755 THR A O 1
ATOM 6284 N N . ASN A 1 756 ? -9.196 32.286 -27.666 1.00 82.31 756 ASN A N 1
ATOM 6285 C CA . ASN A 1 756 ? -8.378 31.306 -28.390 1.00 82.31 756 ASN A CA 1
ATOM 6286 C C . ASN A 1 756 ? -8.041 31.812 -29.807 1.00 82.31 756 ASN A C 1
ATOM 6288 O O . ASN A 1 756 ? -8.343 32.951 -30.161 1.00 82.31 756 ASN A O 1
ATOM 6292 N N . ALA A 1 757 ? -7.361 30.977 -30.599 1.00 75.75 757 ALA A N 1
ATOM 6293 C CA . ALA A 1 757 ? -6.976 31.313 -31.973 1.00 75.75 757 ALA A CA 1
ATOM 6294 C C . ALA A 1 757 ? -8.186 31.536 -32.899 1.00 75.75 757 ALA A C 1
ATOM 6296 O O . ALA A 1 757 ? -8.079 32.311 -33.843 1.00 75.75 757 ALA A O 1
ATOM 6297 N N . ASP A 1 758 ? -9.321 30.910 -32.585 1.00 77.25 758 ASP A N 1
ATOM 6298 C CA . ASP A 1 758 ? -10.571 30.991 -33.346 1.00 77.25 758 ASP A CA 1
ATOM 6299 C C . ASP A 1 758 ? -11.446 32.185 -32.909 1.00 77.25 758 ASP A C 1
ATOM 6301 O O . ASP A 1 758 ? -12.533 32.404 -33.437 1.00 77.25 758 ASP A O 1
ATOM 6305 N N . GLY A 1 759 ? -10.971 32.991 -31.949 1.00 77.25 759 GLY A N 1
ATOM 6306 C CA . GLY A 1 759 ? -11.665 34.178 -31.446 1.00 77.25 759 GLY A CA 1
ATOM 6307 C C . GLY A 1 759 ? -12.714 33.900 -30.365 1.00 77.25 759 GLY A C 1
ATOM 6308 O O . GLY A 1 759 ? -13.321 34.841 -29.855 1.00 77.25 759 GLY A O 1
ATOM 6309 N N . GLU A 1 760 ? -12.901 32.646 -29.953 1.00 86.62 760 GLU A N 1
ATOM 6310 C CA . GLU A 1 760 ? -13.833 32.282 -28.887 1.00 86.62 760 GLU A CA 1
ATOM 6311 C C . GLU A 1 760 ? -13.318 32.749 -27.523 1.00 86.62 760 GLU A C 1
ATOM 6313 O O . GLU A 1 760 ? -12.121 32.679 -27.225 1.00 86.62 760 GLU A O 1
ATOM 6318 N N . VAL A 1 761 ? -14.231 33.187 -26.654 1.00 88.38 761 VAL A N 1
ATOM 6319 C CA . VAL A 1 761 ? -13.894 33.582 -25.282 1.00 88.38 761 VAL A CA 1
ATOM 6320 C C . VAL A 1 761 ? -13.540 32.346 -24.458 1.00 88.38 761 VAL A C 1
ATOM 6322 O O . VAL A 1 761 ? -14.366 31.466 -24.224 1.00 88.38 761 VAL A O 1
ATOM 6325 N N . VAL A 1 762 ? -12.300 32.311 -23.979 1.00 87.56 762 VAL A N 1
ATOM 6326 C CA . VAL A 1 762 ? -11.750 31.223 -23.165 1.00 87.56 762 VAL A CA 1
ATOM 6327 C C . VAL A 1 762 ? -11.878 31.520 -21.677 1.00 87.56 762 VAL A C 1
ATOM 6329 O O . VAL A 1 762 ? -12.188 30.620 -20.900 1.00 87.56 762 VAL A O 1
ATOM 6332 N N . TRP A 1 763 ? -11.587 32.761 -21.278 1.00 91.88 763 TRP A N 1
ATOM 6333 C CA . TRP A 1 763 ? -11.598 33.177 -19.877 1.00 91.88 763 TRP A CA 1
ATOM 6334 C C . TRP A 1 763 ? -11.900 34.667 -19.740 1.00 91.88 763 TRP A C 1
ATOM 6336 O O . TRP A 1 763 ? -11.251 35.500 -20.375 1.00 91.88 763 TRP A O 1
ATOM 6346 N N . ASN A 1 764 ? -12.836 35.015 -18.866 1.00 92.81 764 ASN A N 1
ATOM 6347 C CA . ASN A 1 764 ? -13.107 36.374 -18.426 1.00 92.81 764 ASN A CA 1
ATOM 6348 C C . ASN A 1 764 ? -12.646 36.534 -16.973 1.00 92.81 764 ASN A C 1
ATOM 6350 O O . ASN A 1 764 ? -13.278 36.044 -16.038 1.00 92.81 764 ASN A O 1
ATOM 6354 N N . LYS A 1 765 ? -11.555 37.280 -16.774 1.00 91.56 765 LYS A N 1
ATOM 6355 C CA . LYS A 1 765 ? -10.901 37.428 -15.464 1.00 91.56 765 LYS A CA 1
ATOM 6356 C C . LYS A 1 765 ? -11.784 38.090 -14.406 1.00 91.56 765 LYS A C 1
ATOM 6358 O O . LYS A 1 765 ? -11.530 37.890 -13.231 1.00 91.56 765 LYS A O 1
ATOM 6363 N N . GLN A 1 766 ? -12.800 38.864 -14.772 1.00 88.06 766 GLN A N 1
ATOM 6364 C CA . GLN A 1 766 ? -13.720 39.436 -13.783 1.00 88.06 766 GLN A CA 1
ATOM 6365 C C . GLN A 1 766 ? -14.835 38.438 -13.465 1.00 88.06 766 GLN A C 1
ATOM 6367 O O . GLN A 1 766 ? -14.950 37.958 -12.338 1.00 88.06 766 GLN A O 1
ATOM 6372 N N . LYS A 1 767 ? -15.589 38.046 -14.495 1.00 93.12 767 LYS A N 1
ATOM 6373 C CA . LYS A 1 767 ? -16.779 37.203 -14.350 1.00 93.12 767 LYS A CA 1
ATOM 6374 C C . LYS A 1 767 ? -16.455 35.808 -13.810 1.00 93.12 767 LYS A C 1
ATOM 6376 O O . LYS A 1 767 ? -17.133 35.325 -12.906 1.00 93.12 767 LYS A O 1
ATOM 6381 N N . ASP A 1 768 ? -15.424 35.149 -14.333 1.00 93.75 768 ASP A N 1
ATOM 6382 C CA . ASP A 1 768 ? -15.172 33.742 -14.010 1.00 93.75 768 ASP A CA 1
ATOM 6383 C C . ASP A 1 768 ? -14.570 33.577 -12.609 1.00 93.75 768 ASP A C 1
ATOM 6385 O O . ASP A 1 768 ? -14.921 32.637 -11.892 1.00 93.75 768 ASP A O 1
ATOM 6389 N N . PHE A 1 769 ? -13.735 34.521 -12.150 1.00 93.19 769 PHE A N 1
ATOM 6390 C CA . PHE A 1 769 ? -13.262 34.514 -10.761 1.00 93.19 769 PHE A CA 1
ATOM 6391 C C . PHE A 1 769 ? -14.386 34.811 -9.763 1.00 93.19 769 PHE A C 1
ATOM 6393 O O . PHE A 1 769 ? -14.411 34.191 -8.698 1.00 93.19 769 PHE A O 1
ATOM 6400 N N . GLU A 1 770 ? -15.337 35.688 -10.092 1.00 92.19 770 GLU A N 1
ATOM 6401 C CA . GLU A 1 770 ? -16.536 35.896 -9.270 1.00 92.19 770 GLU A CA 1
ATOM 6402 C C . GLU A 1 770 ? -17.388 34.626 -9.180 1.00 92.19 770 GLU A C 1
ATOM 6404 O O . GLU A 1 770 ? -17.795 34.234 -8.083 1.00 92.19 770 GLU A O 1
ATOM 6409 N N . ILE A 1 771 ? -17.589 33.926 -10.303 1.00 94.50 771 ILE A N 1
ATOM 6410 C CA . ILE A 1 771 ? -18.292 32.636 -10.330 1.00 94.50 771 ILE A CA 1
ATOM 6411 C C . ILE A 1 771 ? -17.564 31.610 -9.458 1.00 94.50 771 ILE A C 1
ATOM 6413 O O . ILE A 1 771 ? -18.205 30.956 -8.635 1.00 94.50 771 ILE A O 1
ATOM 6417 N N . ILE A 1 772 ? -16.236 31.487 -9.568 1.00 94.00 772 ILE A N 1
ATOM 6418 C CA . ILE A 1 772 ? -15.462 30.577 -8.714 1.00 94.00 772 ILE A CA 1
ATOM 6419 C C . ILE A 1 772 ? -15.652 30.929 -7.235 1.00 94.00 772 ILE A C 1
ATOM 6421 O O . ILE A 1 772 ? -15.969 30.043 -6.443 1.00 94.00 772 ILE A O 1
ATOM 6425 N N . ARG A 1 773 ? -15.502 32.203 -6.845 1.00 90.81 773 ARG A N 1
ATOM 6426 C CA . ARG A 1 773 ? -15.687 32.636 -5.446 1.00 90.81 773 ARG A CA 1
ATOM 6427 C C . ARG A 1 773 ? -17.093 32.325 -4.946 1.00 90.81 773 ARG A C 1
ATOM 6429 O O . ARG A 1 773 ? -17.235 31.881 -3.808 1.00 90.81 773 ARG A O 1
ATOM 6436 N N . LYS A 1 774 ? -18.106 32.501 -5.798 1.00 91.25 774 LYS A N 1
ATOM 6437 C CA . LYS A 1 774 ? -19.493 32.139 -5.503 1.00 91.25 774 LYS A CA 1
ATOM 6438 C C . LYS A 1 774 ? -19.630 30.634 -5.263 1.00 91.25 774 LYS A C 1
ATOM 6440 O O . LYS A 1 774 ? -20.104 30.258 -4.194 1.00 91.25 774 LYS A O 1
ATOM 6445 N N . VAL A 1 775 ? -19.157 29.789 -6.183 1.00 93.19 775 VAL A N 1
ATOM 6446 C CA . VAL A 1 775 ? -19.247 28.318 -6.079 1.00 93.19 775 VAL A CA 1
ATOM 6447 C C . VAL A 1 775 ? -18.521 27.795 -4.838 1.00 93.19 775 VAL A C 1
ATOM 6449 O O . VAL A 1 775 ? -19.086 27.004 -4.089 1.00 93.19 775 VAL A O 1
ATOM 6452 N N . LEU A 1 776 ? -17.307 28.283 -4.565 1.00 91.00 776 LEU A N 1
ATOM 6453 C CA . LEU A 1 776 ? -16.534 27.900 -3.374 1.00 91.00 776 LEU A CA 1
ATOM 6454 C C . LEU A 1 776 ? -17.169 28.376 -2.055 1.00 91.00 776 LEU A C 1
ATOM 6456 O O . LEU A 1 776 ? -16.759 27.927 -0.985 1.00 91.00 776 LEU A O 1
ATOM 6460 N N . SER A 1 777 ? -18.157 29.276 -2.120 1.00 88.62 777 SER A N 1
ATOM 6461 C CA . SER A 1 777 ? -18.906 29.774 -0.964 1.00 88.62 777 SER A CA 1
ATOM 6462 C C . SER A 1 777 ? -20.284 29.130 -0.791 1.00 88.62 777 SER A C 1
ATOM 6464 O O . SER A 1 777 ? -21.044 29.555 0.079 1.00 88.62 777 SER A O 1
ATOM 6466 N N . TYR A 1 778 ? -20.638 28.114 -1.586 1.00 91.12 778 TYR A N 1
ATOM 6467 C CA . TYR A 1 778 ? -21.908 27.421 -1.395 1.00 91.12 778 TYR A CA 1
ATOM 6468 C C . TYR A 1 778 ? -21.911 26.619 -0.084 1.00 91.12 778 TYR A C 1
ATOM 6470 O O . TYR A 1 778 ? -21.040 25.776 0.133 1.00 91.12 778 TYR A O 1
ATOM 6478 N N . PRO A 1 779 ? -22.893 26.855 0.811 1.00 88.38 779 PRO A N 1
ATOM 6479 C CA . PRO A 1 779 ? -22.962 26.142 2.084 1.00 88.38 779 PRO A CA 1
ATOM 6480 C C . PRO A 1 779 ? -23.394 24.679 1.913 1.00 88.38 779 PRO A C 1
ATOM 6482 O O . PRO A 1 779 ? -23.081 23.840 2.762 1.00 88.38 779 PRO A O 1
ATOM 6485 N N . GLN A 1 780 ? -24.113 24.378 0.828 1.00 91.31 780 GLN A N 1
ATOM 6486 C CA . GLN A 1 780 ? -24.608 23.050 0.490 1.00 91.31 780 GLN A CA 1
ATOM 6487 C C . GLN A 1 780 ? -23.630 22.381 -0.483 1.00 91.31 780 GLN A C 1
ATOM 6489 O O . GLN A 1 780 ? -23.493 22.803 -1.627 1.00 91.31 780 GLN A O 1
ATOM 6494 N N . VAL A 1 781 ? -22.936 21.351 0.004 1.00 93.25 781 VAL A N 1
ATOM 6495 C CA . VAL A 1 781 ? -22.045 20.491 -0.780 1.00 93.25 781 VAL A CA 1
ATOM 6496 C C . VAL A 1 781 ? -22.372 19.044 -0.426 1.00 93.25 781 VAL A C 1
ATOM 6498 O O . VAL A 1 781 ? -22.418 18.684 0.753 1.00 93.25 781 VAL A O 1
ATOM 6501 N N . ASN A 1 782 ? -22.599 18.202 -1.435 1.00 93.69 782 ASN A N 1
ATOM 6502 C CA . ASN A 1 782 ? -22.919 16.791 -1.226 1.00 93.69 782 ASN A CA 1
ATOM 6503 C C . ASN A 1 782 ? -21.673 16.001 -0.810 1.00 93.69 782 ASN A C 1
ATOM 6505 O O . ASN A 1 782 ? -20.862 15.600 -1.642 1.00 93.69 782 ASN A O 1
ATOM 6509 N N . ILE A 1 783 ? -21.538 15.753 0.494 1.00 92.50 783 ILE A N 1
ATOM 6510 C CA . ILE A 1 783 ? -20.511 14.875 1.061 1.00 92.50 783 ILE A CA 1
ATOM 6511 C C . ILE A 1 783 ? -21.177 13.604 1.577 1.00 92.50 783 ILE A C 1
ATOM 6513 O O . ILE A 1 783 ? -21.784 13.589 2.649 1.00 92.50 783 ILE A O 1
ATOM 6517 N N . VAL A 1 784 ? -21.038 12.523 0.810 1.00 92.50 784 VAL A N 1
ATOM 6518 C CA . VAL A 1 784 ? -21.660 11.231 1.111 1.00 92.50 784 VAL A CA 1
ATOM 6519 C C . VAL A 1 784 ? -20.630 10.271 1.684 1.00 92.50 784 VAL A C 1
ATOM 6521 O O . VAL A 1 784 ? -19.601 9.972 1.070 1.00 92.50 784 VAL A O 1
ATOM 6524 N N . LYS A 1 785 ? -20.913 9.727 2.871 1.00 91.94 785 LYS A N 1
ATOM 6525 C CA . LYS A 1 785 ? -20.161 8.583 3.383 1.00 91.94 785 LYS A CA 1
ATOM 6526 C C . LYS A 1 785 ? -20.752 7.303 2.799 1.00 91.94 785 LYS A C 1
ATOM 6528 O O . LYS A 1 785 ? -21.896 6.973 3.086 1.00 91.94 785 LYS A O 1
ATOM 6533 N N . LYS A 1 786 ? -19.957 6.559 2.021 1.00 91.50 786 LYS A N 1
ATOM 6534 C CA . LYS A 1 786 ? -20.385 5.278 1.436 1.00 91.50 786 LYS A CA 1
ATOM 6535 C C . LYS A 1 786 ? -20.941 4.337 2.513 1.00 91.50 786 LYS A C 1
ATOM 6537 O O . LYS A 1 786 ? -20.208 3.952 3.427 1.00 91.50 786 LYS A O 1
ATOM 6542 N N . VAL A 1 787 ? -22.199 3.935 2.344 1.00 92.31 787 VAL A N 1
ATOM 6543 C CA . VAL A 1 787 ? -22.849 2.886 3.135 1.00 92.31 787 VAL A CA 1
ATOM 6544 C C . VAL A 1 787 ? -22.212 1.541 2.789 1.00 92.31 787 VAL A C 1
ATOM 6546 O O . VAL A 1 787 ? -22.057 1.198 1.615 1.00 92.31 787 VAL A O 1
ATOM 6549 N N . GLU A 1 788 ? -21.791 0.783 3.798 1.00 90.31 788 GLU A N 1
ATOM 6550 C CA . GLU A 1 788 ? -21.149 -0.516 3.585 1.00 90.31 788 GLU A CA 1
ATOM 6551 C C . GLU A 1 788 ? -21.489 -1.516 4.691 1.00 90.31 788 GLU A C 1
ATOM 6553 O O . GLU A 1 788 ? -21.673 -1.171 5.858 1.00 90.31 788 GLU A O 1
ATOM 6558 N N . GLU A 1 789 ? -21.554 -2.789 4.324 1.00 91.12 789 GLU A N 1
ATOM 6559 C CA . GLU A 1 789 ? -21.616 -3.877 5.292 1.00 91.12 789 GLU A CA 1
ATOM 6560 C C . GLU A 1 789 ? -20.220 -4.178 5.821 1.00 91.12 789 GLU A C 1
ATOM 6562 O O . GLU A 1 789 ? -19.234 -4.165 5.079 1.00 91.12 789 GLU A O 1
ATOM 6567 N N . GLN A 1 790 ? -20.116 -4.466 7.115 1.00 87.75 790 GLN A N 1
ATOM 6568 C CA . GLN A 1 790 ? -18.858 -4.946 7.667 1.00 87.75 790 GLN A CA 1
ATOM 6569 C C . GLN A 1 790 ? -18.689 -6.425 7.336 1.00 87.75 790 GLN A C 1
ATOM 6571 O O . GLN A 1 790 ? -19.442 -7.279 7.794 1.00 87.75 790 GLN A O 1
ATOM 6576 N N . THR A 1 791 ? -17.664 -6.721 6.548 1.00 85.31 791 THR A N 1
ATOM 6577 C CA . THR A 1 791 ? -17.241 -8.087 6.211 1.00 85.31 791 THR A CA 1
ATOM 6578 C C . THR A 1 791 ? -16.047 -8.547 7.043 1.00 85.31 791 THR A C 1
ATOM 6580 O O . THR A 1 791 ? -15.685 -9.718 7.014 1.00 85.31 791 THR A O 1
ATOM 6583 N N . VAL A 1 792 ? -15.435 -7.629 7.794 1.00 83.75 792 VAL A N 1
ATOM 6584 C CA . VAL A 1 792 ? -14.270 -7.871 8.641 1.00 83.75 792 VAL A CA 1
ATOM 6585 C C . VAL A 1 792 ? -14.266 -6.880 9.808 1.00 83.75 792 VAL A C 1
ATOM 6587 O O . VAL A 1 792 ? -14.650 -5.720 9.644 1.00 83.75 792 VAL A O 1
ATOM 6590 N N . GLY A 1 793 ? -13.863 -7.334 10.997 1.00 78.12 793 GLY A N 1
ATOM 6591 C CA . GLY A 1 793 ? -13.705 -6.466 12.164 1.00 78.12 793 GLY A CA 1
ATOM 6592 C C . GLY A 1 793 ? -12.502 -5.531 12.041 1.00 78.12 793 GLY A C 1
ATOM 6593 O O . GLY A 1 793 ? -11.604 -5.759 11.233 1.00 78.12 793 GLY A O 1
ATOM 6594 N N . GLN A 1 794 ? -12.428 -4.503 12.895 1.00 69.38 794 GLN A N 1
ATOM 6595 C CA . GLN A 1 794 ? -11.264 -3.598 12.943 1.00 69.38 794 GLN A CA 1
ATOM 6596 C C . GLN A 1 794 ? -9.944 -4.344 13.202 1.00 69.38 794 GLN A C 1
ATOM 6598 O O . GLN A 1 794 ? -8.912 -3.960 12.662 1.00 69.38 794 GLN A O 1
ATOM 6603 N N . ASN A 1 795 ? -10.001 -5.443 13.961 1.00 72.00 795 ASN A N 1
ATOM 6604 C CA . ASN A 1 795 ? -8.856 -6.304 14.270 1.00 72.00 795 ASN A CA 1
ATOM 6605 C C . ASN A 1 795 ? -8.681 -7.460 13.264 1.00 72.00 795 ASN A C 1
ATOM 6607 O O . ASN A 1 795 ? -7.909 -8.380 13.516 1.00 72.00 795 ASN A O 1
ATOM 6611 N N . GLY A 1 796 ? -9.425 -7.466 12.152 1.00 74.88 796 GLY A N 1
ATOM 6612 C CA . GLY A 1 796 ? -9.396 -8.551 11.164 1.00 74.88 796 GLY A CA 1
ATOM 6613 C C . GLY A 1 796 ? -10.284 -9.762 11.493 1.00 74.88 796 GLY A C 1
ATOM 6614 O O . GLY A 1 796 ? -10.399 -10.660 10.665 1.00 74.88 796 GLY A O 1
ATOM 6615 N N . GLY A 1 797 ? -10.909 -9.802 12.677 1.00 83.62 797 GLY A N 1
ATOM 6616 C CA . GLY A 1 797 ? -11.619 -10.974 13.206 1.00 83.62 797 GLY A CA 1
ATOM 6617 C C . GLY A 1 797 ? -13.144 -10.839 13.324 1.00 83.62 797 GLY A C 1
ATOM 6618 O O . GLY A 1 797 ? -13.728 -9.771 13.119 1.00 83.62 797 GLY A O 1
ATOM 6619 N N . LEU A 1 798 ? -13.794 -11.951 13.689 1.00 89.00 798 LEU A N 1
ATOM 6620 C CA . LEU A 1 798 ? -15.225 -12.010 14.039 1.00 89.00 798 LEU A CA 1
ATOM 6621 C C . LEU A 1 798 ? -15.526 -11.392 15.411 1.00 89.00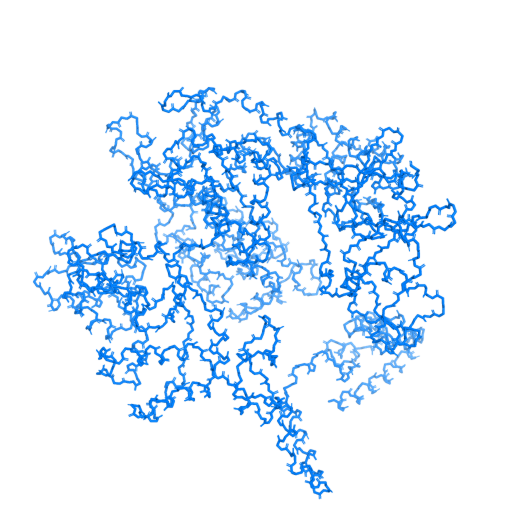 798 LEU A C 1
ATOM 6623 O O . LEU A 1 798 ? -16.656 -10.984 15.661 1.00 89.00 798 LEU A O 1
ATOM 6627 N N . PHE A 1 799 ? -14.522 -11.334 16.280 1.00 89.12 799 PHE A N 1
ATOM 6628 C CA . PHE A 1 799 ? -14.587 -10.839 17.649 1.00 89.12 799 PHE A CA 1
ATOM 6629 C C . PHE A 1 799 ? -13.301 -10.081 17.971 1.00 89.12 799 PHE A C 1
ATOM 6631 O O . PHE A 1 799 ? -12.384 -10.020 17.145 1.00 89.12 799 PHE A O 1
ATOM 6638 N N . ASP A 1 800 ? -13.206 -9.554 19.187 1.00 83.38 800 ASP A N 1
ATOM 6639 C CA . ASP A 1 800 ? -11.902 -9.211 19.734 1.00 83.38 800 ASP A CA 1
ATOM 6640 C C . ASP A 1 800 ? -11.049 -10.476 19.948 1.00 83.38 800 ASP A C 1
ATOM 6642 O O . ASP A 1 800 ? -11.568 -11.522 20.337 1.00 83.38 800 ASP A O 1
ATOM 6646 N N . ASN A 1 801 ? -9.743 -10.390 19.681 1.00 77.81 801 ASN A N 1
ATOM 6647 C CA . ASN A 1 801 ? -8.864 -11.567 19.633 1.00 77.81 801 ASN A CA 1
ATOM 6648 C C . ASN A 1 801 ? -8.605 -12.172 21.021 1.00 77.81 801 ASN A C 1
ATOM 6650 O O . ASN A 1 801 ? -8.238 -13.343 21.126 1.00 77.81 801 ASN A O 1
ATOM 6654 N N . ASN A 1 802 ? -8.801 -11.384 22.079 1.00 84.06 802 ASN A N 1
ATOM 6655 C CA . ASN A 1 802 ? -8.566 -11.810 23.451 1.00 84.06 802 ASN A CA 1
ATOM 6656 C C . ASN A 1 802 ? -9.766 -12.592 23.991 1.00 84.06 802 ASN A C 1
ATOM 6658 O O . ASN A 1 802 ? -10.897 -12.100 24.006 1.00 84.06 802 ASN A O 1
ATOM 6662 N N . ILE A 1 803 ? -9.494 -13.799 24.484 1.00 86.31 803 ILE A N 1
ATOM 6663 C CA . ILE A 1 803 ? -10.460 -14.583 25.251 1.00 86.31 803 ILE A CA 1
ATOM 6664 C C . ILE A 1 803 ? -10.556 -13.949 26.637 1.00 86.31 803 ILE A C 1
ATOM 6666 O O . ILE A 1 803 ? -9.550 -13.818 27.332 1.00 86.31 803 ILE A O 1
ATOM 6670 N N . LEU A 1 804 ? -11.761 -13.543 27.028 1.00 86.94 804 LEU A N 1
ATOM 6671 C CA . LEU A 1 804 ? -12.018 -13.055 28.375 1.00 86.94 804 LEU A CA 1
ATOM 6672 C C . LEU A 1 804 ? -12.311 -14.234 29.298 1.00 86.94 804 LEU A C 1
ATOM 6674 O O . LEU A 1 804 ? -12.949 -15.208 28.888 1.00 86.94 804 LEU A O 1
ATOM 6678 N N . ALA A 1 805 ? -11.863 -14.115 30.547 1.00 83.44 805 ALA A N 1
ATOM 6679 C CA . ALA A 1 805 ? -12.190 -15.063 31.599 1.00 83.44 805 ALA A CA 1
ATOM 6680 C C . ALA A 1 805 ? -13.711 -15.172 31.797 1.00 83.44 805 ALA A C 1
ATOM 6682 O O . ALA A 1 805 ? -14.488 -14.322 31.345 1.00 83.44 805 ALA A O 1
ATOM 6683 N N . LYS A 1 806 ? -14.137 -16.242 32.477 1.00 81.81 806 LYS A N 1
ATOM 6684 C CA . LYS A 1 806 ? -15.536 -16.404 32.884 1.00 81.81 806 LYS A CA 1
ATOM 6685 C C . LYS A 1 806 ? -16.010 -15.142 33.622 1.00 81.81 806 LYS A C 1
ATOM 6687 O O . LYS A 1 806 ? -15.242 -14.596 34.415 1.00 81.81 806 LYS A O 1
ATOM 6692 N N . PRO A 1 807 ? -17.238 -14.670 33.365 1.00 71.69 807 PRO A N 1
ATOM 6693 C CA . PRO A 1 807 ? -17.765 -13.523 34.081 1.00 71.69 807 PRO A CA 1
ATOM 6694 C C . PRO A 1 807 ? -17.835 -13.860 35.573 1.00 71.69 807 PRO A C 1
ATOM 6696 O O . PRO A 1 807 ? -18.269 -14.953 35.950 1.00 71.69 807 PRO A O 1
ATOM 6699 N N . GLU A 1 808 ? -17.412 -12.927 36.422 1.00 64.50 808 GLU A N 1
ATOM 6700 C CA . GLU A 1 808 ? -17.790 -12.972 37.831 1.00 64.50 808 GLU A CA 1
ATOM 6701 C C . GLU A 1 808 ? -19.320 -12.863 37.927 1.00 64.50 808 GLU A C 1
ATOM 6703 O O . GLU A 1 808 ? -19.972 -12.344 37.010 1.00 64.50 808 GLU A O 1
ATOM 6708 N N . LYS A 1 809 ? -19.914 -13.424 38.991 1.00 52.94 809 LYS A N 1
ATOM 6709 C CA . LYS A 1 809 ? -21.371 -13.373 39.194 1.00 52.94 809 LYS A CA 1
ATOM 6710 C C . LYS A 1 809 ? -21.848 -11.922 38.978 1.00 52.94 809 LYS A C 1
ATOM 6712 O O . LYS A 1 809 ? -21.258 -11.010 39.538 1.00 52.94 809 LYS A O 1
ATOM 6717 N N . ASP A 1 810 ? -22.873 -11.751 38.138 1.00 47.97 810 ASP A N 1
ATOM 6718 C CA . ASP A 1 810 ? -23.497 -10.484 37.696 1.00 47.97 810 ASP A CA 1
ATOM 6719 C C . ASP A 1 810 ? -22.915 -9.713 36.488 1.00 47.97 810 ASP A C 1
ATOM 6721 O O . ASP A 1 810 ? -23.519 -8.713 36.078 1.00 47.97 810 ASP A O 1
ATOM 6725 N N . ASP A 1 811 ? -21.848 -10.158 35.806 1.00 50.56 811 ASP A N 1
ATOM 6726 C CA . ASP A 1 811 ? -21.382 -9.428 34.608 1.00 50.56 811 ASP A CA 1
ATOM 6727 C C . ASP A 1 811 ? -22.281 -9.711 33.374 1.00 50.56 811 ASP A C 1
ATOM 6729 O O . ASP A 1 811 ? -22.186 -10.744 32.710 1.00 50.56 811 ASP A O 1
ATOM 6733 N N . LYS A 1 812 ? -23.169 -8.760 33.032 1.00 51.12 812 LYS A N 1
ATOM 6734 C CA . LYS A 1 812 ? -24.121 -8.792 31.888 1.00 51.12 812 LYS A CA 1
ATOM 6735 C C . LYS A 1 812 ? -23.464 -8.844 30.493 1.00 51.12 812 LYS A C 1
ATOM 6737 O O . LYS A 1 812 ? -24.150 -8.672 29.479 1.00 51.12 812 LYS A O 1
ATOM 6742 N N . LYS A 1 813 ? -22.145 -9.022 30.386 1.00 55.72 813 LYS A N 1
ATOM 6743 C CA . LYS A 1 813 ? -21.449 -9.066 29.092 1.00 55.72 813 LYS A CA 1
ATOM 6744 C C . LYS A 1 813 ? -21.831 -10.343 28.342 1.00 55.72 813 LYS A C 1
ATOM 6746 O O . LYS A 1 813 ? -21.466 -11.445 28.740 1.00 55.72 813 LYS A O 1
ATOM 6751 N N . LYS A 1 814 ? -22.531 -10.194 27.211 1.00 70.50 814 LYS A N 1
ATOM 6752 C CA . LYS A 1 814 ? -22.775 -11.293 26.262 1.00 70.50 814 LYS A CA 1
ATOM 6753 C C . LYS A 1 814 ? -21.440 -11.745 25.658 1.00 70.50 814 LYS A C 1
ATOM 6755 O O . LYS A 1 814 ? -20.950 -11.136 24.707 1.00 70.50 814 LYS A O 1
ATOM 6760 N N . LEU A 1 815 ? -20.841 -12.779 26.245 1.00 84.88 815 LEU A N 1
ATOM 6761 C CA . LEU A 1 815 ? -19.694 -13.481 25.678 1.00 84.88 815 LEU A CA 1
ATOM 6762 C C . LEU A 1 815 ? -20.162 -14.481 24.620 1.00 84.88 815 LEU A C 1
ATOM 6764 O O . LEU A 1 815 ? -21.232 -15.079 24.738 1.00 84.88 815 LEU A O 1
ATOM 6768 N N . PHE A 1 816 ? -19.328 -14.688 23.610 1.00 86.81 816 PHE A N 1
ATOM 6769 C CA . PHE A 1 816 ? -19.493 -15.727 22.607 1.00 86.81 816 PHE A CA 1
ATOM 6770 C C . PHE A 1 816 ? -18.621 -16.924 22.990 1.00 86.81 816 PHE A C 1
ATOM 6772 O O . PHE A 1 816 ? -17.442 -16.741 23.304 1.00 86.81 816 PHE A O 1
ATOM 6779 N N . PRO A 1 817 ? -19.172 -18.146 22.991 1.00 88.75 817 PRO A N 1
ATOM 6780 C CA . PRO A 1 817 ? -18.445 -19.316 23.456 1.00 88.75 817 PRO A CA 1
ATOM 6781 C C . PRO A 1 817 ? -17.243 -19.616 22.554 1.00 88.75 817 PRO A C 1
ATOM 6783 O O . PRO A 1 817 ? -17.329 -19.512 21.330 1.00 88.75 817 PRO A O 1
ATOM 6786 N N . ILE A 1 818 ? -16.129 -20.040 23.159 1.00 90.50 818 ILE A N 1
ATOM 6787 C CA . ILE A 1 818 ? -14.901 -20.421 22.433 1.00 90.50 818 ILE A CA 1
ATOM 6788 C C . ILE A 1 818 ? -15.194 -21.576 21.460 1.00 90.50 818 ILE A C 1
ATOM 6790 O O . ILE A 1 818 ? -14.686 -21.628 20.338 1.00 90.50 818 ILE A O 1
ATOM 6794 N N . LYS A 1 819 ? -16.043 -22.511 21.900 1.00 89.75 819 LYS A N 1
ATOM 6795 C CA . LYS A 1 819 ? -16.588 -23.631 21.129 1.00 89.75 819 LYS A CA 1
ATOM 6796 C C . LYS A 1 819 ? -18.032 -23.857 21.544 1.00 89.75 819 LYS A C 1
ATOM 6798 O O . LYS A 1 819 ? -18.378 -23.625 22.692 1.00 89.75 819 LYS A O 1
ATOM 6803 N N . LYS A 1 820 ? -18.855 -24.404 20.648 1.00 87.50 820 LYS A N 1
ATOM 6804 C CA . LYS A 1 820 ? -20.284 -24.658 20.902 1.00 87.50 820 LYS A CA 1
ATOM 6805 C C . LYS A 1 820 ? -20.558 -25.487 22.172 1.00 87.50 820 LYS A C 1
ATOM 6807 O O . LYS A 1 820 ? -21.586 -25.283 22.801 1.00 87.50 820 LYS A O 1
ATOM 6812 N N . SER A 1 821 ? -19.655 -26.398 22.541 1.00 91.06 821 SER A N 1
ATOM 6813 C CA . SER A 1 821 ? -19.753 -27.242 23.742 1.00 91.06 821 SER A CA 1
ATOM 6814 C C . SER A 1 821 ? -19.199 -26.602 25.023 1.00 91.06 821 SER A C 1
ATOM 6816 O O . SER A 1 821 ? -19.357 -27.179 26.093 1.00 91.06 821 SER A O 1
ATOM 6818 N N . LEU A 1 822 ? -18.538 -25.444 24.937 1.00 88.69 822 LEU A N 1
ATOM 6819 C CA . LEU A 1 822 ? -17.917 -24.771 26.077 1.00 88.69 822 LEU A CA 1
ATOM 6820 C C . LEU A 1 822 ? -18.786 -23.589 26.505 1.00 88.69 822 LEU A C 1
ATOM 6822 O O . LEU A 1 822 ? -18.876 -22.585 25.798 1.00 88.69 822 LEU A O 1
ATOM 6826 N N . SER A 1 823 ? -19.429 -23.713 27.666 1.00 87.44 823 SER A N 1
ATOM 6827 C CA . SER A 1 823 ? -20.253 -22.646 28.235 1.00 87.44 823 SER A CA 1
ATOM 6828 C C . SER A 1 823 ? -19.407 -21.424 28.599 1.00 87.44 823 SER A C 1
ATOM 6830 O O . SER A 1 823 ? -18.296 -21.531 29.126 1.00 87.44 823 SER A O 1
ATOM 6832 N N . THR A 1 824 ? -19.958 -20.235 28.377 1.00 86.88 824 THR A N 1
ATOM 6833 C CA . THR A 1 824 ? -19.274 -18.978 28.710 1.00 86.88 824 THR A CA 1
ATOM 6834 C C . THR A 1 824 ? -19.166 -18.734 30.212 1.00 86.88 824 THR A C 1
ATOM 6836 O O . THR A 1 824 ? -18.257 -18.041 30.662 1.00 86.88 824 THR A O 1
ATOM 6839 N N . THR A 1 825 ? -20.049 -19.343 31.002 1.00 85.81 825 THR A N 1
ATOM 6840 C CA . THR A 1 825 ? -20.050 -19.276 32.469 1.00 85.81 825 THR A CA 1
ATOM 6841 C C . THR A 1 825 ? -18.921 -20.082 33.107 1.00 85.81 825 THR A C 1
ATOM 6843 O O . THR A 1 825 ? -18.470 -19.742 34.197 1.00 85.81 825 THR A O 1
ATOM 6846 N N . SER A 1 826 ? -18.439 -21.132 32.436 1.00 86.19 826 SER A N 1
ATOM 6847 C CA . SER A 1 826 ? -17.351 -21.976 32.941 1.00 86.19 826 SER A CA 1
ATOM 6848 C C . SER A 1 826 ? -16.011 -21.642 32.290 1.00 86.19 826 SER A C 1
ATOM 6850 O O . SER A 1 826 ? -14.994 -21.625 32.978 1.00 86.19 826 SER A O 1
ATOM 6852 N N . TYR A 1 827 ? -16.010 -21.345 30.988 1.00 88.62 827 TYR A N 1
ATOM 6853 C CA . TYR A 1 827 ? -14.791 -21.216 30.181 1.00 88.62 827 TYR A CA 1
ATOM 6854 C C . TYR A 1 827 ? -14.525 -19.798 29.667 1.00 88.62 827 TYR A C 1
ATOM 6856 O O . TYR A 1 827 ? -13.539 -19.582 28.966 1.00 88.62 827 TYR A O 1
ATOM 6864 N N . GLY A 1 828 ? -15.389 -18.830 29.990 1.00 89.31 828 GLY A N 1
ATOM 6865 C CA . GLY A 1 828 ? -15.305 -17.496 29.405 1.00 89.31 828 GLY A CA 1
ATOM 6866 C C . GLY A 1 828 ? -15.589 -17.508 27.904 1.00 89.31 828 GLY A C 1
ATOM 6867 O O . GLY A 1 828 ? -16.288 -18.380 27.383 1.00 89.31 828 GLY A O 1
ATOM 6868 N N . GLY A 1 829 ? -15.085 -16.514 27.182 1.00 90.69 829 GLY A N 1
ATOM 6869 C CA . GLY A 1 829 ? -15.380 -16.409 25.759 1.00 90.69 829 GLY A CA 1
ATOM 6870 C C . GLY A 1 829 ? -14.910 -15.128 25.101 1.00 90.69 829 GLY A C 1
ATOM 6871 O O . GLY A 1 829 ? -14.225 -14.296 25.693 1.00 90.69 829 GLY A O 1
ATOM 6872 N N . TYR A 1 830 ? -15.297 -14.978 23.842 1.00 90.00 830 TYR A N 1
ATOM 6873 C CA . TYR A 1 830 ? -14.992 -13.801 23.049 1.00 90.00 830 TYR A CA 1
ATOM 6874 C C . TYR A 1 830 ? -15.983 -12.677 23.338 1.00 90.00 830 TYR A C 1
ATOM 6876 O O . TYR A 1 830 ? -17.186 -12.901 23.465 1.00 90.00 830 TYR A O 1
ATOM 6884 N N . ALA A 1 831 ? -15.486 -11.448 23.392 1.00 87.00 831 ALA A N 1
ATOM 6885 C CA . ALA A 1 831 ? -16.313 -10.256 23.511 1.00 87.00 831 ALA A CA 1
ATOM 6886 C C . ALA A 1 831 ? -16.335 -9.461 22.202 1.00 87.00 831 ALA A C 1
ATOM 6888 O O . ALA A 1 831 ? -15.513 -9.672 21.311 1.00 87.00 831 ALA A O 1
ATOM 6889 N N . ARG A 1 832 ? -17.264 -8.498 22.127 1.00 83.19 832 ARG A N 1
ATOM 6890 C CA . ARG A 1 832 ? -17.356 -7.503 21.044 1.00 83.19 832 ARG A CA 1
ATOM 6891 C C . ARG A 1 832 ? -17.362 -8.147 19.655 1.00 83.19 832 ARG A C 1
ATOM 6893 O O . ARG A 1 832 ? -16.427 -7.977 18.876 1.00 83.19 832 ARG A O 1
ATOM 6900 N N . ALA A 1 833 ? -18.428 -8.884 19.354 1.00 88.12 833 ALA A N 1
ATOM 6901 C CA . ALA A 1 833 ? -18.633 -9.396 18.008 1.00 88.12 833 ALA A CA 1
ATOM 6902 C C . ALA A 1 833 ? -18.631 -8.266 16.976 1.00 88.12 833 ALA A C 1
ATOM 6904 O O . ALA A 1 833 ? -19.220 -7.202 17.183 1.00 88.12 833 ALA A O 1
ATOM 6905 N N . THR A 1 834 ? -17.995 -8.531 15.844 1.00 90.75 834 THR A N 1
ATOM 6906 C CA . THR A 1 834 ? -18.085 -7.697 14.656 1.00 90.75 834 THR A CA 1
ATOM 6907 C C . THR A 1 834 ? -19.521 -7.747 14.154 1.00 90.75 834 THR A C 1
ATOM 6909 O O . THR A 1 834 ? -20.016 -8.805 13.767 1.00 90.75 834 THR A O 1
ATOM 6912 N N . ILE A 1 835 ? -20.189 -6.599 14.158 1.00 91.69 835 ILE A N 1
ATOM 6913 C CA . ILE A 1 835 ? -21.555 -6.451 13.654 1.00 91.69 835 ILE A CA 1
ATOM 6914 C C . ILE A 1 835 ? -21.491 -6.198 12.150 1.00 91.69 835 ILE A C 1
ATOM 6916 O O . ILE A 1 835 ? -20.883 -5.215 11.729 1.00 91.69 835 ILE A O 1
ATOM 6920 N N . ALA A 1 836 ? -22.105 -7.071 11.348 1.00 93.12 836 ALA A N 1
ATOM 6921 C CA . ALA A 1 836 ? -22.128 -6.941 9.890 1.00 93.12 836 ALA A CA 1
ATOM 6922 C C . ALA A 1 836 ? -22.971 -5.734 9.454 1.00 93.12 836 ALA A C 1
ATOM 6924 O O . ALA A 1 836 ? -22.533 -4.888 8.671 1.00 93.12 836 ALA A O 1
ATOM 6925 N N . TYR A 1 837 ? -24.179 -5.659 10.003 1.00 94.69 837 TYR A N 1
ATOM 6926 C CA . TYR A 1 837 ? -25.127 -4.559 9.887 1.00 94.69 837 TYR A CA 1
ATOM 6927 C C . TYR A 1 837 ? -26.145 -4.673 11.025 1.00 94.69 837 TYR A C 1
ATOM 6929 O O . TYR A 1 837 ? -26.202 -5.683 11.724 1.00 94.69 837 TYR A O 1
ATOM 6937 N N . SER A 1 838 ? -26.936 -3.629 11.243 1.00 95.19 838 SER A N 1
ATOM 6938 C CA . SER A 1 838 ? -28.046 -3.679 12.198 1.00 95.19 838 SER A CA 1
ATOM 6939 C C . SER A 1 838 ? -29.356 -3.945 11.471 1.00 95.19 838 SER A C 1
ATOM 6941 O O . SER A 1 838 ? -29.457 -3.716 10.267 1.00 95.19 838 SER A O 1
ATOM 6943 N N . ILE A 1 839 ? -30.353 -4.443 12.189 1.00 94.44 839 ILE A N 1
ATOM 6944 C CA . ILE A 1 839 ? -31.698 -4.670 11.674 1.00 94.44 839 ILE A CA 1
ATOM 6945 C C . ILE A 1 839 ? -32.716 -4.043 12.619 1.00 94.44 839 ILE A C 1
ATOM 6947 O O . ILE A 1 839 ? -32.632 -4.211 13.836 1.00 94.44 839 ILE A O 1
ATOM 6951 N N . LEU A 1 840 ? -33.653 -3.298 12.045 1.00 92.44 840 LEU A N 1
ATOM 6952 C CA . LEU A 1 840 ? -34.820 -2.764 12.731 1.00 92.44 840 LEU A CA 1
ATOM 6953 C C . LEU A 1 840 ? -36.010 -3.659 12.391 1.00 92.44 840 LEU A C 1
ATOM 6955 O O . LEU A 1 840 ? -36.279 -3.923 11.222 1.00 92.44 840 LEU A O 1
ATOM 6959 N N . ILE A 1 841 ? -36.685 -4.165 13.411 1.00 92.00 841 ILE A N 1
ATOM 6960 C CA . ILE A 1 841 ? -37.710 -5.198 13.299 1.00 92.00 841 ILE A CA 1
ATOM 6961 C C . ILE A 1 841 ? -39.013 -4.631 13.843 1.00 92.00 841 ILE A C 1
ATOM 6963 O O . ILE A 1 841 ? -39.015 -4.039 14.920 1.00 92.00 841 ILE A O 1
ATOM 6967 N N . VAL A 1 842 ? -40.106 -4.855 13.118 1.00 89.38 842 VAL A N 1
ATOM 6968 C CA . VAL A 1 842 ? -41.472 -4.597 13.585 1.00 89.38 842 VAL A CA 1
ATOM 6969 C C . VAL A 1 842 ? -42.136 -5.947 13.840 1.00 89.38 842 VAL A C 1
ATOM 6971 O O . VAL A 1 842 ? -42.284 -6.745 12.911 1.00 89.38 842 VAL A O 1
ATOM 6974 N N . SER A 1 843 ? -42.505 -6.219 15.090 1.00 87.25 843 SER A N 1
ATOM 6975 C CA . SER A 1 843 ? -43.205 -7.441 15.515 1.00 87.25 843 SER A CA 1
ATOM 6976 C C . SER A 1 843 ? -44.565 -7.127 16.133 1.00 87.25 843 SER A C 1
ATOM 6978 O O . SER A 1 843 ? -44.746 -6.049 16.686 1.00 87.25 843 SER A O 1
ATOM 6980 N N . GLU A 1 844 ? -45.509 -8.066 16.082 1.00 83.12 844 GLU A N 1
ATOM 6981 C CA . GLU A 1 844 ? -46.824 -7.928 16.725 1.00 83.12 844 GLU A CA 1
ATOM 6982 C C . GLU A 1 844 ? -46.967 -8.811 17.969 1.00 83.12 844 GLU A C 1
ATOM 6984 O O . GLU A 1 844 ? -46.752 -10.024 17.930 1.00 83.12 844 GLU A O 1
ATOM 6989 N N . PHE A 1 845 ? -47.421 -8.211 19.066 1.00 72.81 845 PHE A N 1
ATOM 6990 C CA . PHE A 1 845 ? -47.880 -8.927 20.254 1.00 72.81 845 PHE A CA 1
ATOM 6991 C C . PHE A 1 845 ? -49.313 -8.487 20.576 1.00 72.81 845 PHE A C 1
ATOM 6993 O O . PHE A 1 845 ? -49.552 -7.425 21.153 1.00 72.81 845 PHE A O 1
ATOM 7000 N N . GLY A 1 846 ? -50.292 -9.305 20.175 1.00 71.19 846 GLY A N 1
ATOM 7001 C CA . GLY A 1 846 ? -51.712 -8.963 20.293 1.00 71.19 846 GLY A CA 1
ATOM 7002 C C . GLY A 1 846 ? -52.101 -7.826 19.342 1.00 71.19 846 GLY A C 1
ATOM 7003 O O . GLY A 1 846 ? -51.847 -7.923 18.148 1.00 71.19 846 GLY A O 1
ATOM 7004 N N . LYS A 1 847 ? -52.708 -6.751 19.868 1.00 62.91 847 LYS A N 1
ATOM 7005 C CA . LYS A 1 847 ? -53.061 -5.538 19.098 1.00 62.91 847 LYS A CA 1
ATOM 7006 C C . LYS A 1 847 ? -51.917 -4.515 18.983 1.00 62.91 847 LYS A C 1
ATOM 7008 O O . LYS A 1 847 ? -52.073 -3.524 18.281 1.00 62.91 847 LYS A O 1
ATOM 7013 N N . ASN A 1 848 ? -50.787 -4.732 19.663 1.00 68.94 848 ASN A N 1
ATOM 7014 C CA . ASN A 1 848 ? -49.695 -3.761 19.736 1.00 68.94 848 ASN A CA 1
ATOM 7015 C C . ASN A 1 848 ? -48.527 -4.168 18.825 1.00 68.94 848 ASN A C 1
ATOM 7017 O O . ASN A 1 848 ? -48.054 -5.309 18.880 1.00 68.94 848 ASN A O 1
ATOM 7021 N N . LYS A 1 849 ? -48.028 -3.217 18.027 1.00 75.94 849 LYS A N 1
ATOM 7022 C CA . LYS A 1 849 ? -46.762 -3.345 17.292 1.00 75.94 849 LYS A CA 1
ATOM 7023 C C . LYS A 1 849 ? -45.599 -2.942 18.207 1.00 75.94 849 LYS A C 1
ATOM 7025 O O . LYS A 1 849 ? -45.660 -1.938 18.908 1.00 75.94 849 LYS A O 1
ATOM 7030 N N . GLU A 1 850 ? -44.531 -3.728 18.197 1.00 84.31 850 GLU A N 1
ATOM 7031 C CA . GLU A 1 850 ? -43.301 -3.512 18.959 1.00 84.31 850 GLU A CA 1
ATOM 7032 C C . GLU A 1 850 ? -42.128 -3.338 17.984 1.00 84.31 850 GLU A C 1
ATOM 7034 O O . GLU A 1 850 ? -41.937 -4.168 17.089 1.00 84.31 850 GLU A O 1
ATOM 7039 N N . LEU A 1 851 ? -41.323 -2.281 18.162 1.00 87.94 851 LEU A N 1
ATOM 7040 C CA . LEU A 1 851 ? -40.059 -2.118 17.442 1.00 87.94 851 LEU A CA 1
ATOM 7041 C C . LEU A 1 851 ? -38.892 -2.706 18.229 1.00 87.94 851 LEU A C 1
ATOM 7043 O O . LEU A 1 851 ? -38.758 -2.477 19.430 1.00 87.94 851 LEU A O 1
ATOM 7047 N N . LYS A 1 852 ? -37.993 -3.401 17.527 1.00 90.44 852 LYS A N 1
ATOM 7048 C CA . LYS A 1 852 ? -36.732 -3.916 18.076 1.00 90.44 852 LYS A CA 1
ATOM 7049 C C . LYS A 1 852 ? -35.565 -3.561 17.173 1.00 90.44 852 LYS A C 1
ATOM 7051 O O . LYS A 1 852 ? -35.641 -3.719 15.959 1.00 90.44 852 LYS A O 1
ATOM 7056 N N . LEU A 1 853 ? -34.463 -3.123 17.773 1.00 92.38 853 LEU A N 1
ATOM 7057 C CA . LEU A 1 853 ? -33.180 -2.965 17.094 1.00 92.38 853 LEU A CA 1
ATOM 7058 C C . LEU A 1 853 ? -32.268 -4.125 17.490 1.00 92.38 853 LEU A C 1
ATOM 7060 O O . LEU A 1 853 ? -32.161 -4.443 18.671 1.00 92.38 853 LEU A O 1
ATOM 7064 N N . LEU A 1 854 ? -31.596 -4.725 16.511 1.00 92.75 854 LEU A N 1
ATOM 7065 C CA . LEU A 1 854 ? -30.611 -5.777 16.740 1.00 92.75 854 LEU A CA 1
ATOM 7066 C C . LEU A 1 854 ? -29.367 -5.535 15.885 1.00 92.75 854 LEU A C 1
ATOM 7068 O O . LEU A 1 854 ? -29.462 -5.321 14.678 1.00 92.75 854 LEU A O 1
ATOM 7072 N N . GLY A 1 855 ? -28.182 -5.613 16.484 1.00 92.75 855 GLY A N 1
ATOM 7073 C CA . GLY A 1 855 ? -26.937 -5.742 15.723 1.00 92.75 855 GLY A CA 1
ATOM 7074 C C . GLY A 1 855 ? -26.738 -7.183 15.278 1.00 92.75 855 GLY A C 1
ATOM 7075 O O . GLY A 1 855 ? -26.577 -8.044 16.136 1.00 92.75 855 GLY A O 1
ATOM 7076 N N . LEU A 1 856 ? -26.716 -7.451 13.969 1.00 93.44 856 LEU A N 1
ATOM 7077 C CA . LEU A 1 856 ? -26.484 -8.794 13.441 1.00 93.44 856 LEU A CA 1
ATOM 7078 C C . LEU A 1 856 ? -24.978 -9.113 13.460 1.00 93.44 856 LEU A C 1
ATOM 7080 O O . LEU A 1 856 ? -24.216 -8.494 12.702 1.00 93.44 856 LEU A O 1
ATOM 7084 N N . PRO A 1 857 ? -24.516 -10.069 14.286 1.00 91.94 857 PRO A N 1
ATOM 7085 C CA . PRO A 1 857 ? -23.119 -10.479 14.283 1.00 91.94 857 PRO A CA 1
ATOM 7086 C C . PRO A 1 857 ? -22.737 -11.074 12.929 1.00 91.94 857 PRO A C 1
ATOM 7088 O O . PRO A 1 857 ? -23.502 -11.824 12.325 1.00 91.94 857 PRO A O 1
ATOM 7091 N N . LEU A 1 858 ? -21.517 -10.805 12.472 1.00 92.31 858 LEU A N 1
ATOM 7092 C CA . LEU A 1 858 ? -20.999 -11.345 11.216 1.00 92.31 858 LEU A CA 1
ATOM 7093 C C . LEU A 1 858 ? -21.011 -12.882 11.190 1.00 92.31 858 LEU A C 1
ATOM 7095 O O . LEU A 1 858 ? -21.274 -13.468 10.144 1.00 92.31 858 LEU A O 1
ATOM 7099 N N . LEU A 1 859 ? -20.802 -13.526 12.345 1.00 90.94 859 LEU A N 1
ATOM 7100 C CA . LEU A 1 859 ? -20.907 -14.981 12.504 1.00 90.94 859 LEU A CA 1
ATOM 7101 C C . LEU A 1 859 ? -22.302 -15.515 12.134 1.00 90.94 859 LEU A C 1
ATOM 7103 O O . LEU A 1 859 ? -22.419 -16.585 11.542 1.00 90.94 859 LEU A O 1
ATOM 7107 N N . ASP A 1 860 ? -23.350 -14.764 12.467 1.00 91.75 860 ASP A N 1
ATOM 7108 C CA . ASP A 1 860 ? -24.738 -15.184 12.286 1.00 91.75 860 ASP A CA 1
ATOM 7109 C C . ASP A 1 860 ? -25.316 -14.764 10.931 1.00 91.75 860 ASP A C 1
ATOM 7111 O O . ASP A 1 860 ? -26.378 -15.255 10.546 1.00 91.75 860 ASP A O 1
ATOM 7115 N N . LYS A 1 861 ? -24.616 -13.896 10.184 1.00 92.75 861 LYS A N 1
ATOM 7116 C CA . LYS A 1 861 ? -25.082 -13.323 8.913 1.00 92.75 861 LYS A CA 1
ATOM 7117 C C . LYS A 1 861 ? -25.583 -14.387 7.940 1.00 92.75 861 LYS A C 1
ATOM 7119 O O . LYS A 1 861 ? -26.707 -14.293 7.468 1.00 92.75 861 LYS A O 1
ATOM 7124 N N . VAL A 1 862 ? -24.783 -15.424 7.689 1.00 92.19 862 VAL A N 1
ATOM 7125 C CA . VAL A 1 862 ? -25.128 -16.483 6.721 1.00 92.19 862 VAL A CA 1
ATOM 7126 C C . VAL A 1 862 ? -26.386 -17.243 7.149 1.00 92.19 862 VAL A C 1
ATOM 7128 O O . VAL A 1 862 ? -27.248 -17.544 6.326 1.00 92.19 862 VAL A O 1
ATOM 7131 N N . LYS A 1 863 ? -26.521 -17.537 8.449 1.00 92.69 863 LYS A N 1
ATOM 7132 C CA . LYS A 1 863 ? -27.704 -18.218 8.991 1.00 92.69 863 LYS A CA 1
ATOM 7133 C C . LYS A 1 863 ? -28.943 -17.329 8.876 1.00 92.69 863 LYS A C 1
ATOM 7135 O O . LYS A 1 863 ? -30.004 -17.821 8.501 1.00 92.69 863 LYS A O 1
ATOM 7140 N N . TYR A 1 864 ? -28.796 -16.045 9.191 1.00 94.62 864 TYR A N 1
ATOM 7141 C CA . TYR A 1 864 ? -29.859 -15.057 9.088 1.00 94.62 864 TYR A CA 1
ATOM 7142 C C . TYR A 1 864 ? -30.316 -14.857 7.639 1.00 94.62 864 TYR A C 1
ATOM 7144 O O . TYR A 1 864 ? -31.501 -14.984 7.370 1.00 94.62 864 TYR A O 1
ATOM 7152 N N . GLU A 1 865 ? -29.404 -14.613 6.696 1.00 93.62 865 GLU A N 1
ATOM 7153 C CA . GLU A 1 865 ? -29.750 -14.363 5.287 1.00 93.62 865 GLU A CA 1
ATOM 7154 C C . GLU A 1 865 ? -30.390 -15.587 4.618 1.00 93.62 865 GLU A C 1
ATOM 7156 O O . GLU A 1 865 ? -31.238 -15.429 3.744 1.00 93.62 865 GLU A O 1
ATOM 7161 N N . LYS A 1 866 ? -30.060 -16.805 5.071 1.00 95.75 866 LYS A N 1
ATOM 7162 C CA . LYS A 1 866 ? -30.715 -18.032 4.598 1.00 95.75 866 LYS A CA 1
ATOM 7163 C C . LYS A 1 866 ? -32.189 -18.116 5.011 1.00 95.75 866 LYS A C 1
ATOM 7165 O O . LYS A 1 866 ? -33.007 -18.595 4.232 1.00 95.75 866 LYS A O 1
ATOM 7170 N N . ASN A 1 867 ? -32.525 -17.727 6.243 1.00 95.06 867 ASN A N 1
ATOM 7171 C CA . ASN A 1 867 ? -33.911 -17.676 6.718 1.00 95.06 867 ASN A CA 1
ATOM 7172 C C . ASN A 1 867 ? -34.055 -16.671 7.882 1.00 95.06 867 ASN A C 1
ATOM 7174 O O . ASN A 1 867 ? -33.889 -17.055 9.050 1.00 95.06 867 ASN A O 1
ATOM 7178 N N . PRO A 1 868 ? -34.390 -15.399 7.586 1.00 93.88 868 PRO A N 1
ATOM 7179 C CA . PRO A 1 868 ? -34.462 -14.344 8.595 1.00 93.88 868 PRO A CA 1
ATOM 7180 C C . PRO A 1 868 ? -35.475 -14.640 9.700 1.00 93.88 868 PRO A C 1
ATOM 7182 O O . PRO A 1 868 ? -35.164 -14.485 10.878 1.00 93.88 868 PRO A O 1
ATOM 7185 N N . ILE A 1 869 ? -36.667 -15.124 9.338 1.00 93.62 869 ILE A N 1
ATOM 7186 C CA . ILE A 1 869 ? -37.757 -15.387 10.287 1.00 93.62 869 ILE A CA 1
ATOM 7187 C C . ILE A 1 869 ? -37.381 -16.517 11.248 1.00 93.62 869 ILE A C 1
ATOM 7189 O O . ILE A 1 869 ? -37.527 -16.371 12.459 1.00 93.62 869 ILE A O 1
ATOM 7193 N N . ALA A 1 870 ? -36.825 -17.622 10.740 1.00 93.88 870 ALA A N 1
ATOM 7194 C CA . ALA A 1 870 ? -36.388 -18.729 11.588 1.00 93.88 870 ALA A CA 1
ATOM 7195 C C . ALA A 1 870 ? -35.245 -18.322 12.533 1.00 93.88 870 ALA A C 1
ATOM 7197 O O . ALA A 1 870 ? -35.224 -18.741 13.692 1.00 93.88 870 ALA A O 1
ATOM 7198 N N . TYR A 1 871 ? -34.303 -17.492 12.066 1.00 94.00 871 TYR A N 1
ATOM 7199 C CA . TYR A 1 871 ? -33.252 -16.949 12.927 1.00 94.00 871 TYR A CA 1
ATOM 7200 C C . TYR A 1 871 ? -33.841 -16.085 14.048 1.00 94.00 871 TYR A C 1
ATOM 7202 O O . TYR A 1 871 ? -33.521 -16.323 15.212 1.00 94.00 871 TYR A O 1
ATOM 7210 N N . LEU A 1 872 ? -34.726 -15.142 13.712 1.00 92.88 872 LEU A N 1
ATOM 7211 C CA . LEU A 1 872 ? -35.373 -14.245 14.675 1.00 92.88 872 LEU A CA 1
ATOM 7212 C C . LEU A 1 872 ? -36.200 -15.019 15.711 1.00 92.88 872 LEU A C 1
ATOM 7214 O O . LEU A 1 872 ? -36.020 -14.807 16.911 1.00 92.88 872 LEU A O 1
ATOM 7218 N N . ASN A 1 873 ? -36.985 -16.008 15.275 1.00 91.25 873 ASN A N 1
ATOM 7219 C CA . ASN A 1 873 ? -37.714 -16.902 16.176 1.00 91.25 873 ASN A CA 1
ATOM 7220 C C . ASN A 1 873 ? -36.756 -17.651 17.121 1.00 91.25 873 ASN A C 1
ATOM 7222 O O . ASN A 1 873 ? -37.026 -17.757 18.315 1.00 91.25 873 ASN A O 1
ATOM 7226 N N . SER A 1 874 ? -35.604 -18.120 16.617 1.00 89.56 874 SER A N 1
ATOM 7227 C CA . SER A 1 874 ? -34.613 -18.850 17.428 1.00 89.56 874 SER A CA 1
ATOM 72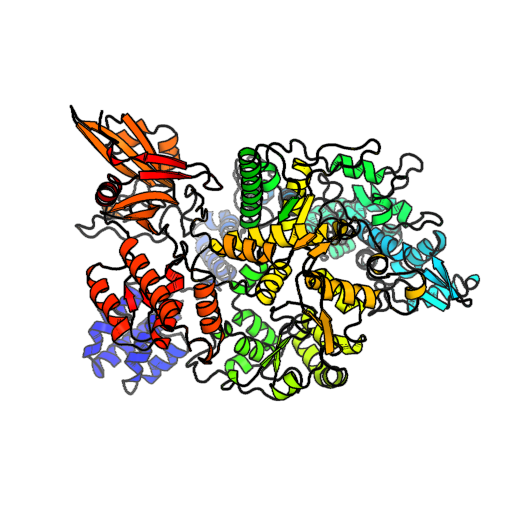28 C C . SER A 1 874 ? -33.951 -18.008 18.523 1.00 89.56 874 SER A C 1
ATOM 7230 O O . SER A 1 874 ? -33.395 -18.569 19.464 1.00 89.56 874 SER A O 1
ATOM 7232 N N . ILE A 1 875 ? -34.018 -16.679 18.413 1.00 87.69 875 ILE A N 1
ATOM 7233 C CA . ILE A 1 875 ? -33.521 -15.736 19.423 1.00 87.69 875 ILE A CA 1
ATOM 7234 C C . ILE A 1 875 ? -34.660 -15.051 20.200 1.00 87.69 875 ILE A C 1
ATOM 7236 O O . ILE A 1 875 ? -34.410 -14.087 20.921 1.00 87.69 875 ILE A O 1
ATOM 7240 N N . GLY A 1 876 ? -35.898 -15.547 20.070 1.00 87.38 876 GLY A N 1
ATOM 7241 C CA . GLY A 1 876 ? -37.062 -15.095 20.841 1.00 87.38 876 GLY A CA 1
ATOM 7242 C C . GLY A 1 876 ? -37.837 -13.914 20.247 1.00 87.38 876 GLY A C 1
ATOM 7243 O O . GLY A 1 876 ? -38.675 -13.337 20.936 1.00 87.38 876 GLY A O 1
ATOM 7244 N N . ILE A 1 877 ? -37.584 -13.534 18.990 1.00 87.50 877 ILE A N 1
ATOM 7245 C CA . ILE A 1 877 ? -38.342 -12.492 18.283 1.00 87.50 877 ILE A CA 1
ATOM 7246 C C . ILE A 1 877 ? -39.343 -13.173 17.346 1.00 87.50 877 ILE A C 1
ATOM 7248 O O . ILE A 1 877 ? -38.970 -13.641 16.274 1.00 87.50 877 ILE A O 1
ATOM 7252 N N . ILE A 1 878 ? -40.604 -13.224 17.773 1.00 87.38 878 ILE A N 1
ATOM 7253 C CA . ILE A 1 878 ? -41.720 -13.871 17.066 1.00 87.38 878 ILE A CA 1
ATOM 7254 C C . ILE A 1 878 ? -42.662 -12.837 16.426 1.00 87.38 878 ILE A C 1
ATOM 7256 O O . ILE A 1 878 ? -42.558 -11.646 16.711 1.00 87.38 878 ILE A O 1
ATOM 7260 N N . ASN A 1 879 ? -43.576 -13.287 15.555 1.00 88.38 879 ASN A N 1
ATOM 7261 C CA . ASN A 1 879 ? -44.598 -12.455 14.889 1.00 88.38 879 ASN A CA 1
ATOM 7262 C C . ASN A 1 879 ? -44.038 -11.245 14.116 1.00 88.38 879 ASN A C 1
ATOM 7264 O O . ASN A 1 879 ? -44.583 -10.142 14.168 1.00 88.38 879 ASN A O 1
ATOM 7268 N N . VAL A 1 880 ? -42.930 -11.443 13.404 1.00 89.31 880 VAL A N 1
ATOM 7269 C CA . VAL A 1 880 ? -42.274 -10.399 12.606 1.00 89.31 880 VAL A CA 1
ATOM 7270 C C . VAL A 1 880 ? -43.133 -10.023 11.396 1.00 89.31 880 VAL A C 1
ATOM 7272 O O . VAL A 1 880 ? -43.529 -10.895 10.626 1.00 89.31 880 VAL A O 1
ATOM 7275 N N . LYS A 1 881 ? -43.384 -8.723 11.208 1.00 87.88 881 LYS A N 1
ATOM 7276 C CA . LYS A 1 881 ? -44.090 -8.165 10.042 1.00 87.88 881 LYS A CA 1
ATOM 7277 C C . LYS A 1 881 ? -43.142 -7.583 9.012 1.00 87.88 881 LYS A C 1
ATOM 7279 O O . LYS A 1 881 ? -43.243 -7.905 7.834 1.00 87.88 881 LYS A O 1
ATOM 7284 N N . SER A 1 882 ? -42.205 -6.761 9.478 1.00 87.88 882 SER A N 1
ATOM 7285 C CA . SER A 1 882 ? -41.285 -6.023 8.616 1.00 87.88 882 SER A CA 1
ATOM 7286 C C . SER A 1 882 ? -39.889 -5.993 9.216 1.00 87.88 882 SER A C 1
ATOM 7288 O O . SER A 1 882 ? -39.714 -5.959 10.437 1.00 87.88 882 SER A O 1
ATOM 7290 N N . ILE A 1 883 ? -38.889 -5.992 8.339 1.00 90.56 883 ILE A N 1
ATOM 7291 C CA . ILE A 1 883 ? -37.475 -5.939 8.695 1.00 90.56 883 ILE A CA 1
ATOM 7292 C C . ILE A 1 883 ? -36.806 -4.890 7.810 1.00 90.56 883 ILE A C 1
ATOM 7294 O O . ILE A 1 883 ? -36.857 -4.984 6.587 1.00 90.56 883 ILE A O 1
ATOM 7298 N N . PHE A 1 884 ? -36.118 -3.937 8.429 1.00 89.19 884 PHE A N 1
ATOM 7299 C CA . PHE A 1 884 ? -35.309 -2.937 7.744 1.00 89.19 884 PHE A CA 1
ATOM 7300 C C . PHE A 1 884 ? -33.833 -3.186 8.032 1.00 89.19 884 PHE A C 1
ATOM 7302 O O . PHE A 1 884 ? -33.401 -3.239 9.186 1.00 89.19 884 PHE A O 1
ATOM 7309 N N . LYS A 1 885 ? -33.041 -3.332 6.971 1.00 92.69 885 LYS A N 1
ATOM 7310 C CA . LYS A 1 885 ? -31.590 -3.491 7.062 1.00 92.69 885 LYS A CA 1
ATOM 7311 C C . LYS A 1 885 ? -30.933 -2.120 7.203 1.00 92.69 885 LYS A C 1
ATOM 7313 O O . LYS A 1 885 ? -31.145 -1.242 6.376 1.00 92.69 885 LYS A O 1
ATOM 7318 N N . LEU A 1 886 ? -30.092 -1.967 8.221 1.00 94.19 886 LEU A N 1
ATOM 7319 C CA . LEU A 1 886 ? -29.357 -0.743 8.543 1.00 94.19 886 LEU A CA 1
ATOM 7320 C C . LEU A 1 886 ? -27.840 -1.015 8.510 1.00 94.19 886 LEU A C 1
ATOM 7322 O O . LEU A 1 886 ? -27.234 -1.315 9.548 1.00 94.19 886 LEU A O 1
ATOM 7326 N N . PRO A 1 887 ? -27.196 -0.967 7.327 1.00 94.00 887 PRO A N 1
ATOM 7327 C CA . PRO A 1 887 ? -25.748 -1.111 7.222 1.00 94.00 887 PRO A CA 1
ATOM 7328 C C . PRO A 1 887 ? -24.977 0.040 7.875 1.00 94.00 887 PRO A C 1
ATOM 7330 O O . PRO A 1 887 ? -25.529 1.075 8.261 1.00 94.00 887 PRO A O 1
ATOM 7333 N N . LYS A 1 888 ? -23.657 -0.123 7.975 1.00 93.25 888 LYS A N 1
ATOM 7334 C CA . LYS A 1 888 ? -22.787 0.916 8.520 1.00 93.25 888 LYS A CA 1
ATOM 7335 C C . LYS A 1 888 ? -22.831 2.156 7.630 1.00 93.25 888 LYS A C 1
ATOM 7337 O O . LYS A 1 888 ? -22.807 2.066 6.406 1.00 93.25 888 LYS A O 1
ATOM 7342 N N . TYR A 1 889 ? -22.833 3.307 8.283 1.00 93.88 889 TYR A N 1
ATOM 7343 C CA . TYR A 1 889 ? -22.955 4.650 7.733 1.00 93.88 889 TYR A CA 1
ATOM 7344 C C . TYR A 1 889 ? -24.323 5.002 7.143 1.00 93.88 889 TYR A C 1
ATOM 7346 O O . TYR A 1 889 ? -24.420 5.998 6.436 1.00 93.88 889 TYR A O 1
ATOM 7354 N N . CYS A 1 890 ? -25.395 4.280 7.497 1.00 94.12 890 CYS A N 1
ATOM 7355 C CA . CYS A 1 890 ? -26.750 4.806 7.296 1.00 94.12 890 CYS A CA 1
ATOM 7356 C C . CYS A 1 890 ? -26.893 6.178 7.962 1.00 94.12 890 CYS A C 1
ATOM 7358 O O . CYS A 1 890 ? -26.431 6.367 9.094 1.00 94.12 890 CYS A O 1
ATOM 7360 N N . LEU A 1 891 ? -27.510 7.121 7.253 1.00 95.56 891 LEU A N 1
ATOM 7361 C CA . LEU A 1 891 ? -27.665 8.502 7.685 1.00 95.56 891 LEU A CA 1
ATOM 7362 C C . LEU A 1 891 ? -29.022 8.685 8.367 1.00 95.56 891 LEU A C 1
ATOM 7364 O O . LEU A 1 891 ? -30.050 8.304 7.824 1.00 95.56 891 LEU A O 1
ATOM 7368 N N . PHE A 1 892 ? -29.017 9.295 9.545 1.00 95.38 892 PHE A N 1
ATOM 7369 C CA . PHE A 1 892 ? -30.212 9.634 10.310 1.00 95.38 892 PHE A CA 1
ATOM 7370 C C . PHE A 1 892 ? -30.256 11.140 10.526 1.00 95.38 892 PHE A C 1
ATOM 7372 O O . PHE A 1 892 ? -29.250 11.737 10.918 1.00 95.38 892 PHE A O 1
ATOM 7379 N N . GLU A 1 893 ? -31.411 11.747 10.290 1.00 95.44 893 GLU A N 1
ATOM 7380 C CA . GLU A 1 893 ? -31.710 13.144 10.588 1.00 95.44 893 GLU A CA 1
ATOM 7381 C C . GLU A 1 893 ? -32.615 13.216 11.820 1.00 95.44 893 GLU A C 1
ATOM 7383 O O . GLU A 1 893 ? -33.611 12.505 11.914 1.00 95.44 893 GLU A O 1
ATOM 7388 N N . PHE A 1 894 ? -32.240 14.055 12.782 1.00 92.25 894 PHE A N 1
ATOM 7389 C CA . PHE A 1 894 ? -32.976 14.281 14.021 1.00 92.25 894 PHE A CA 1
ATOM 7390 C C . PHE A 1 894 ? -33.500 15.708 14.031 1.00 92.25 894 PHE A C 1
ATOM 7392 O O . PHE A 1 894 ? -32.751 16.643 13.722 1.00 92.25 894 PHE A O 1
ATOM 7399 N N . GLN A 1 895 ? -34.754 15.865 14.444 1.00 85.12 895 GLN A N 1
ATOM 7400 C CA . GLN A 1 895 ? -35.377 17.167 14.626 1.00 85.12 895 GLN A CA 1
ATOM 7401 C C . GLN A 1 895 ? -35.193 17.657 16.065 1.00 85.12 895 GLN A C 1
ATOM 7403 O O . GLN A 1 895 ? -35.320 16.908 17.034 1.00 85.12 895 GLN A O 1
ATOM 7408 N N . GLU A 1 896 ? -34.884 18.938 16.216 1.00 75.81 896 GLU A N 1
ATOM 7409 C CA . GLU A 1 896 ? -34.898 19.649 17.490 1.00 75.81 896 GLU A CA 1
ATOM 7410 C C . GLU A 1 896 ? -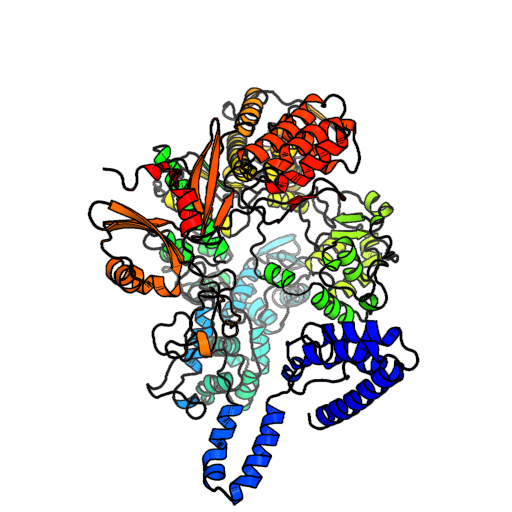35.521 21.025 17.257 1.00 75.81 896 GLU A C 1
ATOM 7412 O O . GLU A 1 896 ? -35.352 21.567 16.175 1.00 75.81 896 GLU A O 1
ATOM 7417 N N . LYS A 1 897 ? -36.239 21.578 18.247 1.00 69.69 897 LYS A N 1
ATOM 7418 C CA . LYS A 1 897 ? -37.175 22.728 18.159 1.00 69.69 897 LYS A CA 1
ATOM 7419 C C . LYS A 1 897 ? -37.062 23.665 16.934 1.00 69.69 897 LYS A C 1
ATOM 7421 O O . LYS A 1 897 ? -38.083 23.908 16.311 1.00 69.69 897 LYS A O 1
ATOM 7426 N N . ASN A 1 898 ? -35.865 24.165 16.589 1.00 66.56 898 ASN A N 1
ATOM 7427 C CA . ASN A 1 898 ? -35.630 25.068 15.449 1.00 66.56 898 ASN A CA 1
ATOM 7428 C C . ASN A 1 898 ? -34.512 24.608 14.472 1.00 66.56 898 ASN A C 1
ATOM 7430 O O . ASN A 1 898 ? -34.048 25.414 13.666 1.00 66.56 898 ASN A O 1
ATOM 7434 N N . THR A 1 899 ? -33.992 23.375 14.568 1.00 77.25 899 THR A N 1
ATOM 7435 C CA . THR A 1 899 ? -32.825 22.896 13.793 1.00 77.25 899 THR A CA 1
ATOM 7436 C C . THR A 1 899 ? -32.799 21.380 13.600 1.00 77.25 899 THR A C 1
ATOM 7438 O O . THR A 1 899 ? -33.058 20.638 14.544 1.00 77.25 899 THR A O 1
ATOM 7441 N N . ASN A 1 900 ? -32.317 20.922 12.440 1.00 86.56 900 ASN A N 1
ATOM 7442 C CA . ASN A 1 900 ? -32.041 19.503 12.196 1.00 86.56 900 ASN A CA 1
ATOM 7443 C C . ASN A 1 900 ? -30.536 19.217 12.299 1.00 86.56 900 ASN A C 1
ATOM 7445 O O . ASN A 1 900 ? -29.708 20.017 11.856 1.00 86.56 900 ASN A O 1
ATOM 7449 N N . TYR A 1 901 ? -30.170 18.057 12.843 1.00 90.81 901 TYR A N 1
ATOM 7450 C CA . TYR A 1 901 ? -28.790 17.559 12.822 1.00 90.81 901 TYR A CA 1
ATOM 7451 C C . TYR A 1 901 ? -28.748 16.095 12.393 1.00 90.81 901 TYR A C 1
ATOM 7453 O O . TYR A 1 901 ? -29.747 15.386 12.448 1.00 90.81 901 TYR A O 1
ATOM 7461 N N . ARG A 1 902 ? -27.578 15.634 11.938 1.00 92.88 902 ARG A N 1
ATOM 7462 C CA . ARG A 1 902 ? -27.438 14.334 11.280 1.00 92.88 902 ARG A CA 1
ATOM 7463 C C . ARG A 1 902 ? -26.405 13.442 11.952 1.00 92.88 902 ARG A C 1
ATOM 7465 O O . ARG A 1 902 ? -25.409 13.916 12.516 1.00 92.88 902 ARG A O 1
ATOM 7472 N N . ARG A 1 903 ? -26.614 12.129 11.868 1.00 93.06 903 ARG A N 1
ATOM 7473 C CA . ARG A 1 903 ? -25.675 11.109 12.349 1.00 93.06 903 ARG A CA 1
ATOM 7474 C C . ARG A 1 903 ? -25.560 9.932 11.404 1.00 93.06 903 ARG A C 1
ATOM 7476 O O . ARG A 1 903 ? -26.546 9.485 10.843 1.00 93.06 903 ARG A O 1
ATOM 7483 N N . TYR A 1 904 ? -24.355 9.388 11.323 1.00 93.81 904 TYR A N 1
ATOM 7484 C CA . TYR A 1 904 ? -24.089 8.096 10.720 1.00 93.81 904 TYR A CA 1
ATOM 7485 C C . TYR A 1 904 ? -24.177 6.994 11.766 1.00 93.81 904 TYR A C 1
ATOM 7487 O O . TYR A 1 904 ? -23.587 7.109 12.840 1.00 93.81 904 TYR A O 1
ATOM 7495 N N . MET A 1 905 ? -24.827 5.890 11.434 1.00 92.50 905 MET A N 1
ATOM 7496 C CA . MET A 1 905 ? -24.800 4.692 12.263 1.00 92.50 905 MET A CA 1
ATOM 7497 C C . MET A 1 905 ? -23.502 3.918 12.073 1.00 92.50 905 MET A C 1
ATOM 7499 O O . MET A 1 905 ? -23.096 3.634 10.954 1.00 92.50 905 MET A O 1
ATOM 7503 N N . VAL A 1 906 ? -22.824 3.572 13.162 1.00 89.75 906 VAL A N 1
ATOM 7504 C CA . VAL A 1 906 ? -21.608 2.742 13.123 1.00 89.75 906 VAL A CA 1
ATOM 7505 C C . VAL A 1 906 ? -21.920 1.306 13.524 1.00 89.75 906 VAL A C 1
ATOM 7507 O O . VAL A 1 906 ? -21.354 0.376 12.953 1.00 89.75 906 VAL A O 1
ATOM 7510 N N . SER A 1 907 ? -22.831 1.138 14.478 1.00 89.44 907 SER A N 1
ATOM 7511 C CA . SER A 1 907 ? -23.379 -0.140 14.928 1.00 89.44 907 SER A CA 1
ATOM 7512 C C . SER A 1 907 ? -24.753 0.089 15.567 1.00 89.44 907 SER A C 1
ATOM 7514 O O . SER A 1 907 ? -25.200 1.229 15.706 1.00 89.44 907 SER A O 1
ATOM 7516 N N . ASN A 1 908 ? -25.391 -0.983 16.031 1.00 91.56 908 ASN A N 1
ATOM 7517 C CA . ASN A 1 908 ? -26.617 -0.970 16.838 1.00 91.56 908 ASN A CA 1
ATOM 7518 C C . ASN A 1 908 ? -26.489 -0.219 18.175 1.00 91.56 908 ASN A C 1
ATOM 7520 O O . ASN A 1 908 ? -27.480 -0.068 18.879 1.00 91.56 908 ASN A O 1
ATOM 7524 N N . GLN A 1 909 ? -25.289 0.240 18.542 1.00 91.31 909 GLN A N 1
ATOM 7525 C CA . GLN A 1 909 ? -25.021 0.936 19.801 1.00 91.31 909 GLN A CA 1
ATOM 7526 C C . GLN A 1 909 ? -24.152 2.189 19.625 1.00 91.31 909 GLN A C 1
ATOM 7528 O O . GLN A 1 909 ? -23.778 2.812 20.618 1.00 91.31 909 GLN A O 1
ATOM 7533 N N . GLU A 1 910 ? -23.813 2.585 18.395 1.00 91.75 910 GLU A N 1
ATOM 7534 C CA . GLU A 1 910 ? -22.961 3.750 18.150 1.00 91.75 910 GLU A CA 1
ATOM 7535 C C . GLU A 1 910 ? -23.451 4.590 16.969 1.00 91.75 910 GLU A C 1
ATOM 7537 O O . GLU A 1 910 ? -23.603 4.101 15.846 1.00 91.75 910 GLU A O 1
ATOM 7542 N N . LEU A 1 911 ? -23.602 5.890 17.225 1.00 91.62 911 LEU A N 1
ATOM 7543 C CA . LEU A 1 911 ? -23.784 6.928 16.217 1.00 91.62 911 LEU A CA 1
ATOM 7544 C C . LEU A 1 911 ? -22.536 7.816 16.143 1.00 91.62 911 LEU A C 1
ATOM 7546 O O . LEU A 1 911 ? -21.914 8.150 17.152 1.00 91.62 911 LEU A O 1
ATOM 7550 N N . LYS A 1 912 ? -22.196 8.261 14.936 1.00 89.88 912 LYS A N 1
ATOM 7551 C CA . LYS A 1 912 ? -21.147 9.249 14.667 1.00 89.88 912 LYS A CA 1
ATOM 7552 C C . LYS A 1 912 ? -21.714 10.475 13.978 1.00 89.88 912 LYS A C 1
ATOM 7554 O O . LYS A 1 912 ? -22.762 10.428 13.348 1.00 89.88 912 LYS A O 1
ATOM 7559 N N . ARG A 1 913 ? -21.015 11.598 14.112 1.00 87.94 913 ARG A N 1
ATOM 7560 C CA . ARG A 1 913 ? -21.388 12.871 13.482 1.00 87.94 913 ARG A CA 1
ATOM 7561 C C . ARG A 1 913 ? -21.433 12.770 11.954 1.00 87.94 913 ARG A C 1
ATOM 7563 O O . ARG A 1 913 ? -20.607 12.081 11.361 1.00 87.94 913 ARG A O 1
ATOM 7570 N N . ALA A 1 914 ? -22.383 13.482 11.354 1.00 90.88 914 ALA A N 1
ATOM 7571 C CA . ALA A 1 914 ? -22.567 13.578 9.904 1.00 90.88 914 ALA A CA 1
ATOM 7572 C C . ALA A 1 914 ? -22.772 15.029 9.422 1.00 90.88 914 ALA A C 1
ATOM 7574 O O . ALA A 1 914 ? -23.221 15.257 8.306 1.00 90.88 914 ALA A O 1
ATOM 7575 N N . ASN A 1 915 ? -22.480 16.014 10.276 1.00 90.12 915 ASN A N 1
ATOM 7576 C CA . ASN A 1 915 ? -22.568 17.440 9.964 1.00 90.12 915 ASN A CA 1
ATOM 7577 C C . ASN A 1 915 ? -21.162 18.017 9.794 1.00 90.12 915 ASN A C 1
ATOM 7579 O O . ASN A 1 915 ? -20.227 17.521 10.426 1.00 90.12 915 ASN A O 1
ATOM 7583 N N . GLN A 1 916 ? -21.035 19.078 8.996 1.00 89.25 916 GLN A N 1
ATOM 7584 C CA . GLN A 1 916 ? -19.773 19.786 8.782 1.00 89.25 916 GLN A CA 1
ATOM 7585 C C . GLN A 1 916 ? -19.943 21.282 9.000 1.00 89.25 916 GLN A C 1
ATOM 7587 O O . GLN A 1 916 ? -21.014 21.829 8.730 1.00 89.25 916 GLN A O 1
ATOM 7592 N N . LEU A 1 917 ? -18.899 21.932 9.514 1.00 91.31 917 LEU A N 1
ATOM 7593 C CA . LEU A 1 917 ? -18.882 23.382 9.640 1.00 91.31 917 LEU A CA 1
ATOM 7594 C C . LEU A 1 917 ? -18.627 24.011 8.268 1.00 91.31 917 LEU A C 1
ATOM 7596 O O . LEU A 1 917 ? -17.755 23.576 7.516 1.00 91.31 917 LEU A O 1
ATOM 7600 N N . PHE A 1 918 ? -19.369 25.070 7.970 1.00 90.19 918 PHE A N 1
ATOM 7601 C CA . PHE A 1 918 ? -19.167 25.893 6.788 1.00 90.19 918 PHE A CA 1
ATOM 7602 C C . PHE A 1 918 ? -18.624 27.265 7.192 1.00 90.19 918 PHE A C 1
ATOM 7604 O O . PHE A 1 918 ? -19.219 27.947 8.031 1.00 90.19 918 PHE A O 1
ATOM 7611 N N . LEU A 1 919 ? -17.526 27.672 6.554 1.00 90.56 919 LEU A N 1
ATOM 7612 C CA . LEU A 1 919 ? -16.977 29.023 6.616 1.00 90.56 919 LEU A CA 1
ATOM 7613 C C . LEU A 1 919 ? -17.009 29.646 5.217 1.00 90.56 919 LEU A C 1
ATOM 7615 O O . LEU A 1 919 ? -16.852 28.960 4.210 1.00 90.56 919 LEU A O 1
ATOM 7619 N N . THR A 1 920 ? -17.197 30.960 5.163 1.00 89.31 920 THR A N 1
ATOM 7620 C CA . THR A 1 920 ? -17.115 31.742 3.924 1.00 89.31 920 THR A CA 1
ATOM 7621 C C . THR A 1 920 ? -15.673 31.821 3.416 1.00 89.31 920 THR A C 1
ATOM 7623 O O . THR A 1 920 ? -14.724 31.534 4.151 1.00 89.31 920 THR A O 1
ATOM 7626 N N . CYS A 1 921 ? -15.483 32.265 2.171 1.00 85.88 921 CYS A N 1
ATOM 7627 C CA . CYS A 1 921 ? -14.148 32.458 1.595 1.00 85.88 921 CYS A CA 1
ATOM 7628 C C . CYS A 1 921 ? -13.283 33.411 2.438 1.00 85.88 921 CYS A C 1
ATOM 7630 O O . CYS A 1 921 ? -12.142 33.076 2.738 1.00 85.88 921 CYS A O 1
ATOM 7632 N N . LYS A 1 922 ? -13.849 34.543 2.889 1.00 88.06 922 LYS A N 1
ATOM 7633 C CA . LYS A 1 922 ? -13.145 35.534 3.724 1.00 88.06 922 LYS A CA 1
ATOM 7634 C C . LYS A 1 922 ? -12.733 34.962 5.085 1.00 88.06 922 LYS A C 1
ATOM 7636 O O . LYS A 1 922 ? -11.637 35.213 5.568 1.00 88.06 922 LYS A O 1
ATOM 7641 N N . GLU A 1 923 ? -13.606 34.171 5.703 1.00 91.56 923 GLU A N 1
ATOM 7642 C CA . GLU A 1 923 ? -13.308 33.508 6.978 1.00 91.56 923 GLU A CA 1
ATOM 7643 C C . GLU A 1 923 ? -12.240 32.417 6.808 1.00 91.56 923 GLU A C 1
ATOM 7645 O O . GLU A 1 923 ? -11.319 32.323 7.613 1.00 91.56 923 GLU A O 1
ATOM 7650 N N . THR A 1 924 ? -12.320 31.625 5.735 1.00 90.44 924 THR A N 1
ATOM 7651 C CA . THR A 1 924 ? -11.340 30.569 5.422 1.00 90.44 924 THR A CA 1
ATOM 7652 C C . THR A 1 924 ? -9.959 31.150 5.123 1.00 90.44 924 THR A C 1
ATOM 7654 O O . THR A 1 924 ? -8.954 30.596 5.561 1.00 90.44 924 THR A O 1
ATOM 7657 N N . GLU A 1 925 ? -9.900 32.269 4.400 1.00 89.56 925 GLU A N 1
ATOM 7658 C CA . GLU A 1 925 ? -8.673 33.028 4.158 1.00 89.56 925 GLU A CA 1
ATOM 7659 C C . GLU A 1 925 ? -8.009 33.464 5.464 1.00 89.56 925 GLU A C 1
ATOM 7661 O O . GLU A 1 925 ? -6.811 33.247 5.644 1.00 89.56 925 GLU A O 1
ATOM 7666 N N . LEU A 1 926 ? -8.787 34.045 6.381 1.00 90.62 926 LEU A N 1
ATOM 7667 C CA . LEU A 1 926 ? -8.272 34.519 7.661 1.00 90.62 926 LEU A CA 1
ATOM 7668 C C . LEU A 1 926 ? -7.677 33.370 8.486 1.00 90.62 926 LEU A C 1
ATOM 7670 O O . LEU A 1 926 ? -6.569 33.490 9.004 1.00 90.62 926 LEU A O 1
ATOM 7674 N N . VAL A 1 927 ? -8.381 32.236 8.545 1.00 89.38 927 VAL A N 1
ATOM 7675 C CA . VAL A 1 927 ? -7.897 31.016 9.210 1.00 89.38 927 VAL A CA 1
ATOM 7676 C C . VAL A 1 927 ? -6.629 30.490 8.537 1.00 89.38 927 VAL A C 1
ATOM 7678 O O . VAL A 1 927 ? -5.670 30.142 9.220 1.00 89.38 927 VAL A O 1
ATOM 7681 N N . TYR A 1 928 ? -6.593 30.450 7.203 1.00 87.75 928 TYR A N 1
ATOM 7682 C CA . TYR A 1 928 ? -5.423 29.988 6.458 1.00 87.75 928 TYR A CA 1
ATOM 7683 C C . TYR A 1 928 ? -4.187 30.847 6.745 1.00 87.75 928 TYR A C 1
ATOM 7685 O O . TYR A 1 928 ? -3.115 30.297 6.991 1.00 87.75 928 TYR A O 1
ATOM 7693 N N . LYS A 1 929 ? -4.337 32.179 6.715 1.00 86.81 929 LYS A N 1
ATOM 7694 C CA . LYS A 1 929 ? -3.254 33.126 7.012 1.00 86.81 929 LYS A CA 1
ATOM 7695 C C . LYS A 1 929 ? -2.743 32.929 8.437 1.00 86.81 929 LYS A C 1
ATOM 7697 O O . LYS A 1 929 ? -1.545 32.753 8.606 1.00 86.81 929 LYS A O 1
ATOM 7702 N N . HIS A 1 930 ? -3.645 32.822 9.412 1.00 86.19 930 HIS A N 1
ATOM 7703 C CA . HIS A 1 930 ? -3.288 32.592 10.812 1.00 86.19 930 HIS A CA 1
ATOM 7704 C C . HIS A 1 930 ? -2.527 31.278 11.047 1.00 86.19 930 HIS A C 1
ATOM 7706 O O . HIS A 1 930 ? -1.514 31.276 11.733 1.00 86.19 930 HIS A O 1
ATOM 7712 N N . ILE A 1 931 ? -2.952 30.169 10.431 1.00 82.25 931 ILE A N 1
ATOM 7713 C CA . ILE A 1 931 ? -2.254 28.873 10.551 1.00 82.25 931 ILE A CA 1
ATOM 7714 C C . ILE A 1 931 ? -0.852 28.915 9.910 1.00 82.25 931 ILE A C 1
ATOM 7716 O O . ILE A 1 931 ? 0.001 28.086 10.223 1.00 82.25 931 ILE A O 1
ATOM 7720 N N . LYS A 1 932 ? -0.611 29.836 8.971 1.00 79.25 932 LYS A N 1
ATOM 7721 C CA . LYS A 1 932 ? 0.631 29.919 8.192 1.00 79.25 932 LYS A CA 1
ATOM 7722 C C . LYS A 1 932 ? 1.607 30.999 8.644 1.00 79.25 932 LYS A C 1
ATOM 7724 O O . LYS A 1 932 ? 2.697 31.031 8.084 1.00 79.25 932 LYS A O 1
ATOM 7729 N N . SER A 1 933 ? 1.234 31.880 9.566 1.00 70.12 933 SER A N 1
ATOM 7730 C CA . SER A 1 933 ? 1.957 33.133 9.779 1.00 70.12 933 SER A CA 1
ATOM 7731 C C . SER A 1 933 ? 3.106 33.087 10.797 1.00 70.12 933 SER A C 1
ATOM 7733 O O . SER A 1 933 ? 3.680 34.137 11.036 1.00 70.12 933 SER A O 1
ATOM 7735 N N . ASP A 1 934 ? 3.492 31.933 11.365 1.00 58.53 934 ASP A N 1
ATOM 7736 C CA . ASP A 1 934 ? 4.635 31.781 12.302 1.00 58.53 934 ASP A CA 1
ATOM 7737 C C . ASP A 1 934 ? 4.792 32.966 13.297 1.00 58.53 934 ASP A C 1
ATOM 7739 O O . ASP A 1 934 ? 5.876 33.519 13.470 1.00 58.53 934 ASP A O 1
ATOM 7743 N N . ASN A 1 935 ? 3.687 33.357 13.952 1.00 58.50 935 ASN A N 1
ATOM 7744 C CA . ASN A 1 935 ? 3.541 34.473 14.913 1.00 58.50 935 ASN A CA 1
ATOM 7745 C C . ASN A 1 935 ? 3.425 35.909 14.352 1.00 58.50 935 ASN A C 1
ATOM 7747 O O . ASN A 1 935 ? 3.304 36.852 15.137 1.00 58.50 935 ASN A O 1
ATOM 7751 N N . ASP A 1 936 ? 3.380 36.115 13.034 1.00 67.56 936 ASP A N 1
ATOM 7752 C CA . ASP A 1 936 ? 2.946 37.389 12.445 1.00 67.56 936 ASP A CA 1
ATOM 7753 C C . ASP A 1 936 ? 1.425 37.551 12.624 1.00 67.56 936 ASP A C 1
ATOM 7755 O O . ASP A 1 936 ? 0.651 36.682 12.221 1.00 67.56 936 ASP A O 1
ATOM 7759 N N . ASN A 1 937 ? 1.009 38.655 13.255 1.00 72.44 937 ASN A N 1
ATOM 7760 C CA . ASN A 1 937 ? -0.377 38.977 13.617 1.00 72.44 937 ASN A CA 1
ATOM 7761 C C . ASN A 1 937 ? -0.967 40.138 12.797 1.00 72.44 937 ASN A C 1
ATOM 7763 O O . ASN A 1 937 ? -2.072 40.609 13.080 1.00 72.44 937 ASN A O 1
ATOM 7767 N N . THR A 1 938 ? -0.262 40.612 11.769 1.00 74.50 938 THR A N 1
ATOM 7768 C CA . THR A 1 938 ? -0.702 41.740 10.932 1.00 74.50 938 THR A CA 1
ATOM 7769 C C . THR A 1 938 ? -2.038 41.484 10.225 1.00 74.50 938 THR A C 1
ATOM 7771 O O . THR A 1 938 ? -2.816 42.417 10.023 1.00 74.50 938 THR A O 1
ATOM 7774 N N . HIS A 1 939 ? -2.376 40.226 9.917 1.00 73.44 939 HIS A N 1
ATOM 7775 C CA . HIS A 1 939 ? -3.649 39.837 9.288 1.00 73.44 939 HIS A CA 1
ATOM 7776 C C . HIS A 1 939 ? -4.880 39.985 10.198 1.00 73.44 939 HIS A C 1
ATOM 7778 O O . HIS A 1 939 ? -6.012 39.873 9.714 1.00 73.44 939 HIS A O 1
ATOM 7784 N N . LEU A 1 940 ? -4.687 40.224 11.498 1.00 75.50 940 LEU A N 1
ATOM 7785 C CA . LEU A 1 940 ? -5.766 40.341 12.484 1.00 75.50 940 LEU A CA 1
ATOM 7786 C C . LEU A 1 940 ? -6.379 41.749 12.532 1.00 75.50 940 LEU A C 1
ATOM 7788 O O . LEU A 1 940 ? -7.557 41.888 12.865 1.00 75.50 940 LEU A O 1
ATOM 7792 N N . VAL A 1 941 ? -5.613 42.776 12.152 1.00 76.44 941 VAL A N 1
ATOM 7793 C CA . VAL A 1 941 ? -6.034 44.186 12.188 1.00 76.44 941 VAL A CA 1
ATOM 7794 C C . VAL A 1 941 ? -7.213 44.420 11.231 1.00 76.44 941 VAL A C 1
ATOM 7796 O O . VAL A 1 941 ? -7.120 44.120 10.040 1.00 76.44 941 VAL A O 1
ATOM 7799 N N . GLY A 1 942 ? -8.340 44.946 11.735 1.00 81.00 942 GLY A N 1
ATOM 7800 C CA . GLY A 1 942 ? -9.539 45.246 10.936 1.00 81.00 942 GLY A CA 1
ATOM 7801 C C . GLY A 1 942 ? -10.419 44.034 10.590 1.00 81.00 942 GLY A C 1
ATOM 7802 O O . GLY A 1 942 ? -11.358 44.150 9.795 1.00 81.00 942 GLY A O 1
ATOM 7803 N N . ASN A 1 943 ? -10.128 42.857 11.159 1.00 86.75 943 ASN A N 1
ATOM 7804 C CA . ASN A 1 943 ? -10.883 41.616 10.953 1.00 86.75 943 ASN A CA 1
ATOM 7805 C C . ASN A 1 943 ? -11.686 41.166 12.187 1.00 86.75 943 ASN A C 1
ATOM 7807 O O . ASN A 1 943 ? -12.176 40.036 12.217 1.00 86.75 943 ASN A O 1
ATOM 7811 N N . GLU A 1 944 ? -11.904 42.041 13.170 1.00 87.88 944 GLU A N 1
ATOM 7812 C CA . GLU A 1 944 ? -12.511 41.717 14.469 1.00 87.88 944 GLU A CA 1
ATOM 7813 C C . GLU A 1 944 ? -13.897 41.072 14.304 1.00 87.88 944 GLU A C 1
ATOM 7815 O O . GLU A 1 944 ? -14.190 40.014 14.866 1.00 87.88 944 GLU A O 1
ATOM 7820 N N . LYS A 1 945 ? -14.741 41.651 13.437 1.00 89.75 945 LYS A N 1
ATOM 7821 C CA . LYS A 1 945 ? -16.073 41.105 13.118 1.00 89.75 945 LYS A CA 1
ATOM 7822 C C . LYS A 1 945 ? -16.000 39.712 12.484 1.00 89.75 945 LYS A C 1
ATOM 7824 O O . LYS A 1 945 ? -16.861 38.873 12.746 1.00 89.75 945 LYS A O 1
ATOM 7829 N N . THR A 1 946 ? -14.988 39.462 11.651 1.00 91.25 946 THR A N 1
ATOM 7830 C CA . THR A 1 946 ? -14.782 38.169 10.981 1.00 91.25 946 THR A CA 1
ATOM 7831 C C . THR A 1 946 ? -14.362 37.103 11.993 1.00 91.25 946 THR A C 1
ATOM 7833 O O . THR A 1 946 ? -14.931 36.015 11.992 1.00 91.25 946 THR A O 1
ATOM 7836 N N . ILE A 1 947 ? -13.433 37.427 12.899 1.00 90.88 947 ILE A N 1
ATOM 7837 C CA . ILE A 1 947 ? -12.974 36.530 13.975 1.00 90.88 947 ILE A CA 1
ATOM 7838 C C . ILE A 1 947 ? -14.152 36.128 14.869 1.00 90.88 947 ILE A C 1
ATOM 7840 O O . ILE A 1 947 ? -14.400 34.940 15.088 1.00 90.88 947 ILE A O 1
ATOM 7844 N N . LEU A 1 948 ? -14.947 37.106 15.309 1.00 90.31 948 LEU A N 1
ATOM 7845 C CA . LEU A 1 948 ? -16.130 36.841 16.127 1.00 90.31 948 LEU A CA 1
ATOM 7846 C C . LEU A 1 948 ? -17.194 36.031 15.369 1.00 90.31 948 LEU A C 1
ATOM 7848 O O . LEU A 1 948 ? -17.846 35.171 15.962 1.00 90.31 948 LEU A O 1
ATOM 7852 N N . SER A 1 949 ? -17.363 36.251 14.058 1.00 93.00 949 SER A N 1
ATOM 7853 C CA . SER A 1 949 ? -18.247 35.433 13.209 1.00 93.00 949 SER A CA 1
ATOM 7854 C C . SER A 1 949 ? -17.804 33.968 13.178 1.00 93.00 949 SER A C 1
ATOM 7856 O O . SER A 1 949 ? -18.631 33.075 13.379 1.00 93.00 949 SER A O 1
ATOM 7858 N N . ILE A 1 950 ? -16.504 33.714 12.992 1.00 93.69 950 ILE A N 1
ATOM 7859 C CA . ILE A 1 950 ? -15.922 32.364 12.988 1.00 93.69 950 ILE A CA 1
ATOM 7860 C C . ILE A 1 950 ? -16.199 31.661 14.317 1.00 93.69 950 ILE A C 1
ATOM 7862 O O . ILE A 1 950 ? -16.731 30.547 14.326 1.00 93.69 950 ILE A O 1
ATOM 7866 N N . TRP A 1 951 ? -15.897 32.330 15.431 1.00 92.06 951 TRP A N 1
ATOM 7867 C CA . TRP A 1 951 ? -16.139 31.797 16.769 1.00 92.06 951 TRP A CA 1
ATOM 7868 C C . TRP A 1 951 ? -17.618 31.476 16.993 1.00 92.06 951 TRP A C 1
ATOM 7870 O O . TRP A 1 951 ? -17.971 30.361 17.377 1.00 92.06 951 TRP A O 1
ATOM 7880 N N . ASN A 1 952 ? -18.509 32.418 16.675 1.00 91.38 952 ASN A N 1
ATOM 7881 C CA . ASN A 1 952 ? -19.947 32.224 16.831 1.00 91.38 952 ASN A CA 1
ATOM 7882 C C . ASN A 1 952 ? -20.456 31.045 15.989 1.00 91.38 952 ASN A C 1
ATOM 7884 O O . ASN A 1 952 ? -21.235 30.236 16.489 1.00 91.38 952 ASN A O 1
ATOM 7888 N N . LYS A 1 953 ? -20.003 30.898 14.737 1.00 92.38 953 LYS A N 1
ATOM 7889 C CA . LYS A 1 953 ? -20.363 29.753 13.885 1.00 92.38 953 LYS A CA 1
ATOM 7890 C C . LYS A 1 953 ? -19.883 28.432 14.470 1.00 92.38 953 LYS A C 1
ATOM 7892 O O . LYS A 1 953 ? -20.648 27.470 14.465 1.00 92.38 953 LYS A O 1
ATOM 7897 N N . LEU A 1 954 ? -18.660 28.387 14.997 1.00 91.88 954 LEU A N 1
ATOM 7898 C CA . LEU A 1 954 ? -18.120 27.205 15.661 1.00 91.88 954 LEU A CA 1
ATOM 7899 C C . LEU A 1 954 ? -18.956 26.840 16.897 1.00 91.88 954 LEU A C 1
ATOM 7901 O O . LEU A 1 954 ? -19.405 25.702 17.011 1.00 91.88 954 LEU A O 1
ATOM 7905 N N . VAL A 1 955 ? -19.241 27.798 17.784 1.00 89.62 955 VAL A N 1
ATOM 7906 C CA . VAL A 1 955 ? -20.055 27.569 18.991 1.00 89.62 955 VAL A CA 1
ATOM 7907 C C . VAL A 1 955 ? -21.475 27.123 18.634 1.00 89.62 955 VAL A C 1
ATOM 7909 O O . VAL A 1 955 ? -21.958 26.129 19.178 1.00 89.62 955 VAL A O 1
ATOM 7912 N N . ILE A 1 956 ? -22.124 27.786 17.671 1.00 89.19 956 ILE A N 1
ATOM 7913 C CA . ILE A 1 956 ? -23.453 27.402 17.170 1.00 89.19 956 ILE A CA 1
ATOM 7914 C C . ILE A 1 956 ? -23.419 25.996 16.567 1.00 89.19 956 ILE A C 1
ATOM 7916 O O . ILE A 1 956 ? -24.331 25.204 16.803 1.00 89.19 956 ILE A O 1
ATOM 7920 N N . PHE A 1 957 ? -22.381 25.659 15.800 1.00 89.94 957 PHE A N 1
ATOM 7921 C CA . PHE A 1 957 ? -22.209 24.321 15.245 1.00 89.94 957 PHE A CA 1
ATOM 7922 C C . PHE A 1 957 ? -22.082 23.277 16.355 1.00 89.94 957 PHE A C 1
ATOM 7924 O O . PHE A 1 957 ? -22.783 22.264 16.316 1.00 89.94 957 PHE A O 1
ATOM 7931 N N . MET A 1 958 ? -21.252 23.524 17.372 1.00 88.38 958 MET A N 1
ATOM 7932 C CA . MET A 1 958 ? -21.099 22.621 18.515 1.00 88.38 958 MET A CA 1
ATOM 7933 C C . MET A 1 958 ? -22.426 22.419 19.263 1.00 88.38 958 MET A C 1
ATOM 7935 O O . MET A 1 958 ? -22.750 21.286 19.626 1.00 88.38 958 MET A O 1
ATOM 7939 N N . GLU A 1 959 ? -23.208 23.488 19.442 1.00 87.31 959 GLU A N 1
ATOM 7940 C CA . GLU A 1 959 ? -24.520 23.470 20.101 1.00 87.31 959 GLU A CA 1
ATOM 7941 C C . GLU A 1 959 ? -25.552 22.678 19.294 1.00 87.31 959 GLU A C 1
ATOM 7943 O O . GLU A 1 959 ? -26.076 21.671 19.777 1.00 87.31 959 GLU A O 1
ATOM 7948 N N . ARG A 1 960 ? -25.777 23.058 18.030 1.00 86.69 960 ARG A N 1
ATOM 7949 C CA . ARG A 1 960 ? -26.758 22.417 17.135 1.00 86.69 960 ARG A CA 1
ATOM 7950 C C . ARG A 1 960 ? -26.447 20.952 16.875 1.00 86.69 960 ARG A C 1
ATOM 7952 O O . ARG A 1 960 ? -27.345 20.131 16.738 1.00 86.69 960 ARG A O 1
ATOM 7959 N N . THR A 1 961 ? -25.165 20.611 16.806 1.00 87.00 961 THR A N 1
ATOM 7960 C CA . THR A 1 961 ? -24.730 19.236 16.575 1.00 87.00 961 THR A CA 1
ATOM 7961 C C . THR A 1 961 ? -24.475 18.479 17.868 1.00 87.00 961 THR A C 1
ATOM 7963 O O . THR A 1 961 ? -23.919 17.394 17.787 1.00 87.00 961 THR A O 1
ATOM 7966 N N . LYS A 1 962 ? -24.858 18.971 19.055 1.00 86.06 962 LYS A N 1
ATOM 7967 C CA . LYS A 1 962 ? -24.673 18.264 20.343 1.00 86.06 962 LYS A CA 1
ATOM 7968 C C . LYS A 1 962 ? -23.263 17.674 20.504 1.00 86.06 962 LYS A C 1
ATOM 7970 O O . LYS A 1 962 ? -23.122 16.514 20.912 1.00 86.06 962 LYS A O 1
ATOM 7975 N N . LEU A 1 963 ? -22.242 18.438 20.109 1.00 84.38 963 LEU A N 1
ATOM 7976 C CA . LEU A 1 963 ? -20.854 17.972 20.084 1.00 84.38 963 LEU A CA 1
ATOM 7977 C C . LEU A 1 963 ? -20.277 17.847 21.500 1.00 84.38 963 LEU A C 1
ATOM 7979 O O . LEU A 1 963 ? -19.473 16.955 21.762 1.00 84.38 963 LEU A O 1
ATOM 7983 N N . ILE A 1 964 ? -20.737 18.697 22.417 1.00 85.56 964 ILE A N 1
ATOM 7984 C CA . ILE A 1 964 ? -20.372 18.723 23.839 1.00 85.56 964 ILE A CA 1
ATOM 7985 C C . ILE A 1 964 ? -21.637 18.779 24.715 1.00 85.56 964 ILE A C 1
ATOM 7987 O O . ILE A 1 964 ? -22.758 18.854 24.203 1.00 85.56 964 ILE A O 1
ATOM 7991 N N . ASP A 1 965 ? -21.474 18.686 26.038 1.00 82.94 965 ASP A N 1
ATOM 7992 C CA . ASP A 1 965 ? -22.595 18.775 26.982 1.00 82.94 965 ASP A CA 1
ATOM 7993 C C . ASP A 1 965 ? -23.232 20.173 26.979 1.00 82.94 965 ASP A C 1
ATOM 7995 O O . ASP A 1 965 ? -22.534 21.186 26.921 1.00 82.94 965 ASP A O 1
ATOM 7999 N N . LYS A 1 966 ? -24.567 20.228 27.099 1.00 82.25 966 LYS A N 1
ATOM 8000 C CA . LYS A 1 966 ? -25.328 21.480 27.081 1.00 82.25 966 LYS A CA 1
ATOM 8001 C C . LYS A 1 966 ? -24.872 22.460 28.170 1.00 82.25 966 LYS A C 1
ATOM 8003 O O . LYS A 1 966 ? -24.885 23.667 27.942 1.00 82.25 966 LYS A O 1
ATOM 8008 N N . LYS A 1 967 ? -24.454 21.949 29.333 1.00 84.56 967 LYS A N 1
ATOM 8009 C CA . LYS A 1 967 ? -24.010 22.764 30.475 1.00 84.56 967 LYS A CA 1
ATOM 8010 C C . LYS A 1 967 ? -22.739 23.566 30.180 1.00 84.56 967 LYS A C 1
ATOM 8012 O O . LYS A 1 967 ? -22.560 24.631 30.753 1.00 84.56 967 LYS A O 1
ATOM 8017 N N . LEU A 1 968 ? -21.891 23.087 29.266 1.00 83.44 968 LEU A N 1
ATOM 8018 C CA . LEU A 1 968 ? -20.614 23.725 28.932 1.00 83.44 968 LEU A CA 1
ATOM 8019 C C . LEU A 1 968 ? -20.768 24.908 27.959 1.00 83.44 968 LEU A C 1
ATOM 8021 O O . LEU A 1 968 ? -19.855 25.722 27.841 1.00 83.44 968 LEU A O 1
ATOM 8025 N N . PHE A 1 969 ? -21.911 25.044 27.272 1.00 82.25 969 PHE A N 1
ATOM 8026 C CA . PHE A 1 969 ? -22.101 26.126 26.296 1.00 82.25 969 PHE A CA 1
ATOM 8027 C C . PHE A 1 969 ? -22.198 27.512 26.925 1.00 82.25 969 PHE A C 1
ATOM 8029 O O . PHE A 1 969 ? -21.811 28.474 26.271 1.00 82.25 969 PHE A O 1
ATOM 8036 N N . ALA A 1 970 ? -22.711 27.631 28.154 1.00 78.75 970 ALA A N 1
ATOM 8037 C CA . ALA A 1 970 ? -22.800 28.925 28.829 1.00 78.75 970 ALA A CA 1
ATOM 8038 C C . ALA A 1 970 ? -21.398 29.522 29.032 1.00 78.75 970 ALA A C 1
ATOM 8040 O O . ALA A 1 970 ? -21.136 30.629 28.568 1.00 78.75 970 ALA A O 1
ATOM 8041 N N . SER A 1 971 ? -20.478 28.730 29.589 1.00 79.38 971 SER A N 1
ATOM 8042 C CA . SER A 1 971 ? -19.077 29.119 29.782 1.00 79.38 971 SER A CA 1
ATOM 8043 C C . SER A 1 971 ? -18.361 29.392 28.456 1.00 79.38 971 SER A C 1
ATOM 8045 O O . SER A 1 971 ? -17.643 30.373 28.335 1.00 79.38 971 SER A O 1
ATOM 8047 N N . LEU A 1 972 ? -18.603 28.590 27.412 1.00 82.75 972 LEU A N 1
ATOM 8048 C CA . LEU A 1 972 ? -17.981 28.820 26.097 1.00 82.75 972 LEU A CA 1
ATOM 8049 C C . LEU A 1 972 ? -18.479 30.074 25.381 1.00 82.75 972 LEU A C 1
ATOM 8051 O O . LEU A 1 972 ? -17.730 30.681 24.619 1.00 82.75 972 LEU A O 1
ATOM 8055 N N . LYS A 1 973 ? -19.742 30.457 25.595 1.00 82.62 973 LYS A N 1
ATOM 8056 C CA . LYS A 1 973 ? -20.297 31.695 25.037 1.00 82.62 973 LYS A CA 1
ATOM 8057 C C . LYS A 1 973 ? -19.690 32.933 25.701 1.00 82.62 973 LYS A C 1
ATOM 8059 O O . LYS A 1 973 ? -19.533 33.925 24.999 1.00 82.62 973 LYS A O 1
ATOM 8064 N N . GLN A 1 974 ? -19.346 32.848 26.988 1.00 81.00 974 GLN A N 1
ATOM 8065 C CA . GLN A 1 974 ? -18.711 33.923 27.766 1.00 81.00 974 GLN A CA 1
ATOM 8066 C C . GLN A 1 974 ? -17.204 34.039 27.506 1.00 81.00 974 GLN A C 1
ATOM 8068 O O . GLN A 1 974 ? -16.660 35.133 27.540 1.00 81.00 974 GLN A O 1
ATOM 8073 N N . LEU A 1 975 ? -16.538 32.938 27.146 1.00 80.12 975 LEU A N 1
ATOM 8074 C CA . LEU A 1 975 ? -15.082 32.893 26.968 1.00 80.12 975 LEU A CA 1
ATOM 8075 C C . LEU A 1 975 ? -14.536 33.879 25.916 1.00 80.12 975 LEU A C 1
ATOM 8077 O O . LEU A 1 975 ? -13.403 34.326 26.017 1.00 80.12 975 LEU A O 1
ATOM 8081 N N . LYS A 1 976 ? -15.340 34.267 24.919 1.00 78.38 976 LYS A N 1
ATOM 8082 C CA . LYS A 1 976 ? -14.946 35.287 23.926 1.00 78.38 976 LYS A CA 1
ATOM 8083 C C . LYS A 1 976 ? -14.830 36.703 24.509 1.00 78.38 976 LYS A C 1
ATOM 8085 O O . LYS A 1 976 ? -14.249 37.565 23.866 1.00 78.38 976 LYS A O 1
ATOM 8090 N N . ASP A 1 977 ? -15.468 36.953 25.651 1.00 79.25 977 ASP A N 1
ATOM 8091 C CA . ASP A 1 977 ? -15.493 38.260 26.309 1.00 79.25 977 ASP A CA 1
ATOM 8092 C C . ASP A 1 977 ? -14.334 38.380 27.325 1.00 79.25 977 ASP A C 1
ATOM 8094 O O . ASP A 1 977 ? -14.038 39.471 27.804 1.00 79.25 977 ASP A O 1
ATOM 8098 N N . GLU A 1 978 ? -13.654 37.264 27.625 1.00 76.62 978 GLU A N 1
ATOM 8099 C CA . GLU A 1 978 ? -12.573 37.145 28.618 1.00 76.62 978 GLU A CA 1
ATOM 8100 C C . GLU A 1 978 ? -11.174 37.023 27.992 1.00 76.62 978 GLU A C 1
ATOM 8102 O O . GLU A 1 978 ? -10.168 37.081 28.699 1.00 76.62 978 GLU A O 1
ATOM 8107 N N . VAL A 1 979 ? -11.091 36.826 26.674 1.00 78.56 979 VAL A N 1
ATOM 8108 C CA . VAL A 1 979 ? -9.844 36.512 25.967 1.00 78.56 979 VAL A CA 1
ATOM 8109 C C . VAL A 1 979 ? -9.724 37.383 24.713 1.00 78.56 979 VAL A C 1
ATOM 8111 O O . VAL A 1 979 ? -10.724 37.712 24.078 1.00 78.56 979 VAL A O 1
ATOM 8114 N N . ASP A 1 980 ? -8.503 37.781 24.349 1.00 83.88 980 ASP A N 1
ATOM 8115 C CA . ASP A 1 980 ? -8.268 38.590 23.151 1.00 83.88 980 ASP A CA 1
ATOM 8116 C C . ASP A 1 980 ? -8.624 37.864 21.833 1.00 83.88 980 ASP A C 1
ATOM 8118 O O . ASP A 1 980 ? -8.782 36.642 21.754 1.00 83.88 980 ASP A O 1
ATOM 8122 N N . LEU A 1 981 ? -8.740 38.643 20.754 1.00 82.25 981 LEU A N 1
ATOM 8123 C CA . LEU A 1 981 ? -9.134 38.145 19.432 1.00 82.25 981 LEU A CA 1
ATOM 8124 C C . LEU A 1 981 ? -8.151 37.128 18.835 1.00 82.25 981 LEU A C 1
ATOM 8126 O O . LEU A 1 981 ? -8.570 36.272 18.053 1.00 82.25 981 LEU A O 1
ATOM 8130 N N . ILE A 1 982 ? -6.865 37.224 19.179 1.00 82.25 982 ILE A N 1
ATOM 8131 C CA . ILE A 1 982 ? -5.818 36.338 18.656 1.00 82.25 982 ILE A CA 1
ATOM 8132 C C . ILE A 1 982 ? -6.030 34.938 19.219 1.00 82.25 982 ILE A C 1
ATOM 8134 O O . ILE A 1 982 ? -6.134 33.966 18.473 1.00 82.25 982 ILE A O 1
ATOM 8138 N N . ASN A 1 983 ? -6.188 34.859 20.535 1.00 85.12 983 ASN A N 1
ATOM 8139 C CA . ASN A 1 983 ? -6.460 33.624 21.243 1.00 85.12 983 ASN A CA 1
ATOM 8140 C C . ASN A 1 983 ? -7.819 33.028 20.849 1.00 85.12 983 ASN A C 1
ATOM 8142 O O . ASN A 1 983 ? -7.926 31.814 20.718 1.00 85.12 983 ASN A O 1
ATOM 8146 N N . ILE A 1 984 ? -8.849 33.843 20.579 1.00 86.81 984 ILE A N 1
ATOM 8147 C CA . ILE A 1 984 ? -10.129 33.340 20.041 1.00 86.81 984 ILE A CA 1
ATOM 8148 C C . ILE A 1 984 ? -9.919 32.621 18.701 1.00 86.81 984 ILE A C 1
ATOM 8150 O O . ILE A 1 984 ? -10.485 31.545 18.474 1.00 86.81 984 ILE A O 1
ATOM 8154 N N . LEU A 1 985 ? -9.127 33.208 17.800 1.00 87.44 985 LEU A N 1
ATOM 8155 C CA . LEU A 1 985 ? -8.858 32.612 16.494 1.00 87.44 985 LEU A CA 1
ATOM 8156 C C . LEU A 1 985 ? -7.995 31.348 16.612 1.00 87.44 985 LEU A C 1
ATOM 8158 O O . LEU A 1 985 ? -8.294 30.365 15.932 1.00 87.44 985 LEU A O 1
ATOM 8162 N N . ASP A 1 986 ? -7.004 31.342 17.506 1.00 86.94 986 ASP A N 1
ATOM 8163 C CA . ASP A 1 986 ? -6.168 30.172 17.807 1.00 86.94 986 ASP A CA 1
ATOM 8164 C C . ASP A 1 986 ? -7.010 29.012 18.368 1.00 86.94 986 ASP A C 1
ATOM 8166 O O . ASP A 1 986 ? -6.974 27.889 17.853 1.00 86.94 986 ASP A O 1
ATOM 8170 N N . MET A 1 987 ? -7.881 29.299 19.340 1.00 87.44 987 MET A N 1
ATOM 8171 C CA . MET A 1 987 ? -8.827 28.324 19.892 1.00 87.44 987 MET A CA 1
ATOM 8172 C C . MET A 1 987 ? -9.762 27.756 18.816 1.00 87.44 987 MET A C 1
ATOM 8174 O O . MET A 1 987 ? -10.038 26.550 18.798 1.00 87.44 987 MET A O 1
ATOM 8178 N N . ALA A 1 988 ? -10.253 28.601 17.902 1.00 89.19 988 ALA A N 1
ATOM 8179 C CA . ALA A 1 988 ? -11.084 28.156 16.788 1.00 89.19 988 ALA A CA 1
ATOM 8180 C C . ALA A 1 988 ? -10.298 27.261 15.815 1.00 89.19 988 ALA A C 1
ATOM 8182 O O . ALA A 1 988 ? -10.779 26.183 15.457 1.00 89.19 988 ALA A O 1
ATOM 8183 N N . ALA A 1 989 ? -9.080 27.666 15.438 1.00 86.06 989 ALA A N 1
ATOM 8184 C CA . ALA A 1 989 ? -8.204 26.927 14.534 1.00 86.06 989 ALA A CA 1
ATOM 8185 C C . ALA A 1 989 ? -7.873 25.526 15.072 1.00 86.06 989 ALA A C 1
ATOM 8187 O O . ALA A 1 989 ? -8.068 24.535 14.363 1.00 86.06 989 ALA A O 1
ATOM 8188 N N . LYS A 1 990 ? -7.492 25.429 16.353 1.00 84.56 990 LYS A N 1
ATOM 8189 C CA . LYS A 1 990 ? -7.239 24.159 17.060 1.00 84.56 990 LYS A CA 1
ATOM 8190 C C . LYS A 1 990 ? -8.483 23.263 17.151 1.00 84.56 990 LYS A C 1
ATOM 8192 O O . LYS A 1 990 ? -8.371 22.038 17.224 1.00 84.56 990 LYS A O 1
ATOM 8197 N N . SER A 1 991 ? -9.679 23.851 17.084 1.00 85.44 991 SER A N 1
ATOM 8198 C CA . SER A 1 991 ? -10.960 23.137 17.171 1.00 85.44 991 SER A CA 1
ATOM 8199 C C . SER A 1 991 ? -11.533 22.677 15.828 1.00 85.44 991 SER A C 1
ATOM 8201 O O . SER A 1 991 ? -12.453 21.851 15.809 1.00 85.44 991 SER A O 1
ATOM 8203 N N . PHE A 1 992 ? -11.047 23.182 14.690 1.00 85.94 992 PHE A N 1
ATOM 8204 C CA . PHE A 1 992 ? -11.668 22.864 13.401 1.00 85.94 992 PHE A CA 1
ATOM 8205 C C . PHE A 1 992 ? -11.583 21.393 13.042 1.00 85.94 992 PHE A C 1
ATOM 8207 O O . PHE A 1 992 ? -12.556 20.858 12.515 1.00 85.94 992 PHE A O 1
ATOM 8214 N N . ASP A 1 993 ? -10.509 20.709 13.427 1.00 77.00 993 ASP A N 1
ATOM 8215 C CA . ASP A 1 993 ? -10.321 19.289 13.138 1.00 77.00 993 ASP A CA 1
ATOM 8216 C C . ASP A 1 993 ? -11.481 18.395 13.605 1.00 77.00 993 ASP A C 1
ATOM 8218 O O . ASP A 1 993 ? -11.679 17.308 13.060 1.00 77.00 993 ASP A O 1
ATOM 8222 N N . PHE A 1 994 ? -12.287 18.850 14.569 1.00 78.56 994 PHE A N 1
ATOM 8223 C CA . PHE A 1 994 ? -13.467 18.150 15.085 1.00 78.56 994 PHE A CA 1
ATOM 8224 C C . PHE A 1 994 ? -14.732 18.340 14.250 1.00 78.56 994 PHE A C 1
ATOM 8226 O O . PHE A 1 994 ? -15.703 17.597 14.420 1.00 78.56 994 PHE A O 1
ATOM 8233 N N . THR A 1 995 ? -14.728 19.321 13.355 1.00 80.38 995 THR A N 1
ATOM 8234 C CA . THR A 1 995 ? -15.889 19.719 12.559 1.00 80.38 995 THR A CA 1
ATOM 8235 C C . THR A 1 995 ? -16.031 18.922 11.256 1.00 80.38 995 THR A C 1
ATOM 8237 O O . THR A 1 995 ? -17.097 18.940 10.646 1.00 80.38 995 THR A O 1
ATOM 8240 N N . LYS A 1 996 ? -15.033 18.105 10.882 1.00 79.00 996 LYS A N 1
ATOM 8241 C CA . LYS A 1 996 ? -15.113 17.140 9.766 1.00 79.00 996 LYS A CA 1
ATOM 8242 C C . LYS A 1 996 ? -15.691 15.772 10.165 1.00 79.00 996 LYS A C 1
ATOM 8244 O O . LYS A 1 996 ? -15.644 15.348 11.329 1.00 79.00 996 LYS A O 1
ATOM 8249 N N . ILE A 1 997 ? -16.195 15.011 9.187 1.00 76.44 997 ILE A N 1
ATOM 8250 C CA . ILE A 1 997 ? -16.863 13.714 9.430 1.00 76.44 997 ILE A CA 1
ATOM 8251 C C . ILE A 1 997 ? -15.870 12.670 9.983 1.00 76.44 997 ILE A C 1
ATOM 8253 O O . ILE A 1 997 ? -16.247 11.793 10.760 1.00 76.44 997 ILE A O 1
ATOM 8257 N N . SER A 1 998 ? -14.577 12.799 9.667 1.00 66.25 998 SER A N 1
ATOM 8258 C CA . SER A 1 998 ? -13.533 11.795 9.934 1.00 66.25 998 SER A CA 1
ATOM 8259 C C . SER A 1 998 ? -12.760 11.924 11.264 1.00 66.25 998 SER A C 1
ATOM 8261 O O . SER A 1 998 ? -12.057 10.987 11.632 1.00 66.25 998 SER A O 1
ATOM 8263 N N . ALA A 1 999 ? -12.897 13.013 12.030 1.00 67.31 999 ALA A N 1
ATOM 8264 C CA . ALA A 1 999 ? -12.178 13.232 13.303 1.00 67.31 999 ALA A CA 1
ATOM 8265 C C . ALA A 1 999 ? -12.305 12.091 14.357 1.00 67.31 999 ALA A C 1
ATOM 8267 O O . ALA A 1 999 ? -13.404 11.665 14.731 1.00 67.31 999 ALA A O 1
ATOM 8268 N N . GLY A 1 1000 ? -11.180 11.601 14.883 1.00 60.12 1000 GLY A N 1
ATOM 8269 C CA . GLY A 1 1000 ? -11.136 10.452 15.808 1.00 60.12 1000 GLY A CA 1
ATOM 8270 C C . GLY A 1 1000 ? -10.895 10.780 17.289 1.00 60.12 1000 GLY A C 1
ATOM 8271 O O . GLY A 1 1000 ? -10.877 9.869 18.114 1.00 60.12 1000 GLY A O 1
ATOM 8272 N N . GLN A 1 1001 ? -10.676 12.047 17.636 1.00 63.56 1001 GLN A N 1
ATOM 8273 C CA . GLN A 1 1001 ? -10.207 12.464 18.962 1.00 63.56 1001 GLN A CA 1
ATOM 8274 C C . GLN A 1 1001 ? -11.327 12.493 20.027 1.00 63.56 1001 GLN A C 1
ATOM 8276 O O . GLN A 1 1001 ? -12.514 12.586 19.712 1.00 63.56 1001 GLN A O 1
ATOM 8281 N N . LYS A 1 1002 ? -10.943 12.366 21.311 1.00 70.44 1002 LYS A N 1
ATOM 8282 C CA . LYS A 1 1002 ? -11.863 12.232 22.466 1.00 70.44 1002 LYS A CA 1
ATOM 8283 C C . LYS A 1 1002 ? -12.234 13.566 23.135 1.00 70.44 1002 LYS A C 1
ATOM 8285 O O . LYS A 1 1002 ? -13.219 13.605 23.872 1.00 70.44 1002 LYS A O 1
ATOM 8290 N N . LYS A 1 1003 ? -11.436 14.612 22.926 1.00 80.06 1003 LYS A N 1
ATOM 8291 C CA . LYS A 1 1003 ? -11.577 15.949 23.519 1.00 80.06 1003 LYS A CA 1
ATOM 8292 C C . LYS A 1 1003 ? -11.220 16.998 22.472 1.00 80.06 1003 LYS A C 1
ATOM 8294 O O . LYS A 1 1003 ? -10.373 16.687 21.646 1.00 80.06 1003 LYS A O 1
ATOM 8299 N N . ILE A 1 1004 ? -11.828 18.179 22.548 1.00 81.19 1004 ILE A N 1
ATOM 8300 C CA . ILE A 1 1004 ? -11.481 19.372 21.765 1.00 81.19 1004 ILE A CA 1
ATOM 8301 C C . ILE A 1 1004 ? -10.464 20.173 22.569 1.00 81.19 1004 ILE A C 1
ATOM 8303 O O . ILE A 1 1004 ? -10.784 20.587 23.681 1.00 81.19 1004 ILE A O 1
ATOM 8307 N N . SER A 1 1005 ? -9.256 20.361 22.046 1.00 79.75 1005 SER A N 1
ATOM 8308 C CA . SER A 1 1005 ? -8.258 21.233 22.673 1.00 79.75 1005 SER A CA 1
ATOM 8309 C C . SER A 1 1005 ? -8.485 22.661 22.197 1.00 79.75 1005 SER A C 1
ATOM 8311 O O . SER A 1 1005 ? -8.382 22.925 21.003 1.00 79.75 1005 SER A O 1
ATOM 8313 N N . LEU A 1 1006 ? -8.822 23.555 23.124 1.00 79.94 1006 LEU A N 1
ATOM 8314 C CA . LEU A 1 1006 ? -8.943 24.986 22.846 1.00 79.94 1006 LEU A CA 1
ATOM 8315 C C . LEU A 1 1006 ? -7.600 25.678 23.098 1.00 79.94 1006 LEU A C 1
ATOM 8317 O O . LEU A 1 1006 ? -7.153 26.462 22.274 1.00 79.94 1006 LEU A O 1
ATOM 8321 N N . SER A 1 1007 ? -6.921 25.326 24.190 1.00 75.38 1007 SER A N 1
ATOM 8322 C CA . SER A 1 1007 ? -5.572 25.789 24.528 1.00 75.38 1007 SER A CA 1
ATOM 8323 C C . SER A 1 1007 ? -4.786 24.680 25.237 1.00 75.38 1007 SER A C 1
ATOM 8325 O O . SER A 1 1007 ? -5.315 23.587 25.461 1.00 75.38 1007 SER A O 1
ATOM 8327 N N . ASP A 1 1008 ? -3.539 24.961 25.621 1.00 71.25 1008 ASP A N 1
ATOM 8328 C CA . ASP A 1 1008 ? -2.688 24.012 26.355 1.00 71.25 1008 ASP A CA 1
ATOM 8329 C C . ASP A 1 1008 ? -3.269 23.644 27.731 1.00 71.25 1008 ASP A C 1
ATOM 8331 O O . ASP A 1 1008 ? -3.066 22.536 28.227 1.00 71.25 1008 ASP A O 1
ATOM 8335 N N . SER A 1 1009 ? -4.052 24.548 28.327 1.00 72.75 1009 SER A N 1
ATOM 8336 C CA . SER A 1 1009 ? -4.696 24.370 29.633 1.00 72.75 1009 SER A CA 1
ATOM 8337 C C . SER A 1 1009 ? -6.190 24.035 29.549 1.00 72.75 1009 SER A C 1
ATOM 8339 O O . SER A 1 1009 ? -6.746 23.484 30.502 1.00 72.75 1009 SER A O 1
ATOM 8341 N N . LEU A 1 1010 ? -6.858 24.316 28.421 1.00 78.75 1010 LEU A N 1
ATOM 8342 C CA . LEU A 1 1010 ? -8.305 24.161 28.268 1.00 78.75 1010 LEU A CA 1
ATOM 8343 C C . LEU A 1 1010 ? -8.669 23.112 27.211 1.00 78.75 1010 LEU A C 1
ATOM 8345 O O . LEU A 1 1010 ? -8.451 23.288 26.010 1.00 78.75 1010 LEU A O 1
ATOM 8349 N N . SER A 1 1011 ? -9.335 22.043 27.655 1.00 83.06 1011 SER A N 1
ATOM 8350 C CA . SER A 1 1011 ? -9.894 21.018 26.768 1.00 83.06 1011 SER A CA 1
ATOM 8351 C C . SER A 1 1011 ? -11.333 20.658 27.131 1.00 83.06 1011 SER A C 1
ATOM 8353 O O . SER A 1 1011 ? -11.690 20.538 28.302 1.00 83.06 1011 SER A O 1
ATOM 8355 N N . LEU A 1 1012 ? -12.165 20.440 26.112 1.00 84.25 1012 LEU A N 1
ATOM 8356 C CA . LEU A 1 1012 ? -13.573 20.085 26.264 1.00 84.25 1012 LEU A CA 1
ATOM 8357 C C . LEU A 1 1012 ? -13.812 18.606 25.944 1.00 84.25 1012 LEU A C 1
ATOM 8359 O O . LEU A 1 1012 ? -13.384 18.127 24.890 1.00 84.25 1012 LEU A O 1
ATOM 8363 N N . PRO A 1 1013 ? -14.541 17.858 26.786 1.00 84.12 1013 PRO A N 1
ATOM 8364 C CA . PRO A 1 1013 ? -14.914 16.487 26.471 1.00 84.12 1013 PRO A CA 1
ATOM 8365 C C . PRO A 1 1013 ? -15.954 16.443 25.345 1.00 84.12 1013 PRO A C 1
ATOM 8367 O O . PRO A 1 1013 ? -16.984 17.114 25.399 1.00 84.12 1013 PRO A O 1
ATOM 8370 N N . ILE A 1 1014 ? -15.722 15.591 24.345 1.00 83.31 1014 ILE A N 1
ATOM 8371 C CA . ILE A 1 1014 ? -16.686 15.376 23.259 1.00 83.31 1014 ILE A CA 1
ATOM 8372 C C . ILE A 1 1014 ? -17.762 14.403 23.724 1.00 83.31 1014 ILE A C 1
ATOM 8374 O O . ILE A 1 1014 ? -17.467 13.311 24.224 1.00 83.31 1014 ILE A O 1
ATOM 8378 N N . LYS A 1 1015 ? -19.025 14.765 23.493 1.00 84.56 1015 LYS A N 1
ATOM 8379 C CA . LYS A 1 1015 ? -20.168 13.897 23.757 1.00 84.56 1015 LYS A CA 1
ATOM 8380 C C . LYS A 1 1015 ? -20.130 12.699 22.810 1.00 84.56 1015 LYS A C 1
ATOM 8382 O O . LYS A 1 1015 ? -20.375 12.817 21.609 1.00 84.56 1015 LYS A O 1
ATOM 8387 N N . ARG A 1 1016 ? -19.861 11.512 23.357 1.00 81.81 1016 ARG A N 1
ATOM 8388 C CA . ARG A 1 1016 ? -19.939 10.258 22.600 1.00 81.81 1016 ARG A CA 1
ATOM 8389 C C . ARG A 1 1016 ? -21.369 9.756 22.538 1.00 81.81 1016 ARG A C 1
ATOM 8391 O O . ARG A 1 1016 ? -22.042 9.648 23.558 1.00 81.81 1016 ARG A O 1
ATOM 8398 N N . TRP A 1 1017 ? -21.795 9.383 21.341 1.00 86.69 1017 TRP A N 1
ATOM 8399 C CA . TRP A 1 1017 ? -23.094 8.767 21.099 1.00 86.69 1017 TRP A CA 1
ATOM 8400 C C . TRP A 1 1017 ? -22.951 7.245 21.072 1.00 86.69 1017 TRP A C 1
ATOM 8402 O O . TRP A 1 1017 ? -23.206 6.590 20.065 1.00 86.69 1017 TRP A O 1
ATOM 8412 N N . GLN A 1 1018 ? -22.466 6.715 22.195 1.00 88.00 1018 GLN A N 1
ATOM 8413 C CA . GLN A 1 1018 ? -22.340 5.286 22.457 1.00 88.00 1018 GLN A CA 1
ATOM 8414 C C . GLN A 1 1018 ? -23.381 4.900 23.505 1.00 88.00 1018 GLN A C 1
ATOM 8416 O O . GLN A 1 1018 ? -23.410 5.457 24.605 1.00 88.00 1018 GLN A O 1
ATOM 8421 N N . PHE A 1 1019 ? -24.253 3.968 23.151 1.00 89.69 1019 PHE A N 1
ATOM 8422 C CA . PHE A 1 1019 ? -25.390 3.558 23.958 1.00 89.69 1019 PHE A CA 1
ATOM 8423 C C . PHE A 1 1019 ? -25.073 2.253 24.684 1.00 89.69 1019 PHE A C 1
ATOM 8425 O O . PHE A 1 1019 ? -24.414 1.370 24.149 1.00 89.69 1019 PHE A O 1
ATOM 8432 N N . LYS A 1 1020 ? -25.548 2.126 25.928 1.00 85.19 1020 LYS A N 1
ATOM 8433 C CA . LYS A 1 1020 ? -25.299 0.931 26.755 1.00 85.19 1020 LYS A CA 1
ATOM 8434 C C . LYS A 1 1020 ? -26.085 -0.306 26.290 1.00 85.19 1020 LYS A C 1
ATOM 8436 O O . LYS A 1 1020 ? -25.767 -1.406 26.727 1.00 85.19 1020 LYS A O 1
ATOM 8441 N N . SER A 1 1021 ? -27.133 -0.120 25.487 1.00 87.25 1021 SER A N 1
ATOM 8442 C CA . SER A 1 1021 ? -28.003 -1.188 24.987 1.00 87.25 1021 SER A CA 1
ATOM 8443 C C . SER A 1 1021 ? -28.715 -0.775 23.699 1.00 87.25 1021 SER A C 1
ATOM 8445 O O . SER A 1 1021 ? -28.871 0.418 23.421 1.00 87.25 1021 SER A O 1
ATOM 8447 N N . ASP A 1 1022 ? -29.190 -1.775 22.960 1.00 89.12 1022 ASP A N 1
ATOM 8448 C CA . ASP A 1 1022 ? -29.934 -1.616 21.706 1.00 89.12 1022 ASP A CA 1
ATOM 8449 C C . ASP A 1 1022 ? -31.260 -0.871 21.934 1.00 89.12 1022 ASP A C 1
ATOM 8451 O O . ASP A 1 1022 ? -31.624 -0.011 21.142 1.00 89.12 1022 ASP A O 1
ATOM 8455 N N . GLU A 1 1023 ? -31.931 -1.098 23.069 1.00 89.62 1023 GLU A N 1
ATOM 8456 C CA . GLU A 1 1023 ? -33.149 -0.371 23.470 1.00 89.62 1023 GLU A CA 1
ATOM 8457 C C . GLU A 1 1023 ? -32.909 1.135 23.636 1.00 89.62 1023 GLU A C 1
ATOM 8459 O O . GLU A 1 1023 ? -33.718 1.959 23.212 1.00 89.62 1023 GLU A O 1
ATOM 8464 N N . LYS A 1 1024 ? -31.774 1.527 24.234 1.00 91.06 1024 LYS A N 1
ATOM 8465 C CA . LYS A 1 1024 ? -31.429 2.948 24.392 1.00 91.06 1024 LYS A CA 1
ATOM 8466 C C . LYS A 1 1024 ? -31.124 3.606 23.054 1.00 91.06 1024 LYS A C 1
ATOM 8468 O O . LYS A 1 1024 ? -31.465 4.770 22.870 1.00 91.06 1024 LYS A O 1
ATOM 8473 N N . MET A 1 1025 ? -30.494 2.869 22.142 1.00 91.88 1025 MET A N 1
ATOM 8474 C CA . MET A 1 1025 ? -30.287 3.325 20.772 1.00 91.88 1025 MET A CA 1
ATOM 8475 C C . MET A 1 1025 ? -31.626 3.457 20.033 1.00 91.88 1025 MET A C 1
ATOM 8477 O O . MET A 1 1025 ? -31.881 4.486 19.419 1.00 91.88 1025 MET A O 1
ATOM 8481 N N . LEU A 1 1026 ? -32.511 2.465 20.135 1.00 91.81 1026 LEU A N 1
ATOM 8482 C CA . LEU A 1 1026 ? -33.826 2.492 19.497 1.00 91.81 1026 LEU A CA 1
ATOM 8483 C C . LEU A 1 1026 ? -34.677 3.673 19.978 1.00 91.81 1026 LEU A C 1
ATOM 8485 O O . LEU A 1 1026 ? -35.230 4.397 19.158 1.00 91.81 1026 LEU A O 1
ATOM 8489 N N . ASN A 1 1027 ? -34.709 3.927 21.289 1.00 90.06 1027 ASN A N 1
ATOM 8490 C CA . ASN A 1 1027 ? -35.395 5.089 21.859 1.00 90.06 1027 ASN A CA 1
ATOM 8491 C C . ASN A 1 1027 ? -34.861 6.422 21.333 1.00 90.06 1027 ASN A C 1
ATOM 8493 O O . ASN A 1 1027 ? -35.591 7.406 21.328 1.00 90.06 1027 ASN A O 1
ATOM 8497 N N . GLN A 1 1028 ? -33.596 6.466 20.911 1.00 89.19 1028 GLN A N 1
ATOM 8498 C CA . GLN A 1 1028 ? -33.036 7.636 20.254 1.00 89.19 1028 GLN A CA 1
ATOM 8499 C C . GLN A 1 1028 ? -33.442 7.713 18.776 1.00 89.19 1028 GLN A C 1
ATOM 8501 O O . GLN A 1 1028 ? -33.616 8.818 18.273 1.00 89.19 1028 GLN A O 1
ATOM 8506 N N . LEU A 1 1029 ? -33.554 6.573 18.085 1.00 90.06 1029 LEU A N 1
ATOM 8507 C CA . LEU A 1 1029 ? -33.838 6.479 16.648 1.00 90.06 1029 LEU A CA 1
ATOM 8508 C C . LEU A 1 1029 ? -35.320 6.593 16.280 1.00 90.06 1029 LEU A C 1
ATOM 8510 O O . LEU A 1 1029 ? -35.607 6.967 15.149 1.00 90.06 1029 LEU A O 1
ATOM 8514 N N . LYS A 1 1030 ? -36.243 6.262 17.188 1.00 84.25 1030 LYS A N 1
ATOM 8515 C CA . LYS A 1 1030 ? -37.688 6.240 16.903 1.00 84.25 1030 LYS A CA 1
ATOM 8516 C C . LYS A 1 1030 ? -38.225 7.574 16.367 1.00 84.25 1030 LYS A C 1
ATOM 8518 O O . LYS A 1 1030 ? -39.112 7.566 15.536 1.00 84.25 1030 LYS A O 1
ATOM 8523 N N . ASP A 1 1031 ? -37.630 8.694 16.772 1.00 84.44 1031 ASP A N 1
ATOM 8524 C CA . ASP A 1 1031 ? -38.042 10.041 16.351 1.00 84.44 1031 ASP A CA 1
ATOM 8525 C C . ASP A 1 1031 ? -37.160 10.589 15.206 1.00 84.44 1031 ASP A C 1
ATOM 8527 O O . ASP A 1 1031 ? -37.113 11.795 14.959 1.00 84.44 1031 ASP A O 1
ATOM 8531 N N . ALA A 1 1032 ? -36.373 9.727 14.551 1.00 92.50 1032 ALA A N 1
ATOM 8532 C CA . ALA A 1 1032 ? -35.439 10.109 13.496 1.00 92.50 1032 ALA A CA 1
ATOM 8533 C C . ALA A 1 1032 ? -35.979 9.780 12.099 1.00 92.50 1032 ALA A C 1
ATOM 8535 O O . ALA A 1 1032 ? -36.757 8.852 11.900 1.00 92.50 1032 ALA A O 1
ATOM 8536 N N . THR A 1 1033 ? -35.478 10.493 11.095 1.00 94.88 1033 THR A N 1
ATOM 8537 C CA . THR A 1 1033 ? -35.683 10.159 9.683 1.00 94.88 1033 THR A CA 1
ATOM 8538 C C . THR A 1 1033 ? -34.447 9.441 9.149 1.00 94.88 1033 THR A C 1
ATOM 8540 O O . THR A 1 1033 ? -33.347 9.997 9.164 1.00 94.88 1033 THR A O 1
ATOM 8543 N N . LEU A 1 1034 ? -34.609 8.213 8.661 1.00 94.44 1034 LEU A N 1
ATOM 8544 C CA . LEU A 1 1034 ? -33.574 7.485 7.929 1.00 94.44 1034 LEU A CA 1
ATOM 8545 C C . LEU A 1 1034 ? -33.463 8.048 6.508 1.00 94.44 1034 LEU A C 1
ATOM 8547 O O . LEU A 1 1034 ? -34.466 8.205 5.816 1.00 94.44 1034 LEU A O 1
ATOM 8551 N N . ILE A 1 1035 ? -32.241 8.336 6.068 1.00 95.31 1035 ILE A N 1
ATOM 8552 C CA . ILE A 1 1035 ? -31.942 8.881 4.743 1.00 95.31 1035 ILE A CA 1
ATOM 8553 C C . ILE A 1 1035 ? -31.051 7.889 3.995 1.00 95.31 1035 ILE A C 1
ATOM 8555 O O . ILE A 1 1035 ? -29.897 7.659 4.367 1.00 95.31 1035 ILE A O 1
ATOM 8559 N N . HIS A 1 1036 ? -31.578 7.326 2.910 1.00 94.12 1036 HIS A N 1
ATOM 8560 C CA . HIS A 1 1036 ? -30.797 6.575 1.935 1.00 94.12 1036 HIS A CA 1
ATOM 8561 C C . HIS A 1 1036 ? -30.345 7.517 0.828 1.00 94.12 1036 HIS A C 1
ATOM 8563 O O . HIS A 1 1036 ? -31.177 8.105 0.144 1.00 94.12 1036 HIS A O 1
ATOM 8569 N N . GLN A 1 1037 ? -29.033 7.656 0.669 1.00 94.25 1037 GLN A N 1
ATOM 8570 C CA . GLN A 1 1037 ? -28.418 8.509 -0.343 1.00 94.25 1037 GLN A CA 1
ATOM 8571 C C . GLN A 1 1037 ? -27.836 7.646 -1.466 1.00 94.25 1037 GLN A C 1
ATOM 8573 O O . GLN A 1 1037 ? -27.248 6.593 -1.196 1.00 94.25 1037 GLN A O 1
ATOM 8578 N N . SER A 1 1038 ? -27.976 8.103 -2.711 1.00 94.81 1038 SER A N 1
ATOM 8579 C CA . SER A 1 1038 ? -27.249 7.549 -3.861 1.00 94.81 1038 SER A CA 1
ATOM 8580 C C . SER A 1 1038 ? -25.739 7.827 -3.769 1.00 94.81 1038 SER A C 1
ATOM 8582 O O . SER A 1 1038 ? -25.280 8.469 -2.820 1.00 94.81 1038 SER A O 1
ATOM 8584 N N . ILE A 1 1039 ? -24.930 7.363 -4.735 1.00 93.06 1039 ILE A N 1
ATOM 8585 C CA . ILE A 1 1039 ? -23.461 7.502 -4.637 1.00 93.06 1039 ILE A CA 1
ATOM 8586 C C . ILE A 1 1039 ? -23.014 8.973 -4.632 1.00 93.06 1039 ILE A C 1
ATOM 8588 O O . ILE A 1 1039 ? -22.033 9.309 -3.970 1.00 93.06 1039 ILE A O 1
ATOM 8592 N N . THR A 1 1040 ? -23.753 9.848 -5.322 1.00 94.44 1040 THR A N 1
ATOM 8593 C CA . THR A 1 1040 ? -23.524 11.303 -5.336 1.00 94.44 1040 THR A CA 1
ATOM 8594 C C . THR A 1 1040 ? -24.321 12.049 -4.263 1.00 94.44 1040 THR A C 1
ATOM 8596 O O . THR A 1 1040 ? -24.034 13.213 -3.985 1.00 94.44 1040 THR A O 1
ATOM 8599 N N . GLY A 1 1041 ? -25.328 11.402 -3.666 1.00 93.75 1041 GLY A N 1
ATOM 8600 C CA . GLY A 1 1041 ? -26.255 12.013 -2.711 1.00 93.75 1041 GLY A CA 1
ATOM 8601 C C . GLY A 1 1041 ? -27.281 12.956 -3.337 1.00 93.75 1041 GLY A C 1
ATOM 8602 O O . GLY A 1 1041 ? -27.941 13.684 -2.605 1.00 93.75 1041 GLY A O 1
ATOM 8603 N N . LEU A 1 1042 ? -27.411 12.958 -4.668 1.00 95.25 1042 LEU A N 1
ATOM 8604 C CA . LEU A 1 1042 ? -28.428 13.735 -5.383 1.00 95.25 1042 LEU A CA 1
ATOM 8605 C C . LEU A 1 1042 ? -29.823 13.118 -5.246 1.00 95.25 1042 LEU A C 1
ATOM 8607 O O . LEU A 1 1042 ? -30.800 13.850 -5.101 1.00 95.25 1042 LEU A O 1
ATOM 8611 N N . TYR A 1 1043 ? -29.915 11.786 -5.240 1.00 95.25 1043 TYR A N 1
ATOM 8612 C CA . TYR A 1 1043 ? -31.160 11.085 -4.947 1.00 95.25 1043 TYR A CA 1
ATOM 8613 C C . TYR A 1 1043 ? -31.185 10.683 -3.472 1.00 95.25 1043 TYR A C 1
ATOM 8615 O O . TYR A 1 1043 ? -30.290 9.980 -2.990 1.00 95.25 1043 TYR A O 1
ATOM 8623 N N . GLU A 1 1044 ? -32.228 11.114 -2.761 1.00 95.12 1044 GLU A N 1
ATOM 8624 C CA . GLU A 1 1044 ? -32.491 10.725 -1.377 1.00 95.12 1044 GLU A CA 1
ATOM 8625 C C . GLU A 1 1044 ? -33.842 10.011 -1.273 1.00 95.12 1044 GLU A C 1
ATOM 8627 O O . GLU A 1 1044 ? -34.854 10.491 -1.776 1.00 95.12 1044 GLU A O 1
ATOM 8632 N N . THR A 1 1045 ? -33.878 8.888 -0.559 1.00 95.31 1045 THR A N 1
ATOM 8633 C CA . THR A 1 1045 ? -35.125 8.313 -0.036 1.00 95.31 1045 THR A CA 1
ATOM 8634 C C . THR A 1 1045 ? -35.163 8.547 1.465 1.00 95.31 1045 THR A C 1
ATOM 8636 O O . THR A 1 1045 ? -34.238 8.153 2.179 1.00 95.31 1045 THR A O 1
ATOM 8639 N N . ARG A 1 1046 ? -36.221 9.205 1.945 1.00 94.69 1046 ARG A N 1
ATOM 8640 C CA . ARG A 1 1046 ? -36.397 9.562 3.356 1.00 94.69 1046 ARG A CA 1
ATOM 8641 C C . ARG A 1 1046 ? -37.514 8.735 3.971 1.00 94.69 1046 ARG A C 1
ATOM 8643 O O . ARG A 1 1046 ? -38.633 8.747 3.471 1.00 94.69 1046 ARG A O 1
ATOM 8650 N N . ILE A 1 1047 ? -37.197 8.038 5.054 1.00 91.62 1047 ILE A N 1
ATOM 8651 C CA . ILE A 1 1047 ? -38.123 7.172 5.779 1.00 91.62 1047 ILE A CA 1
ATOM 8652 C C . ILE A 1 1047 ? -38.255 7.721 7.195 1.00 91.62 1047 ILE A C 1
ATOM 8654 O O . ILE A 1 1047 ? -37.294 7.719 7.965 1.00 91.62 1047 ILE A O 1
ATOM 8658 N N . ASP A 1 1048 ? -39.440 8.220 7.520 1.00 90.81 1048 ASP A N 1
ATOM 8659 C CA . ASP A 1 1048 ? -39.773 8.688 8.861 1.00 90.81 1048 ASP A CA 1
ATOM 8660 C C . ASP A 1 1048 ? -40.000 7.486 9.784 1.00 90.81 1048 ASP A C 1
ATOM 8662 O O . ASP A 1 1048 ? -40.960 6.734 9.609 1.00 90.81 1048 ASP A O 1
ATOM 8666 N N . LEU A 1 1049 ? -39.090 7.275 10.738 1.00 88.00 1049 LEU A N 1
ATOM 8667 C CA . LEU A 1 1049 ? -39.152 6.117 11.628 1.00 88.00 1049 LEU A CA 1
ATOM 8668 C C . LEU A 1 1049 ? -40.209 6.279 12.720 1.00 88.00 1049 LEU A C 1
ATOM 8670 O O . LEU A 1 1049 ? -40.601 5.270 13.299 1.00 88.00 1049 LEU A O 1
ATOM 8674 N N . SER A 1 1050 ? -40.701 7.500 12.962 1.00 83.25 1050 SER A N 1
ATOM 8675 C CA . SER A 1 1050 ? -41.748 7.745 13.964 1.00 83.25 1050 SER A CA 1
ATOM 8676 C C . SER A 1 1050 ? -43.080 7.112 13.571 1.00 83.25 1050 SER A C 1
ATOM 8678 O O . SER A 1 1050 ? -43.834 6.673 14.430 1.00 83.25 1050 SER A O 1
ATOM 8680 N N . LYS A 1 1051 ? -43.307 6.965 12.262 1.00 83.31 1051 LYS A N 1
ATOM 8681 C CA . LYS A 1 1051 ? -44.495 6.329 11.683 1.00 83.31 1051 LYS A CA 1
ATOM 8682 C C . LYS A 1 1051 ? -44.394 4.809 11.614 1.00 83.31 1051 LYS A C 1
ATOM 8684 O O . LYS A 1 1051 ? -45.365 4.129 11.284 1.00 83.31 1051 LYS A O 1
ATOM 8689 N N . LEU A 1 1052 ? -43.217 4.236 11.877 1.00 76.88 1052 LEU A N 1
ATOM 8690 C CA . LEU A 1 1052 ? -43.082 2.786 11.912 1.00 76.88 1052 LEU A CA 1
ATOM 8691 C C . LEU A 1 1052 ? -43.814 2.265 13.147 1.00 76.88 1052 LEU A C 1
ATOM 8693 O O . LEU A 1 1052 ? -43.415 2.545 14.269 1.00 76.88 1052 LEU A O 1
ATOM 8697 N N . GLY A 1 1053 ? -44.869 1.483 12.926 1.00 61.75 1053 GLY A N 1
ATOM 8698 C CA . GLY A 1 1053 ? -45.722 0.972 14.000 1.00 61.75 1053 GLY A CA 1
ATOM 8699 C C . GLY A 1 1053 ? -47.103 1.629 14.077 1.00 61.75 1053 GLY A C 1
ATOM 8700 O O . GLY A 1 1053 ? -47.952 1.108 14.794 1.00 61.75 1053 GLY A O 1
ATOM 8701 N N . GLU A 1 1054 ? -47.359 2.687 13.307 1.00 57.19 1054 GLU A N 1
ATOM 8702 C CA . GLU A 1 1054 ? -48.697 3.270 13.127 1.00 57.19 1054 GLU A CA 1
ATOM 8703 C C . GLU A 1 1054 ? -49.432 2.575 11.948 1.00 57.19 1054 GLU A C 1
ATOM 8705 O O . GLU A 1 1054 ? -48.848 1.694 11.297 1.00 57.19 1054 GLU A O 1
ATOM 8710 N N . GLU A 1 1055 ? -50.735 2.828 11.766 1.00 47.72 1055 GLU A N 1
ATOM 8711 C CA . GLU A 1 1055 ? -51.543 2.283 10.648 1.00 47.72 1055 GLU A CA 1
ATOM 8712 C C . GLU A 1 1055 ? -51.289 3.006 9.323 1.00 47.72 1055 GLU A C 1
ATOM 8714 O O . GLU A 1 1055 ? -51.210 4.257 9.328 1.00 47.72 1055 GLU A O 1
#

Radius of gyration: 36.32 Å; chains: 1; bounding box: 93×97×102 Å

Foldseek 3Di:
DVVLVVQLVVLVVVVLVLCVPFPVVCNCLQPPDLVHLHPNVVVPVVRDLVSVLVRCCVVQVVTPPSVVVVVCSVVSSHNDDPDDPVCVPPDLVVVLVVVVVVLVVCCVVPVVSVVCVVVVSLVSPDDDDVLQFDPDPDDDPGGQWDFPDPDDDDSVCPVVTTPSLSSLVSSVQVVFAAAPLQRVFGFAFCLQQLNLLLLLLLQQLPKWFAAPVRDTAHDALVLSVCCCPPPQLVDQWAAQVSSVVSCCVPPVVRRTDGMPRDDPPRNTHPGGNNNSVLLVVQDPPVLSPDPVCSVVSRVLLVLLASDPDLVSNLVVCVVCCVPHPPRSSVSSSPHHGYGGDNHGCCQQPNDAFPPPRDGLSNCSSHVDRPSDHPVCQCPPPVGCNVVVSVVSPDDPDLPPLLVVLVPDPADPVLSVVLSLVVQVQVVVCVVVVHADQEDFDEDDPPVRDVVVVVVLVPQLVVLLVQLCVLLVHPCQVVDDAPVDPPGDGSVNCVPVLLVLCSLLPQAAQQPRDGHHNNPSVQWDWDFQQDVLQAVDPDPLGIHTHHPVVSVVDDNWGRAQVSCVVRVVVLVSSPVSPSHDPSSSCSNNVVVVVTCDLLNSLVSLLVQWFDDDPSLLVSLVSVQVVPFVDADPVRHTDPSYFYFYGYLVQLVVVCVVLVVDDDPLFAPCVVVLSSVSSVLRRQLLCQAPVVCSLRTTPPNPDDDQLLVVPDPDPVVPPDDDSSRSSSVCSSCSCVQLPQWDQDPVRDIDGHDQFRHHPVRHTSDRNPVVSVVSLVVSQDPDAQDADDFAFDLADPVRDQFPPDFDAADDPPDPFDFDAPDPPGDCNHGNHTGDGDFRWKKWWWFDDPPFIDIFIDRHRSVCVVVCVVPVQVVCVVVPGHRTDDMDTGTFQFKKWFDDPPDIFIWTDHTLFFTAGDAGQHDRSVLSSLLSCLVPPPPDCPSVPPCQVSLVVLLVSLLVLCVRHVFADPVCSVVSVCVPVVDDSSLSSQLSSQQSNVRYRPRDDQWRDSDPPDIGGTDTRGHPDSVRSCVVRQQIWTWDADSRRPDIDIHGNVCVRPD

pLDDT: mean 84.49, std 11.97, range [32.5, 97.62]